Protein AF-A0A6A5ZXK0-F1 (afdb_monomer)

Structure (mmCIF, N/CA/C/O backbone):
data_AF-A0A6A5ZXK0-F1
#
_entry.id   AF-A0A6A5ZXK0-F1
#
loop_
_atom_site.group_PDB
_atom_site.id
_atom_site.type_symbol
_atom_site.label_atom_id
_atom_site.label_alt_id
_atom_site.label_comp_id
_atom_site.label_asym_id
_atom_site.label_entity_id
_atom_site.label_seq_id
_atom_site.pdbx_PDB_ins_code
_atom_site.Cartn_x
_atom_site.Cartn_y
_atom_site.Cartn_z
_atom_site.occupancy
_atom_site.B_iso_or_equiv
_atom_site.auth_seq_id
_atom_site.auth_comp_id
_atom_site.auth_asym_id
_atom_site.auth_atom_id
_atom_site.pdbx_PDB_model_num
ATOM 1 N N . MET A 1 1 ? -17.522 45.897 42.161 1.00 36.59 1 MET A N 1
ATOM 2 C CA . MET A 1 1 ? -17.360 47.360 42.290 1.00 36.59 1 MET A CA 1
ATOM 3 C C . MET A 1 1 ? -17.502 47.946 40.895 1.00 36.59 1 MET A C 1
ATOM 5 O O . MET A 1 1 ? -16.707 47.596 40.039 1.00 36.59 1 MET A O 1
ATOM 9 N N . ALA A 1 2 ? -18.567 48.704 40.648 1.00 36.38 2 ALA A N 1
ATOM 10 C CA . ALA A 1 2 ? -18.773 49.499 39.423 1.00 36.38 2 ALA A CA 1
ATOM 11 C C . ALA A 1 2 ? -18.220 50.940 39.654 1.00 36.38 2 ALA A C 1
ATOM 13 O O . ALA A 1 2 ? -17.767 51.155 40.787 1.00 36.38 2 ALA A O 1
ATOM 14 N N . PRO A 1 3 ? -18.307 51.951 38.742 1.00 53.41 3 PRO A N 1
ATOM 15 C CA . PRO A 1 3 ? -18.900 51.997 37.381 1.00 53.41 3 PRO A CA 1
ATOM 16 C C . PRO A 1 3 ? -18.240 52.988 36.341 1.00 53.41 3 PRO A C 1
ATOM 18 O O . PRO A 1 3 ? -17.256 53.653 36.654 1.00 53.41 3 PRO A O 1
ATOM 21 N N . ASN A 1 4 ? -18.911 53.147 35.173 1.00 36.31 4 ASN A N 1
ATOM 22 C CA . ASN A 1 4 ? -19.108 54.360 34.314 1.00 36.31 4 ASN A CA 1
ATOM 23 C C . ASN A 1 4 ? -17.996 54.845 33.333 1.00 36.31 4 ASN A C 1
ATOM 25 O O . ASN A 1 4 ? -16.823 54.706 33.640 1.00 36.31 4 ASN A O 1
ATOM 29 N N . HIS A 1 5 ? -18.250 55.446 32.145 1.00 33.38 5 HIS A N 1
ATOM 30 C CA . HIS A 1 5 ? -19.415 56.170 31.570 1.00 33.38 5 HIS A CA 1
ATOM 31 C C . HIS A 1 5 ? -19.394 56.243 30.005 1.00 33.38 5 HIS A C 1
ATOM 33 O O . HIS A 1 5 ? -18.322 56.317 29.413 1.00 33.38 5 HIS A O 1
ATOM 39 N N . ASP A 1 6 ? -20.600 56.275 29.410 1.00 36.28 6 ASP A N 1
ATOM 40 C CA . ASP A 1 6 ? -21.166 56.928 28.191 1.00 36.28 6 ASP A CA 1
ATOM 41 C C . ASP A 1 6 ? -20.332 57.640 27.092 1.00 36.28 6 ASP A C 1
ATOM 43 O O . ASP A 1 6 ? -19.488 58.482 27.385 1.00 36.28 6 ASP A O 1
ATOM 47 N N . SER A 1 7 ? -20.741 57.490 25.811 1.00 31.89 7 SER A N 1
ATOM 48 C CA . SER A 1 7 ? -21.631 58.422 25.038 1.00 31.89 7 SER A CA 1
ATOM 49 C C . SER A 1 7 ? -21.440 58.381 23.494 1.00 31.89 7 SER A C 1
ATOM 51 O O . SER A 1 7 ? -20.325 58.376 22.986 1.00 31.89 7 SER A O 1
ATOM 53 N N . THR A 1 8 ? -22.554 58.391 22.743 1.00 38.25 8 THR A N 1
ATOM 54 C CA . THR A 1 8 ? -22.708 58.699 21.287 1.00 38.25 8 THR A CA 1
ATOM 55 C C . THR A 1 8 ? -23.048 60.194 21.075 1.00 38.25 8 THR A C 1
ATOM 57 O O . THR A 1 8 ? -23.581 60.762 22.035 1.00 38.25 8 THR A O 1
ATOM 60 N N . PRO A 1 9 ? -22.844 60.853 19.894 1.00 45.59 9 PRO A N 1
ATOM 61 C CA . PRO A 1 9 ? -23.876 60.902 18.814 1.00 45.59 9 PRO A CA 1
ATOM 62 C C . PRO A 1 9 ? -23.415 61.198 17.336 1.00 45.59 9 PRO A C 1
ATOM 64 O O . PRO A 1 9 ? -22.249 61.478 17.082 1.00 45.59 9 PRO A O 1
ATOM 67 N N . TYR A 1 10 ? -24.395 61.121 16.403 1.00 30.94 10 TYR A N 1
ATOM 68 C CA . TYR A 1 10 ? -24.529 61.568 14.973 1.00 30.94 10 TYR A CA 1
ATOM 69 C C . TYR A 1 10 ? -24.057 63.027 14.676 1.00 30.94 10 TYR A C 1
ATOM 71 O O . TYR A 1 10 ? -23.804 63.739 15.643 1.00 30.94 10 TYR A O 1
ATOM 79 N N . THR A 1 11 ? -23.920 63.628 13.470 1.00 37.91 11 THR A N 1
ATOM 80 C CA . THR A 1 11 ? -24.399 63.566 12.040 1.00 37.91 11 THR A CA 1
ATOM 81 C C . THR A 1 11 ? -23.401 64.469 11.223 1.00 37.91 11 THR A C 1
ATOM 83 O O . THR A 1 11 ? -22.653 65.204 11.862 1.00 37.91 11 THR A O 1
ATOM 86 N N . ASP A 1 12 ? -23.211 64.491 9.890 1.00 32.28 12 ASP A N 1
ATOM 87 C CA . ASP A 1 12 ? -24.078 65.046 8.820 1.00 32.28 12 ASP A CA 1
ATOM 88 C C . ASP A 1 12 ? -23.335 65.074 7.448 1.00 32.28 12 ASP A C 1
ATOM 90 O O . ASP A 1 12 ? -22.104 65.015 7.393 1.00 32.28 12 ASP A O 1
ATOM 94 N N . ASP A 1 13 ? -24.130 65.200 6.379 1.00 38.22 13 ASP A N 1
ATOM 95 C CA . ASP A 1 13 ? -23.851 65.233 4.929 1.00 38.22 13 ASP A CA 1
ATOM 96 C C . ASP A 1 13 ? -22.989 66.407 4.390 1.00 38.22 13 ASP A C 1
ATOM 98 O O . ASP A 1 13 ? -23.027 67.513 4.928 1.00 38.22 13 ASP A O 1
ATOM 102 N N . ASP A 1 14 ? -22.321 66.210 3.233 1.00 32.94 14 ASP A N 1
ATOM 103 C CA . ASP A 1 14 ? -21.852 67.299 2.341 1.00 32.94 14 ASP A CA 1
ATOM 104 C C . ASP A 1 14 ? -22.049 66.935 0.833 1.00 32.94 14 ASP A C 1
ATOM 106 O O . ASP A 1 14 ? -21.834 65.779 0.442 1.00 32.94 14 ASP A O 1
ATOM 110 N N . PRO A 1 15 ? -22.475 67.877 -0.045 1.00 36.03 15 PRO A N 1
ATOM 111 C CA . PRO A 1 15 ? -23.161 67.634 -1.312 1.00 36.03 15 PRO A CA 1
ATOM 112 C C . PRO A 1 15 ? -22.274 67.905 -2.542 1.00 36.03 15 PRO A C 1
ATOM 114 O O . PRO A 1 15 ? -22.314 68.974 -3.152 1.00 36.03 15 PRO A O 1
ATOM 117 N N . ALA A 1 16 ? -21.521 66.894 -2.975 1.00 34.25 16 ALA A N 1
ATOM 118 C CA . ALA A 1 16 ? -20.768 66.921 -4.240 1.00 34.25 16 ALA A CA 1
ATOM 119 C C . ALA A 1 16 ? -21.324 65.964 -5.319 1.00 34.25 16 ALA A C 1
ATOM 121 O O . ALA A 1 16 ? -20.742 65.826 -6.392 1.00 34.25 16 ALA A O 1
ATOM 122 N N . ALA A 1 17 ? -22.463 65.312 -5.067 1.00 39.12 17 ALA A N 1
ATOM 123 C CA . ALA A 1 17 ? -22.970 64.215 -5.900 1.00 39.12 17 ALA A CA 1
ATOM 124 C C . ALA A 1 17 ? -23.967 64.615 -7.013 1.00 39.12 17 ALA A C 1
ATOM 126 O O . ALA A 1 17 ? -24.513 63.734 -7.667 1.00 39.12 17 ALA A O 1
ATOM 127 N N . ALA A 1 18 ? -24.226 65.905 -7.263 1.00 38.28 18 ALA A N 1
ATOM 128 C CA . ALA A 1 18 ? -25.373 66.327 -8.090 1.00 38.28 18 ALA A CA 1
ATOM 129 C C . ALA A 1 18 ? -25.049 67.094 -9.394 1.00 38.28 18 ALA A C 1
ATOM 131 O O . ALA A 1 18 ? -25.954 67.676 -9.985 1.00 38.28 18 ALA A O 1
ATOM 132 N N . ALA A 1 19 ? -23.799 67.120 -9.878 1.00 34.81 19 ALA A N 1
ATOM 133 C CA . ALA A 1 19 ? -23.432 67.962 -11.033 1.00 34.81 19 ALA A CA 1
ATOM 134 C C . ALA A 1 19 ? -22.536 67.296 -12.100 1.00 34.81 19 ALA A C 1
ATOM 136 O O . ALA A 1 19 ? -21.710 67.971 -12.709 1.00 34.81 19 ALA A O 1
ATOM 137 N N . SER A 1 20 ? -22.705 65.996 -12.370 1.00 35.69 20 SER A N 1
ATOM 138 C CA . SER A 1 20 ? -22.002 65.318 -13.483 1.00 35.69 20 SER A CA 1
ATOM 139 C C . SER A 1 20 ? -22.926 64.571 -14.461 1.00 35.69 20 SER A C 1
ATOM 141 O O . SER A 1 20 ? -22.441 63.883 -15.356 1.00 35.69 20 SER A O 1
ATOM 143 N N . ASP A 1 21 ? -24.244 64.735 -14.342 1.00 39.03 21 ASP A N 1
ATOM 144 C CA . ASP A 1 21 ? -25.237 63.850 -14.974 1.00 39.03 21 ASP A CA 1
ATOM 145 C C . ASP A 1 21 ? -25.846 64.373 -16.292 1.00 39.03 21 ASP A C 1
ATOM 147 O O . ASP A 1 21 ? -26.950 64.000 -16.677 1.00 39.03 21 ASP A O 1
ATOM 151 N N . ALA A 1 22 ? -25.163 65.267 -17.016 1.00 38.47 22 ALA A N 1
ATOM 152 C CA . ALA A 1 22 ? -25.768 65.885 -18.204 1.00 38.47 22 ALA A CA 1
ATOM 153 C C . ALA A 1 22 ? -24.809 66.190 -19.362 1.00 38.47 22 ALA A C 1
ATOM 155 O O . ALA A 1 22 ? -24.994 67.180 -20.068 1.00 38.47 22 ALA A O 1
ATOM 156 N N . LEU A 1 23 ? -23.818 65.329 -19.619 1.00 32.50 23 LEU A N 1
ATOM 157 C CA . LEU A 1 23 ? -23.110 65.354 -20.902 1.00 32.50 23 LEU A CA 1
ATOM 158 C C . LEU A 1 23 ? -22.821 63.945 -21.452 1.00 32.50 23 LEU A C 1
ATOM 160 O O . LEU A 1 23 ? -21.742 63.388 -21.298 1.00 32.50 23 LEU A O 1
ATOM 164 N N . SER A 1 24 ? -23.802 63.475 -22.234 1.00 32.81 24 SER A N 1
ATOM 165 C CA . SER A 1 24 ? -23.588 62.952 -23.595 1.00 32.81 24 SER A CA 1
ATOM 166 C C . SER A 1 24 ? -23.474 61.429 -23.813 1.00 32.81 24 SER A C 1
ATOM 168 O O . SER A 1 24 ? -22.458 60.928 -24.279 1.00 32.81 24 SER A O 1
ATOM 170 N N . LEU A 1 25 ? -24.569 60.699 -23.567 1.00 33.25 25 LEU A N 1
ATOM 171 C CA . LEU A 1 25 ? -25.432 60.022 -24.572 1.00 33.25 25 LEU A CA 1
ATOM 172 C C . LEU A 1 25 ? -24.841 59.483 -25.910 1.00 33.25 25 LEU A C 1
ATOM 174 O O . LEU A 1 25 ? -25.539 59.476 -26.921 1.00 33.25 25 LEU A O 1
ATOM 178 N N . HIS A 1 26 ? -23.610 58.960 -25.937 1.00 33.50 26 HIS A N 1
ATOM 179 C CA . HIS A 1 26 ? -23.060 58.246 -27.110 1.00 33.50 26 HIS A CA 1
ATOM 180 C C . HIS A 1 26 ? -22.324 56.925 -26.801 1.00 33.50 26 HIS A C 1
ATOM 182 O O . HIS A 1 26 ? -21.443 56.522 -27.551 1.00 33.50 26 HIS A O 1
ATOM 188 N N . THR A 1 27 ? -22.707 56.198 -25.747 1.00 36.16 27 THR A N 1
ATOM 189 C CA . THR A 1 27 ? -22.047 54.923 -25.373 1.00 36.16 27 THR A CA 1
ATOM 190 C C . THR A 1 27 ? -22.991 53.755 -25.049 1.00 36.16 27 THR A C 1
ATOM 192 O O . THR A 1 27 ? -22.557 52.756 -24.486 1.00 36.16 27 THR A O 1
ATOM 195 N N . ILE A 1 28 ? -24.267 53.798 -25.455 1.00 34.19 28 ILE A N 1
ATOM 196 C CA . ILE A 1 28 ? -25.227 52.686 -25.241 1.00 34.19 28 ILE A CA 1
ATOM 197 C C . ILE A 1 28 ? -25.153 51.645 -26.380 1.00 34.19 28 ILE A C 1
ATOM 199 O O . ILE A 1 28 ? -26.162 51.302 -26.987 1.00 34.19 28 ILE A O 1
ATOM 203 N N . ALA A 1 29 ? -23.955 51.161 -26.716 1.00 32.81 29 ALA A N 1
ATOM 204 C CA . ALA A 1 29 ? -23.815 50.040 -27.659 1.00 32.81 29 ALA A CA 1
ATOM 205 C C . ALA A 1 29 ? -22.609 49.108 -27.424 1.00 32.81 29 ALA A C 1
ATOM 207 O O . ALA A 1 29 ? -22.505 48.120 -28.138 1.00 32.81 29 ALA A O 1
ATOM 208 N N . ASP A 1 30 ? -21.747 49.353 -26.425 1.00 33.62 30 ASP A N 1
ATOM 209 C CA . ASP A 1 30 ? -20.487 48.596 -26.249 1.00 33.62 30 ASP A CA 1
ATOM 210 C C . ASP A 1 30 ? -20.341 47.885 -24.888 1.00 33.62 30 ASP A C 1
ATOM 212 O O . ASP A 1 30 ? -19.237 47.635 -24.408 1.00 33.62 30 ASP A O 1
ATOM 216 N N . GLN A 1 31 ? -21.447 47.495 -24.255 1.00 35.91 31 GLN A N 1
ATOM 217 C CA . GLN A 1 31 ? -21.408 46.515 -23.164 1.00 35.91 31 GLN A CA 1
ATOM 218 C C . GLN A 1 31 ? -22.365 45.372 -23.485 1.00 35.91 31 GLN A C 1
ATOM 220 O O . GLN A 1 31 ? -23.506 45.340 -23.033 1.00 35.91 31 GLN A O 1
ATOM 225 N N . ALA A 1 32 ? -21.888 44.450 -24.323 1.00 41.94 32 ALA A N 1
ATOM 226 C CA . ALA A 1 32 ? -22.450 43.112 -24.392 1.00 41.94 32 ALA A CA 1
ATOM 227 C C . ALA A 1 32 ? -22.174 42.424 -23.048 1.00 41.94 32 ALA A C 1
ATOM 229 O O . ALA A 1 32 ? -21.022 42.283 -22.635 1.00 41.94 32 ALA A O 1
ATOM 230 N N . ASP A 1 33 ? -23.249 42.076 -22.351 1.00 39.81 33 ASP A N 1
ATOM 231 C CA . ASP A 1 33 ? -23.234 41.360 -21.084 1.00 39.81 33 ASP A CA 1
ATOM 232 C C . ASP A 1 33 ? -22.582 39.973 -21.282 1.00 39.81 33 ASP A C 1
ATOM 234 O O . ASP A 1 33 ? -23.111 39.171 -22.058 1.00 39.81 33 ASP A O 1
ATOM 238 N N . PRO A 1 34 ? -21.439 39.660 -20.637 1.00 46.91 34 PRO A N 1
ATOM 239 C CA . PRO A 1 34 ? -20.763 38.368 -20.794 1.00 46.91 34 PRO A CA 1
ATOM 240 C C . PRO A 1 34 ? -21.605 37.183 -20.294 1.00 46.91 34 PRO A C 1
ATOM 242 O O . PRO A 1 34 ? -21.304 36.040 -20.634 1.00 46.91 34 PRO A O 1
ATOM 245 N N . TYR A 1 35 ? -22.674 37.436 -19.531 1.00 42.19 35 TYR A N 1
ATOM 246 C CA . TYR A 1 35 ? -23.619 36.397 -19.126 1.00 42.19 35 TYR A CA 1
ATOM 247 C C . TYR A 1 35 ? -24.586 35.999 -20.250 1.00 42.19 35 TYR A C 1
ATOM 249 O O . TYR A 1 35 ? -24.977 34.837 -20.328 1.00 42.19 35 TYR A O 1
ATOM 257 N N . ALA A 1 36 ? -24.910 36.908 -21.177 1.00 44.06 36 ALA A N 1
ATOM 258 C CA . ALA A 1 36 ? -25.819 36.608 -22.284 1.00 44.06 36 ALA A CA 1
ATOM 259 C C . ALA A 1 36 ? -25.169 35.707 -23.350 1.00 44.06 36 ALA A C 1
ATOM 261 O O . ALA A 1 36 ? -25.848 34.866 -23.934 1.00 44.06 36 ALA A O 1
ATOM 262 N N . SER A 1 37 ? -23.854 35.833 -23.580 1.00 52.78 37 SER A N 1
ATOM 263 C CA . SER A 1 37 ? -23.130 34.925 -24.482 1.00 52.78 37 SER A CA 1
ATOM 264 C C . SER A 1 37 ? -22.968 33.524 -23.892 1.00 52.78 37 SER A C 1
ATOM 266 O O . SER A 1 37 ? -23.018 32.550 -24.632 1.00 52.78 37 SER A O 1
ATOM 268 N N . GLN A 1 38 ? -22.828 33.410 -22.567 1.00 47.81 38 GLN A N 1
ATOM 269 C CA . GLN A 1 38 ? -22.641 32.120 -21.902 1.00 47.81 38 GLN A CA 1
ATOM 270 C C . GLN A 1 38 ? -23.939 31.295 -21.853 1.00 47.81 38 GLN A C 1
ATOM 272 O O . GLN A 1 38 ? -23.909 30.099 -22.121 1.00 47.81 38 GLN A O 1
ATOM 277 N N . GLU A 1 39 ? -25.095 31.928 -21.612 1.00 55.94 39 GLU A N 1
ATOM 278 C CA . GLU A 1 39 ? -26.391 31.228 -21.677 1.00 55.94 39 GLU A CA 1
ATOM 279 C C . GLU A 1 39 ? -26.746 30.768 -23.100 1.00 55.94 39 GLU A C 1
ATOM 281 O O . GLU A 1 39 ? -27.416 29.749 -23.275 1.00 55.94 39 GLU A O 1
ATOM 286 N N . GLN A 1 40 ? -26.281 31.490 -24.124 1.00 50.66 40 GLN A N 1
ATOM 287 C CA . GLN A 1 40 ? -26.507 31.122 -25.519 1.00 50.66 40 GLN A CA 1
ATOM 288 C C . GLN A 1 40 ? -25.589 29.967 -25.959 1.00 50.66 40 GLN A C 1
ATOM 290 O O . GLN A 1 40 ? -26.052 29.052 -26.636 1.00 50.66 40 GLN A O 1
ATOM 295 N N . GLU A 1 41 ? -24.334 29.942 -25.494 1.00 60.62 41 GLU A N 1
ATOM 296 C CA . GLU A 1 41 ? -23.410 28.818 -25.709 1.00 60.62 41 GLU A CA 1
ATOM 297 C C . GLU A 1 41 ? -23.871 27.535 -24.994 1.00 60.62 41 GLU A C 1
ATOM 299 O O . GLU A 1 41 ? -23.807 26.452 -25.578 1.00 60.62 41 GLU A O 1
ATOM 304 N N . ASP A 1 42 ? -24.407 27.644 -23.775 1.00 62.06 42 ASP A N 1
ATOM 305 C CA . ASP A 1 42 ? -24.957 26.497 -23.041 1.00 62.06 42 ASP A CA 1
ATOM 306 C C . ASP A 1 42 ? -26.241 25.953 -23.703 1.00 62.06 42 ASP A C 1
ATOM 308 O O . ASP A 1 42 ? -26.456 24.736 -23.746 1.00 62.06 42 ASP A O 1
ATOM 312 N N . ALA A 1 43 ? -27.080 26.830 -24.268 1.00 61.19 43 ALA A N 1
ATOM 313 C CA . ALA A 1 43 ? -28.270 26.434 -25.023 1.00 61.19 43 ALA A CA 1
ATOM 314 C C . ALA A 1 43 ? -27.915 25.742 -26.352 1.00 61.19 43 ALA A C 1
ATOM 316 O O . ALA A 1 43 ? -28.520 24.721 -26.693 1.00 61.19 43 ALA A O 1
ATOM 317 N N . ASP A 1 44 ? -26.907 26.247 -27.068 1.00 61.53 44 ASP A N 1
ATOM 318 C CA . ASP A 1 44 ? -26.425 25.650 -28.317 1.00 61.53 44 ASP A CA 1
ATOM 319 C C . ASP A 1 44 ? -25.734 24.299 -28.063 1.00 61.53 44 ASP A C 1
ATOM 321 O O . ASP A 1 44 ? -25.917 23.350 -28.831 1.00 61.53 44 ASP A O 1
ATOM 325 N N . PHE A 1 45 ? -25.008 24.162 -26.947 1.00 67.50 45 PHE A N 1
ATOM 326 C CA . PHE A 1 45 ? -24.406 22.892 -26.539 1.00 67.50 45 PHE A CA 1
ATOM 327 C C . PHE A 1 45 ? -25.464 21.847 -26.160 1.00 67.50 45 PHE A C 1
ATOM 329 O O . PHE A 1 45 ? -25.365 20.690 -26.572 1.00 67.50 45 PHE A O 1
ATOM 336 N N . ALA A 1 46 ? -26.513 22.246 -25.433 1.00 69.88 46 ALA A N 1
ATOM 337 C CA . ALA A 1 46 ? -27.626 21.357 -25.105 1.00 69.88 46 ALA A CA 1
ATOM 338 C C . ALA A 1 46 ? -28.392 20.896 -26.359 1.00 69.88 46 ALA A C 1
ATOM 340 O O . ALA A 1 46 ? -28.769 19.726 -26.450 1.00 69.88 46 ALA A O 1
ATOM 341 N N . LEU A 1 47 ? -28.575 21.782 -27.347 1.00 71.38 47 LEU A N 1
ATOM 342 C CA . LEU A 1 47 ? -29.204 21.444 -28.626 1.00 71.38 47 LEU A CA 1
ATOM 343 C C . LEU A 1 47 ? -28.338 20.485 -29.458 1.00 71.38 47 LEU A C 1
ATOM 345 O O . LEU A 1 47 ? -28.866 19.543 -30.049 1.00 71.38 47 LEU A O 1
ATOM 349 N N . ALA A 1 48 ? -27.016 20.685 -29.476 1.00 70.69 48 ALA A N 1
ATOM 350 C CA . ALA A 1 48 ? -26.084 19.796 -30.167 1.00 70.69 48 ALA A CA 1
ATOM 351 C C . ALA A 1 48 ? -26.091 18.379 -29.569 1.00 70.69 48 ALA A C 1
ATOM 353 O O . ALA A 1 48 ? -26.150 17.402 -30.313 1.00 70.69 48 ALA A O 1
ATOM 354 N N . LEU A 1 49 ? -26.122 18.265 -28.236 1.00 72.06 49 LEU A N 1
ATOM 355 C CA . LEU A 1 49 ? -26.197 16.973 -27.546 1.00 72.06 49 LEU A CA 1
ATOM 356 C C . LEU A 1 49 ? -27.525 16.248 -27.822 1.00 72.06 49 LEU A C 1
ATOM 358 O O . LEU A 1 49 ? -27.553 15.028 -27.971 1.00 72.06 49 LEU A O 1
ATOM 362 N N . GLN A 1 50 ? -28.626 16.997 -27.932 1.00 76.06 50 GLN A N 1
ATOM 363 C CA . GLN A 1 50 ? -29.936 16.433 -28.254 1.00 76.06 50 GLN A CA 1
ATOM 364 C C . GLN A 1 50 ? -30.014 15.922 -29.704 1.00 76.06 50 GLN A C 1
ATOM 366 O O . GLN A 1 50 ? -30.621 14.878 -29.943 1.00 76.06 50 GLN A O 1
ATOM 371 N N . LEU A 1 51 ? -29.378 16.614 -30.657 1.00 73.31 51 LEU A N 1
ATOM 372 C CA . LEU A 1 51 ? -29.273 16.160 -32.051 1.00 73.31 51 LEU A CA 1
ATOM 373 C C . LEU A 1 51 ? -28.401 14.902 -32.179 1.00 73.31 51 LEU A C 1
ATOM 375 O O . LEU A 1 51 ? -28.747 13.993 -32.929 1.00 73.31 51 LEU A O 1
ATOM 379 N N . GLU A 1 52 ? -27.319 14.809 -31.404 1.00 74.94 52 GLU A N 1
ATOM 380 C CA . GLU A 1 52 ? -26.447 13.628 -31.389 1.00 74.94 52 GLU A CA 1
ATOM 381 C C . GLU A 1 52 ? -27.166 12.393 -30.803 1.00 74.94 52 GLU A C 1
ATOM 383 O O . GLU A 1 52 ? -27.021 11.280 -31.313 1.00 74.94 52 GLU A O 1
ATOM 388 N N . GLU A 1 53 ? -28.025 12.580 -29.790 1.00 79.12 53 GLU A N 1
ATOM 389 C CA . GLU A 1 53 ? -28.888 11.510 -29.267 1.00 79.12 53 GLU A CA 1
ATOM 390 C C . GLU A 1 53 ? -29.988 11.075 -30.256 1.00 79.12 53 GLU A C 1
ATOM 392 O O . GLU A 1 53 ? -30.329 9.886 -30.301 1.00 79.12 53 GLU A O 1
ATOM 397 N N . GLU A 1 54 ? -30.553 11.993 -31.051 1.00 74.06 54 GLU A N 1
ATOM 398 C CA . GLU A 1 54 ? -31.512 11.645 -32.111 1.00 74.06 54 GLU A CA 1
ATOM 399 C C . GLU A 1 54 ? -30.845 10.863 -33.250 1.00 74.06 54 GLU A C 1
ATOM 401 O O . GLU A 1 54 ? -31.380 9.833 -33.671 1.00 74.06 54 GLU A O 1
ATOM 406 N N . ASP A 1 55 ? -29.651 11.267 -33.689 1.00 66.44 55 ASP A N 1
ATOM 407 C CA . ASP A 1 55 ? -28.900 10.546 -34.723 1.00 66.44 55 ASP A CA 1
ATOM 408 C C . ASP A 1 55 ? -28.446 9.160 -34.243 1.00 66.44 55 ASP A C 1
ATOM 410 O O . ASP A 1 55 ? -28.565 8.174 -34.981 1.00 66.44 55 ASP A O 1
ATOM 414 N N . ALA A 1 56 ? -28.032 9.036 -32.977 1.00 71.31 56 ALA A N 1
ATOM 415 C CA . ALA A 1 56 ? -27.710 7.746 -32.375 1.00 71.31 56 ALA A CA 1
ATOM 416 C C . ALA A 1 56 ? -28.932 6.809 -32.324 1.00 71.31 56 ALA A C 1
ATOM 418 O O . ALA A 1 56 ? -28.812 5.616 -32.618 1.00 71.31 56 ALA A O 1
ATOM 419 N N . ARG A 1 57 ? -30.128 7.329 -32.009 1.00 67.12 57 ARG A N 1
ATOM 420 C CA . ARG A 1 57 ? -31.373 6.537 -32.037 1.00 67.12 57 ARG A CA 1
ATOM 421 C C . ARG A 1 57 ? -31.758 6.120 -33.455 1.00 67.12 57 ARG A C 1
ATOM 423 O O . ARG A 1 57 ? -32.078 4.951 -33.664 1.00 67.12 57 ARG A O 1
ATOM 430 N N . ASN A 1 58 ? -31.641 7.022 -34.428 1.00 63.03 58 ASN A N 1
ATOM 431 C CA . ASN A 1 58 ? -31.921 6.724 -35.835 1.00 63.03 58 ASN A CA 1
ATOM 432 C C . ASN A 1 58 ? -30.988 5.631 -36.391 1.00 63.03 58 ASN A C 1
ATOM 434 O O . ASN A 1 58 ? -31.421 4.776 -37.167 1.00 63.03 58 ASN A O 1
ATOM 438 N N . HIS A 1 59 ? -29.723 5.595 -35.956 1.00 62.00 59 HIS A N 1
ATOM 439 C CA . HIS A 1 59 ? -28.783 4.533 -36.327 1.00 62.00 59 HIS A CA 1
ATOM 440 C C . HIS A 1 59 ? -29.113 3.171 -35.699 1.00 62.00 59 HIS A C 1
ATOM 442 O O . HIS A 1 59 ? -29.020 2.143 -36.377 1.00 62.00 59 HIS A O 1
ATOM 448 N N . VAL A 1 60 ? -29.559 3.144 -34.441 1.00 66.62 60 VAL A N 1
ATOM 449 C CA . VAL A 1 60 ? -29.966 1.898 -33.768 1.00 66.62 60 VAL A CA 1
ATOM 450 C C . VAL A 1 60 ? -31.252 1.324 -34.376 1.00 66.62 60 VAL A C 1
ATOM 452 O O . VAL A 1 60 ? -31.349 0.109 -34.578 1.00 66.62 60 VAL A O 1
ATOM 455 N N . ASP A 1 61 ? -32.214 2.172 -34.745 1.00 57.72 61 ASP A N 1
ATOM 456 C CA . ASP A 1 61 ? -33.457 1.727 -35.387 1.00 57.72 61 ASP A CA 1
ATOM 457 C C . ASP A 1 61 ? -33.226 1.247 -36.835 1.00 57.72 61 ASP A C 1
ATOM 459 O O . ASP A 1 61 ? -33.797 0.232 -37.250 1.00 57.72 61 ASP A O 1
ATOM 463 N N . SER A 1 62 ? -32.293 1.872 -37.568 1.00 51.50 62 SER A N 1
ATOM 464 C CA . SER A 1 62 ? -31.825 1.407 -38.886 1.00 51.50 62 SER A CA 1
ATOM 465 C C . SER A 1 62 ? -31.155 0.024 -38.826 1.00 51.50 62 SER A C 1
ATOM 467 O O . SER A 1 62 ? -31.324 -0.794 -39.736 1.00 51.50 62 SER A O 1
ATOM 469 N N . GLN A 1 63 ? -30.398 -0.270 -37.763 1.00 52.06 63 GLN A N 1
ATOM 470 C CA . GLN A 1 63 ? -29.780 -1.589 -37.578 1.00 52.06 63 GLN A CA 1
ATOM 471 C C . GLN A 1 63 ? -30.802 -2.662 -37.179 1.00 52.06 63 GLN A C 1
ATOM 473 O O . GLN A 1 63 ? -30.708 -3.798 -37.647 1.00 52.06 63 GLN A O 1
ATOM 478 N N . ARG A 1 64 ? -31.832 -2.313 -36.395 1.00 50.28 64 ARG A N 1
ATOM 479 C CA . ARG A 1 64 ? -32.902 -3.252 -36.011 1.00 50.28 64 ARG A CA 1
ATOM 480 C C . ARG A 1 64 ? -33.814 -3.658 -37.173 1.00 50.28 64 ARG A C 1
ATOM 482 O O . ARG A 1 64 ? -34.254 -4.808 -37.209 1.00 50.28 64 ARG A O 1
ATOM 489 N N . GLN A 1 65 ? -34.053 -2.780 -38.149 1.00 48.25 65 GLN A N 1
ATOM 490 C CA . GLN A 1 65 ? -34.819 -3.134 -39.356 1.00 48.25 65 GLN A CA 1
ATOM 491 C C . GLN A 1 65 ? -34.052 -4.034 -40.339 1.00 48.25 65 GLN A C 1
ATOM 493 O O . GLN A 1 65 ? -34.682 -4.721 -41.139 1.00 48.25 65 GLN A O 1
ATOM 498 N N . SER A 1 66 ? -32.719 -4.103 -40.250 1.00 44.62 66 SER A N 1
ATOM 499 C CA . SER A 1 66 ? -31.901 -4.935 -41.148 1.00 44.62 66 SER A CA 1
ATOM 500 C C . SER A 1 66 ? -31.733 -6.392 -40.681 1.00 44.62 66 SER A C 1
ATOM 502 O O . SER A 1 66 ? -31.230 -7.215 -41.439 1.00 44.62 66 SER A O 1
ATOM 504 N N . GLN A 1 67 ? -32.165 -6.745 -39.460 1.00 42.91 67 GLN A N 1
ATOM 505 C CA . GLN A 1 67 ? -31.967 -8.084 -38.869 1.00 42.91 67 GLN A CA 1
ATOM 506 C C . GLN A 1 67 ? -33.244 -8.924 -38.683 1.00 42.91 67 GLN A C 1
ATOM 508 O O . GLN A 1 67 ? -33.204 -9.964 -38.031 1.00 42.91 67 GLN A O 1
ATOM 513 N N . SER A 1 68 ? -34.380 -8.537 -39.267 1.00 38.66 68 SER A N 1
ATOM 514 C CA . SER A 1 68 ? -35.628 -9.312 -39.166 1.00 38.66 68 SER A CA 1
ATOM 515 C C . SER A 1 68 ? -36.076 -9.900 -40.513 1.00 38.66 68 SER A C 1
ATOM 517 O O . SER A 1 68 ? -37.008 -9.419 -41.149 1.00 38.66 68 SER A O 1
ATOM 519 N N . GLN A 1 69 ? -35.443 -11.008 -40.914 1.00 33.44 69 GLN A N 1
ATOM 520 C CA . GLN A 1 69 ? -36.040 -12.021 -41.798 1.00 33.44 69 GLN A CA 1
ATOM 521 C C . GLN A 1 69 ? -36.098 -13.371 -41.053 1.00 33.44 69 GLN A C 1
ATOM 523 O O . GLN A 1 69 ? -35.075 -13.791 -40.514 1.00 33.44 69 GLN A O 1
ATOM 528 N N . PRO A 1 70 ? -37.256 -14.055 -40.983 1.00 42.78 70 PRO A N 1
ATOM 529 C CA . PRO A 1 70 ? -37.378 -15.370 -40.351 1.00 42.78 70 PRO A CA 1
ATOM 530 C C . PRO A 1 70 ? -37.374 -16.528 -41.370 1.00 42.78 70 PRO A C 1
ATOM 532 O O . PRO A 1 70 ? -37.752 -16.305 -42.518 1.00 42.78 70 PRO A O 1
ATOM 535 N N . GLN A 1 71 ? -37.084 -17.747 -40.866 1.00 33.41 71 GLN A N 1
ATOM 536 C CA . GLN A 1 71 ? -37.291 -19.123 -41.408 1.00 33.41 71 GLN A CA 1
ATOM 537 C C . GLN A 1 71 ? -35.981 -19.914 -41.661 1.00 33.41 71 GLN A C 1
ATOM 539 O O . GLN A 1 71 ? -35.026 -19.333 -42.151 1.00 33.41 71 GLN A O 1
ATOM 544 N N . VAL A 1 72 ? -35.822 -21.224 -41.385 1.00 32.16 72 VAL A N 1
ATOM 545 C CA . VAL A 1 72 ? -36.714 -22.335 -40.964 1.00 32.16 72 VAL A CA 1
ATOM 546 C C . VAL A 1 72 ? -35.855 -23.517 -40.440 1.00 32.16 72 VAL A C 1
ATOM 548 O O . VAL A 1 72 ? -34.699 -23.656 -40.828 1.00 32.16 72 VAL A O 1
ATOM 551 N N . GLU A 1 73 ? -36.428 -24.353 -39.564 1.00 38.88 73 GLU A N 1
ATOM 552 C CA . GLU A 1 73 ? -35.885 -25.626 -39.041 1.00 38.88 73 GLU A CA 1
ATOM 553 C C . GLU A 1 73 ? -35.699 -26.725 -40.110 1.00 38.88 73 GLU A C 1
ATOM 555 O O . GLU A 1 73 ? -36.602 -26.929 -40.919 1.00 38.88 73 GLU A O 1
ATOM 560 N N . SER A 1 74 ? -34.635 -27.540 -40.002 1.00 31.41 74 SER A N 1
ATOM 561 C CA . SER A 1 74 ? -34.701 -29.008 -40.198 1.00 31.41 74 SER A CA 1
ATOM 562 C C . SER A 1 74 ? -33.387 -29.736 -39.845 1.00 31.41 74 SER A C 1
ATOM 564 O O . SER A 1 74 ? -32.351 -29.426 -40.420 1.00 31.41 74 SER A O 1
ATOM 566 N N . GLY A 1 75 ? -33.487 -30.722 -38.941 1.00 28.73 75 GLY A N 1
ATOM 567 C CA . GLY A 1 75 ? -32.931 -32.091 -39.021 1.00 28.73 75 GLY A CA 1
ATOM 568 C C . GLY A 1 75 ? -31.448 -32.356 -39.335 1.00 28.73 75 GLY A C 1
ATOM 569 O O . GLY A 1 75 ? -31.017 -32.160 -40.459 1.00 28.73 75 GLY A O 1
ATOM 570 N N . GLU A 1 76 ? -30.749 -32.906 -38.329 1.00 33.72 76 GLU A N 1
ATOM 571 C CA . GLU A 1 76 ? -29.991 -34.183 -38.338 1.00 33.72 76 GLU A CA 1
ATOM 572 C C . GLU A 1 76 ? -29.145 -34.559 -39.579 1.00 33.72 76 GLU A C 1
ATOM 574 O O . GLU A 1 76 ? -29.700 -34.761 -40.648 1.00 33.72 76 GLU A O 1
ATOM 579 N N . GLU A 1 77 ? -27.821 -34.744 -39.411 1.00 27.92 77 GLU A N 1
ATOM 580 C CA . GLU A 1 77 ? -27.082 -36.009 -39.659 1.00 27.92 77 GLU A CA 1
ATOM 581 C C . GLU A 1 77 ? -25.548 -35.809 -39.541 1.00 27.92 77 GLU A C 1
ATOM 583 O O . GLU A 1 77 ? -24.996 -34.732 -39.762 1.00 27.92 77 GLU A O 1
ATOM 588 N N . VAL A 1 78 ? -24.876 -36.871 -39.099 1.00 40.06 78 VAL A N 1
ATOM 589 C CA . VAL A 1 78 ? -23.437 -37.041 -38.848 1.00 40.06 78 VAL A CA 1
ATOM 590 C C . VAL A 1 78 ? -22.690 -37.257 -40.168 1.00 40.06 78 VAL A C 1
ATOM 592 O O . VAL A 1 78 ? -23.108 -38.146 -40.887 1.00 40.06 78 VAL A O 1
ATOM 595 N N . GLU A 1 79 ? -21.546 -36.601 -40.437 1.00 30.16 79 GLU A N 1
ATOM 596 C CA . GLU A 1 79 ? -20.376 -37.284 -41.043 1.00 30.16 79 GLU A CA 1
ATOM 597 C C . GLU A 1 79 ? -19.095 -36.441 -41.211 1.00 30.16 79 GLU A C 1
ATOM 599 O O . GLU A 1 79 ? -19.099 -35.316 -41.696 1.00 30.16 79 GLU A O 1
ATOM 604 N N . ALA A 1 80 ? -17.996 -37.094 -40.818 1.00 29.27 80 ALA A N 1
ATOM 605 C CA . ALA A 1 80 ? -16.674 -37.175 -41.447 1.00 29.27 80 ALA A CA 1
ATOM 606 C C . ALA A 1 80 ? -15.947 -35.911 -41.959 1.00 29.27 80 ALA A C 1
ATOM 608 O O . ALA A 1 80 ? -16.244 -35.341 -43.003 1.00 29.27 80 ALA A O 1
ATOM 609 N N . LEU A 1 81 ? -14.821 -35.631 -41.293 1.00 43.03 81 LEU A N 1
ATOM 610 C CA . LEU A 1 81 ? -13.648 -34.963 -41.867 1.00 43.03 81 LEU A CA 1
ATOM 611 C C . LEU A 1 81 ? -13.110 -35.726 -43.095 1.00 43.03 81 LEU A C 1
ATOM 613 O O . LEU A 1 81 ? -12.904 -36.941 -42.999 1.00 43.03 81 LEU A O 1
ATOM 617 N N . PRO A 1 82 ? -12.720 -35.018 -44.168 1.00 47.59 82 PRO A N 1
ATOM 618 C CA . PRO A 1 82 ? -11.682 -35.478 -45.078 1.00 47.59 82 PRO A CA 1
ATOM 619 C C . PRO A 1 82 ? -10.406 -34.605 -45.006 1.00 47.59 82 PRO A C 1
ATOM 621 O O . PRO A 1 82 ? -10.397 -33.546 -44.376 1.00 47.59 82 PRO A O 1
ATOM 624 N N . PRO A 1 83 ? -9.293 -35.108 -45.569 1.00 37.28 83 PRO A N 1
ATOM 625 C CA . PRO A 1 83 ? -7.942 -34.856 -45.086 1.00 37.28 83 PRO A CA 1
ATOM 626 C C . PRO A 1 83 ? -7.208 -33.727 -45.820 1.00 37.28 83 PRO A C 1
ATOM 628 O O . PRO A 1 83 ? -7.601 -33.273 -46.889 1.00 37.28 83 PRO A O 1
ATOM 631 N N . TYR A 1 84 ? -6.082 -33.353 -45.213 1.00 32.06 84 TYR A N 1
ATOM 632 C CA . TYR A 1 84 ? -4.990 -32.543 -45.747 1.00 32.06 84 TYR A CA 1
ATOM 633 C C . TYR A 1 84 ? -4.620 -32.905 -47.198 1.00 32.06 84 TYR A C 1
ATOM 635 O O . TYR A 1 84 ? -4.409 -34.080 -47.509 1.00 32.06 84 TYR A O 1
ATOM 643 N N . SER A 1 85 ? -4.469 -31.890 -48.049 1.00 29.78 85 SER A N 1
ATOM 644 C CA . SER A 1 85 ? -3.853 -31.998 -49.373 1.00 29.78 85 SER A CA 1
ATOM 645 C C . SER A 1 85 ? -3.014 -30.753 -49.660 1.00 29.78 85 SER A C 1
ATOM 647 O O . SER A 1 85 ? -3.546 -29.643 -49.694 1.00 29.78 85 SER A O 1
ATOM 649 N N . ASP A 1 86 ? -1.718 -30.977 -49.864 1.00 31.75 86 ASP A N 1
ATOM 650 C CA . ASP A 1 86 ? -0.772 -30.044 -50.466 1.00 31.75 86 ASP A CA 1
ATOM 651 C C . ASP A 1 86 ? -1.113 -29.855 -51.952 1.00 31.75 86 ASP A C 1
ATOM 653 O O . ASP A 1 86 ? -1.164 -30.837 -52.690 1.00 31.75 86 ASP A O 1
ATOM 657 N N . ASP A 1 87 ? -1.306 -28.615 -52.403 1.00 32.47 87 ASP A N 1
ATOM 658 C CA . ASP A 1 87 ? -0.546 -28.110 -53.552 1.00 32.47 87 ASP A CA 1
ATOM 659 C C . ASP A 1 87 ? -0.582 -26.565 -53.596 1.00 32.47 87 ASP A C 1
ATOM 661 O O . ASP A 1 87 ? -1.568 -25.950 -53.174 1.00 32.47 87 ASP A O 1
ATOM 665 N N . PRO A 1 88 ? 0.505 -25.925 -54.062 1.00 43.03 88 PRO A N 1
ATOM 666 C CA . PRO A 1 88 ? 0.730 -24.495 -54.013 1.00 43.03 88 PRO A CA 1
ATOM 667 C C . PRO A 1 88 ? 0.297 -23.841 -55.322 1.00 43.03 88 PRO A C 1
ATOM 669 O O . PRO A 1 88 ? 0.739 -24.250 -56.387 1.00 43.03 88 PRO A O 1
ATOM 672 N N . GLU A 1 89 ? -0.454 -22.744 -55.262 1.00 29.88 89 GLU A N 1
ATOM 673 C CA . GLU A 1 89 ? -0.435 -21.774 -56.354 1.00 29.88 89 GLU A CA 1
ATOM 674 C C . GLU A 1 89 ? -0.828 -20.371 -55.872 1.00 29.88 89 GLU A C 1
ATOM 676 O O . GLU A 1 89 ? -1.840 -20.146 -55.215 1.00 29.88 89 GLU A O 1
ATOM 681 N N . ALA A 1 90 ? 0.093 -19.457 -56.170 1.00 35.34 90 ALA A N 1
ATOM 682 C CA . ALA A 1 90 ? 0.078 -18.007 -56.078 1.00 35.34 90 ALA A CA 1
ATOM 683 C C . ALA A 1 90 ? -1.258 -17.308 -55.753 1.00 35.34 90 ALA A C 1
ATOM 685 O O . ALA A 1 90 ? -2.132 -17.169 -56.606 1.00 35.34 90 ALA A O 1
ATOM 686 N N . VAL A 1 91 ? -1.292 -16.650 -54.591 1.00 34.66 91 VAL A N 1
ATOM 687 C CA . VAL A 1 91 ? -2.003 -15.375 -54.438 1.00 34.66 91 VAL A CA 1
ATOM 688 C C . VAL A 1 91 ? -1.015 -14.352 -53.888 1.00 34.66 91 VAL A C 1
ATOM 690 O O . VAL A 1 91 ? -0.676 -14.321 -52.708 1.00 34.66 91 VAL A O 1
ATOM 693 N N . THR A 1 92 ? -0.492 -13.537 -54.798 1.00 34.72 92 THR A N 1
ATOM 694 C CA . THR A 1 92 ? 0.199 -12.282 -54.509 1.00 34.72 92 THR A CA 1
ATOM 695 C C . THR A 1 92 ? -0.808 -11.274 -53.963 1.00 34.72 92 THR A C 1
ATOM 697 O O . THR A 1 92 ? -1.475 -10.594 -54.741 1.00 34.72 92 THR A O 1
ATOM 700 N N . GLU A 1 93 ? -0.906 -11.151 -52.640 1.00 36.03 93 GLU A N 1
ATOM 701 C CA . GLU A 1 93 ? -1.489 -9.966 -52.010 1.00 36.03 93 GLU A CA 1
ATOM 702 C C . GLU A 1 93 ? -0.394 -8.916 -51.811 1.00 36.03 93 GLU A C 1
ATOM 704 O O . GLU A 1 93 ? 0.539 -9.052 -51.018 1.00 36.03 93 GLU A O 1
ATOM 709 N N . SER A 1 94 ? -0.487 -7.868 -52.623 1.00 30.72 94 SER A N 1
ATOM 710 C CA . SER A 1 94 ? 0.334 -6.672 -52.550 1.00 30.72 94 SER A CA 1
ATOM 711 C C . SER A 1 94 ? -0.013 -5.871 -51.294 1.00 30.72 94 SER A C 1
ATOM 713 O O . SER A 1 94 ? -1.042 -5.197 -51.246 1.00 30.72 94 SER A O 1
ATOM 715 N N . PHE A 1 95 ? 0.868 -5.899 -50.298 1.00 33.69 95 PHE A N 1
ATOM 716 C CA . PHE A 1 95 ? 0.883 -4.900 -49.232 1.00 33.69 95 PHE A CA 1
ATOM 717 C C . PHE A 1 95 ? 1.384 -3.548 -49.779 1.00 33.69 95 PHE A C 1
ATOM 719 O O . PHE A 1 95 ? 2.273 -3.530 -50.637 1.00 33.69 95 PHE A O 1
ATOM 726 N N . PRO A 1 96 ? 0.851 -2.405 -49.308 1.00 36.38 96 PRO A N 1
ATOM 727 C CA . PRO A 1 96 ? 1.326 -1.093 -49.733 1.00 36.38 96 PRO A CA 1
ATOM 728 C C . PRO A 1 96 ? 2.759 -0.838 -49.227 1.00 36.38 96 PRO A C 1
ATOM 730 O O . PRO A 1 96 ? 3.071 -1.171 -48.080 1.00 36.38 96 PRO A O 1
ATOM 733 N N . PRO A 1 97 ? 3.648 -0.241 -50.043 1.00 39.12 97 PRO A N 1
ATOM 734 C CA . PRO A 1 97 ? 5.026 -0.012 -49.643 1.00 39.12 97 PRO A CA 1
ATOM 735 C C . PRO A 1 97 ? 5.152 1.152 -48.654 1.00 39.12 97 PRO A C 1
ATOM 737 O O . PRO A 1 97 ? 4.607 2.241 -48.846 1.00 39.12 97 PRO A O 1
ATOM 740 N N . TYR A 1 98 ? 5.952 0.897 -47.621 1.00 30.28 98 TYR A N 1
ATOM 741 C CA . TYR A 1 98 ? 6.562 1.874 -46.724 1.00 30.28 98 TYR A CA 1
ATOM 742 C C . TYR A 1 98 ? 7.370 2.905 -47.540 1.00 30.28 98 TYR A C 1
ATOM 744 O O . TYR A 1 98 ? 8.076 2.532 -48.480 1.00 30.28 98 TYR A O 1
ATOM 752 N N . ARG A 1 99 ? 7.242 4.201 -47.223 1.00 30.70 99 ARG A N 1
ATOM 753 C CA . ARG A 1 99 ? 7.752 5.321 -48.036 1.00 30.70 99 ARG A CA 1
ATOM 754 C C . ARG A 1 99 ? 8.772 6.140 -47.234 1.00 30.70 99 ARG A C 1
ATOM 756 O O . ARG A 1 99 ? 8.380 6.916 -46.369 1.00 30.70 99 ARG A O 1
ATOM 763 N N . ASP A 1 100 ? 10.052 5.987 -47.565 1.00 33.69 100 ASP A N 1
ATOM 764 C CA . ASP A 1 100 ? 11.174 6.802 -47.077 1.00 33.69 100 ASP A CA 1
ATOM 765 C C . ASP A 1 100 ? 11.681 7.712 -48.214 1.00 33.69 100 ASP A C 1
ATOM 767 O O . ASP A 1 100 ? 12.516 7.274 -48.995 1.00 33.69 100 ASP A O 1
ATOM 771 N N . ASP A 1 101 ? 11.171 8.946 -48.349 1.00 34.66 101 ASP A N 1
ATOM 772 C CA . ASP A 1 101 ? 11.928 10.105 -48.889 1.00 34.66 101 ASP A CA 1
ATOM 773 C C . ASP A 1 101 ? 11.107 11.417 -48.756 1.00 34.66 101 ASP A C 1
ATOM 775 O O . ASP A 1 101 ? 9.999 11.505 -49.299 1.00 34.66 101 ASP A O 1
ATOM 779 N N . PRO A 1 102 ? 11.610 12.453 -48.056 1.00 36.25 102 PRO A N 1
ATOM 780 C CA . PRO A 1 102 ? 10.899 13.705 -47.809 1.00 36.25 102 PRO A CA 1
ATOM 781 C C . PRO A 1 102 ? 11.124 14.819 -48.861 1.00 36.25 102 PRO A C 1
ATOM 783 O O . PRO A 1 102 ? 11.253 15.969 -48.453 1.00 36.25 102 PRO A O 1
ATOM 786 N N . ASN A 1 103 ? 11.166 14.557 -50.181 1.00 42.66 103 ASN A N 1
ATOM 787 C CA . ASN A 1 103 ? 11.363 15.628 -51.195 1.00 42.66 103 ASN A CA 1
ATOM 788 C C . ASN A 1 103 ? 10.776 15.389 -52.618 1.00 42.66 103 ASN A C 1
ATOM 790 O O . ASN A 1 103 ? 11.469 15.606 -53.613 1.00 42.66 103 ASN A O 1
ATOM 794 N N . ALA A 1 104 ? 9.497 15.022 -52.781 1.00 37.12 104 ALA A N 1
ATOM 795 C CA . ALA A 1 104 ? 8.873 14.949 -54.120 1.00 37.12 104 ALA A CA 1
ATOM 796 C C . ALA A 1 104 ? 7.768 16.016 -54.338 1.00 37.12 104 ALA A C 1
ATOM 798 O O . ALA A 1 104 ? 6.809 16.043 -53.564 1.00 37.12 104 ALA A O 1
ATOM 799 N N . PRO A 1 105 ? 7.864 16.893 -55.365 1.00 35.22 105 PRO A N 1
ATOM 800 C CA . PRO A 1 105 ? 6.850 17.906 -55.677 1.00 35.22 105 PRO A CA 1
ATOM 801 C C . PRO A 1 105 ? 5.635 17.341 -56.437 1.00 35.22 105 PRO A C 1
ATOM 803 O O . PRO A 1 105 ? 5.756 16.433 -57.257 1.00 35.22 105 PRO A O 1
ATOM 806 N N . PHE A 1 106 ? 4.464 17.926 -56.165 1.00 30.66 106 PHE A N 1
ATOM 807 C CA . PHE A 1 106 ? 3.169 17.579 -56.757 1.00 30.66 106 PHE A CA 1
ATOM 808 C C . PHE A 1 106 ? 3.051 18.019 -58.224 1.00 30.66 106 PHE A C 1
ATOM 810 O O . PHE A 1 106 ? 3.397 19.148 -58.567 1.00 30.66 106 PHE A O 1
ATOM 817 N N . THR A 1 107 ? 2.473 17.150 -59.055 1.00 31.39 107 THR A N 1
ATOM 818 C CA . THR A 1 107 ? 1.821 17.517 -60.321 1.00 31.39 107 THR A CA 1
ATOM 819 C C . THR A 1 107 ? 0.482 16.785 -60.392 1.00 31.39 107 THR A C 1
ATOM 821 O O . THR A 1 107 ? 0.436 15.559 -60.315 1.00 31.39 107 THR A O 1
ATOM 824 N N . GLU A 1 108 ? -0.599 17.560 -60.445 1.00 32.03 108 GLU A N 1
ATOM 825 C CA . GLU A 1 108 ? -1.934 17.127 -60.859 1.00 32.03 108 GLU A CA 1
ATOM 826 C C . GLU A 1 108 ? -2.044 17.360 -62.365 1.00 32.03 108 GLU A C 1
ATOM 828 O O . GLU A 1 108 ? -1.623 18.416 -62.828 1.00 32.03 108 GLU A O 1
ATOM 833 N N . ASP A 1 109 ? -2.566 16.378 -63.098 1.00 28.58 109 ASP A N 1
ATOM 834 C CA . ASP A 1 109 ? -3.504 16.555 -64.215 1.00 28.58 109 ASP A CA 1
ATOM 835 C C . ASP A 1 109 ? -3.838 15.173 -64.801 1.00 28.58 109 ASP A C 1
ATOM 837 O O . ASP A 1 109 ? -2.945 14.416 -65.177 1.00 28.58 109 ASP A O 1
ATOM 841 N N . ASP A 1 110 ? -5.125 14.814 -64.797 1.00 30.03 110 ASP A N 1
ATOM 842 C CA . ASP A 1 110 ? -5.869 14.425 -66.006 1.00 30.03 110 ASP A CA 1
ATOM 843 C C . ASP A 1 110 ? -7.252 13.862 -65.636 1.00 30.03 110 ASP A C 1
ATOM 845 O O . ASP A 1 110 ? -7.393 12.769 -65.084 1.00 30.03 110 ASP A O 1
ATOM 849 N N . HIS A 1 111 ? -8.298 14.598 -66.022 1.00 29.55 111 HIS A N 1
ATOM 850 C CA . HIS A 1 111 ? -9.627 14.042 -66.252 1.00 29.55 111 HIS A CA 1
ATOM 851 C C . HIS A 1 111 ? -10.055 14.298 -67.700 1.00 29.55 111 HIS A C 1
ATOM 853 O O . HIS A 1 111 ? -9.871 15.373 -68.266 1.00 29.55 111 HIS A O 1
ATOM 859 N N . VAL A 1 112 ? -10.611 13.232 -68.265 1.00 30.55 112 VAL A N 1
ATOM 860 C CA . VAL A 1 112 ? -11.092 13.029 -69.630 1.00 30.55 112 VAL A CA 1
ATOM 861 C C . VAL A 1 112 ? -12.411 13.766 -69.871 1.00 30.55 112 VAL A C 1
ATOM 863 O O . VAL A 1 112 ? -13.302 13.682 -69.034 1.00 30.55 112 VAL A O 1
ATOM 866 N N . ASP A 1 113 ? -12.578 14.346 -71.063 1.00 28.14 113 ASP A N 1
ATOM 867 C CA . ASP A 1 113 ? -13.884 14.699 -71.633 1.00 28.14 113 ASP A CA 1
ATOM 868 C C . ASP A 1 113 ? -14.006 14.162 -73.068 1.00 28.14 113 ASP A C 1
ATOM 870 O O . ASP A 1 113 ? -13.149 14.402 -73.922 1.00 28.14 113 ASP A O 1
ATOM 874 N N . VAL A 1 114 ? -15.122 13.483 -73.348 1.00 31.41 114 VAL A N 1
ATOM 875 C CA . VAL A 1 114 ? -15.646 13.235 -74.698 1.00 31.41 114 VAL A CA 1
ATOM 876 C C . VAL A 1 114 ? -17.165 13.367 -74.642 1.00 31.41 114 VAL A C 1
ATOM 878 O O . VAL A 1 114 ? -17.805 12.537 -74.012 1.00 31.41 114 VAL A O 1
ATOM 881 N N . GLU A 1 115 ? -17.745 14.337 -75.359 1.00 29.19 115 GLU A N 1
ATOM 882 C CA . GLU A 1 115 ? -18.875 14.069 -76.264 1.00 29.19 115 GLU A CA 1
ATOM 883 C C . GLU A 1 115 ? -19.218 15.250 -77.185 1.00 29.19 115 GLU A C 1
ATOM 885 O O . GLU A 1 115 ? -18.935 16.416 -76.911 1.00 29.19 115 GLU A O 1
ATOM 890 N N . ALA A 1 116 ? -19.810 14.911 -78.331 1.00 29.53 116 ALA A N 1
ATOM 891 C CA . ALA A 1 116 ? -19.890 15.720 -79.535 1.00 29.53 116 ALA A CA 1
ATOM 892 C C . ALA A 1 116 ? -21.335 16.077 -79.957 1.00 29.53 116 ALA A C 1
ATOM 894 O O . ALA A 1 116 ? -22.247 15.264 -79.895 1.00 29.53 116 ALA A O 1
ATOM 895 N N . THR A 1 117 ? -21.467 17.278 -80.538 1.00 30.25 117 THR A N 1
ATOM 896 C CA . THR A 1 117 ? -22.270 17.655 -81.733 1.00 30.25 117 THR A CA 1
ATOM 897 C C . THR A 1 117 ? -23.819 17.587 -81.782 1.00 30.25 117 THR A C 1
ATOM 899 O O . THR A 1 117 ? -24.407 16.545 -82.022 1.00 30.25 117 THR A O 1
ATOM 902 N N . ALA A 1 118 ? -24.414 18.795 -81.874 1.00 30.44 118 ALA A N 1
ATOM 903 C CA . ALA A 1 118 ? -25.048 19.398 -83.077 1.00 30.44 118 ALA A CA 1
ATOM 904 C C . ALA A 1 118 ? -26.591 19.463 -83.278 1.00 30.44 118 ALA A C 1
ATOM 906 O O . ALA A 1 118 ? -27.342 18.528 -83.037 1.00 30.44 118 ALA A O 1
ATOM 907 N N . THR A 1 119 ? -26.964 20.581 -83.943 1.00 30.06 119 THR A N 1
ATOM 908 C CA . THR A 1 119 ? -28.203 20.967 -84.683 1.00 30.06 119 THR A CA 1
ATOM 909 C C . THR A 1 119 ? -29.326 21.664 -83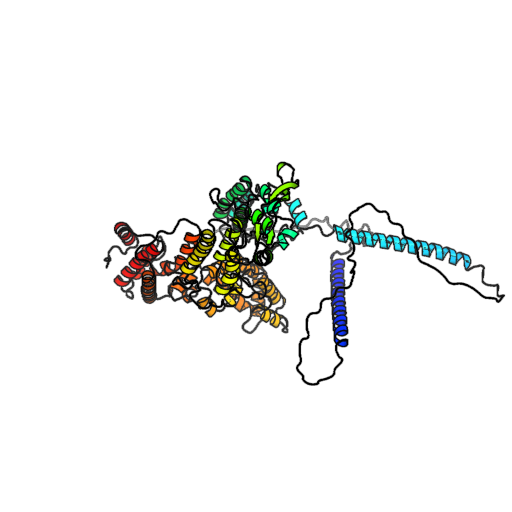.889 1.00 30.06 119 THR A C 1
ATOM 911 O O . THR A 1 119 ? -29.535 21.369 -82.726 1.00 30.06 119 THR A O 1
ATOM 914 N N . SER A 1 120 ? -30.146 22.591 -84.412 1.00 29.39 120 SER A N 1
ATOM 915 C CA . SER A 1 120 ? -30.070 23.612 -85.480 1.00 29.39 120 SER A CA 1
ATOM 916 C C . SER A 1 120 ? -31.334 24.509 -85.396 1.00 29.39 120 SER A C 1
ATOM 918 O O . SER A 1 120 ? -32.381 24.042 -84.971 1.00 29.39 120 SER A O 1
ATOM 920 N N . ALA A 1 121 ? -31.213 25.771 -85.833 1.00 27.42 121 ALA A N 1
ATOM 921 C CA . ALA A 1 121 ? -32.232 26.675 -86.407 1.00 27.42 121 ALA A CA 1
ATOM 922 C C . ALA A 1 121 ? -33.586 26.958 -85.694 1.00 27.42 121 ALA A C 1
ATOM 924 O O . ALA A 1 121 ? -34.483 26.130 -85.639 1.00 27.42 121 ALA A O 1
ATOM 925 N N . THR A 1 122 ? -33.847 28.235 -85.378 1.00 31.23 122 THR A N 1
ATOM 926 C CA . THR A 1 122 ? -34.790 29.089 -86.145 1.00 31.23 122 THR A CA 1
ATOM 927 C C . THR A 1 122 ? -34.778 30.537 -85.647 1.00 31.23 122 THR A C 1
ATOM 929 O O . THR A 1 122 ? -34.353 30.862 -84.540 1.00 31.23 122 THR A O 1
ATOM 932 N N . ALA A 1 123 ? -35.139 31.428 -86.563 1.00 29.89 123 ALA A N 1
ATOM 933 C CA . ALA A 1 123 ? -34.881 32.852 -86.542 1.00 29.89 123 ALA A CA 1
ATOM 934 C C . ALA A 1 123 ? -35.969 33.687 -85.843 1.00 29.89 123 ALA A C 1
ATOM 936 O O . ALA A 1 123 ? -37.130 33.312 -85.766 1.00 29.89 123 ALA A O 1
ATOM 937 N N . ALA A 1 124 ? -35.552 34.909 -85.499 1.00 30.78 124 ALA A N 1
ATOM 938 C CA . ALA A 1 124 ? -36.369 36.121 -85.440 1.00 30.78 124 ALA A CA 1
ATOM 939 C C . ALA A 1 124 ? -37.372 36.274 -84.283 1.00 30.78 124 ALA A C 1
ATOM 941 O O . ALA A 1 124 ? -38.571 36.140 -84.465 1.00 30.78 124 ALA A O 1
ATOM 942 N N . GLN A 1 125 ? -36.896 36.837 -83.166 1.00 38.00 125 GLN A N 1
ATOM 943 C CA . GLN A 1 125 ? -37.547 38.030 -82.602 1.00 38.00 125 GLN A CA 1
ATOM 944 C C . GLN A 1 125 ? -36.562 38.871 -81.777 1.00 38.00 125 GLN A C 1
ATOM 946 O O . GLN A 1 125 ? -36.453 38.830 -80.554 1.00 38.00 125 GLN A O 1
ATOM 951 N N . LYS A 1 126 ? -35.802 39.680 -82.526 1.00 45.53 126 LYS A N 1
ATOM 952 C CA . LYS A 1 126 ? -35.198 40.929 -82.060 1.00 45.53 126 LYS A CA 1
ATOM 953 C C . LYS A 1 126 ? -36.313 41.831 -81.527 1.00 45.53 126 LYS A C 1
ATOM 955 O O . LYS A 1 126 ? -37.094 42.326 -82.333 1.00 45.53 126 LYS A O 1
ATOM 960 N N . ARG A 1 127 ? -36.318 42.092 -80.218 1.00 44.69 127 ARG A N 1
ATOM 961 C CA . ARG A 1 127 ? -36.627 43.380 -79.553 1.00 44.69 127 ARG A CA 1
ATOM 962 C C . ARG A 1 127 ? -36.881 43.087 -78.076 1.00 44.69 127 ARG A C 1
ATOM 964 O O . ARG A 1 127 ? -37.985 42.732 -77.729 1.00 44.69 127 ARG A O 1
ATOM 971 N N . ILE A 1 128 ? -35.819 43.156 -77.274 1.00 46.59 128 ILE A N 1
ATOM 972 C CA . ILE A 1 128 ? -35.709 43.491 -75.830 1.00 46.59 128 ILE A CA 1
ATOM 973 C C . ILE A 1 128 ? -34.248 43.132 -75.483 1.00 46.59 128 ILE A C 1
ATOM 975 O O . ILE A 1 128 ? -33.925 42.192 -74.768 1.00 46.59 128 ILE A O 1
ATOM 979 N N . LYS A 1 129 ? -33.296 43.785 -76.160 1.00 43.75 129 LYS A N 1
ATOM 980 C CA . LYS A 1 129 ? -31.865 43.450 -76.061 1.00 43.75 129 LYS A CA 1
ATOM 981 C C . LYS A 1 129 ? -31.011 44.716 -76.090 1.00 43.75 129 LYS A C 1
ATOM 983 O O . LYS A 1 129 ? -30.076 44.788 -76.872 1.00 43.75 129 LYS A O 1
ATOM 988 N N . SER A 1 130 ? -31.346 45.692 -75.239 1.00 49.75 130 SER A N 1
ATOM 989 C CA . SER A 1 130 ? -30.449 46.832 -74.973 1.00 49.75 130 SER A CA 1
ATOM 990 C C . SER A 1 130 ? -30.382 47.322 -73.520 1.00 49.75 130 SER A C 1
ATOM 992 O O . SER A 1 130 ? -29.354 47.887 -73.176 1.00 49.75 130 SER A O 1
ATOM 994 N N . CYS A 1 131 ? -31.339 47.035 -72.622 1.00 46.50 131 CYS A N 1
ATOM 995 C CA . CYS A 1 131 ? -31.202 47.445 -71.204 1.00 46.50 131 CYS A CA 1
ATOM 996 C C . CYS A 1 131 ? -30.729 46.341 -70.234 1.00 46.50 131 CYS A C 1
ATOM 998 O O . CYS A 1 131 ? -30.169 46.654 -69.192 1.00 46.50 131 CYS A O 1
ATOM 1000 N N . PHE A 1 132 ? -30.840 45.052 -70.576 1.00 49.00 132 PHE A N 1
ATOM 1001 C CA . PHE A 1 132 ? -30.465 43.952 -69.662 1.00 49.00 132 PHE A CA 1
ATOM 1002 C C . PHE A 1 132 ? -28.982 43.534 -69.698 1.00 49.00 132 PHE A C 1
ATOM 1004 O O . PHE A 1 132 ? -28.573 42.627 -68.974 1.00 49.00 132 PHE A O 1
ATOM 1011 N N . ARG A 1 133 ? -28.156 44.156 -70.550 1.00 49.81 133 ARG A N 1
ATOM 1012 C CA . ARG A 1 133 ? -26.754 43.741 -70.740 1.00 49.81 133 ARG A CA 1
ATOM 1013 C C . ARG A 1 133 ? -25.788 44.419 -69.754 1.00 49.81 133 ARG A C 1
ATOM 1015 O O . ARG A 1 133 ? -24.804 43.798 -69.378 1.00 49.81 133 ARG A O 1
ATOM 1022 N N . ILE A 1 134 ? -26.126 45.614 -69.261 1.00 51.75 134 ILE A N 1
ATOM 1023 C CA . ILE A 1 134 ? -25.302 46.358 -68.292 1.00 51.75 134 ILE A CA 1
ATOM 1024 C C . ILE A 1 134 ? -25.560 45.863 -66.855 1.00 51.75 134 ILE A C 1
ATOM 1026 O O . ILE A 1 134 ? -24.613 45.581 -66.127 1.00 51.75 134 ILE A O 1
ATOM 1030 N N . LEU A 1 135 ? -26.818 45.595 -66.477 1.00 49.81 135 LEU A N 1
ATOM 1031 C CA . LEU A 1 135 ? -27.147 45.022 -65.158 1.00 49.81 135 LEU A CA 1
ATOM 1032 C C . LEU A 1 135 ? -26.638 43.577 -64.972 1.00 49.81 135 LEU A C 1
ATOM 1034 O O . LEU A 1 135 ? -26.235 43.206 -63.874 1.00 49.81 135 LEU A O 1
ATOM 1038 N N . ARG A 1 136 ? -26.565 42.767 -66.040 1.00 50.88 136 ARG A N 1
ATOM 1039 C CA . ARG A 1 136 ? -26.050 41.383 -65.969 1.00 50.88 136 ARG A CA 1
ATOM 1040 C C . ARG A 1 136 ? -24.518 41.300 -65.921 1.00 50.88 136 ARG A C 1
ATOM 1042 O O . ARG A 1 136 ? -23.991 40.313 -65.416 1.00 50.88 136 ARG A O 1
ATOM 1049 N N . GLN A 1 137 ? -23.805 42.309 -66.428 1.00 52.94 137 GLN A N 1
ATOM 1050 C CA . GLN A 1 137 ? -22.342 42.385 -66.316 1.00 52.94 137 GLN A CA 1
ATOM 1051 C C . GLN A 1 137 ? -21.906 42.919 -64.951 1.00 52.94 137 GLN A C 1
ATOM 1053 O O . GLN A 1 137 ? -20.997 42.351 -64.357 1.00 52.94 137 GLN A O 1
ATOM 1058 N N . ILE A 1 138 ? -22.616 43.908 -64.399 1.00 55.50 138 ILE A N 1
ATOM 1059 C CA . ILE A 1 138 ? -22.368 44.383 -63.031 1.00 55.50 138 ILE A CA 1
ATOM 1060 C C . ILE A 1 138 ? -22.733 43.279 -62.023 1.00 55.50 138 ILE A C 1
ATOM 1062 O O . ILE A 1 138 ? -21.916 42.944 -61.175 1.00 55.50 138 ILE A O 1
ATOM 1066 N N . GLY A 1 139 ? -23.874 42.597 -62.183 1.00 53.91 139 GLY A N 1
ATOM 1067 C CA . GLY A 1 139 ? -24.268 41.488 -61.302 1.00 53.91 139 GLY A CA 1
ATOM 1068 C C . GLY A 1 139 ? -23.314 40.284 -61.313 1.00 53.91 139 GLY A C 1
ATOM 1069 O O . GLY A 1 139 ? -23.116 39.666 -60.277 1.00 53.91 139 GLY A O 1
ATOM 1070 N N . ARG A 1 140 ? -22.667 39.962 -62.444 1.00 57.62 140 ARG A N 1
ATOM 1071 C CA . ARG A 1 140 ? -21.661 38.881 -62.510 1.00 57.62 140 ARG A CA 1
ATOM 1072 C C . ARG A 1 140 ? -20.332 39.262 -61.865 1.00 57.62 140 ARG A C 1
ATOM 1074 O O . ARG A 1 140 ? -19.705 38.404 -61.256 1.00 57.62 140 ARG A O 1
ATOM 1081 N N . ILE A 1 141 ? -19.929 40.526 -61.977 1.00 60.41 141 ILE A N 1
ATOM 1082 C CA . ILE A 1 141 ? -18.715 41.035 -61.332 1.00 60.41 141 ILE A CA 1
ATOM 1083 C C . ILE A 1 141 ? -18.926 41.107 -59.817 1.00 60.41 141 ILE A C 1
ATOM 1085 O O . ILE A 1 141 ? -18.080 40.616 -59.082 1.00 60.41 141 ILE A O 1
ATOM 1089 N N . TRP A 1 142 ? -20.078 41.601 -59.351 1.00 59.72 142 TRP A N 1
ATOM 1090 C CA . TRP A 1 142 ? -20.423 41.624 -57.925 1.00 59.72 142 TRP A CA 1
ATOM 1091 C C . TRP A 1 142 ? -20.680 40.229 -57.340 1.00 59.72 142 TRP A C 1
ATOM 1093 O O . TRP A 1 142 ? -20.299 39.990 -56.203 1.00 59.72 142 TRP A O 1
ATOM 1103 N N . ALA A 1 143 ? -21.245 39.287 -58.103 1.00 62.97 143 ALA A N 1
ATOM 1104 C CA . ALA A 1 143 ? -21.391 37.899 -57.659 1.00 62.97 143 ALA A CA 1
ATOM 1105 C C . ALA A 1 143 ? -20.046 37.156 -57.608 1.00 62.97 143 ALA A C 1
ATOM 1107 O O . ALA A 1 143 ? -19.825 36.400 -56.673 1.00 62.97 143 ALA A O 1
ATOM 1108 N N . CYS A 1 144 ? -19.125 37.391 -58.552 1.00 64.75 144 CYS A N 1
ATOM 1109 C CA . CYS A 1 144 ? -17.775 36.820 -58.476 1.00 64.75 144 CYS A CA 1
ATOM 1110 C C . CYS A 1 144 ? -16.952 37.464 -57.356 1.00 64.75 144 CYS A C 1
ATOM 1112 O O . CYS A 1 144 ? -16.279 36.747 -56.630 1.00 64.75 144 CYS A O 1
ATOM 1114 N N . LEU A 1 145 ? -17.038 38.786 -57.164 1.00 66.19 145 LEU A N 1
ATOM 1115 C CA . LEU A 1 145 ? -16.407 39.459 -56.025 1.00 66.19 145 LEU A CA 1
ATOM 1116 C C . LEU A 1 145 ? -16.989 38.970 -54.700 1.00 66.19 145 LEU A C 1
ATOM 1118 O O . LEU A 1 145 ? -16.215 38.672 -53.806 1.00 66.19 145 LEU A O 1
ATOM 1122 N N . GLY A 1 146 ? -18.312 38.820 -54.599 1.00 70.69 146 GLY A N 1
ATOM 1123 C CA . GLY A 1 146 ? -18.988 38.280 -53.420 1.00 70.69 146 GLY A CA 1
ATOM 1124 C C . GLY A 1 146 ? -18.638 36.819 -53.136 1.00 70.69 146 GLY A C 1
ATOM 1125 O O . GLY A 1 146 ? -18.454 36.455 -51.985 1.00 70.69 146 GLY A O 1
ATOM 1126 N N . LEU A 1 147 ? -18.494 35.983 -54.168 1.00 73.75 147 LEU A N 1
ATOM 1127 C CA . LEU A 1 147 ? -18.120 34.575 -54.013 1.00 73.75 147 LEU A CA 1
ATOM 1128 C C . LEU A 1 147 ? -16.635 34.438 -53.653 1.00 73.75 147 LEU A C 1
ATOM 1130 O O . LEU A 1 147 ? -16.296 33.654 -52.776 1.00 73.75 147 LEU A O 1
ATOM 1134 N N . VAL A 1 148 ? -15.756 35.255 -54.239 1.00 77.62 148 VAL A N 1
ATOM 1135 C CA . VAL A 1 148 ? -14.335 35.303 -53.863 1.00 77.62 148 VAL A CA 1
ATOM 1136 C C . VAL A 1 148 ? -14.165 35.839 -52.442 1.00 77.62 148 VAL A C 1
ATOM 1138 O O . VAL A 1 148 ? -13.425 35.243 -51.668 1.00 77.62 148 VAL A O 1
ATOM 1141 N N . THR A 1 149 ? -14.867 36.905 -52.045 1.00 76.06 149 THR A N 1
ATOM 1142 C CA . THR A 1 149 ? -14.794 37.402 -50.662 1.00 76.06 149 THR A CA 1
ATOM 1143 C C . THR A 1 149 ? -15.418 36.427 -49.672 1.00 76.06 149 THR A C 1
ATOM 1145 O O . THR A 1 149 ? -14.869 36.275 -48.587 1.00 76.06 149 THR A O 1
ATOM 1148 N N . PHE A 1 150 ? -16.493 35.723 -50.033 1.00 78.38 150 PHE A N 1
ATOM 1149 C CA . PHE A 1 150 ? -17.109 34.674 -49.214 1.00 78.38 150 PHE A CA 1
ATOM 1150 C C . PHE A 1 150 ? -16.191 33.455 -49.046 1.00 78.38 150 PHE A C 1
ATOM 1152 O O . PHE A 1 150 ? -15.994 32.985 -47.932 1.00 78.38 150 PHE A O 1
ATOM 1159 N N . VAL A 1 151 ? -15.545 32.988 -50.118 1.00 81.88 151 VAL A N 1
ATOM 1160 C CA . VAL A 1 151 ? -14.561 31.896 -50.043 1.00 81.88 151 VAL A CA 1
ATOM 1161 C C . VAL A 1 151 ? -13.344 32.326 -49.230 1.00 81.88 151 VAL A C 1
ATOM 1163 O O . VAL A 1 151 ? -12.906 31.576 -48.365 1.00 81.88 151 VAL A O 1
ATOM 1166 N N . VAL A 1 152 ? -12.822 33.540 -49.426 1.00 82.81 152 VAL A N 1
ATOM 1167 C CA . VAL A 1 152 ? -11.688 34.052 -48.639 1.00 82.81 152 VAL A CA 1
ATOM 1168 C C . VAL A 1 152 ? -12.067 34.214 -47.166 1.00 82.81 152 VAL A C 1
ATOM 1170 O O . VAL A 1 152 ? -11.294 33.805 -46.308 1.00 82.81 152 VAL A O 1
ATOM 1173 N N . THR A 1 153 ? -13.253 34.737 -46.847 1.00 81.12 153 THR A N 1
ATOM 1174 C CA . THR A 1 153 ? -13.706 34.860 -45.449 1.00 81.12 153 THR A CA 1
ATOM 1175 C C . THR A 1 153 ? -13.948 33.504 -44.804 1.00 81.12 153 THR A C 1
ATOM 1177 O O . THR A 1 153 ? -13.475 33.309 -43.692 1.00 81.12 153 THR A O 1
ATOM 1180 N N . ILE A 1 154 ? -14.566 32.536 -45.489 1.00 84.19 154 ILE A N 1
ATOM 1181 C CA . ILE A 1 154 ? -14.678 31.160 -44.977 1.00 84.19 154 ILE A CA 1
ATOM 1182 C C . ILE A 1 154 ? -13.298 30.539 -44.785 1.00 84.19 154 ILE A C 1
ATOM 1184 O O . ILE A 1 154 ? -13.050 29.945 -43.746 1.00 84.19 154 ILE A O 1
ATOM 1188 N N . THR A 1 155 ? -12.375 30.708 -45.732 1.00 81.19 155 THR A N 1
ATOM 1189 C CA . THR A 1 155 ? -11.017 30.157 -45.608 1.00 81.19 155 THR A CA 1
ATOM 1190 C C . THR A 1 155 ? -10.291 30.781 -44.418 1.00 81.19 155 THR A C 1
ATOM 1192 O O . THR A 1 155 ? -9.665 30.068 -43.645 1.00 81.19 155 THR A O 1
ATOM 1195 N N . VAL A 1 156 ? -10.424 32.094 -44.207 1.00 85.69 156 VAL A N 1
ATOM 1196 C CA . VAL A 1 156 ? -9.865 32.785 -43.037 1.00 85.69 156 VAL A CA 1
ATOM 1197 C C . VAL A 1 156 ? -10.530 32.307 -41.747 1.00 85.69 156 VAL A C 1
ATOM 1199 O O . VAL A 1 156 ? -9.817 32.017 -40.795 1.00 85.69 156 VAL A O 1
ATOM 1202 N N . ILE A 1 157 ? -11.857 32.158 -41.707 1.00 83.56 157 ILE A N 1
ATOM 1203 C CA . ILE A 1 157 ? -12.583 31.651 -40.533 1.00 83.56 157 ILE A CA 1
ATOM 1204 C C . ILE A 1 157 ? -12.153 30.219 -40.221 1.00 83.56 157 ILE A C 1
ATOM 1206 O O . ILE A 1 157 ? -11.830 29.943 -39.075 1.00 83.56 157 ILE A O 1
ATOM 1210 N N . VAL A 1 158 ? -12.074 29.332 -41.216 1.00 83.81 158 VAL A N 1
ATOM 1211 C CA . VAL A 1 158 ? -11.629 27.938 -41.059 1.00 83.81 158 VAL A CA 1
ATOM 1212 C C . VAL A 1 158 ? -10.172 27.880 -40.611 1.00 83.81 158 VAL A C 1
ATOM 1214 O O . VAL A 1 158 ? -9.853 27.122 -39.704 1.00 83.81 158 VAL A O 1
ATOM 1217 N N . VAL A 1 159 ? -9.283 28.701 -41.175 1.00 82.12 159 VAL A N 1
ATOM 1218 C CA . VAL A 1 159 ? -7.879 28.775 -40.742 1.00 82.12 159 VAL A CA 1
ATOM 1219 C C . VAL A 1 159 ? -7.776 29.302 -39.311 1.00 82.12 159 VAL A C 1
ATOM 1221 O O . VAL A 1 159 ? -7.038 28.729 -38.516 1.00 82.12 159 VAL A O 1
ATOM 1224 N N . VAL A 1 160 ? -8.535 30.336 -38.942 1.00 80.12 160 VAL A N 1
ATOM 1225 C CA . VAL A 1 160 ? -8.578 30.863 -37.570 1.00 80.12 160 VAL A CA 1
ATOM 1226 C C . VAL A 1 160 ? -9.161 29.827 -36.609 1.00 80.12 160 VAL A C 1
ATOM 1228 O O . VAL A 1 160 ? -8.578 29.609 -35.553 1.00 80.12 160 VAL A O 1
ATOM 1231 N N . PHE A 1 161 ? -10.228 29.118 -36.984 1.00 76.31 161 PHE A N 1
ATOM 1232 C CA . PHE A 1 161 ? -10.793 28.017 -36.200 1.00 76.31 161 PHE A CA 1
ATOM 1233 C C . PHE A 1 161 ? -9.788 26.880 -36.031 1.00 76.31 161 PHE A C 1
ATOM 1235 O O . PHE A 1 161 ? -9.598 26.402 -34.921 1.00 76.31 161 PHE A O 1
ATOM 1242 N N . LEU A 1 162 ? -9.087 26.478 -37.093 1.00 73.25 162 LEU A N 1
ATOM 1243 C CA . LEU A 1 162 ? -8.050 25.448 -37.035 1.00 73.25 162 LEU A CA 1
ATOM 1244 C C . LEU A 1 162 ? -6.852 25.890 -36.188 1.00 73.25 162 LEU A C 1
ATOM 1246 O O . LEU A 1 162 ? -6.278 25.062 -35.486 1.00 73.25 162 LEU A O 1
ATOM 1250 N N . VAL A 1 163 ? -6.487 27.174 -36.212 1.00 69.00 163 VAL A N 1
ATOM 1251 C CA . VAL A 1 163 ? -5.436 27.746 -35.359 1.00 69.00 163 VAL A CA 1
ATOM 1252 C C . VAL A 1 163 ? -5.893 27.789 -33.901 1.00 69.00 163 VAL A C 1
ATOM 1254 O O . VAL A 1 163 ? -5.158 27.327 -33.039 1.00 69.00 163 VAL A O 1
ATOM 1257 N N . ILE A 1 164 ? -7.108 28.246 -33.600 1.00 69.38 164 ILE A N 1
ATOM 1258 C CA . ILE A 1 164 ? -7.666 28.237 -32.237 1.00 69.38 164 ILE A CA 1
ATOM 1259 C C . ILE A 1 164 ? -7.832 26.798 -31.731 1.00 69.38 164 ILE A C 1
ATOM 1261 O O . ILE A 1 164 ? -7.542 26.516 -30.575 1.00 69.38 164 ILE A O 1
ATOM 1265 N N . TRP A 1 165 ? -8.209 25.852 -32.587 1.00 66.06 165 TRP A N 1
ATOM 1266 C CA . TRP A 1 165 ? -8.375 24.451 -32.205 1.00 66.06 165 TRP A CA 1
ATOM 1267 C C . TRP A 1 165 ? -7.030 23.735 -32.005 1.00 66.06 165 TRP A C 1
ATOM 1269 O O . TRP A 1 165 ? -6.874 22.994 -31.035 1.00 66.06 165 TRP A O 1
ATOM 1279 N N . LYS A 1 166 ? -6.019 24.004 -32.852 1.00 57.19 166 LYS A N 1
ATOM 1280 C CA . LYS A 1 166 ? -4.659 23.455 -32.683 1.00 57.19 166 LYS A CA 1
ATOM 1281 C C . LYS A 1 166 ? -3.838 24.135 -31.586 1.00 57.19 166 LYS A C 1
ATOM 1283 O O . LYS A 1 166 ? -2.995 23.467 -30.996 1.00 57.19 166 LYS A O 1
ATOM 1288 N N . PHE A 1 167 ? -4.033 25.429 -31.329 1.00 52.75 167 PHE A N 1
ATOM 1289 C CA . PHE A 1 167 ? -3.220 26.205 -30.380 1.00 52.75 167 PHE A CA 1
ATOM 1290 C C . PHE A 1 167 ? -3.957 26.609 -29.093 1.00 52.75 167 PHE A C 1
ATOM 1292 O O . PHE A 1 167 ? -3.302 27.031 -28.146 1.00 52.75 167 PHE A O 1
ATOM 1299 N N . GLY A 1 168 ? -5.282 26.466 -29.015 1.00 50.62 168 GLY A N 1
ATOM 1300 C CA . GLY A 1 168 ? -6.083 26.847 -27.843 1.00 50.62 168 GLY A CA 1
ATOM 1301 C C . GLY A 1 168 ? -6.059 25.831 -26.699 1.00 50.62 168 GLY A C 1
ATOM 1302 O O . GLY A 1 168 ? -6.274 26.202 -25.548 1.00 50.62 168 GLY A O 1
ATOM 1303 N N . LYS A 1 169 ? -5.729 24.560 -26.964 1.00 56.09 169 LYS A N 1
ATOM 1304 C CA . LYS A 1 169 ? -5.474 23.571 -25.905 1.00 56.09 169 LYS A CA 1
ATOM 1305 C C . LYS A 1 169 ? -4.000 23.600 -25.513 1.00 56.09 169 LYS A C 1
ATOM 1307 O O . LYS A 1 169 ? -3.211 22.752 -25.923 1.00 56.09 169 LYS A O 1
ATOM 1312 N N . THR A 1 170 ? -3.616 24.599 -24.723 1.00 65.00 170 THR A N 1
ATOM 1313 C CA . THR A 1 170 ? -2.335 24.570 -24.005 1.00 65.00 170 THR A CA 1
ATOM 1314 C C . THR A 1 170 ? -2.313 23.326 -23.122 1.00 65.00 170 THR A C 1
ATOM 1316 O O . THR A 1 170 ? -3.175 23.179 -22.260 1.00 65.00 170 THR A O 1
ATOM 1319 N N . ASP A 1 171 ? -1.354 22.425 -23.342 1.00 83.12 171 ASP A N 1
ATOM 1320 C CA . ASP A 1 171 ? -1.177 21.247 -22.491 1.00 83.12 171 ASP A CA 1
ATOM 1321 C C . ASP A 1 171 ? -0.988 21.700 -21.025 1.00 83.12 171 ASP A C 1
ATOM 1323 O O . ASP A 1 171 ? -0.005 22.401 -20.731 1.00 83.12 171 ASP A O 1
ATOM 1327 N N . PRO A 1 172 ? -1.907 21.342 -20.105 1.00 88.38 172 PRO A N 1
ATOM 1328 C CA . PRO A 1 172 ? -1.865 21.807 -18.723 1.00 88.38 172 PRO A CA 1
ATOM 1329 C C . PRO A 1 172 ? -0.575 21.389 -18.014 1.00 88.38 172 PRO A C 1
ATOM 1331 O O . PRO A 1 172 ? -0.057 22.153 -17.195 1.00 88.38 172 PRO A O 1
ATOM 1334 N N . LYS A 1 173 ? -0.006 20.229 -18.378 1.00 89.88 173 LYS A N 1
ATOM 1335 C CA . LYS A 1 173 ? 1.242 19.713 -17.804 1.00 89.88 173 LYS A CA 1
ATOM 1336 C C . LYS A 1 173 ? 2.420 20.597 -18.187 1.00 89.88 173 LYS A C 1
ATOM 1338 O O . LYS A 1 173 ? 3.227 20.976 -17.335 1.00 89.88 173 LYS A O 1
ATOM 1343 N N . ARG A 1 174 ? 2.489 21.004 -19.458 1.00 88.94 174 ARG A N 1
ATOM 1344 C CA . ARG A 1 174 ? 3.502 21.945 -19.954 1.00 88.94 174 ARG A CA 1
ATOM 1345 C C . ARG A 1 174 ? 3.343 23.334 -19.335 1.00 88.94 174 ARG A C 1
ATOM 1347 O O . ARG A 1 174 ? 4.344 23.929 -18.936 1.00 88.94 174 ARG A O 1
ATOM 1354 N N . ALA A 1 175 ? 2.112 23.831 -19.217 1.00 88.88 175 ALA A N 1
ATOM 1355 C CA . ALA A 1 175 ? 1.832 25.118 -18.583 1.00 88.88 175 ALA A CA 1
ATOM 1356 C C . ALA A 1 175 ? 2.240 25.127 -17.097 1.00 88.88 175 ALA A C 1
ATOM 1358 O O . ALA A 1 175 ? 2.913 26.058 -16.649 1.00 88.88 175 ALA A O 1
ATOM 1359 N N . ALA A 1 176 ? 1.909 24.064 -16.355 1.00 91.94 176 ALA A N 1
ATOM 1360 C CA . ALA A 1 176 ? 2.315 23.882 -14.963 1.00 91.94 176 ALA A CA 1
ATOM 1361 C C . ALA A 1 176 ? 3.839 23.783 -14.817 1.00 91.94 176 ALA A C 1
ATOM 1363 O O . ALA A 1 176 ? 4.425 24.446 -13.961 1.00 91.94 176 ALA A O 1
ATOM 1364 N N . TRP A 1 177 ? 4.505 23.027 -15.697 1.00 92.25 177 TRP A N 1
ATOM 1365 C CA . TRP A 1 177 ? 5.964 22.920 -15.702 1.00 92.25 177 TRP A CA 1
ATOM 1366 C C . TRP A 1 177 ? 6.634 24.290 -15.857 1.00 92.25 177 TRP A C 1
ATOM 1368 O O . TRP A 1 177 ? 7.479 24.657 -15.039 1.00 92.25 177 TRP A O 1
ATOM 1378 N N . THR A 1 178 ? 6.217 25.082 -16.849 1.00 90.38 178 THR A N 1
ATOM 1379 C CA . THR A 1 178 ? 6.760 26.428 -17.077 1.00 90.38 178 THR A CA 1
ATOM 1380 C C . THR A 1 178 ? 6.469 27.370 -15.908 1.00 90.38 178 THR A C 1
ATOM 1382 O O . THR A 1 178 ? 7.378 28.067 -15.458 1.00 90.38 178 THR A O 1
ATOM 1385 N N . ALA A 1 179 ? 5.244 27.365 -15.376 1.00 90.38 179 ALA A N 1
ATOM 1386 C CA . ALA A 1 179 ? 4.869 28.210 -14.242 1.00 90.38 179 ALA A CA 1
ATOM 1387 C C . ALA A 1 179 ? 5.647 27.860 -12.964 1.00 90.38 179 ALA A C 1
ATOM 1389 O O . ALA A 1 179 ? 6.006 28.750 -12.194 1.00 90.38 179 ALA A O 1
ATOM 1390 N N . SER A 1 180 ? 5.977 26.581 -12.765 1.00 90.75 180 SER A N 1
ATOM 1391 C CA . SER A 1 180 ? 6.675 26.126 -11.563 1.00 90.75 180 SER A CA 1
ATOM 1392 C C . SER A 1 180 ? 8.108 26.646 -11.432 1.00 90.75 180 SER A C 1
ATOM 1394 O O . SER A 1 180 ? 8.680 26.623 -10.338 1.00 90.75 180 SER A O 1
ATOM 1396 N N . SER A 1 181 ? 8.702 27.106 -12.543 1.00 91.69 181 SER A N 1
ATOM 1397 C CA . SER A 1 181 ? 10.132 27.414 -12.656 1.00 91.69 181 SER A CA 1
ATOM 1398 C C . SER A 1 181 ? 11.050 26.244 -12.266 1.00 91.69 181 SER A C 1
ATOM 1400 O O . SER A 1 181 ? 12.209 26.476 -11.910 1.00 91.69 181 SER A O 1
ATOM 1402 N N . SER A 1 182 ? 10.541 25.008 -12.316 1.00 91.31 182 SER A N 1
ATOM 1403 C CA . SER A 1 182 ? 11.328 23.790 -12.123 1.00 91.31 182 SER A CA 1
ATOM 1404 C C . SER A 1 182 ? 12.243 23.552 -13.317 1.00 91.31 182 SER A C 1
ATOM 1406 O O . SER A 1 182 ? 11.920 23.892 -14.460 1.00 91.31 182 SER A O 1
ATOM 1408 N N . ARG A 1 183 ? 13.400 22.952 -13.056 1.00 90.62 183 ARG A N 1
ATOM 1409 C CA . ARG A 1 183 ? 14.338 22.495 -14.082 1.00 90.62 183 ARG A CA 1
ATOM 1410 C C . ARG A 1 183 ? 14.768 21.079 -13.745 1.00 90.62 183 ARG A C 1
ATOM 1412 O O . ARG A 1 183 ? 14.696 20.667 -12.590 1.00 90.62 183 ARG A O 1
ATOM 1419 N N . ASP A 1 184 ? 15.231 20.331 -14.738 1.00 88.62 184 ASP A N 1
ATOM 1420 C CA . ASP A 1 184 ? 15.869 19.052 -14.443 1.00 88.62 184 ASP A CA 1
ATOM 1421 C C . ASP A 1 184 ? 17.032 19.275 -13.472 1.00 88.62 184 ASP A C 1
ATOM 1423 O O . ASP A 1 184 ? 17.832 20.197 -13.652 1.00 88.62 184 ASP A O 1
ATOM 1427 N N . TYR A 1 185 ? 17.095 18.439 -12.434 1.00 89.75 185 TYR A N 1
ATOM 1428 C CA . TYR A 1 185 ? 18.050 18.528 -11.326 1.00 89.75 185 TYR A CA 1
ATOM 1429 C C . TYR A 1 185 ? 17.853 19.721 -10.370 1.00 89.75 185 TYR A C 1
ATOM 1431 O O . TYR A 1 185 ? 18.705 19.943 -9.512 1.00 89.75 185 TYR A O 1
ATOM 1439 N N . ASP A 1 186 ? 16.736 20.446 -10.482 1.00 92.88 186 ASP A N 1
ATOM 1440 C CA . ASP A 1 186 ? 16.263 21.459 -9.527 1.00 92.88 186 ASP A CA 1
ATOM 1441 C C . ASP A 1 186 ? 14.723 21.537 -9.571 1.00 92.88 186 ASP A C 1
ATOM 1443 O O . ASP A 1 186 ? 14.120 22.446 -10.156 1.00 92.88 186 ASP A O 1
ATOM 1447 N N . LEU A 1 187 ? 14.071 20.510 -9.021 1.00 94.06 187 LEU A N 1
ATOM 1448 C CA . LEU A 1 187 ? 12.611 20.398 -9.026 1.00 94.06 187 LEU A CA 1
ATOM 1449 C C . LEU A 1 187 ? 12.018 21.173 -7.847 1.00 94.06 187 LEU A C 1
ATOM 1451 O O . LEU A 1 187 ? 12.409 20.953 -6.701 1.00 94.06 187 LEU A O 1
ATOM 1455 N N . LYS A 1 188 ? 11.037 22.037 -8.125 1.00 95.31 188 LYS A N 1
ATOM 1456 C CA . LYS A 1 188 ? 10.343 22.851 -7.119 1.00 95.31 188 LYS A CA 1
ATOM 1457 C C . LYS A 1 188 ? 8.978 22.243 -6.831 1.00 95.31 188 LYS A C 1
ATOM 1459 O O . LYS A 1 188 ? 7.972 22.653 -7.412 1.00 95.31 188 LYS A O 1
ATOM 1464 N N . LEU A 1 189 ? 8.944 21.235 -5.958 1.00 95.25 189 LEU A N 1
ATOM 1465 C CA . LEU A 1 189 ? 7.739 20.431 -5.728 1.00 95.25 189 LEU A CA 1
ATOM 1466 C C . LEU A 1 189 ? 6.525 21.257 -5.251 1.00 95.25 189 LEU A C 1
ATOM 1468 O O . LEU A 1 189 ? 5.449 21.023 -5.798 1.00 95.25 189 LEU A O 1
ATOM 1472 N N . PRO A 1 190 ? 6.652 22.271 -4.363 1.00 94.69 190 PRO A N 1
ATOM 1473 C CA . PRO A 1 190 ? 5.522 23.110 -3.946 1.00 94.69 190 PRO A CA 1
ATOM 1474 C C . PRO A 1 190 ? 4.814 23.849 -5.086 1.00 94.69 190 PRO A C 1
ATOM 1476 O O . PRO A 1 190 ? 3.670 24.260 -4.926 1.00 94.69 190 PRO A O 1
ATOM 1479 N N . ASN A 1 191 ? 5.481 24.015 -6.233 1.00 93.50 191 ASN A N 1
ATOM 1480 C CA . ASN A 1 191 ? 4.905 24.662 -7.408 1.00 93.50 191 ASN A CA 1
ATOM 1481 C C . ASN A 1 191 ? 4.374 23.662 -8.454 1.00 93.50 191 ASN A C 1
ATOM 1483 O O . ASN A 1 191 ? 3.766 24.080 -9.437 1.00 93.50 191 ASN A O 1
ATOM 1487 N N . LEU A 1 192 ? 4.654 22.364 -8.295 1.00 93.50 192 LEU A N 1
ATOM 1488 C CA . LEU A 1 192 ? 4.184 21.285 -9.177 1.00 93.50 192 LEU A CA 1
ATOM 1489 C C . LEU A 1 192 ? 3.002 20.518 -8.560 1.00 93.50 192 LEU A C 1
ATOM 1491 O O . LEU A 1 192 ? 2.099 20.072 -9.273 1.00 93.50 192 LEU A O 1
ATOM 1495 N N . TYR A 1 193 ? 3.019 20.373 -7.236 1.00 94.62 193 TYR A N 1
ATOM 1496 C CA . TYR A 1 193 ? 1.999 19.703 -6.436 1.00 94.62 193 TYR A CA 1
ATOM 1497 C C . TYR A 1 193 ? 0.967 20.704 -5.894 1.00 94.62 193 TYR A C 1
ATOM 1499 O O . TYR A 1 193 ? 1.228 21.910 -5.881 1.00 94.62 193 TYR A O 1
ATOM 1507 N N . PRO A 1 194 ? -0.214 20.233 -5.453 1.00 93.88 194 PRO A N 1
ATOM 1508 C CA . PRO A 1 194 ? -1.186 21.100 -4.806 1.00 93.88 194 PRO A CA 1
ATOM 1509 C C . PRO A 1 194 ? -0.624 21.764 -3.546 1.00 93.88 194 PRO A C 1
ATOM 1511 O O . PRO A 1 194 ? 0.276 21.245 -2.885 1.00 93.88 194 PRO A O 1
ATOM 1514 N N . GLN A 1 195 ? -1.215 22.897 -3.176 1.00 92.81 195 GLN A N 1
ATOM 1515 C CA . GLN A 1 195 ? -0.969 23.510 -1.872 1.00 92.81 195 GLN A CA 1
ATOM 1516 C C . GLN A 1 195 ? -1.531 22.630 -0.751 1.00 92.81 195 GLN A C 1
ATOM 1518 O O . GLN A 1 195 ? -2.413 21.806 -0.983 1.00 92.81 195 GLN A O 1
ATOM 1523 N N . LEU A 1 196 ? -1.031 22.802 0.472 1.00 93.38 196 LEU A N 1
ATOM 1524 C CA . LEU A 1 196 ? -1.579 22.100 1.633 1.00 93.38 196 LEU A CA 1
ATOM 1525 C C . LEU A 1 196 ? -2.916 22.700 2.060 1.00 93.38 196 LEU A C 1
ATOM 1527 O O . LEU A 1 196 ? -3.123 23.913 1.967 1.00 93.38 196 LEU A O 1
ATOM 1531 N N . GLU A 1 197 ? -3.806 21.856 2.580 1.00 91.88 197 GLU A N 1
ATOM 1532 C CA . GLU A 1 197 ? -5.099 22.303 3.091 1.00 91.88 197 GLU A CA 1
ATOM 1533 C C . GLU A 1 197 ? -4.949 23.365 4.197 1.00 91.88 197 GLU A C 1
ATOM 1535 O O . GLU A 1 197 ? -3.944 23.458 4.916 1.00 91.88 197 GLU A O 1
ATOM 1540 N N . GLN A 1 198 ? -5.988 24.185 4.379 1.00 87.62 198 GLN A N 1
ATOM 1541 C CA . GLN A 1 198 ? -5.983 25.230 5.407 1.00 87.62 198 GLN A CA 1
ATOM 1542 C C . GLN A 1 198 ? -5.720 24.655 6.808 1.00 87.62 198 GLN A C 1
ATOM 1544 O O . GLN A 1 198 ? -4.942 25.246 7.555 1.00 87.62 198 GLN A O 1
ATOM 1549 N N . GLY A 1 199 ? -6.273 23.474 7.106 1.00 84.88 199 GLY A N 1
ATOM 1550 C CA . GLY A 1 199 ? -6.105 22.760 8.376 1.00 84.88 199 GLY A CA 1
ATOM 1551 C C . GLY A 1 199 ? -4.772 22.024 8.567 1.00 84.88 199 GLY A C 1
ATOM 1552 O O . GLY A 1 199 ? -4.558 21.471 9.645 1.00 84.88 199 GLY A O 1
ATOM 1553 N N . ALA A 1 200 ? -3.876 22.007 7.573 1.00 90.06 200 ALA A N 1
ATOM 1554 C CA . ALA A 1 200 ? -2.563 21.381 7.727 1.00 90.06 200 ALA A CA 1
ATOM 1555 C C . ALA A 1 200 ? -1.705 22.125 8.766 1.00 90.06 200 ALA A C 1
ATOM 1557 O O . ALA A 1 200 ? -1.753 23.357 8.873 1.00 90.06 200 ALA A O 1
ATOM 1558 N N . ASN A 1 201 ? -0.903 21.368 9.517 1.00 92.50 201 ASN A N 1
ATOM 1559 C CA . ASN A 1 201 ? -0.033 21.871 10.572 1.00 92.50 201 ASN A CA 1
ATOM 1560 C C . ASN A 1 201 ? 0.899 22.974 10.026 1.00 92.50 201 ASN A C 1
ATOM 1562 O O . ASN A 1 201 ? 1.567 22.751 9.011 1.00 92.50 201 ASN A O 1
ATOM 1566 N N . PRO A 1 202 ? 1.000 24.146 10.686 1.00 93.62 202 PRO A N 1
ATOM 1567 C CA . PRO A 1 202 ? 1.949 25.188 10.297 1.00 93.62 202 PRO A CA 1
ATOM 1568 C C . PRO A 1 202 ? 3.396 24.691 10.191 1.00 93.62 202 PRO A C 1
ATOM 1570 O O . PRO A 1 202 ? 4.123 25.115 9.295 1.00 93.62 202 PRO A O 1
ATOM 1573 N N . GLU A 1 203 ? 3.799 23.761 11.061 1.00 94.50 203 GLU A N 1
ATOM 1574 C CA . GLU A 1 203 ? 5.118 23.127 10.991 1.00 94.50 203 GLU A CA 1
ATOM 1575 C C . GLU A 1 203 ? 5.278 22.326 9.694 1.00 94.50 203 GLU A C 1
ATOM 1577 O O . GLU A 1 203 ? 6.274 22.495 8.994 1.00 94.50 203 GLU A O 1
ATOM 1582 N N . CYS A 1 204 ? 4.273 21.531 9.311 1.00 95.50 204 CYS A N 1
ATOM 1583 C CA . CYS A 1 204 ? 4.298 20.806 8.043 1.00 95.50 204 CYS A CA 1
ATOM 1584 C C . CYS A 1 204 ? 4.403 21.760 6.847 1.00 95.50 204 CYS A C 1
ATOM 1586 O O . CYS A 1 204 ? 5.241 21.545 5.975 1.00 95.50 204 CYS A O 1
ATOM 1588 N N . LYS A 1 205 ? 3.618 22.848 6.828 1.00 94.75 205 LYS A N 1
ATOM 1589 C CA . LYS A 1 205 ? 3.674 23.865 5.760 1.00 94.75 205 LYS A CA 1
ATOM 1590 C C . LYS A 1 205 ? 5.073 24.451 5.609 1.00 94.75 205 LYS A C 1
ATOM 1592 O O . LYS A 1 205 ? 5.621 24.459 4.510 1.00 94.75 205 LYS A O 1
ATOM 1597 N N . GLN A 1 206 ? 5.684 24.849 6.723 1.00 93.88 206 GLN A N 1
ATOM 1598 C CA . GLN A 1 206 ? 7.044 25.377 6.725 1.00 93.88 206 GLN A CA 1
ATOM 1599 C C . GLN A 1 206 ? 8.065 24.344 6.230 1.00 93.88 206 GLN A C 1
ATOM 1601 O O . GLN A 1 206 ? 8.951 24.679 5.441 1.00 93.88 206 GLN A O 1
ATOM 1606 N N . MET A 1 207 ? 7.969 23.094 6.690 1.00 94.25 207 MET A N 1
ATOM 1607 C CA . MET A 1 207 ? 8.886 22.036 6.266 1.00 94.25 207 MET A CA 1
ATOM 1608 C C . MET A 1 207 ? 8.707 21.715 4.775 1.00 94.25 207 MET A C 1
ATOM 1610 O O . MET A 1 207 ? 9.700 21.539 4.071 1.00 94.25 207 MET A O 1
ATOM 1614 N N . TRP A 1 208 ? 7.468 21.682 4.281 1.00 95.00 208 TRP A N 1
ATOM 1615 C CA . TRP A 1 208 ? 7.147 21.436 2.876 1.00 95.00 208 TRP A CA 1
ATOM 1616 C C . TRP A 1 208 ? 7.747 22.521 1.981 1.00 95.00 208 TRP A C 1
ATOM 1618 O O . TRP A 1 208 ? 8.527 22.214 1.083 1.00 95.00 208 TRP A O 1
ATOM 1628 N N . GLU A 1 209 ? 7.491 23.794 2.277 1.00 92.19 209 GLU A N 1
ATOM 1629 C CA . GLU A 1 209 ? 8.043 24.915 1.510 1.00 92.19 209 GLU A CA 1
ATOM 1630 C C . GLU A 1 209 ? 9.579 24.937 1.531 1.00 92.19 209 GLU A C 1
ATOM 1632 O O . GLU A 1 209 ? 10.219 25.175 0.504 1.00 92.19 209 GLU A O 1
ATOM 1637 N N . LYS A 1 210 ? 10.187 24.649 2.690 1.00 92.50 210 LYS A N 1
ATOM 1638 C CA . LYS A 1 210 ? 11.641 24.712 2.875 1.00 92.50 210 LYS A CA 1
ATOM 1639 C C . LYS A 1 210 ? 12.387 23.555 2.213 1.00 92.50 210 LYS A C 1
ATOM 1641 O O . LYS A 1 210 ? 13.395 23.790 1.552 1.00 92.50 210 LYS A O 1
ATOM 1646 N N . TYR A 1 211 ? 11.948 22.316 2.434 1.00 93.00 211 TYR A N 1
ATOM 1647 C CA . TYR A 1 211 ? 12.697 21.121 2.026 1.00 93.00 211 TYR A CA 1
ATOM 1648 C C . TYR A 1 211 ? 12.258 20.571 0.668 1.00 93.00 211 TYR A C 1
ATOM 1650 O O . TYR A 1 211 ? 13.069 19.949 -0.010 1.00 93.00 211 TYR A O 1
ATOM 1658 N N . ALA A 1 212 ? 11.024 20.836 0.230 1.00 93.25 212 ALA A N 1
ATOM 1659 C CA . ALA A 1 212 ? 10.550 20.429 -1.093 1.00 93.25 212 ALA A CA 1
ATOM 1660 C C . ALA A 1 212 ? 10.840 21.484 -2.184 1.00 93.25 212 ALA A C 1
ATOM 1662 O O . ALA A 1 212 ? 10.613 21.245 -3.372 1.00 93.25 212 ALA A O 1
ATOM 1663 N N . GLY A 1 213 ? 11.357 22.656 -1.794 1.00 90.62 213 GLY A N 1
ATOM 1664 C CA . GLY A 1 213 ? 11.653 23.777 -2.688 1.00 90.62 213 GLY A CA 1
ATOM 1665 C C . GLY A 1 213 ? 12.810 23.549 -3.669 1.00 90.62 213 GLY A C 1
ATOM 1666 O O . GLY A 1 213 ? 12.947 24.328 -4.610 1.00 90.62 213 GLY A O 1
ATOM 1667 N N . SER A 1 214 ? 13.627 22.510 -3.477 1.00 92.06 214 SER A N 1
ATOM 1668 C CA . SER A 1 214 ? 14.654 22.088 -4.436 1.00 92.06 214 SER A CA 1
ATOM 1669 C C . SER A 1 214 ? 14.979 20.605 -4.257 1.00 92.06 214 SER A C 1
ATOM 1671 O O . SER A 1 214 ? 15.512 20.193 -3.226 1.00 92.06 214 SER A O 1
ATOM 1673 N N . LEU A 1 215 ? 14.673 19.801 -5.275 1.00 94.19 215 LEU A N 1
ATOM 1674 C CA . LEU A 1 215 ? 15.065 18.396 -5.355 1.00 94.19 215 LEU A CA 1
ATOM 1675 C C . LEU A 1 215 ? 16.057 18.196 -6.506 1.00 94.19 215 LEU A C 1
ATOM 1677 O O . LEU A 1 215 ? 15.760 18.513 -7.660 1.00 94.19 215 LEU A O 1
ATOM 1681 N N . SER A 1 216 ? 17.227 17.627 -6.208 1.00 93.56 216 SER A N 1
ATOM 1682 C CA . SER A 1 216 ? 18.329 17.450 -7.167 1.00 93.56 216 SER A CA 1
ATOM 1683 C C . SER A 1 216 ? 18.173 16.196 -8.037 1.00 93.56 216 SER A C 1
ATOM 1685 O O . SER A 1 216 ? 19.110 15.410 -8.195 1.00 93.56 216 SER A O 1
ATOM 1687 N N . CYS A 1 217 ? 16.983 16.004 -8.602 1.00 92.56 217 CYS A N 1
ATOM 1688 C CA . CYS A 1 217 ? 16.622 14.850 -9.421 1.00 92.56 217 CYS A CA 1
ATOM 1689 C C . CYS A 1 217 ? 16.171 15.267 -10.825 1.00 92.56 217 CYS A C 1
ATOM 1691 O O . CYS A 1 217 ? 15.682 16.375 -11.040 1.00 92.56 217 CYS A O 1
ATOM 1693 N N . HIS A 1 218 ? 16.302 14.360 -11.790 1.00 92.00 218 HIS A N 1
ATOM 1694 C CA . HIS A 1 218 ? 15.714 14.532 -13.118 1.00 92.00 218 HIS A CA 1
ATOM 1695 C C . HIS A 1 218 ? 14.179 14.467 -13.044 1.00 92.00 218 HIS A C 1
ATOM 1697 O O . HIS A 1 218 ? 13.663 13.641 -12.293 1.00 92.00 218 HIS A O 1
ATOM 1703 N N . ARG A 1 219 ? 13.432 15.263 -13.830 1.00 91.75 219 ARG A N 1
ATOM 1704 C CA . ARG A 1 219 ? 11.956 15.359 -13.720 1.00 91.75 219 ARG A CA 1
ATOM 1705 C C . ARG A 1 219 ? 11.214 14.037 -13.872 1.00 91.75 219 ARG A C 1
ATOM 1707 O O . ARG A 1 219 ? 10.132 13.876 -13.326 1.00 91.75 219 ARG A O 1
ATOM 1714 N N . VAL A 1 220 ? 11.794 13.093 -14.607 1.00 91.25 220 VAL A N 1
ATOM 1715 C CA . VAL A 1 220 ? 11.169 11.797 -14.903 1.00 91.25 220 VAL A CA 1
ATOM 1716 C C . VAL A 1 220 ? 11.017 10.953 -13.629 1.00 91.25 220 VAL A C 1
ATOM 1718 O O . VAL A 1 220 ? 10.094 10.154 -13.559 1.00 91.25 220 VAL A O 1
ATOM 1721 N N . ILE A 1 221 ? 11.770 11.237 -12.550 1.00 92.81 221 ILE A N 1
ATOM 1722 C CA . ILE A 1 221 ? 11.490 10.653 -11.223 1.00 92.81 221 ILE A CA 1
ATOM 1723 C C . ILE A 1 221 ? 10.074 10.956 -10.724 1.00 92.81 221 ILE A C 1
ATOM 1725 O O . ILE A 1 221 ? 9.591 10.277 -9.832 1.00 92.81 221 ILE A O 1
ATOM 1729 N N . LEU A 1 222 ? 9.403 11.981 -11.255 1.00 93.00 222 LEU A N 1
ATOM 1730 C CA . LEU A 1 222 ? 8.039 12.340 -10.886 1.00 93.00 222 LEU A CA 1
ATOM 1731 C C . LEU A 1 222 ? 6.983 11.545 -11.667 1.00 93.00 222 LEU A C 1
ATOM 1733 O O . LEU A 1 222 ? 5.811 11.645 -11.323 1.00 93.00 222 LEU A O 1
ATOM 1737 N N . SER A 1 223 ? 7.362 10.769 -12.688 1.00 90.75 223 SER A N 1
ATOM 1738 C CA . SER A 1 223 ? 6.402 10.081 -13.553 1.00 90.75 223 SER A CA 1
ATOM 1739 C C . SER A 1 223 ? 5.666 8.956 -12.815 1.00 90.75 223 SER A C 1
ATOM 1741 O O . SER A 1 223 ? 6.330 8.030 -12.346 1.00 90.75 223 SER A O 1
ATOM 1743 N N . PRO A 1 224 ? 4.320 8.981 -12.745 1.00 89.06 224 PRO A N 1
ATOM 1744 C CA . PRO A 1 224 ? 3.542 7.885 -12.171 1.00 89.06 224 PRO A CA 1
ATOM 1745 C C . PRO A 1 224 ? 3.489 6.650 -13.079 1.00 89.06 224 PRO A C 1
ATOM 1747 O O . PRO A 1 224 ? 3.194 5.569 -12.592 1.00 89.06 224 PRO A O 1
ATOM 1750 N N . SER A 1 225 ? 3.845 6.775 -14.365 1.00 88.44 225 SER A N 1
ATOM 1751 C CA . SER A 1 225 ? 3.790 5.681 -15.355 1.00 88.44 225 SER A CA 1
ATOM 1752 C C . SER A 1 225 ? 4.632 4.453 -14.988 1.00 88.44 225 SER A C 1
ATOM 1754 O O . SER A 1 225 ? 4.520 3.404 -15.609 1.00 88.44 225 SER A O 1
ATOM 1756 N N . TRP A 1 226 ? 5.551 4.589 -14.031 1.00 86.19 226 TRP A N 1
ATOM 1757 C CA . TRP A 1 226 ? 6.353 3.471 -13.546 1.00 86.19 226 TRP A CA 1
ATOM 1758 C C . TRP A 1 226 ? 5.716 2.727 -12.392 1.00 86.19 226 TRP A C 1
ATOM 1760 O O . TRP A 1 226 ? 6.129 1.606 -12.135 1.00 86.19 226 TRP A O 1
ATOM 1770 N N . ASP A 1 227 ? 4.767 3.323 -11.678 1.00 88.56 227 ASP A N 1
ATOM 1771 C CA . ASP A 1 227 ? 4.382 2.838 -10.357 1.00 88.56 227 ASP A CA 1
ATOM 1772 C C . ASP A 1 227 ? 3.778 1.431 -10.425 1.00 88.56 227 ASP A C 1
ATOM 1774 O O . ASP A 1 227 ? 4.309 0.515 -9.788 1.00 88.56 227 ASP A O 1
ATOM 1778 N N . ASP A 1 228 ? 2.791 1.242 -11.305 1.00 85.38 228 ASP A N 1
ATOM 1779 C CA . ASP A 1 228 ? 2.110 -0.038 -11.535 1.00 85.38 228 ASP A CA 1
ATOM 1780 C C . ASP A 1 228 ? 2.850 -0.971 -12.508 1.00 85.38 228 ASP A C 1
ATOM 1782 O O . ASP A 1 228 ? 2.461 -2.131 -12.680 1.00 85.38 228 ASP A O 1
ATOM 1786 N N . GLY A 1 229 ? 3.920 -0.486 -13.147 1.00 83.19 229 GLY A N 1
ATOM 1787 C CA . GLY A 1 229 ? 4.713 -1.246 -14.116 1.00 83.19 229 GLY A CA 1
ATOM 1788 C C . GLY A 1 229 ? 4.001 -1.525 -15.448 1.00 83.19 229 GLY A C 1
ATOM 1789 O O . GLY A 1 229 ? 4.295 -2.532 -16.093 1.00 83.19 229 GLY A O 1
ATOM 1790 N N . VAL A 1 230 ? 3.053 -0.673 -15.854 1.00 88.56 230 VAL A N 1
ATOM 1791 C CA . VAL A 1 230 ? 2.324 -0.796 -17.128 1.00 88.56 230 VAL A CA 1
ATOM 1792 C C . VAL A 1 230 ? 3.198 -0.275 -18.270 1.00 88.56 230 VAL A C 1
ATOM 1794 O O . VAL A 1 230 ? 3.518 0.913 -18.338 1.00 88.56 230 VAL A O 1
ATOM 1797 N N . THR A 1 231 ? 3.607 -1.159 -19.180 1.00 88.12 231 THR A N 1
ATOM 1798 C CA . THR A 1 231 ? 4.544 -0.799 -20.254 1.00 88.12 231 THR A CA 1
ATOM 1799 C C . THR A 1 231 ? 3.965 0.249 -21.202 1.00 88.12 231 THR A C 1
ATOM 1801 O O . THR A 1 231 ? 4.663 1.180 -21.599 1.00 88.12 231 THR A O 1
ATOM 1804 N N . GLU A 1 232 ? 2.684 0.139 -21.530 1.00 90.12 232 GLU A N 1
ATOM 1805 C CA . GLU A 1 232 ? 2.002 1.019 -22.477 1.00 90.12 232 GLU A CA 1
ATOM 1806 C C . GLU A 1 232 ? 1.998 2.478 -21.986 1.00 90.12 232 GLU A C 1
ATOM 1808 O O . GLU A 1 232 ? 2.143 3.411 -22.779 1.00 90.12 232 GLU A O 1
ATOM 1813 N N . GLU A 1 233 ? 1.898 2.697 -20.671 1.00 89.25 233 GLU A N 1
ATOM 1814 C CA . GLU A 1 233 ? 1.973 4.034 -20.073 1.00 89.25 233 GLU A CA 1
ATOM 1815 C C . GLU A 1 233 ? 3.377 4.632 -20.168 1.00 89.25 233 GLU A C 1
ATOM 1817 O O . GLU A 1 233 ? 3.531 5.823 -20.442 1.00 89.25 233 GLU A O 1
ATOM 1822 N N . VAL A 1 234 ? 4.409 3.808 -19.981 1.00 89.62 234 VAL A N 1
ATOM 1823 C CA . VAL A 1 234 ? 5.812 4.221 -20.105 1.00 89.62 234 VAL A CA 1
ATOM 1824 C C . VAL A 1 234 ? 6.164 4.598 -21.537 1.00 89.62 234 VAL A C 1
ATOM 1826 O O . VAL A 1 234 ? 6.823 5.617 -21.759 1.00 89.62 234 VAL A O 1
ATOM 1829 N N . GLU A 1 235 ? 5.707 3.810 -22.511 1.00 88.56 235 GLU A N 1
ATOM 1830 C CA . GLU A 1 235 ? 5.890 4.104 -23.934 1.00 88.56 235 GLU A CA 1
ATOM 1831 C C . GLU A 1 235 ? 5.178 5.411 -24.314 1.00 88.56 235 GLU A C 1
ATOM 1833 O O . GLU A 1 235 ? 5.773 6.275 -24.962 1.00 88.56 235 GLU A O 1
ATOM 1838 N N . LYS A 1 236 ? 3.940 5.604 -23.838 1.00 89.69 236 LYS A N 1
ATOM 1839 C CA . LYS A 1 236 ? 3.137 6.810 -24.090 1.00 89.69 236 LYS A CA 1
ATOM 1840 C C . LYS A 1 236 ? 3.745 8.078 -23.485 1.00 89.69 236 LYS A C 1
ATOM 1842 O O . LYS A 1 236 ? 3.770 9.115 -24.145 1.00 89.69 236 LYS A O 1
ATOM 1847 N N . GLU A 1 237 ? 4.219 8.017 -22.242 1.00 86.38 237 GLU A N 1
ATOM 1848 C CA . GLU A 1 237 ? 4.840 9.161 -21.557 1.00 86.38 237 GLU A CA 1
ATOM 1849 C C . GLU A 1 237 ? 6.315 9.361 -21.958 1.00 86.38 237 GLU A C 1
ATOM 1851 O O . GLU A 1 237 ? 6.932 10.364 -21.591 1.00 86.38 237 GLU A O 1
ATOM 1856 N N . GLY A 1 238 ? 6.890 8.428 -22.725 1.00 86.31 238 GLY A N 1
ATOM 1857 C CA . GLY A 1 238 ? 8.271 8.483 -23.193 1.00 86.31 238 GLY A CA 1
ATOM 1858 C C . GLY A 1 238 ? 9.288 8.371 -22.059 1.00 86.31 238 GLY A C 1
ATOM 1859 O O . GLY A 1 238 ? 10.331 9.019 -22.113 1.00 86.31 238 GLY A O 1
ATOM 1860 N N . THR A 1 239 ? 8.989 7.579 -21.028 1.00 87.44 239 THR A N 1
ATOM 1861 C CA . THR A 1 239 ? 9.765 7.461 -19.781 1.00 87.44 239 THR A CA 1
ATOM 1862 C C . THR A 1 239 ? 10.550 6.150 -19.700 1.00 87.44 239 THR A C 1
ATOM 1864 O O . THR A 1 239 ? 10.635 5.521 -18.651 1.00 87.44 239 THR A O 1
ATOM 1867 N N . ASP A 1 240 ? 11.147 5.726 -20.813 1.00 89.94 240 ASP A N 1
ATOM 1868 C CA . ASP A 1 240 ? 11.914 4.476 -20.924 1.00 89.94 240 ASP A CA 1
ATOM 1869 C C . ASP A 1 240 ? 12.955 4.311 -19.777 1.00 89.94 240 ASP A C 1
ATOM 1871 O O . ASP A 1 240 ? 13.819 5.186 -19.596 1.00 89.94 240 ASP A O 1
ATOM 1875 N N . PRO A 1 241 ? 12.919 3.198 -19.008 1.00 91.31 241 PRO A N 1
ATOM 1876 C CA . PRO A 1 241 ? 13.849 2.963 -17.908 1.00 91.31 241 PRO A CA 1
ATOM 1877 C C . PRO A 1 241 ? 15.324 2.938 -18.309 1.00 91.31 241 PRO A C 1
ATOM 1879 O O . PRO A 1 241 ? 16.166 3.481 -17.590 1.00 91.31 241 PRO A O 1
ATOM 1882 N N . MET A 1 242 ? 15.653 2.349 -19.459 1.00 89.12 242 MET A N 1
ATOM 1883 C CA . MET A 1 242 ? 17.018 2.321 -19.976 1.00 89.12 242 MET A CA 1
ATOM 1884 C C . MET A 1 242 ? 17.496 3.739 -20.289 1.00 89.12 242 MET A C 1
ATOM 1886 O O . MET A 1 242 ? 18.581 4.134 -19.850 1.00 89.12 242 MET A O 1
ATOM 1890 N N . ARG A 1 243 ? 16.658 4.536 -20.960 1.00 89.31 243 ARG A N 1
ATOM 1891 C CA . ARG A 1 243 ? 16.994 5.912 -21.354 1.00 89.31 243 ARG A CA 1
ATOM 1892 C C . ARG A 1 243 ? 17.320 6.813 -20.166 1.00 89.31 243 ARG A C 1
ATOM 1894 O O . ARG A 1 243 ? 18.242 7.629 -20.250 1.00 89.31 243 ARG A O 1
ATOM 1901 N N . TYR A 1 244 ? 16.566 6.680 -19.074 1.00 90.06 244 TYR A N 1
ATOM 1902 C CA . TYR A 1 244 ? 16.656 7.566 -17.907 1.00 90.06 244 TYR A CA 1
ATOM 1903 C C . TYR A 1 244 ? 17.479 7.017 -16.737 1.00 90.06 244 TYR A C 1
ATOM 1905 O O . TYR A 1 244 ? 17.742 7.765 -15.789 1.00 90.06 244 TYR A O 1
ATOM 1913 N N . SER A 1 245 ? 17.932 5.761 -16.804 1.00 88.50 245 SER A N 1
ATOM 1914 C CA . SER A 1 245 ? 18.760 5.105 -15.778 1.00 88.50 245 SER A CA 1
ATOM 1915 C C . SER A 1 245 ? 19.926 5.986 -15.302 1.00 88.50 245 SER A C 1
ATOM 1917 O O . SER A 1 245 ? 20.035 6.305 -14.116 1.00 88.50 245 SER A O 1
ATOM 1919 N N . GLU A 1 246 ? 20.764 6.476 -16.220 1.00 83.75 246 GLU A N 1
ATOM 1920 C CA . GLU A 1 246 ? 21.929 7.298 -15.877 1.00 83.75 246 GLU A CA 1
ATOM 1921 C C . GLU A 1 246 ? 21.573 8.691 -15.343 1.00 83.75 246 GLU A C 1
ATOM 1923 O O . GLU A 1 246 ? 22.341 9.245 -14.545 1.00 83.75 246 GLU A O 1
ATOM 1928 N N . ALA A 1 247 ? 20.451 9.257 -15.788 1.00 86.25 247 ALA A N 1
ATOM 1929 C CA . ALA A 1 247 ? 19.978 10.579 -15.393 1.00 86.25 247 ALA A CA 1
ATOM 1930 C C . ALA A 1 247 ? 19.453 10.574 -13.949 1.00 86.25 247 ALA A C 1
ATOM 1932 O O . ALA A 1 247 ? 19.749 11.482 -13.173 1.00 86.25 247 ALA A O 1
ATOM 1933 N N . ILE A 1 248 ? 18.712 9.532 -13.565 1.00 89.94 248 ILE A N 1
ATOM 1934 C CA . ILE A 1 248 ? 18.062 9.448 -12.252 1.00 89.94 248 ILE A CA 1
ATOM 1935 C C . ILE A 1 248 ? 18.986 8.849 -11.198 1.00 89.94 248 ILE A C 1
ATOM 1937 O O . ILE A 1 248 ? 19.068 9.388 -10.093 1.00 89.94 248 ILE A O 1
ATOM 1941 N N . CYS A 1 249 ? 19.708 7.775 -11.526 1.00 90.69 249 CYS A N 1
ATOM 1942 C CA . CYS A 1 249 ? 20.458 6.968 -10.561 1.00 90.69 249 CYS A CA 1
ATOM 1943 C C . CYS A 1 249 ? 21.798 7.590 -10.162 1.00 90.69 249 CYS A C 1
ATOM 1945 O O . CYS A 1 249 ? 22.877 7.017 -10.334 1.00 90.69 249 CYS A O 1
ATOM 1947 N N . LYS A 1 250 ? 21.727 8.803 -9.610 1.00 87.69 250 LYS A N 1
ATOM 1948 C CA . LYS A 1 250 ? 22.842 9.563 -9.050 1.00 87.69 250 LYS A CA 1
ATOM 1949 C C . LYS A 1 250 ? 22.670 9.709 -7.543 1.00 87.69 250 LYS A C 1
ATOM 1951 O O . LYS A 1 250 ? 21.572 9.967 -7.056 1.00 87.69 250 LYS A O 1
ATOM 1956 N N . SER A 1 251 ? 23.790 9.674 -6.817 1.00 88.50 251 SER A N 1
ATOM 1957 C CA . SER A 1 251 ? 23.807 9.881 -5.362 1.00 88.50 251 SER A CA 1
ATOM 1958 C C . SER A 1 251 ? 23.108 11.175 -4.945 1.00 88.50 251 SER A C 1
ATOM 1960 O O . SER A 1 251 ? 22.305 11.149 -4.026 1.00 88.50 251 SER A O 1
ATOM 1962 N N . ARG A 1 252 ? 23.315 12.275 -5.684 1.00 91.50 252 ARG A N 1
ATOM 1963 C CA . ARG A 1 252 ? 22.676 13.573 -5.401 1.00 91.50 252 ARG A CA 1
ATOM 1964 C C . ARG A 1 252 ? 21.150 13.508 -5.376 1.00 91.50 252 ARG A C 1
ATOM 1966 O O . ARG A 1 252 ? 20.551 14.140 -4.513 1.00 91.50 252 ARG A O 1
ATOM 1973 N N . CYS A 1 253 ? 20.535 12.746 -6.283 1.00 93.12 253 CYS A N 1
ATOM 1974 C CA . CYS A 1 253 ? 19.085 12.590 -6.287 1.00 93.12 253 CYS A CA 1
ATOM 1975 C C . CYS A 1 253 ? 18.638 11.852 -5.019 1.00 93.12 253 CYS A C 1
ATOM 1977 O O . CYS A 1 253 ? 17.868 12.406 -4.234 1.00 93.12 253 CYS A O 1
ATOM 1979 N N . ARG A 1 254 ? 19.229 10.684 -4.734 1.00 93.88 254 ARG A N 1
ATOM 1980 C CA . ARG A 1 254 ? 18.963 9.915 -3.506 1.00 93.88 254 ARG A CA 1
ATOM 1981 C C . ARG A 1 254 ? 19.133 10.740 -2.234 1.00 93.88 254 ARG A C 1
ATOM 1983 O O . ARG A 1 254 ? 18.273 10.713 -1.361 1.00 93.88 254 ARG A O 1
ATOM 1990 N N . ASP A 1 255 ? 20.248 11.455 -2.129 1.00 94.00 255 ASP A N 1
ATOM 1991 C CA . ASP A 1 255 ? 20.599 12.247 -0.954 1.00 94.00 255 ASP A CA 1
ATOM 1992 C C . ASP A 1 255 ? 19.608 13.399 -0.769 1.00 94.00 255 ASP A C 1
ATOM 1994 O O . ASP A 1 255 ? 19.194 13.665 0.356 1.00 94.00 255 ASP A O 1
ATOM 1998 N N . SER A 1 256 ? 19.161 14.029 -1.863 1.00 94.31 256 SER A N 1
ATOM 1999 C CA . SER A 1 256 ? 18.134 15.073 -1.805 1.00 94.31 256 SER A CA 1
ATOM 2000 C C . SER A 1 256 ? 16.769 14.535 -1.359 1.00 94.31 256 SER A C 1
ATOM 2002 O O . SER A 1 256 ? 16.148 15.141 -0.489 1.00 94.31 256 SER A O 1
ATOM 2004 N N . ILE A 1 257 ? 16.343 13.358 -1.844 1.00 94.75 257 ILE A N 1
ATOM 2005 C CA . ILE A 1 257 ? 15.091 12.723 -1.396 1.00 94.75 257 ILE A CA 1
ATOM 2006 C C . ILE A 1 257 ? 15.200 12.323 0.088 1.00 94.75 257 ILE A C 1
ATOM 2008 O O . ILE A 1 257 ? 14.292 12.577 0.872 1.00 94.75 257 ILE A O 1
ATOM 2012 N N . ARG A 1 258 ? 16.337 11.770 0.525 1.00 92.94 258 ARG A N 1
ATOM 2013 C CA . ARG A 1 258 ? 16.569 11.416 1.940 1.00 92.94 258 ARG A CA 1
ATOM 2014 C C . ARG A 1 258 ? 16.653 12.626 2.865 1.00 92.94 258 ARG A C 1
ATOM 2016 O O . ARG A 1 258 ? 16.244 12.551 4.020 1.00 92.94 258 ARG A O 1
ATOM 2023 N N . HIS A 1 259 ? 17.196 13.740 2.381 1.00 91.44 259 HIS A N 1
ATOM 2024 C CA . HIS A 1 259 ? 17.206 14.989 3.135 1.00 91.44 259 HIS A CA 1
ATOM 2025 C C . HIS A 1 259 ? 15.797 15.569 3.284 1.00 91.44 259 HIS A C 1
ATOM 2027 O O . HIS A 1 259 ? 15.498 16.190 4.301 1.00 91.44 259 HIS A O 1
ATOM 2033 N N . PHE A 1 260 ? 14.940 15.331 2.291 1.00 91.19 260 PHE A N 1
ATOM 2034 C CA . PHE A 1 260 ? 13.526 15.678 2.314 1.00 91.19 260 PHE A CA 1
ATOM 2035 C C . PHE A 1 260 ? 12.708 14.763 3.254 1.00 91.19 260 PHE A C 1
ATOM 2037 O O . PHE A 1 260 ? 11.773 15.229 3.900 1.00 91.19 260 PHE A O 1
ATOM 2044 N N . ASP A 1 261 ? 13.115 13.503 3.425 1.00 93.19 261 ASP A N 1
ATOM 2045 C CA . ASP A 1 261 ? 12.384 12.488 4.194 1.00 93.19 261 ASP A CA 1
ATOM 2046 C C . ASP A 1 261 ? 12.253 12.751 5.700 1.00 93.19 261 ASP A C 1
ATOM 2048 O O . ASP A 1 261 ? 11.141 12.805 6.233 1.00 93.19 261 ASP A O 1
ATOM 2052 N N . ASN A 1 262 ? 13.370 12.977 6.396 1.00 90.69 262 ASN A N 1
ATOM 2053 C CA . ASN A 1 262 ? 13.351 13.182 7.850 1.00 90.69 262 ASN A CA 1
ATOM 2054 C C . ASN A 1 262 ? 12.488 14.390 8.284 1.00 90.69 262 ASN A C 1
ATOM 2056 O O . ASN A 1 262 ? 11.693 14.248 9.217 1.00 90.69 262 ASN A O 1
ATOM 2060 N N . PRO A 1 263 ? 12.594 15.578 7.650 1.00 92.19 263 PRO A N 1
ATOM 2061 C CA . PRO A 1 263 ? 11.723 16.709 7.965 1.00 92.19 263 PRO A CA 1
ATOM 2062 C C . PRO A 1 263 ? 10.237 16.413 7.756 1.00 92.19 263 PRO A C 1
ATOM 2064 O O . PRO A 1 263 ? 9.424 16.846 8.569 1.00 92.19 263 PRO A O 1
ATOM 2067 N N . MET A 1 264 ? 9.869 15.666 6.710 1.00 93.69 264 MET A N 1
ATOM 2068 C CA . MET A 1 264 ? 8.467 15.315 6.460 1.00 93.69 264 MET A CA 1
ATOM 2069 C C . MET A 1 264 ? 7.936 14.333 7.500 1.00 93.69 264 MET A C 1
ATOM 2071 O O . MET A 1 264 ? 6.852 14.551 8.034 1.00 93.69 264 MET A O 1
ATOM 2075 N N . HIS A 1 265 ? 8.712 13.312 7.869 1.00 90.12 265 HIS A N 1
ATOM 2076 C CA . HIS A 1 265 ? 8.334 12.388 8.942 1.00 90.12 265 HIS A CA 1
ATOM 2077 C C . HIS A 1 265 ? 8.140 13.090 10.293 1.00 90.12 265 HIS A C 1
ATOM 2079 O O . HIS A 1 265 ? 7.254 12.712 11.059 1.00 90.12 265 HIS A O 1
ATOM 2085 N N . ASN A 1 266 ? 8.938 14.122 10.578 1.00 89.00 266 ASN A N 1
ATOM 2086 C CA . ASN A 1 266 ? 8.880 14.846 11.848 1.00 89.00 266 ASN A CA 1
ATOM 2087 C C . ASN A 1 266 ? 7.825 15.963 11.871 1.00 89.00 266 ASN A C 1
ATOM 2089 O O . ASN A 1 266 ? 7.235 16.205 12.919 1.00 89.00 266 ASN A O 1
ATOM 2093 N N . GLY A 1 267 ? 7.589 16.641 10.744 1.00 90.00 267 GLY A N 1
ATOM 2094 C CA . GLY A 1 267 ? 6.706 17.811 10.669 1.00 90.00 267 GLY A CA 1
ATOM 2095 C C . GLY A 1 267 ? 5.311 17.540 10.100 1.00 90.00 267 GLY A C 1
ATOM 2096 O O . GLY A 1 267 ? 4.372 18.246 10.463 1.00 90.00 267 GLY A O 1
ATOM 2097 N N . CYS A 1 268 ? 5.163 16.524 9.242 1.00 90.94 268 CYS A N 1
ATOM 2098 C CA . CYS A 1 268 ? 3.947 16.210 8.477 1.00 90.94 268 CYS A CA 1
ATOM 2099 C C . CYS A 1 268 ? 3.364 14.837 8.851 1.00 90.94 268 CYS A C 1
ATOM 2101 O O . CYS A 1 268 ? 3.076 14.008 7.989 1.00 90.94 268 CYS A O 1
ATOM 2103 N N . TYR A 1 269 ? 3.251 14.552 10.150 1.00 85.00 269 TYR A N 1
ATOM 2104 C CA . TYR A 1 269 ? 2.789 13.253 10.655 1.00 85.00 269 TYR A CA 1
ATOM 2105 C C . TYR A 1 269 ? 1.286 13.201 10.950 1.00 85.00 269 TYR A C 1
ATOM 2107 O O . TYR A 1 269 ? 0.793 12.150 11.372 1.00 85.00 269 TYR A O 1
ATOM 2115 N N . ARG A 1 270 ? 0.558 14.319 10.822 1.00 85.31 270 ARG A N 1
ATOM 2116 C CA . ARG A 1 270 ? -0.882 14.349 11.091 1.00 85.31 270 ARG A CA 1
ATOM 2117 C C . ARG A 1 270 ? -1.639 14.003 9.821 1.00 85.31 270 ARG A C 1
ATOM 2119 O O . ARG A 1 270 ? -1.308 14.475 8.744 1.00 85.31 270 ARG A O 1
ATOM 2126 N N . ARG A 1 271 ? -2.745 13.280 9.966 1.00 84.12 271 ARG A N 1
ATOM 2127 C CA . ARG A 1 271 ? -3.638 12.932 8.848 1.00 84.12 271 ARG A CA 1
ATOM 2128 C C . ARG A 1 271 ? -4.194 14.156 8.098 1.00 84.12 271 ARG A C 1
ATOM 2130 O O . ARG A 1 271 ? -4.514 14.075 6.920 1.00 84.12 271 ARG A O 1
ATOM 2137 N N . THR A 1 272 ? -4.284 15.301 8.777 1.00 85.19 272 THR A N 1
ATOM 2138 C CA . THR A 1 272 ? -4.700 16.593 8.205 1.00 85.19 272 THR A CA 1
ATOM 2139 C C . THR A 1 272 ? -3.612 17.284 7.377 1.00 85.19 272 THR A C 1
ATOM 2141 O O . THR A 1 272 ? -3.895 18.289 6.731 1.00 85.19 272 THR A O 1
ATOM 2144 N N . ASP A 1 273 ? -2.372 16.790 7.395 1.00 90.38 273 ASP A N 1
ATOM 2145 C CA . ASP A 1 273 ? -1.238 17.350 6.654 1.00 90.38 273 ASP A CA 1
ATOM 2146 C C . ASP A 1 273 ? -1.262 16.878 5.188 1.00 90.38 273 ASP A C 1
ATOM 2148 O O . ASP A 1 273 ? -0.351 16.207 4.705 1.00 90.38 273 ASP A O 1
ATOM 2152 N N . ARG A 1 274 ? -2.351 17.207 4.486 1.00 91.12 274 ARG A N 1
ATOM 2153 C CA . ARG A 1 274 ? -2.679 16.697 3.147 1.00 91.12 274 ARG A CA 1
ATOM 2154 C C . ARG A 1 274 ? -2.822 17.804 2.101 1.00 91.12 274 ARG A C 1
ATOM 2156 O O . ARG A 1 274 ? -2.964 18.987 2.428 1.00 91.12 274 ARG A O 1
ATOM 2163 N N . PHE A 1 275 ? -2.757 17.406 0.836 1.00 93.12 275 PHE A N 1
ATOM 2164 C CA . PHE A 1 275 ? -2.860 18.287 -0.323 1.00 93.12 275 PHE A CA 1
ATOM 2165 C C . PHE A 1 275 ? -4.308 18.703 -0.622 1.00 93.12 275 PHE A C 1
ATOM 2167 O O . PHE A 1 275 ? -5.236 17.899 -0.565 1.00 93.12 275 PHE A O 1
ATOM 2174 N N . ASP A 1 276 ? -4.496 19.964 -1.013 1.00 91.06 276 ASP A N 1
ATOM 2175 C CA . ASP A 1 276 ? -5.779 20.519 -1.439 1.00 91.06 276 ASP A CA 1
ATOM 2176 C C . ASP A 1 276 ? -6.063 20.191 -2.914 1.00 91.06 276 ASP A C 1
ATOM 2178 O O . ASP A 1 276 ? -5.758 20.950 -3.841 1.00 91.06 276 ASP A O 1
ATOM 2182 N N . PHE A 1 277 ? -6.713 19.052 -3.139 1.00 87.38 277 PHE A N 1
ATOM 2183 C CA . PHE A 1 277 ? -7.157 18.643 -4.474 1.00 87.38 277 PHE A CA 1
ATOM 2184 C C . PHE A 1 277 ? -8.338 19.457 -5.014 1.00 87.38 277 PHE A C 1
ATOM 2186 O O . PHE A 1 277 ? -8.609 19.424 -6.221 1.00 87.38 277 PHE A O 1
ATOM 2193 N N . THR A 1 278 ? -9.057 20.188 -4.158 1.00 84.50 278 THR A N 1
ATOM 2194 C CA . THR A 1 278 ? -10.235 20.958 -4.574 1.00 84.50 278 THR A CA 1
ATOM 2195 C C . THR A 1 278 ? -9.812 22.131 -5.439 1.00 84.50 278 THR A C 1
ATOM 2197 O O . THR A 1 278 ? -10.428 22.378 -6.475 1.00 84.50 278 THR A O 1
ATOM 2200 N N . ASN A 1 279 ? -8.748 22.830 -5.045 1.00 85.19 279 ASN A N 1
ATOM 2201 C CA . ASN A 1 279 ? -8.250 23.997 -5.770 1.00 85.19 279 ASN A CA 1
ATOM 2202 C C . ASN A 1 279 ? -7.165 23.672 -6.806 1.00 85.19 279 ASN A C 1
ATOM 2204 O O . ASN A 1 279 ? -6.881 24.508 -7.663 1.00 85.19 279 ASN A O 1
ATOM 2208 N N . TYR A 1 280 ? -6.614 22.456 -6.794 1.00 89.50 280 TYR A N 1
ATOM 2209 C CA . TYR A 1 280 ? -5.610 22.032 -7.768 1.00 89.50 280 TYR A CA 1
ATOM 2210 C C . TYR A 1 280 ? -6.141 22.017 -9.210 1.00 89.50 280 TYR A C 1
ATOM 2212 O O . TYR A 1 280 ? -7.196 21.431 -9.485 1.00 89.50 280 TYR A O 1
ATOM 2220 N N . GLY A 1 281 ? -5.394 22.653 -10.119 1.00 86.19 281 GLY A N 1
ATOM 2221 C CA . GLY A 1 281 ? -5.671 22.697 -11.558 1.00 86.19 281 GLY A CA 1
ATOM 2222 C C . GLY A 1 281 ? -6.759 23.680 -12.004 1.00 86.19 281 GLY A C 1
ATOM 2223 O O . GLY A 1 281 ? -6.993 23.798 -13.204 1.00 86.19 281 GLY A O 1
ATOM 2224 N N . LYS A 1 282 ? -7.422 24.405 -11.084 1.00 87.69 282 LYS A N 1
ATOM 2225 C CA . LYS A 1 282 ? -8.513 25.347 -11.425 1.00 87.69 282 LYS A CA 1
ATOM 2226 C C . LYS A 1 282 ? -8.077 26.500 -12.330 1.00 87.69 282 LYS A C 1
ATOM 2228 O O . LYS A 1 282 ? -8.895 27.048 -13.055 1.00 87.69 282 LYS A O 1
ATOM 2233 N N . ASP A 1 283 ? -6.802 26.865 -12.289 1.00 85.38 283 ASP A N 1
ATOM 2234 C CA . ASP A 1 283 ? -6.198 27.908 -13.120 1.00 85.38 283 ASP A CA 1
ATOM 2235 C C . ASP A 1 283 ? -5.706 27.383 -14.485 1.00 85.38 283 ASP A C 1
ATOM 2237 O O . ASP A 1 283 ? -4.949 28.066 -15.176 1.00 85.38 283 ASP A O 1
ATOM 2241 N N . GLY A 1 284 ? -6.093 26.157 -14.859 1.00 84.62 284 GLY A N 1
ATOM 2242 C CA . GLY A 1 284 ? -5.655 25.485 -16.083 1.00 84.62 284 GLY A CA 1
ATOM 2243 C C . GLY A 1 284 ? -4.233 24.920 -16.008 1.00 84.62 284 GLY A C 1
ATOM 2244 O O . GLY A 1 284 ? -3.722 24.425 -17.013 1.00 84.62 284 GLY A O 1
ATOM 2245 N N . LYS A 1 285 ? -3.577 24.977 -14.840 1.00 88.56 285 LYS A N 1
ATOM 2246 C CA . LYS A 1 285 ? -2.214 24.474 -14.634 1.00 88.56 285 LYS A CA 1
ATOM 2247 C C . LYS A 1 285 ? -2.243 23.281 -13.689 1.00 88.56 285 LYS A C 1
ATOM 2249 O O . LYS A 1 285 ? -2.287 23.425 -12.472 1.00 88.56 285 LYS A O 1
ATOM 2254 N N . GLN A 1 286 ? -2.177 22.084 -14.258 1.00 90.75 286 GLN A N 1
ATOM 2255 C CA . GLN A 1 286 ? -2.002 20.852 -13.493 1.00 90.75 286 GLN A CA 1
ATOM 2256 C C . GLN A 1 286 ? -0.867 20.040 -14.100 1.00 90.75 286 GLN A C 1
ATOM 2258 O O . GLN A 1 286 ? -0.857 19.784 -15.301 1.00 90.75 286 GLN A O 1
ATOM 2263 N N . TYR A 1 287 ? 0.105 19.658 -13.275 1.00 91.81 287 TYR A N 1
ATOM 2264 C CA . TYR A 1 287 ? 1.194 18.796 -13.727 1.00 91.81 287 TYR A CA 1
ATOM 2265 C C . TYR A 1 287 ? 0.807 17.315 -13.645 1.00 91.81 287 TYR A C 1
ATOM 2267 O O . TYR A 1 287 ? 1.182 16.532 -14.516 1.00 91.81 287 TYR A O 1
ATOM 2275 N N . PHE A 1 288 ? 0.028 16.948 -12.625 1.00 91.81 288 PHE A N 1
ATOM 2276 C CA . PHE A 1 288 ? -0.438 15.585 -12.379 1.00 91.81 288 PHE A CA 1
ATOM 2277 C C . PHE A 1 288 ? -1.957 15.486 -12.529 1.00 91.81 288 PHE A C 1
ATOM 2279 O O . PHE A 1 288 ? -2.677 16.458 -12.297 1.00 91.81 288 PHE A O 1
ATOM 2286 N N . ALA A 1 289 ? -2.448 14.297 -12.875 1.00 86.69 289 ALA A N 1
ATOM 2287 C CA . ALA A 1 289 ? -3.861 13.970 -12.722 1.00 86.69 289 ALA A CA 1
ATOM 2288 C C . ALA A 1 289 ? -4.180 13.791 -11.228 1.00 86.69 289 ALA A C 1
ATOM 2290 O O . ALA A 1 289 ? -3.326 13.317 -10.471 1.00 86.69 289 ALA A O 1
ATOM 2291 N N . LYS A 1 290 ? -5.386 14.163 -10.784 1.00 84.81 290 LYS A N 1
ATOM 2292 C CA . LYS A 1 290 ? -5.740 14.149 -9.350 1.00 84.81 290 LYS A CA 1
ATOM 2293 C C . LYS A 1 290 ? -5.686 12.742 -8.759 1.00 84.81 290 LYS A C 1
ATOM 2295 O O . LYS A 1 290 ? -5.306 12.574 -7.610 1.00 84.81 290 LYS A O 1
ATOM 2300 N N . GLU A 1 291 ? -6.001 11.748 -9.575 1.00 79.06 291 GLU A N 1
ATOM 2301 C CA . GLU A 1 291 ? -6.048 10.327 -9.240 1.00 79.06 291 GLU A CA 1
ATOM 2302 C C . GLU A 1 291 ? -4.643 9.738 -9.023 1.00 79.06 291 GLU A C 1
ATOM 2304 O O . GLU A 1 291 ? -4.479 8.775 -8.274 1.00 79.06 291 GLU A O 1
ATOM 2309 N N . SER A 1 292 ? -3.627 10.348 -9.648 1.00 81.00 292 SER A N 1
ATOM 2310 C CA . SER A 1 292 ? -2.216 9.933 -9.584 1.00 81.00 292 SER A CA 1
ATOM 2311 C C . SER A 1 292 ? -1.417 10.604 -8.460 1.00 81.00 292 SER A C 1
ATOM 2313 O O . SER A 1 292 ? -0.240 10.301 -8.265 1.00 81.00 292 SER A O 1
ATOM 2315 N N . LEU A 1 293 ? -2.026 11.549 -7.736 1.00 88.25 293 LEU A N 1
ATOM 2316 C CA . LEU A 1 293 ? -1.345 12.297 -6.686 1.00 88.25 293 LEU A CA 1
ATOM 2317 C C . LEU A 1 293 ? -1.303 11.512 -5.364 1.00 88.25 293 LEU A C 1
ATOM 2319 O O . LEU A 1 293 ? -2.302 10.905 -4.976 1.00 88.25 293 LEU A O 1
ATOM 2323 N N . PRO A 1 294 ? -0.182 11.570 -4.619 1.00 90.69 294 PRO A N 1
ATOM 2324 C CA . PRO A 1 294 ? -0.164 11.145 -3.223 1.00 90.69 294 PRO A CA 1
ATOM 2325 C C . PRO A 1 294 ? -1.052 12.061 -2.374 1.00 90.69 294 PRO A C 1
ATOM 2327 O O . PRO A 1 294 ? -1.292 13.209 -2.737 1.00 90.69 294 PRO A O 1
ATOM 2330 N N . GLU A 1 295 ? -1.492 11.585 -1.211 1.00 89.00 295 GLU A N 1
ATOM 2331 C CA . GLU A 1 295 ? -2.393 12.333 -0.321 1.00 89.00 295 GLU A CA 1
ATOM 2332 C C . GLU A 1 295 ? -1.757 13.581 0.296 1.00 89.00 295 GLU A C 1
ATOM 2334 O O . GLU A 1 295 ? -2.435 14.577 0.540 1.00 89.00 295 GLU A O 1
ATOM 2339 N N . GLY A 1 296 ? -0.451 13.544 0.552 1.00 92.12 296 GLY A N 1
ATOM 2340 C CA . GLY A 1 296 ? 0.263 14.626 1.216 1.00 92.12 296 GLY A CA 1
ATOM 2341 C C . GLY A 1 296 ? 1.780 14.528 1.060 1.00 92.12 296 GLY A C 1
ATOM 2342 O O . GLY A 1 296 ? 2.287 13.597 0.422 1.00 92.12 296 GLY A O 1
ATOM 2343 N N . PRO A 1 297 ? 2.530 15.469 1.660 1.00 94.12 297 PRO A N 1
ATOM 2344 C CA . PRO A 1 297 ? 3.985 15.534 1.543 1.00 94.12 297 PRO A CA 1
ATOM 2345 C C . PRO A 1 297 ? 4.699 14.275 2.023 1.00 94.12 297 PRO A C 1
ATOM 2347 O O . PRO A 1 297 ? 5.656 13.834 1.392 1.00 94.12 297 PRO A O 1
ATOM 2350 N N . LEU A 1 298 ? 4.226 13.681 3.122 1.00 92.19 298 LEU A N 1
ATOM 2351 C CA . LEU A 1 298 ? 4.827 12.478 3.685 1.00 92.19 298 LEU A CA 1
ATOM 2352 C C . LEU A 1 298 ? 4.720 11.292 2.716 1.00 92.19 298 LEU A C 1
ATOM 2354 O O . LEU A 1 298 ? 5.701 10.586 2.491 1.00 92.19 298 LEU A O 1
ATOM 2358 N N . ASP A 1 299 ? 3.553 11.095 2.106 1.00 91.31 299 ASP A N 1
ATOM 2359 C CA . ASP A 1 299 ? 3.343 10.011 1.144 1.00 91.31 299 ASP A CA 1
ATOM 2360 C C . ASP A 1 299 ? 4.065 10.268 -0.179 1.00 91.31 299 ASP A C 1
ATOM 2362 O O . ASP A 1 299 ? 4.561 9.327 -0.797 1.00 91.31 299 ASP A O 1
ATOM 2366 N N . LEU A 1 300 ? 4.218 11.536 -0.575 1.00 94.06 300 LEU A N 1
ATOM 2367 C CA . LEU A 1 300 ? 5.051 11.909 -1.714 1.00 94.06 300 LEU A CA 1
ATOM 2368 C C . LEU A 1 300 ? 6.516 11.511 -1.503 1.00 94.06 300 LEU A C 1
ATOM 2370 O O . LEU A 1 300 ? 7.121 10.937 -2.405 1.00 94.06 300 LEU A O 1
ATOM 2374 N N . VAL A 1 301 ? 7.103 11.786 -0.334 1.00 94.56 301 VAL A N 1
ATOM 2375 C CA . VAL A 1 301 ? 8.484 11.358 -0.058 1.00 94.56 301 VAL A CA 1
ATOM 2376 C C . VAL A 1 301 ? 8.606 9.845 -0.172 1.00 94.56 301 VAL A C 1
ATOM 2378 O O . VAL A 1 301 ? 9.519 9.372 -0.847 1.00 94.56 301 VAL A O 1
ATOM 2381 N N . LYS A 1 302 ? 7.713 9.095 0.491 1.00 92.56 302 LYS A N 1
ATOM 2382 C CA . LYS A 1 302 ? 7.745 7.625 0.485 1.00 92.56 302 LYS A CA 1
ATOM 2383 C C . LYS A 1 302 ? 7.690 7.105 -0.947 1.00 92.56 302 LYS A C 1
ATOM 2385 O O . LYS A 1 302 ? 8.562 6.346 -1.348 1.00 92.56 302 LYS A O 1
ATOM 2390 N N . MET A 1 303 ? 6.749 7.619 -1.742 1.00 93.56 303 MET A N 1
ATOM 2391 C CA . MET A 1 303 ? 6.631 7.311 -3.167 1.00 93.56 303 MET A CA 1
ATOM 2392 C C . MET A 1 303 ? 7.932 7.598 -3.929 1.00 93.56 303 MET A C 1
ATOM 2394 O O . MET A 1 303 ? 8.379 6.756 -4.702 1.00 93.56 303 MET A O 1
ATOM 2398 N N . LEU A 1 304 ? 8.554 8.766 -3.730 1.00 94.81 304 LEU A N 1
ATOM 2399 C CA . LEU A 1 304 ? 9.798 9.131 -4.419 1.00 94.81 304 LEU A CA 1
ATOM 2400 C C . LEU A 1 304 ? 10.980 8.250 -3.997 1.00 94.81 304 LEU A C 1
ATOM 2402 O O . LEU A 1 304 ? 11.797 7.895 -4.847 1.00 94.81 304 LEU A O 1
ATOM 2406 N N . LEU A 1 305 ? 11.077 7.897 -2.711 1.00 93.75 305 LEU A N 1
ATOM 2407 C CA . LEU A 1 305 ? 12.085 6.966 -2.203 1.00 93.75 305 LEU A CA 1
ATOM 2408 C C . LEU A 1 305 ? 11.895 5.576 -2.802 1.00 93.75 305 LEU A C 1
ATOM 2410 O O . LEU A 1 305 ? 12.852 5.036 -3.348 1.00 93.75 305 LEU A O 1
ATOM 2414 N N . ASP A 1 306 ? 10.676 5.038 -2.762 1.00 92.88 306 ASP A N 1
ATOM 2415 C CA . ASP A 1 306 ? 10.360 3.714 -3.300 1.00 92.88 306 ASP A CA 1
ATOM 2416 C C . ASP A 1 306 ? 10.636 3.658 -4.805 1.00 92.88 306 ASP A C 1
ATOM 2418 O O . ASP A 1 306 ? 11.307 2.745 -5.291 1.00 92.88 306 ASP A O 1
ATOM 2422 N N . ARG A 1 307 ? 10.203 4.682 -5.549 1.00 93.69 307 ARG A N 1
ATOM 2423 C CA . ARG A 1 307 ? 10.465 4.797 -6.986 1.00 93.69 307 ARG A CA 1
ATOM 2424 C C . ARG A 1 307 ? 11.962 4.878 -7.277 1.00 93.69 307 ARG A C 1
ATOM 2426 O O . ARG A 1 307 ? 12.433 4.183 -8.172 1.00 93.69 307 ARG A O 1
ATOM 2433 N N . TYR A 1 308 ? 12.727 5.669 -6.518 1.00 94.56 308 TYR A N 1
ATOM 2434 C CA . TYR A 1 308 ? 14.182 5.743 -6.676 1.00 94.56 308 TYR A CA 1
ATOM 2435 C C . TYR A 1 308 ? 14.853 4.399 -6.366 1.00 94.56 308 TYR A C 1
ATOM 2437 O O . TYR A 1 308 ? 15.646 3.907 -7.168 1.00 94.56 308 TYR A O 1
ATOM 2445 N N . ASP A 1 309 ? 14.552 3.801 -5.212 1.00 92.62 309 ASP A N 1
ATOM 2446 C CA . ASP A 1 309 ? 15.199 2.573 -4.750 1.00 92.62 309 ASP A CA 1
ATOM 2447 C C . ASP A 1 309 ? 14.868 1.380 -5.665 1.00 92.62 309 ASP A C 1
ATOM 2449 O O . ASP A 1 309 ? 15.711 0.494 -5.822 1.00 92.62 309 ASP A O 1
ATOM 2453 N N . ARG A 1 310 ? 13.703 1.376 -6.331 1.00 91.44 310 ARG A N 1
ATOM 2454 C CA . ARG A 1 310 ? 13.359 0.390 -7.371 1.00 91.44 310 ARG A CA 1
ATOM 2455 C C . ARG A 1 310 ? 14.002 0.681 -8.715 1.00 91.44 310 ARG A C 1
ATOM 2457 O O . ARG A 1 310 ? 14.729 -0.165 -9.231 1.00 91.44 310 ARG A O 1
ATOM 2464 N N . PHE A 1 311 ? 13.831 1.886 -9.245 1.00 92.50 311 PHE A N 1
ATOM 2465 C CA . PHE A 1 311 ? 14.382 2.260 -10.548 1.00 92.50 311 PHE A CA 1
ATOM 2466 C C . PHE A 1 311 ? 15.915 2.126 -10.599 1.00 92.50 311 PHE A C 1
ATOM 2468 O O . PHE A 1 311 ? 16.494 1.707 -11.604 1.00 92.50 311 PHE A O 1
ATOM 2475 N N . CYS A 1 312 ? 16.575 2.435 -9.481 1.00 92.88 312 CYS A N 1
ATOM 2476 C CA . CYS A 1 312 ? 18.026 2.398 -9.329 1.00 92.88 312 CYS A CA 1
ATOM 2477 C C . CYS A 1 312 ? 18.549 1.152 -8.614 1.00 92.88 312 CYS A C 1
ATOM 2479 O O . CYS A 1 312 ? 19.723 1.126 -8.228 1.00 92.88 312 CYS A O 1
ATOM 2481 N N . ALA A 1 313 ? 17.713 0.126 -8.435 1.00 90.81 313 ALA A N 1
ATOM 2482 C CA . ALA A 1 313 ? 18.153 -1.152 -7.902 1.00 90.81 313 ALA A CA 1
ATOM 2483 C C . ALA A 1 313 ? 19.243 -1.741 -8.806 1.00 90.81 313 ALA A C 1
ATOM 2485 O O . ALA A 1 313 ? 19.091 -1.820 -10.027 1.00 90.81 313 ALA A O 1
ATOM 2486 N N . VAL A 1 314 ? 20.348 -2.164 -8.197 1.00 88.44 314 VAL A N 1
ATOM 2487 C CA . VAL A 1 314 ? 21.453 -2.834 -8.887 1.00 88.44 314 VAL A CA 1
ATOM 2488 C C . VAL A 1 314 ? 21.660 -4.217 -8.279 1.00 88.44 314 VAL A C 1
ATOM 2490 O O . VAL A 1 314 ? 21.511 -4.368 -7.061 1.00 88.44 314 VAL A O 1
ATOM 2493 N N . PRO A 1 315 ? 22.021 -5.231 -9.080 1.00 82.56 315 PRO A N 1
ATOM 2494 C CA . PRO A 1 315 ? 22.331 -6.544 -8.541 1.00 82.56 315 PRO A CA 1
ATOM 2495 C C . PRO A 1 315 ? 23.543 -6.480 -7.591 1.00 82.56 315 PRO A C 1
ATOM 2497 O O . PRO A 1 315 ? 24.435 -5.640 -7.777 1.00 82.56 315 PRO A O 1
ATOM 2500 N N . PRO A 1 316 ? 23.608 -7.356 -6.571 1.00 78.19 316 PRO A N 1
ATOM 2501 C CA . PRO A 1 316 ? 24.736 -7.417 -5.647 1.00 78.19 316 PRO A CA 1
ATOM 2502 C C . PRO A 1 316 ? 26.075 -7.622 -6.378 1.00 78.19 316 PRO A C 1
ATOM 2504 O O . PRO A 1 316 ? 26.171 -8.380 -7.339 1.00 78.19 316 PRO A O 1
ATOM 2507 N N . LYS A 1 317 ? 27.144 -6.960 -5.912 1.00 62.72 317 LYS A N 1
ATOM 2508 C CA . LYS A 1 317 ? 28.460 -6.965 -6.590 1.00 62.72 317 LYS A CA 1
ATOM 2509 C C . LYS A 1 317 ? 29.169 -8.329 -6.609 1.00 62.72 317 LYS A C 1
ATOM 2511 O O . LYS A 1 317 ? 30.060 -8.506 -7.441 1.00 62.72 317 LYS A O 1
ATOM 2516 N N . ASP A 1 318 ? 28.743 -9.255 -5.747 1.00 57.31 318 ASP A N 1
ATOM 2517 C CA . ASP A 1 318 ? 29.392 -10.548 -5.483 1.00 57.31 318 ASP A CA 1
ATOM 2518 C C . ASP A 1 318 ? 28.517 -11.763 -5.845 1.00 57.31 318 ASP A C 1
ATOM 2520 O O . ASP A 1 318 ? 28.870 -12.904 -5.543 1.00 57.31 318 ASP A O 1
ATOM 2524 N N . THR A 1 319 ? 27.358 -11.554 -6.475 1.00 52.81 319 THR A N 1
ATOM 2525 C CA . THR A 1 319 ? 26.557 -12.668 -6.991 1.00 52.81 319 THR A CA 1
ATOM 2526 C C . THR A 1 319 ? 27.128 -13.161 -8.318 1.00 52.81 319 THR A C 1
ATOM 2528 O O . THR A 1 319 ? 27.333 -12.383 -9.242 1.00 52.81 319 THR A O 1
ATOM 2531 N N . TYR A 1 320 ? 27.354 -14.476 -8.412 1.00 47.38 320 TYR A N 1
ATOM 2532 C CA . TYR A 1 320 ? 27.708 -15.185 -9.654 1.00 47.38 320 TYR A CA 1
ATOM 2533 C C . TYR A 1 320 ? 26.600 -15.119 -10.721 1.00 47.38 320 TYR A C 1
ATOM 2535 O O . TYR A 1 320 ? 26.850 -15.441 -11.874 1.00 47.38 320 TYR A O 1
ATOM 2543 N N . LEU A 1 321 ? 25.384 -14.723 -10.326 1.00 52.00 321 LEU A N 1
ATOM 2544 C CA . LEU A 1 321 ? 24.310 -14.339 -11.233 1.00 52.00 321 LEU A CA 1
ATOM 2545 C C . LEU A 1 321 ? 24.649 -12.939 -11.740 1.00 52.00 321 LEU A C 1
ATOM 2547 O O . LEU A 1 321 ? 24.629 -11.986 -10.960 1.00 52.00 321 LEU A O 1
ATOM 2551 N N . ASP A 1 322 ? 25.036 -12.879 -13.006 1.00 51.81 322 ASP A N 1
ATOM 2552 C CA . ASP A 1 322 ? 25.632 -11.748 -13.704 1.00 51.81 322 ASP A CA 1
ATOM 2553 C C . ASP A 1 322 ? 25.140 -10.358 -13.269 1.00 51.81 322 ASP A C 1
ATOM 2555 O O . ASP A 1 322 ? 23.955 -10.105 -13.029 1.00 51.81 322 ASP A O 1
ATOM 2559 N N . ARG A 1 323 ? 26.097 -9.425 -13.203 1.00 56.09 323 ARG A N 1
ATOM 2560 C CA . ARG A 1 323 ? 25.842 -7.985 -13.065 1.00 56.09 323 ARG A CA 1
ATOM 2561 C C . ARG A 1 323 ? 24.815 -7.556 -14.117 1.00 56.09 323 ARG A C 1
ATOM 2563 O O . ARG A 1 323 ? 24.846 -8.068 -15.230 1.00 56.09 323 ARG A O 1
ATOM 2570 N N . SER A 1 324 ? 23.956 -6.590 -13.784 1.00 60.34 324 SER A N 1
ATOM 2571 C CA . SER A 1 324 ? 23.018 -6.020 -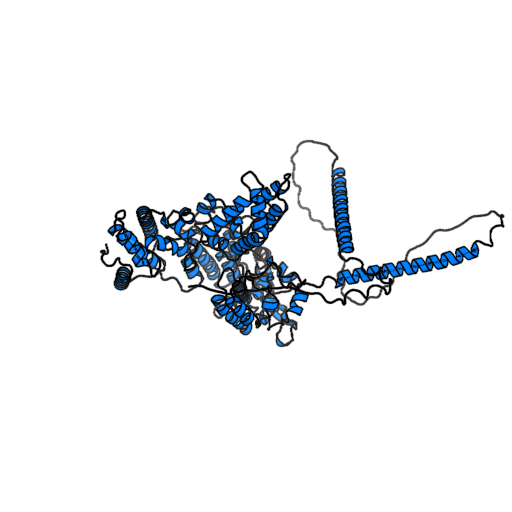14.755 1.00 60.34 324 SER A CA 1
ATOM 2572 C C . SER A 1 324 ? 23.832 -5.532 -15.946 1.00 60.34 324 SER A C 1
ATOM 2574 O O . SER A 1 324 ? 24.731 -4.701 -15.786 1.00 60.34 324 SER A O 1
ATOM 2576 N N . GLU A 1 325 ? 23.520 -6.066 -17.124 1.00 65.75 325 GLU A N 1
ATOM 2577 C CA . GLU A 1 325 ? 24.132 -5.674 -18.398 1.00 65.75 325 GLU A CA 1
ATOM 2578 C C . GLU A 1 325 ? 23.927 -4.180 -18.675 1.00 65.75 325 GLU A C 1
ATOM 2580 O O . GLU A 1 325 ? 24.723 -3.542 -19.361 1.00 65.75 325 GLU A O 1
ATOM 2585 N N . TRP A 1 326 ? 22.875 -3.627 -18.070 1.00 73.00 326 TRP A N 1
ATOM 2586 C CA . TRP A 1 326 ? 22.315 -2.304 -18.305 1.00 73.00 326 TRP A CA 1
ATOM 2587 C C . TRP A 1 326 ? 22.465 -1.375 -17.094 1.00 73.00 326 TRP A C 1
ATOM 2589 O O . TRP A 1 326 ? 21.844 -0.319 -17.016 1.00 73.00 326 TRP A O 1
ATOM 2599 N N . GLY A 1 327 ? 23.284 -1.766 -16.113 1.00 78.69 327 GLY A N 1
ATOM 2600 C CA . GLY A 1 327 ? 23.552 -0.999 -14.898 1.00 78.69 327 GLY A CA 1
ATOM 2601 C C . GLY A 1 327 ? 22.493 -1.157 -13.804 1.00 78.69 327 GLY A C 1
ATOM 2602 O O . GLY A 1 327 ? 22.870 -1.417 -12.662 1.00 78.69 327 GLY A O 1
ATOM 2603 N N . THR A 1 328 ? 21.197 -1.050 -14.126 1.00 89.56 328 THR A N 1
ATOM 2604 C CA . THR A 1 328 ? 20.081 -1.210 -13.166 1.00 89.56 328 THR A CA 1
ATOM 2605 C C . THR A 1 328 ? 19.170 -2.386 -13.518 1.00 89.56 328 THR A C 1
ATOM 2607 O O . THR A 1 328 ? 19.177 -2.877 -14.648 1.00 89.56 328 THR A O 1
ATOM 2610 N N . CYS A 1 329 ? 18.391 -2.870 -12.550 1.00 90.94 329 CYS A N 1
ATOM 2611 C CA . CYS A 1 329 ? 17.419 -3.937 -12.784 1.00 90.94 329 CYS A CA 1
ATOM 2612 C C . CYS A 1 329 ? 16.200 -3.480 -13.588 1.00 90.94 329 CYS A C 1
ATOM 2614 O O . CYS A 1 329 ? 15.721 -4.247 -14.421 1.00 90.94 329 CYS A O 1
ATOM 2616 N N . ALA A 1 330 ? 15.759 -2.230 -13.421 1.00 92.62 330 ALA A N 1
ATOM 2617 C CA . ALA A 1 330 ? 14.690 -1.663 -14.238 1.00 92.62 330 ALA A CA 1
ATOM 2618 C C . ALA A 1 330 ? 15.077 -1.614 -15.728 1.00 92.62 330 ALA A C 1
ATOM 2620 O O . ALA A 1 330 ? 14.284 -1.993 -16.587 1.00 92.62 330 ALA A O 1
ATOM 2621 N N . ALA A 1 331 ? 16.318 -1.219 -16.035 1.00 90.31 331 ALA A N 1
ATOM 2622 C CA . ALA A 1 331 ? 16.830 -1.227 -17.402 1.00 90.31 331 ALA A CA 1
ATOM 2623 C C . ALA A 1 331 ? 16.992 -2.655 -17.957 1.00 90.31 331 ALA A C 1
ATOM 2625 O O . ALA A 1 331 ? 16.663 -2.902 -19.113 1.00 90.31 331 ALA A O 1
ATOM 2626 N N . ASP A 1 332 ? 17.443 -3.611 -17.137 1.00 89.75 332 ASP A N 1
ATOM 2627 C CA . ASP A 1 332 ? 17.600 -5.011 -17.555 1.00 89.75 332 ASP A CA 1
ATOM 2628 C C . ASP A 1 332 ? 16.261 -5.674 -17.907 1.00 89.75 332 ASP A C 1
ATOM 2630 O O . ASP A 1 332 ? 16.126 -6.269 -18.977 1.00 89.75 332 ASP A O 1
ATOM 2634 N N . LEU A 1 333 ? 15.240 -5.505 -17.064 1.00 91.62 333 LEU A N 1
ATOM 2635 C CA . LEU A 1 333 ? 13.884 -6.001 -17.322 1.00 91.62 333 LEU A CA 1
ATOM 2636 C C . LEU A 1 333 ? 13.267 -5.374 -18.576 1.00 91.62 333 LEU A C 1
ATOM 2638 O O . LEU A 1 333 ? 12.670 -6.085 -19.393 1.00 91.62 333 LEU A O 1
ATOM 2642 N N . TRP A 1 334 ? 13.471 -4.070 -18.763 1.00 91.50 334 TRP A N 1
ATOM 2643 C CA . TRP A 1 334 ? 13.017 -3.354 -19.948 1.00 91.50 334 TRP A CA 1
ATOM 2644 C C . TRP A 1 334 ? 13.679 -3.891 -21.219 1.00 91.50 334 TRP A C 1
ATOM 2646 O O . TRP A 1 334 ? 13.002 -4.312 -22.153 1.00 91.50 334 TRP A O 1
ATOM 2656 N N . MET A 1 335 ? 15.008 -3.965 -21.243 1.00 87.38 335 MET A N 1
ATOM 2657 C CA . MET A 1 335 ? 15.753 -4.364 -22.438 1.00 87.38 335 MET A CA 1
ATOM 2658 C C . MET A 1 335 ? 15.588 -5.849 -22.779 1.00 87.38 335 MET A C 1
ATOM 2660 O O . MET A 1 335 ? 15.610 -6.226 -23.957 1.00 87.38 335 MET A O 1
ATOM 2664 N N . ARG A 1 336 ? 15.415 -6.711 -21.769 1.00 87.38 336 ARG A N 1
ATOM 2665 C CA . ARG A 1 336 ? 15.215 -8.151 -21.968 1.00 87.38 336 ARG A CA 1
ATOM 2666 C C . ARG A 1 336 ? 13.775 -8.494 -22.331 1.00 87.38 336 ARG A C 1
ATOM 2668 O O . ARG A 1 336 ? 13.565 -9.350 -23.192 1.00 87.38 336 ARG A O 1
ATOM 2675 N N . TRP A 1 337 ? 12.789 -7.883 -21.690 1.00 89.00 337 TRP A N 1
ATOM 2676 C CA . TRP A 1 337 ? 11.404 -8.364 -21.762 1.00 89.00 337 TRP A CA 1
ATOM 2677 C C . TRP A 1 337 ? 10.388 -7.275 -22.125 1.00 89.00 337 TRP A C 1
ATOM 2679 O O . TRP A 1 337 ? 9.227 -7.588 -22.376 1.00 89.00 337 TRP A O 1
ATOM 2689 N N . GLY A 1 338 ? 10.800 -6.008 -22.188 1.00 89.44 338 GLY A N 1
ATOM 2690 C CA . GLY A 1 338 ? 9.889 -4.869 -22.311 1.00 89.44 338 GLY A CA 1
ATOM 2691 C C . GLY A 1 338 ? 9.011 -4.704 -21.072 1.00 89.44 338 GLY A C 1
ATOM 2692 O O . GLY A 1 338 ? 7.857 -4.305 -21.191 1.00 89.44 338 GLY A O 1
ATOM 2693 N N . ILE A 1 339 ? 9.524 -5.095 -19.902 1.00 92.75 339 ILE A N 1
ATOM 2694 C CA . ILE A 1 339 ? 8.806 -5.052 -18.625 1.00 92.75 339 ILE A CA 1
ATOM 2695 C C . ILE A 1 339 ? 9.323 -3.876 -17.809 1.00 92.75 339 ILE A C 1
ATOM 2697 O O . ILE A 1 339 ? 10.530 -3.653 -17.722 1.00 92.75 339 ILE A O 1
ATOM 2701 N N . VAL A 1 340 ? 8.404 -3.150 -17.183 1.00 91.75 340 VAL A N 1
ATOM 2702 C CA . VAL A 1 340 ? 8.715 -2.043 -16.281 1.00 91.75 340 VAL A CA 1
ATOM 2703 C C . VAL A 1 340 ? 8.738 -2.569 -14.847 1.00 91.75 340 VAL A C 1
ATOM 2705 O O . VAL A 1 340 ? 7.752 -3.121 -14.358 1.00 91.75 340 VAL A O 1
ATOM 2708 N N . ASP A 1 341 ? 9.867 -2.402 -14.158 1.00 90.38 341 ASP A N 1
ATOM 2709 C CA . ASP A 1 341 ? 9.990 -2.750 -12.737 1.00 90.38 341 ASP A CA 1
ATOM 2710 C C . ASP A 1 341 ? 9.354 -1.665 -11.865 1.00 90.38 341 ASP A C 1
ATOM 2712 O O . ASP A 1 341 ? 10.023 -0.734 -11.409 1.00 90.38 341 ASP A O 1
ATOM 2716 N N . GLY A 1 342 ? 8.036 -1.757 -11.701 1.00 87.38 342 GLY A N 1
ATOM 2717 C CA . GLY A 1 342 ? 7.277 -0.800 -10.908 1.00 87.38 342 GLY A CA 1
ATOM 2718 C C . GLY A 1 342 ? 7.461 -0.954 -9.404 1.00 87.38 342 GLY A C 1
ATOM 2719 O O . GLY A 1 342 ? 7.830 -2.020 -8.899 1.00 87.38 342 GLY A O 1
ATOM 2720 N N . LYS A 1 343 ? 7.190 0.133 -8.669 1.00 89.12 343 LYS A N 1
ATOM 2721 C CA . LYS A 1 343 ? 7.257 0.123 -7.201 1.00 89.12 343 LYS A CA 1
ATOM 2722 C C . LYS A 1 343 ? 6.129 -0.687 -6.562 1.00 89.12 343 LYS A C 1
ATOM 2724 O O . LYS A 1 343 ? 6.333 -1.237 -5.481 1.00 89.12 343 LYS A O 1
ATOM 2729 N N . ASP A 1 344 ? 4.979 -0.796 -7.228 1.00 86.88 344 ASP A N 1
ATOM 2730 C CA . ASP A 1 344 ? 3.822 -1.512 -6.707 1.00 86.88 344 ASP A CA 1
ATOM 2731 C C . ASP A 1 344 ? 3.952 -3.013 -7.014 1.00 86.88 344 ASP A C 1
ATOM 2733 O O . ASP A 1 344 ? 3.643 -3.538 -8.090 1.00 86.88 344 ASP A O 1
ATOM 2737 N N . GLU A 1 345 ? 4.468 -3.745 -6.025 1.00 86.62 345 GLU A N 1
ATOM 2738 C CA . GLU A 1 345 ? 4.694 -5.195 -6.115 1.00 86.62 345 GLU A CA 1
ATOM 2739 C C . GLU A 1 345 ? 3.384 -5.989 -6.254 1.00 86.62 345 GLU A C 1
ATOM 2741 O O . GLU A 1 345 ? 3.403 -7.103 -6.769 1.00 86.62 345 GLU A O 1
ATOM 2746 N N . ASN A 1 346 ? 2.252 -5.381 -5.891 1.00 84.12 346 ASN A N 1
ATOM 2747 C CA . ASN A 1 346 ? 0.912 -5.974 -5.916 1.00 84.12 346 ASN A CA 1
ATOM 2748 C C . ASN A 1 346 ? 0.247 -5.970 -7.310 1.00 84.12 346 ASN A C 1
ATOM 2750 O O . ASN A 1 346 ? -0.876 -6.442 -7.461 1.00 84.12 346 ASN A O 1
ATOM 2754 N N . SER A 1 347 ? 0.920 -5.440 -8.333 1.00 84.81 347 SER A N 1
ATOM 2755 C CA . SER A 1 347 ? 0.464 -5.465 -9.729 1.00 84.81 347 SER A CA 1
ATOM 2756 C C . SER A 1 347 ? 1.003 -6.698 -10.474 1.00 84.81 347 SER A C 1
ATOM 2758 O O . SER A 1 347 ? 2.177 -7.040 -10.317 1.00 84.81 347 SER A O 1
ATOM 2760 N N . LEU A 1 348 ? 0.191 -7.350 -11.319 1.00 86.38 348 LEU A N 1
ATOM 2761 C CA . LEU A 1 348 ? 0.655 -8.406 -12.244 1.00 86.38 348 LEU A CA 1
ATOM 2762 C C . LEU A 1 348 ? 1.143 -7.869 -13.598 1.00 86.38 348 LEU A C 1
ATOM 2764 O O . LEU A 1 348 ? 1.519 -8.664 -14.463 1.00 86.38 348 LEU A O 1
ATOM 2768 N N . SER A 1 349 ? 1.170 -6.548 -13.792 1.00 87.06 349 SER A N 1
ATOM 2769 C CA . SER A 1 349 ? 1.633 -5.937 -15.038 1.00 87.06 349 SER A CA 1
ATOM 2770 C C . SER A 1 349 ? 3.015 -6.458 -15.441 1.00 87.06 349 SER A C 1
ATOM 2772 O O . SER A 1 349 ? 3.924 -6.608 -14.620 1.00 87.06 349 SER A O 1
ATOM 2774 N N . GLY A 1 350 ? 3.150 -6.789 -16.726 1.00 87.75 350 GLY A N 1
ATOM 2775 C CA . GLY A 1 350 ? 4.361 -7.369 -17.304 1.00 87.75 350 GLY A CA 1
ATOM 2776 C C . GLY A 1 350 ? 4.487 -8.894 -17.186 1.00 87.75 350 GLY A C 1
ATOM 2777 O O . GLY A 1 350 ? 5.282 -9.471 -17.928 1.00 87.75 350 GLY A O 1
ATOM 2778 N N . LEU A 1 351 ? 3.700 -9.580 -16.341 1.00 91.56 351 LEU A N 1
ATOM 2779 C CA . LEU A 1 351 ? 3.756 -11.048 -16.234 1.00 91.56 351 LEU A CA 1
ATOM 2780 C C . LEU A 1 351 ? 3.344 -11.734 -17.538 1.00 91.56 351 LEU A C 1
ATOM 2782 O O . LEU A 1 351 ? 4.070 -12.599 -18.025 1.00 91.56 351 LEU A O 1
ATOM 2786 N N . ASP A 1 352 ? 2.231 -11.319 -18.140 1.00 90.31 352 ASP A N 1
ATOM 2787 C CA . ASP A 1 352 ? 1.769 -11.895 -19.407 1.00 90.31 352 ASP A CA 1
ATOM 2788 C C . ASP A 1 352 ? 2.755 -11.609 -20.541 1.00 90.31 352 ASP A C 1
ATOM 2790 O O . ASP A 1 352 ? 3.031 -12.482 -21.362 1.00 90.31 352 ASP A O 1
ATOM 2794 N N . ARG A 1 353 ? 3.394 -10.432 -20.526 1.00 90.56 353 ARG A N 1
ATOM 2795 C CA . ARG A 1 353 ? 4.461 -10.084 -21.473 1.00 90.56 353 ARG A CA 1
ATOM 2796 C C . ARG A 1 353 ? 5.683 -10.987 -21.302 1.00 90.56 353 ARG A C 1
ATOM 2798 O O . ARG A 1 353 ? 6.241 -11.439 -22.298 1.00 90.56 353 ARG A O 1
ATOM 2805 N N . PHE A 1 354 ? 6.071 -11.316 -20.067 1.00 93.62 354 PHE A N 1
ATOM 2806 C CA . PHE A 1 354 ? 7.120 -12.306 -19.805 1.00 93.62 354 PHE A CA 1
ATOM 2807 C C . PHE A 1 354 ? 6.724 -13.700 -20.306 1.00 93.62 354 PHE A C 1
ATOM 2809 O O . PHE A 1 354 ? 7.516 -14.379 -20.967 1.00 93.62 354 PHE A O 1
ATOM 2816 N N . LEU A 1 355 ? 5.503 -14.140 -19.994 1.00 93.00 355 LEU A N 1
ATOM 2817 C CA . LEU A 1 355 ? 5.004 -15.459 -20.371 1.00 93.00 355 LEU A CA 1
ATOM 2818 C C . LEU A 1 355 ? 4.893 -15.611 -21.891 1.00 93.00 355 LEU A C 1
ATOM 2820 O O . LEU A 1 355 ? 5.295 -16.653 -22.403 1.00 93.00 355 LEU A O 1
ATOM 2824 N N . ALA A 1 356 ? 4.437 -14.577 -22.598 1.00 91.94 356 ALA A N 1
ATOM 2825 C CA . ALA A 1 356 ? 4.398 -14.521 -24.056 1.00 91.94 356 ALA A CA 1
ATOM 2826 C C . ALA A 1 356 ? 5.803 -14.403 -24.667 1.00 91.94 356 ALA A C 1
ATOM 2828 O O . ALA A 1 356 ? 6.103 -15.017 -25.677 1.00 91.94 356 ALA A O 1
ATOM 2829 N N . ALA A 1 357 ? 6.735 -13.674 -24.046 1.00 90.38 357 ALA A N 1
ATOM 2830 C CA . ALA A 1 357 ? 8.107 -13.605 -24.554 1.00 90.38 357 ALA A CA 1
ATOM 2831 C C . ALA A 1 357 ? 8.851 -14.956 -24.472 1.00 90.38 357 ALA A C 1
ATOM 2833 O O . ALA A 1 357 ? 9.848 -15.154 -25.179 1.00 90.38 357 ALA A O 1
ATOM 2834 N N . THR A 1 358 ? 8.379 -15.861 -23.608 1.00 92.69 358 THR A N 1
ATOM 2835 C CA . THR A 1 358 ? 9.024 -17.131 -23.239 1.00 92.69 358 THR A CA 1
ATOM 2836 C C . THR A 1 358 ? 8.150 -18.357 -23.518 1.00 92.69 358 THR A C 1
ATOM 2838 O O . THR A 1 358 ? 8.417 -19.432 -22.988 1.00 92.69 358 THR A O 1
ATOM 2841 N N . ASP A 1 359 ? 7.095 -18.219 -24.314 1.00 94.00 359 ASP A N 1
ATOM 2842 C CA . ASP A 1 359 ? 6.165 -19.296 -24.673 1.00 94.00 359 ASP A CA 1
ATOM 2843 C C . ASP A 1 359 ? 6.765 -20.318 -25.650 1.00 94.00 359 ASP A C 1
ATOM 2845 O O . ASP A 1 359 ? 6.450 -21.505 -25.585 1.00 94.00 359 ASP A O 1
ATOM 2849 N N . GLU A 1 360 ? 7.698 -19.881 -26.488 1.00 92.56 360 GLU A N 1
ATOM 2850 C CA . GLU A 1 360 ? 8.383 -20.696 -27.478 1.00 92.56 360 GLU A CA 1
ATOM 2851 C C . GLU A 1 360 ? 9.872 -20.825 -27.173 1.00 92.56 360 GLU A C 1
ATOM 2853 O O . GLU A 1 360 ? 10.541 -19.891 -26.720 1.00 92.56 360 GLU A O 1
ATOM 2858 N N . ARG A 1 361 ? 10.423 -22.009 -27.461 1.00 91.38 361 ARG A N 1
ATOM 2859 C CA . ARG A 1 361 ? 11.855 -22.249 -27.306 1.00 91.38 361 ARG A CA 1
ATOM 2860 C C . ARG A 1 361 ? 12.626 -21.563 -28.431 1.00 91.38 361 ARG A C 1
ATOM 2862 O O . ARG A 1 361 ? 12.604 -22.037 -29.563 1.00 91.38 361 ARG A O 1
ATOM 2869 N N . LYS A 1 362 ? 13.389 -20.524 -28.099 1.00 92.12 362 LYS A N 1
ATOM 2870 C CA . LYS A 1 362 ? 14.220 -19.774 -29.046 1.00 92.12 362 LYS A CA 1
ATOM 2871 C C . LYS A 1 362 ? 15.543 -19.332 -28.433 1.00 92.12 362 LYS A C 1
ATOM 2873 O O . LYS A 1 362 ? 15.645 -19.084 -27.232 1.00 92.12 362 LYS A O 1
ATO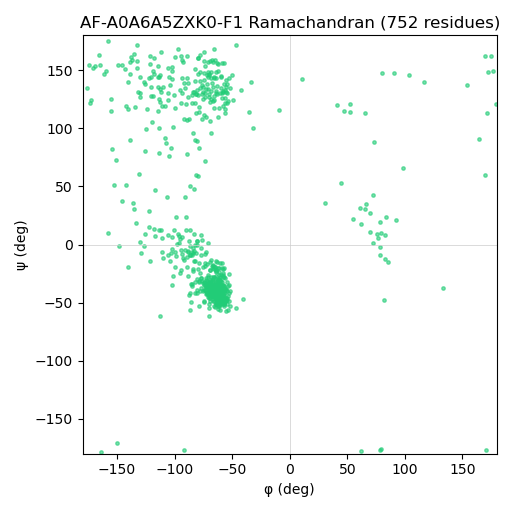M 2878 N N . THR A 1 363 ? 16.553 -19.215 -29.286 1.00 89.19 363 THR A N 1
ATOM 2879 C CA . THR A 1 363 ? 17.806 -18.530 -28.966 1.00 89.19 363 THR A CA 1
ATOM 2880 C C . THR A 1 363 ? 17.731 -17.137 -29.568 1.00 89.19 363 THR A C 1
ATOM 2882 O O . THR A 1 363 ? 17.577 -16.977 -30.774 1.00 89.19 363 THR A O 1
ATOM 2885 N N . ILE A 1 364 ? 17.782 -16.128 -28.708 1.00 87.56 364 ILE A N 1
ATOM 2886 C CA . ILE A 1 364 ? 17.819 -14.725 -29.094 1.00 87.56 364 ILE A CA 1
ATOM 2887 C C . ILE A 1 364 ? 19.292 -14.375 -29.244 1.00 87.56 364 ILE A C 1
ATOM 2889 O O . ILE A 1 364 ? 20.012 -14.298 -28.246 1.00 87.56 364 ILE A O 1
ATOM 2893 N N . GLU A 1 365 ? 19.730 -14.220 -30.490 1.00 85.12 365 GLU A N 1
ATOM 2894 C CA . GLU A 1 365 ? 21.118 -13.901 -30.803 1.00 85.12 365 GLU A CA 1
ATOM 2895 C C . GLU A 1 365 ? 21.552 -12.579 -30.165 1.00 85.12 365 GLU A C 1
ATOM 2897 O O . GLU A 1 365 ? 20.834 -11.572 -30.184 1.00 85.12 365 GLU A O 1
ATOM 2902 N N . GLY A 1 366 ? 22.743 -12.617 -29.576 1.00 80.94 366 GLY A N 1
ATOM 2903 C CA . GLY A 1 366 ? 23.422 -11.463 -29.025 1.00 80.94 366 GLY A CA 1
ATOM 2904 C C . GLY A 1 366 ? 23.993 -10.578 -30.126 1.00 80.94 366 GLY A C 1
ATOM 2905 O O . GLY A 1 366 ? 24.117 -10.969 -31.286 1.00 80.94 366 GLY A O 1
ATOM 2906 N N . GLY A 1 367 ? 24.369 -9.361 -29.763 1.00 82.38 367 GLY A N 1
ATOM 2907 C CA . GLY A 1 367 ? 24.944 -8.406 -30.695 1.00 82.38 367 GLY A CA 1
ATOM 2908 C C . GLY A 1 367 ? 25.072 -7.021 -30.091 1.00 82.38 367 GLY A C 1
ATOM 2909 O O . GLY A 1 367 ? 24.768 -6.797 -28.922 1.00 82.38 367 GLY A O 1
ATOM 2910 N N . LYS A 1 368 ? 25.524 -6.067 -30.901 1.00 81.31 368 LYS A N 1
ATOM 2911 C CA . LYS A 1 368 ? 25.486 -4.659 -30.517 1.00 81.31 368 LYS A CA 1
ATOM 2912 C C . LYS A 1 368 ? 24.103 -4.096 -30.809 1.00 81.31 368 LYS A C 1
ATOM 2914 O O . LYS A 1 368 ? 23.597 -4.267 -31.915 1.00 81.31 368 LYS A O 1
ATOM 2919 N N . ARG A 1 369 ? 23.509 -3.412 -29.838 1.00 80.12 369 ARG A N 1
ATOM 2920 C CA . ARG A 1 369 ? 22.308 -2.597 -30.042 1.00 80.12 369 ARG A CA 1
ATOM 2921 C C . ARG A 1 369 ? 22.662 -1.133 -29.850 1.00 80.12 369 ARG A C 1
ATOM 2923 O O . ARG A 1 369 ? 23.522 -0.822 -29.034 1.00 80.12 369 ARG A O 1
ATOM 2930 N N . GLU A 1 370 ? 22.024 -0.249 -30.605 1.00 81.00 370 GLU A N 1
ATOM 2931 C CA . GLU A 1 370 ? 22.021 1.173 -30.271 1.00 81.00 370 GLU A CA 1
ATOM 2932 C C . GLU A 1 370 ? 20.912 1.425 -29.252 1.00 81.00 370 GLU A C 1
ATOM 2934 O O . GLU A 1 370 ? 19.778 0.989 -29.449 1.00 81.00 370 GLU A O 1
ATOM 2939 N N . VAL A 1 371 ? 21.239 2.124 -28.170 1.00 82.06 371 VAL A N 1
ATOM 2940 C CA . VAL A 1 371 ? 20.274 2.593 -27.174 1.00 82.06 371 VAL A CA 1
ATOM 2941 C C . VAL A 1 371 ? 20.433 4.086 -26.965 1.00 82.06 371 VAL A C 1
ATOM 2943 O O . VAL A 1 371 ? 21.547 4.613 -26.917 1.00 82.06 371 VAL A O 1
ATOM 2946 N N . ASP A 1 372 ? 19.306 4.764 -26.826 1.00 82.75 372 ASP A N 1
ATOM 2947 C CA . ASP A 1 372 ? 19.258 6.177 -26.497 1.00 82.75 372 ASP A CA 1
ATOM 2948 C C . ASP A 1 372 ? 19.337 6.351 -24.981 1.00 82.75 372 ASP A C 1
ATOM 2950 O O . ASP A 1 372 ? 18.487 5.852 -24.250 1.00 82.75 372 ASP A O 1
ATOM 2954 N N . VAL A 1 373 ? 20.338 7.086 -24.501 1.00 81.06 373 VAL A N 1
ATOM 2955 C CA . VAL A 1 373 ? 20.481 7.463 -23.087 1.00 81.06 373 VAL A CA 1
ATOM 2956 C C . VAL A 1 373 ? 20.535 8.968 -22.921 1.00 81.06 373 VAL A C 1
ATOM 2958 O O . VAL A 1 373 ? 21.137 9.693 -23.716 1.00 81.06 373 VAL A O 1
ATOM 2961 N N . GLU A 1 374 ? 19.926 9.452 -21.848 1.00 79.69 374 GLU A N 1
ATOM 2962 C CA . GLU A 1 374 ? 19.913 10.872 -21.532 1.00 79.69 374 GLU A CA 1
ATOM 2963 C C . GLU A 1 374 ? 21.113 11.256 -20.655 1.00 79.69 374 GLU A C 1
ATOM 2965 O O . GLU A 1 374 ? 21.292 10.729 -19.555 1.00 79.69 374 GLU A O 1
ATOM 2970 N N . ILE A 1 375 ? 21.951 12.187 -21.136 1.00 66.75 375 ILE A N 1
ATOM 2971 C CA . ILE A 1 375 ? 23.185 12.596 -20.443 1.00 66.75 375 ILE A CA 1
ATOM 2972 C C . ILE A 1 375 ? 23.118 14.022 -19.867 1.00 66.75 375 ILE A C 1
ATOM 2974 O O . ILE A 1 375 ? 22.746 14.992 -20.530 1.00 66.75 375 ILE A O 1
ATOM 2978 N N . LEU A 1 376 ? 23.591 14.156 -18.622 1.00 59.47 376 LEU A N 1
ATOM 2979 C CA . LEU A 1 376 ? 23.613 15.393 -17.821 1.00 59.47 376 LEU A CA 1
ATOM 2980 C C . LEU A 1 376 ? 24.348 16.567 -18.487 1.00 59.47 376 LEU A C 1
ATOM 2982 O O . LEU A 1 376 ? 23.827 17.678 -18.558 1.00 59.47 376 LEU A O 1
ATOM 2986 N N . TYR A 1 377 ? 25.561 16.332 -18.991 1.00 54.94 377 TYR A N 1
ATOM 2987 C CA . TYR A 1 377 ? 26.461 17.400 -19.453 1.00 54.94 377 TYR A CA 1
ATOM 2988 C C . TYR A 1 377 ? 26.081 18.002 -20.818 1.00 54.94 377 TYR A C 1
ATOM 2990 O O . TYR A 1 377 ? 26.796 18.856 -21.337 1.00 54.94 377 TYR A O 1
ATOM 2998 N N . GLY A 1 378 ? 24.959 17.571 -21.403 1.00 46.41 378 GLY A N 1
ATOM 2999 C CA . GLY A 1 378 ? 24.452 18.071 -22.678 1.00 46.41 378 GLY A CA 1
ATOM 3000 C C . GLY A 1 378 ? 23.281 19.050 -22.581 1.00 46.41 378 GLY A C 1
ATOM 3001 O O . GLY A 1 378 ? 22.902 19.591 -23.615 1.00 46.41 378 GLY A O 1
ATOM 3002 N N . GLY A 1 379 ? 22.707 19.271 -21.391 1.00 50.28 379 GLY A N 1
ATOM 3003 C CA . GLY A 1 379 ? 21.462 20.037 -21.238 1.00 50.28 379 GLY A CA 1
ATOM 3004 C C . GLY A 1 379 ? 20.225 19.275 -21.732 1.00 50.28 379 GLY A C 1
ATOM 3005 O O . GLY A 1 379 ? 19.412 19.850 -22.446 1.00 50.28 379 GLY A O 1
ATOM 3006 N N . GLY A 1 380 ? 20.119 17.977 -21.411 1.00 55.97 380 GLY A N 1
ATOM 3007 C CA . GLY A 1 380 ? 19.024 17.112 -21.884 1.00 55.97 380 GLY A CA 1
ATOM 3008 C C . GLY A 1 380 ? 19.248 16.528 -23.284 1.00 55.97 380 GLY A C 1
ATOM 3009 O O . GLY A 1 380 ? 18.297 16.204 -23.987 1.00 55.97 380 GLY A O 1
ATOM 3010 N N . LYS A 1 381 ? 20.507 16.422 -23.734 1.00 64.44 381 LYS A N 1
ATOM 3011 C CA . LYS A 1 381 ? 20.828 15.762 -25.008 1.00 64.44 381 LYS A CA 1
ATOM 3012 C C . LYS A 1 381 ? 20.753 14.247 -24.844 1.00 64.44 381 LYS A C 1
ATOM 3014 O O . LYS A 1 381 ? 21.411 13.682 -23.970 1.00 64.44 381 LYS A O 1
ATOM 3019 N N . THR A 1 382 ? 20.019 13.609 -25.745 1.00 74.62 382 THR A N 1
ATOM 3020 C CA . THR A 1 382 ? 20.059 12.162 -25.948 1.00 74.62 382 THR A CA 1
ATOM 3021 C C . THR A 1 382 ? 21.363 11.789 -26.647 1.00 74.62 382 THR A C 1
ATOM 3023 O O . THR A 1 382 ? 21.743 12.398 -27.649 1.00 74.62 382 THR A O 1
ATOM 3026 N N . LYS A 1 383 ? 22.071 10.802 -26.105 1.00 80.50 383 LYS A N 1
ATOM 3027 C CA . LYS A 1 383 ? 23.246 10.187 -26.712 1.00 80.50 383 LYS A CA 1
ATOM 3028 C C . LYS A 1 383 ? 22.889 8.759 -27.105 1.00 80.50 383 LYS A C 1
ATOM 3030 O O . LYS A 1 383 ? 22.417 7.998 -26.271 1.00 80.50 383 LYS A O 1
ATOM 3035 N N . LYS A 1 384 ? 23.204 8.384 -28.340 1.00 82.31 384 LYS A N 1
ATOM 3036 C CA . LYS A 1 384 ? 23.207 6.985 -28.764 1.00 82.31 384 LYS A CA 1
ATOM 3037 C C . LYS A 1 384 ? 24.441 6.277 -28.208 1.00 82.31 384 LYS A C 1
ATOM 3039 O O . LYS A 1 384 ? 25.566 6.744 -28.408 1.00 82.31 384 LYS A O 1
ATOM 3044 N N . LEU A 1 385 ? 24.240 5.177 -27.493 1.00 80.25 385 LEU A N 1
ATOM 3045 C CA . LEU A 1 385 ? 25.292 4.267 -27.051 1.00 80.25 385 LEU A CA 1
ATOM 3046 C C . LEU A 1 385 ? 25.144 2.928 -27.765 1.00 80.25 385 LEU A C 1
ATOM 3048 O O . LEU A 1 385 ? 24.057 2.366 -27.812 1.00 80.25 385 LEU A O 1
ATOM 3052 N N . GLU A 1 386 ? 26.254 2.397 -28.273 1.00 80.00 386 GLU A N 1
ATOM 3053 C CA . GLU A 1 386 ? 26.320 0.984 -28.635 1.00 80.00 386 GLU A CA 1
ATOM 3054 C C . GLU A 1 386 ? 26.583 0.150 -27.384 1.00 80.00 386 GLU A C 1
ATOM 3056 O O . GLU A 1 386 ? 27.523 0.399 -26.628 1.00 80.00 386 GLU A O 1
ATOM 3061 N N . VAL A 1 387 ? 25.766 -0.872 -27.201 1.00 76.38 387 VAL A N 1
ATOM 3062 C CA . VAL A 1 387 ? 25.722 -1.720 -26.013 1.00 76.38 387 VAL A CA 1
ATOM 3063 C C . VAL A 1 387 ? 25.732 -3.173 -26.457 1.00 76.38 387 VAL A C 1
ATOM 3065 O O . VAL A 1 387 ? 25.014 -3.563 -27.379 1.00 76.38 387 VAL A O 1
ATOM 3068 N N . ALA A 1 388 ? 26.603 -3.971 -25.847 1.00 74.00 388 ALA A N 1
ATOM 3069 C CA . ALA A 1 388 ? 26.714 -5.387 -26.163 1.00 74.00 388 ALA A CA 1
ATOM 3070 C C . ALA A 1 388 ? 25.638 -6.166 -25.403 1.00 74.00 388 ALA A C 1
ATOM 3072 O O . ALA A 1 388 ? 25.598 -6.136 -24.177 1.00 74.00 388 ALA A O 1
ATOM 3073 N N . VAL A 1 389 ? 24.795 -6.874 -26.145 1.00 78.88 389 VAL A N 1
ATOM 3074 C CA . VAL A 1 389 ? 23.740 -7.744 -25.627 1.00 78.88 389 VAL A CA 1
ATOM 3075 C C . VAL A 1 389 ? 24.190 -9.188 -25.813 1.00 78.88 389 VAL A C 1
ATOM 3077 O O . VAL A 1 389 ? 24.529 -9.562 -26.939 1.00 78.88 389 VAL A O 1
ATOM 3080 N N . PRO A 1 390 ? 24.235 -10.012 -24.760 1.00 77.81 390 PRO A N 1
ATOM 3081 C CA . PRO A 1 390 ? 24.626 -11.405 -24.896 1.00 77.81 390 PRO A CA 1
ATOM 3082 C C . PRO A 1 390 ? 23.520 -12.234 -25.554 1.00 77.81 390 PRO A C 1
ATOM 3084 O O . PRO A 1 390 ? 22.331 -11.916 -25.472 1.00 77.81 390 PRO A O 1
ATOM 3087 N N . THR A 1 391 ? 23.922 -13.328 -26.204 1.00 84.06 391 THR A N 1
ATOM 3088 C CA . THR A 1 391 ? 22.978 -14.349 -26.668 1.00 84.06 391 THR A CA 1
ATOM 3089 C C . THR A 1 391 ? 22.283 -14.965 -25.458 1.00 84.06 391 THR A C 1
ATOM 3091 O O . THR A 1 391 ? 22.933 -15.283 -24.462 1.00 84.06 391 THR A O 1
ATOM 3094 N N . ARG A 1 392 ? 20.968 -15.160 -25.557 1.00 85.62 392 ARG A N 1
ATOM 3095 C CA . ARG A 1 392 ? 20.143 -15.709 -24.474 1.00 85.62 392 ARG A CA 1
ATOM 3096 C C . ARG A 1 392 ? 19.114 -16.705 -24.983 1.00 85.62 392 ARG A C 1
ATOM 3098 O O . ARG A 1 392 ? 18.714 -16.674 -26.145 1.00 85.62 392 ARG A O 1
ATOM 3105 N N . GLN A 1 393 ? 18.660 -17.574 -24.100 1.00 89.38 393 GLN A N 1
ATOM 3106 C CA . GLN A 1 393 ? 17.610 -18.551 -24.347 1.00 89.38 393 GLN A CA 1
ATOM 3107 C C . GLN A 1 393 ? 16.291 -18.083 -23.735 1.00 89.38 393 GLN A C 1
ATOM 3109 O O . GLN A 1 393 ? 16.253 -17.501 -22.650 1.00 89.38 393 GLN A O 1
ATOM 3114 N N . ALA A 1 394 ? 15.200 -18.352 -24.440 1.00 91.88 394 ALA A N 1
ATOM 3115 C CA . ALA A 1 394 ? 13.842 -18.216 -23.942 1.00 91.88 394 ALA A CA 1
ATOM 3116 C C . ALA A 1 394 ? 13.084 -19.511 -24.240 1.00 91.88 394 ALA A C 1
ATOM 3118 O O . ALA A 1 394 ? 13.323 -20.147 -25.269 1.00 91.88 394 ALA A O 1
ATOM 3119 N N . GLY A 1 395 ? 12.192 -19.916 -23.342 1.00 91.31 395 GLY A N 1
ATOM 3120 C CA . GLY A 1 395 ? 11.313 -21.054 -23.570 1.00 91.31 395 GLY A CA 1
ATOM 3121 C C . GLY A 1 395 ? 10.458 -21.434 -22.360 1.00 91.31 395 GLY A C 1
ATOM 3122 O O . GLY A 1 395 ? 10.794 -21.093 -21.221 1.00 91.31 395 GLY A O 1
ATOM 3123 N N . PRO A 1 396 ? 9.378 -22.204 -22.584 1.00 91.94 396 PRO A N 1
ATOM 3124 C CA . PRO A 1 396 ? 8.315 -22.392 -21.595 1.00 91.94 396 PRO A CA 1
ATOM 3125 C C . PRO A 1 396 ? 8.627 -23.474 -20.555 1.00 91.94 396 PRO A C 1
ATOM 3127 O O . PRO A 1 396 ? 7.932 -23.593 -19.548 1.00 91.94 396 PRO A O 1
ATOM 3130 N N . GLY A 1 397 ? 9.641 -24.304 -20.814 1.00 86.19 397 GLY A N 1
ATOM 3131 C CA . GLY A 1 397 ? 10.020 -25.407 -19.938 1.00 86.19 397 GLY A CA 1
ATOM 3132 C C . GLY A 1 397 ? 10.813 -24.951 -18.716 1.00 86.19 397 GLY A C 1
ATOM 3133 O O . GLY A 1 397 ? 11.394 -23.868 -18.697 1.00 86.19 397 GLY A O 1
ATOM 3134 N N . ILE A 1 398 ? 10.896 -25.827 -17.714 1.00 87.56 398 ILE A N 1
ATOM 3135 C CA . ILE A 1 398 ? 11.685 -25.570 -16.505 1.00 87.56 398 ILE A CA 1
ATOM 3136 C C . ILE A 1 398 ? 13.153 -25.338 -16.880 1.00 87.56 398 ILE A C 1
ATOM 3138 O O . ILE A 1 398 ? 13.760 -26.167 -17.568 1.00 87.56 398 ILE A O 1
ATOM 3142 N N . GLY A 1 399 ? 13.712 -24.214 -16.430 1.00 85.00 399 GLY A N 1
ATOM 3143 C CA . GLY A 1 399 ? 15.098 -23.837 -16.697 1.00 85.00 399 GLY A CA 1
ATOM 3144 C C . GLY A 1 399 ? 15.437 -23.659 -18.179 1.00 85.00 399 GLY A C 1
ATOM 3145 O O . GLY A 1 399 ? 16.540 -24.011 -18.595 1.00 85.00 399 GLY A O 1
ATOM 3146 N N . LYS A 1 400 ? 14.475 -23.215 -18.999 1.00 88.31 400 LYS A N 1
ATOM 3147 C CA . LYS A 1 400 ? 14.663 -22.965 -20.441 1.00 88.31 400 LYS A CA 1
ATOM 3148 C C . LYS A 1 400 ? 14.829 -21.488 -20.798 1.00 88.31 400 LYS A C 1
ATOM 3150 O O . LYS A 1 400 ? 15.048 -21.192 -21.969 1.00 88.31 400 LYS A O 1
ATOM 3155 N N . THR A 1 401 ? 14.713 -20.594 -19.820 1.00 89.44 401 THR A N 1
ATOM 3156 C CA . THR A 1 401 ? 14.799 -19.146 -20.007 1.00 89.44 401 THR A CA 1
ATOM 3157 C C . THR A 1 401 ? 15.936 -18.545 -19.183 1.00 89.44 401 THR A C 1
ATOM 3159 O O . THR A 1 401 ? 15.977 -18.698 -17.962 1.00 89.44 401 THR A O 1
ATOM 3162 N N . ASP A 1 402 ? 16.803 -17.769 -19.829 1.00 86.62 402 ASP A N 1
ATOM 3163 C CA . ASP A 1 402 ? 17.918 -17.078 -19.180 1.00 86.62 402 ASP A CA 1
ATOM 3164 C C . ASP A 1 402 ? 17.426 -15.791 -18.496 1.00 86.62 402 ASP A C 1
ATOM 3166 O O . ASP A 1 402 ? 17.396 -14.703 -19.078 1.00 86.62 402 ASP A O 1
ATOM 3170 N N . CYS A 1 403 ? 17.014 -15.908 -17.235 1.00 82.62 403 CYS A N 1
ATOM 3171 C CA . CYS A 1 403 ? 16.404 -14.803 -16.489 1.00 82.62 403 CYS A CA 1
ATOM 3172 C C . CYS A 1 403 ? 17.414 -13.794 -15.908 1.00 82.62 403 CYS A C 1
ATOM 3174 O O . CYS A 1 403 ? 17.093 -12.614 -15.785 1.00 82.62 403 CYS A O 1
ATOM 3176 N N . GLY A 1 404 ? 18.637 -14.211 -15.568 1.00 81.81 404 GLY A N 1
ATOM 3177 C CA . GLY A 1 404 ? 19.564 -13.357 -14.810 1.00 81.81 404 GLY A CA 1
ATOM 3178 C C . GLY A 1 404 ? 19.031 -12.989 -13.413 1.00 81.81 404 GLY A C 1
ATOM 3179 O O . GLY A 1 404 ? 17.963 -13.445 -12.996 1.00 81.81 404 GLY A O 1
ATOM 3180 N N . TYR A 1 405 ? 19.779 -12.168 -12.666 1.00 85.50 405 TYR A N 1
ATOM 3181 C CA . TYR A 1 405 ? 19.394 -11.775 -11.302 1.00 85.50 405 TYR A CA 1
ATOM 3182 C C . TYR A 1 405 ? 18.115 -10.928 -11.277 1.00 85.50 405 TYR A C 1
ATOM 3184 O O . TYR A 1 405 ? 17.206 -11.220 -10.507 1.00 85.50 405 TYR A O 1
ATOM 3192 N N . CYS A 1 406 ? 18.030 -9.893 -12.117 1.00 87.94 406 CYS A N 1
ATOM 3193 C CA . CYS A 1 406 ? 16.966 -8.891 -12.031 1.00 87.94 406 CYS A CA 1
ATOM 3194 C C . CYS A 1 406 ? 15.580 -9.460 -12.369 1.00 87.94 406 CYS A C 1
ATOM 3196 O O . CYS A 1 406 ? 14.617 -9.161 -11.669 1.00 87.94 406 CYS A O 1
ATOM 3198 N N . THR A 1 407 ? 15.479 -10.349 -13.365 1.00 90.94 407 THR A N 1
ATOM 3199 C CA . THR A 1 407 ? 14.210 -11.039 -13.664 1.00 90.94 407 THR A CA 1
ATOM 3200 C C . THR A 1 407 ? 13.791 -11.971 -12.526 1.00 90.94 407 THR A C 1
ATOM 3202 O O . THR A 1 407 ? 12.615 -12.008 -12.170 1.00 90.94 407 THR A O 1
ATOM 3205 N N . LEU A 1 408 ? 14.738 -12.707 -11.928 1.00 90.06 408 LEU A N 1
ATOM 3206 C CA . LEU A 1 408 ? 14.445 -13.581 -10.789 1.00 90.06 408 LEU A CA 1
ATOM 3207 C C . LEU A 1 408 ? 14.023 -12.792 -9.546 1.00 90.06 408 LEU A C 1
ATOM 3209 O O . LEU A 1 408 ? 13.069 -13.190 -8.885 1.00 90.06 408 LEU A O 1
ATOM 3213 N N . ASP A 1 409 ? 14.702 -11.685 -9.242 1.00 89.75 409 ASP A N 1
ATOM 3214 C CA . ASP A 1 409 ? 14.359 -10.798 -8.127 1.00 89.75 409 ASP A CA 1
ATOM 3215 C C . ASP A 1 409 ? 12.966 -10.181 -8.306 1.00 89.75 409 ASP A C 1
ATOM 3217 O O . ASP A 1 409 ? 12.165 -10.204 -7.374 1.00 89.75 409 ASP A O 1
ATOM 3221 N N . TRP A 1 410 ? 12.641 -9.703 -9.512 1.00 92.38 410 TRP A N 1
ATOM 3222 C CA . TRP A 1 410 ? 11.315 -9.172 -9.831 1.00 92.38 410 TRP A CA 1
ATOM 3223 C C . TRP A 1 410 ? 10.215 -10.220 -9.654 1.00 92.38 410 TRP A C 1
ATOM 3225 O O . TRP A 1 410 ? 9.260 -9.978 -8.916 1.00 92.38 410 TRP A O 1
ATOM 3235 N N . LEU A 1 411 ? 10.371 -11.410 -10.245 1.00 93.25 411 LEU A N 1
ATOM 3236 C CA . LEU A 1 411 ? 9.391 -12.485 -10.089 1.00 93.25 411 LEU A CA 1
ATOM 3237 C C . LEU A 1 411 ? 9.254 -12.932 -8.627 1.00 93.25 411 LEU A C 1
ATOM 3239 O O . LEU A 1 411 ? 8.144 -13.165 -8.149 1.00 93.25 411 LEU A O 1
ATOM 3243 N N . GLU A 1 412 ? 10.367 -13.035 -7.898 1.00 91.38 412 GLU A N 1
ATOM 3244 C CA . GLU A 1 412 ? 10.352 -13.382 -6.480 1.00 91.38 412 GLU A CA 1
ATOM 3245 C C . GLU A 1 412 ? 9.626 -12.320 -5.645 1.00 91.38 412 GLU A C 1
ATOM 3247 O O . GLU A 1 412 ? 8.823 -12.685 -4.787 1.00 91.38 412 GLU A O 1
ATOM 3252 N N . ARG A 1 413 ? 9.854 -11.024 -5.895 1.00 90.88 413 ARG A N 1
ATOM 3253 C CA . ARG A 1 413 ? 9.127 -9.931 -5.228 1.00 90.88 413 ARG A CA 1
ATOM 3254 C C . ARG A 1 413 ? 7.631 -9.999 -5.500 1.00 90.88 413 ARG A C 1
ATOM 3256 O O . ARG A 1 413 ? 6.863 -10.011 -4.542 1.00 90.88 413 ARG A O 1
ATOM 3263 N N . LYS A 1 414 ? 7.223 -10.146 -6.768 1.00 91.75 414 LYS A N 1
ATOM 3264 C CA . LYS A 1 414 ? 5.808 -10.330 -7.136 1.00 91.75 414 LYS A CA 1
ATOM 3265 C C . LYS A 1 414 ? 5.197 -11.502 -6.372 1.00 91.75 414 LYS A C 1
ATOM 3267 O O . LYS A 1 414 ? 4.160 -11.350 -5.741 1.00 91.75 414 LYS A O 1
ATOM 3272 N N . MET A 1 415 ? 5.883 -12.645 -6.335 1.00 91.44 415 MET A N 1
ATOM 3273 C CA . MET A 1 415 ? 5.395 -13.826 -5.622 1.00 91.44 415 MET A CA 1
ATOM 3274 C C . MET A 1 415 ? 5.300 -13.605 -4.101 1.00 91.44 415 MET A C 1
ATOM 3276 O O . MET A 1 415 ? 4.340 -14.038 -3.468 1.00 91.44 415 MET A O 1
ATOM 3280 N N . ARG A 1 416 ? 6.270 -12.906 -3.495 1.00 90.31 416 ARG A N 1
ATOM 3281 C CA . ARG A 1 416 ? 6.253 -12.569 -2.060 1.00 90.31 416 ARG A CA 1
ATOM 3282 C C . ARG A 1 416 ? 5.165 -11.573 -1.690 1.00 90.31 416 ARG A C 1
ATOM 3284 O O . ARG A 1 416 ? 4.755 -11.581 -0.533 1.00 90.31 416 ARG A O 1
ATOM 3291 N N . ALA A 1 417 ? 4.746 -10.717 -2.611 1.00 90.75 417 ALA A N 1
ATOM 3292 C CA . ALA A 1 417 ? 3.736 -9.696 -2.369 1.00 90.75 417 ALA A CA 1
ATOM 3293 C C . ALA A 1 417 ? 2.314 -10.268 -2.232 1.00 90.75 417 ALA A C 1
ATOM 3295 O O . ALA A 1 417 ? 1.394 -9.529 -1.896 1.00 90.75 417 ALA A O 1
ATOM 3296 N N . PHE A 1 418 ? 2.124 -11.576 -2.464 1.00 91.06 418 PHE A N 1
ATOM 3297 C CA . PHE A 1 418 ? 0.824 -12.224 -2.313 1.00 91.06 418 PHE A CA 1
ATOM 3298 C C . PHE A 1 418 ? 0.235 -12.040 -0.915 1.00 91.06 418 PHE A C 1
ATOM 3300 O O . PHE A 1 418 ? 0.837 -12.420 0.090 1.00 91.06 418 PHE A O 1
ATOM 3307 N N . GLU A 1 419 ? -0.990 -11.532 -0.909 1.00 90.56 419 GLU A N 1
ATOM 3308 C CA . GLU A 1 419 ? -1.929 -11.486 0.199 1.00 90.56 419 GLU A CA 1
ATOM 3309 C C . GLU A 1 419 ? -3.313 -11.818 -0.380 1.00 90.56 419 GLU A C 1
ATOM 3311 O O . GLU A 1 419 ? -3.607 -11.469 -1.530 1.00 90.56 419 GLU A O 1
ATOM 3316 N N . TYR A 1 420 ? -4.176 -12.482 0.392 1.00 89.56 420 TYR A N 1
ATOM 3317 C CA . TYR A 1 420 ? -5.534 -12.789 -0.068 1.00 89.56 420 TYR A CA 1
ATOM 3318 C C . TYR A 1 420 ? -6.286 -11.503 -0.429 1.00 89.56 420 TYR A C 1
ATOM 3320 O O . TYR A 1 420 ? -6.270 -10.529 0.331 1.00 89.56 420 TYR A O 1
ATOM 3328 N N . GLY A 1 421 ? -6.907 -11.501 -1.611 1.00 88.75 421 GLY A N 1
ATOM 3329 C CA . GLY A 1 421 ? -7.613 -10.348 -2.164 1.00 88.75 421 GLY A CA 1
ATOM 3330 C C . GLY A 1 421 ? -6.752 -9.320 -2.885 1.00 88.75 421 GLY A C 1
ATOM 3331 O O . GLY A 1 421 ? -7.301 -8.468 -3.573 1.00 88.75 421 GLY A O 1
ATOM 3332 N N . GLN A 1 422 ? -5.426 -9.375 -2.758 1.00 90.56 422 GLN A N 1
ATOM 3333 C CA . GLN A 1 422 ? -4.551 -8.296 -3.220 1.00 90.56 422 GLN A CA 1
ATOM 3334 C C . GLN A 1 422 ? -4.309 -8.303 -4.731 1.00 90.56 422 GLN A C 1
ATOM 3336 O O . GLN A 1 422 ? -4.125 -7.241 -5.318 1.00 90.56 422 GLN A O 1
ATOM 3341 N N . PHE A 1 423 ? -4.309 -9.481 -5.353 1.00 89.88 423 PHE A N 1
ATOM 3342 C CA . PHE A 1 423 ? -4.112 -9.641 -6.789 1.00 89.88 423 PHE A CA 1
ATOM 3343 C C . PHE A 1 423 ? -5.434 -9.976 -7.468 1.00 89.88 423 PHE A C 1
ATOM 3345 O O . PHE A 1 423 ? -6.131 -10.893 -7.036 1.00 89.88 423 PHE A O 1
ATOM 3352 N N . LEU A 1 424 ? -5.751 -9.255 -8.540 1.00 87.56 424 LEU A N 1
ATOM 3353 C CA . LEU A 1 424 ? -6.929 -9.500 -9.368 1.00 87.56 424 LEU A CA 1
ATOM 3354 C C . LEU A 1 424 ? -6.513 -10.170 -10.677 1.00 87.56 424 LEU A C 1
ATOM 3356 O O . LEU A 1 424 ? -5.460 -9.850 -11.234 1.00 87.56 424 LEU A O 1
ATOM 3360 N N . ASP A 1 425 ? -7.346 -11.075 -11.182 1.00 83.62 425 ASP A N 1
ATOM 3361 C CA . ASP A 1 425 ? -7.232 -11.528 -12.563 1.00 83.62 425 ASP A CA 1
ATOM 3362 C C . ASP A 1 425 ? -7.539 -10.337 -13.487 1.00 83.62 425 ASP A C 1
ATOM 3364 O O . ASP A 1 425 ? -8.617 -9.750 -13.373 1.00 83.62 425 ASP A O 1
ATOM 3368 N N . PRO A 1 426 ? -6.644 -9.963 -14.414 1.00 77.62 426 PRO A N 1
ATOM 3369 C CA . PRO A 1 426 ? -6.902 -8.867 -15.346 1.00 77.62 426 PRO A CA 1
ATOM 3370 C C . PRO A 1 426 ? -8.112 -9.109 -16.267 1.00 77.62 426 PRO A C 1
ATOM 3372 O O . PRO A 1 426 ? -8.693 -8.150 -16.764 1.00 77.62 426 PRO A O 1
ATOM 3375 N N . THR A 1 427 ? -8.501 -10.368 -16.496 1.00 80.50 427 THR A N 1
ATOM 3376 C CA . THR A 1 427 ? -9.591 -10.746 -17.409 1.00 80.50 427 THR A CA 1
ATOM 3377 C C . THR A 1 427 ? -10.953 -10.694 -16.727 1.00 80.50 427 THR A C 1
ATOM 3379 O O . THR A 1 427 ? -11.902 -10.139 -17.273 1.00 80.50 427 THR A O 1
ATOM 3382 N N . THR A 1 428 ? -11.069 -11.309 -15.548 1.00 83.19 428 THR A N 1
ATOM 3383 C CA . THR A 1 428 ? -12.344 -11.403 -14.815 1.00 83.19 428 THR A CA 1
ATOM 3384 C C . THR A 1 428 ? -12.505 -10.282 -13.796 1.00 83.19 428 THR A C 1
ATOM 3386 O O . THR A 1 428 ? -13.616 -9.975 -13.379 1.00 83.19 428 THR A O 1
ATOM 3389 N N . GLY A 1 429 ? -11.396 -9.673 -13.374 1.00 81.38 429 GLY A N 1
ATOM 3390 C CA . GLY A 1 429 ? -11.353 -8.753 -12.253 1.00 81.38 429 GLY A CA 1
ATOM 3391 C C . GLY A 1 429 ? -11.503 -9.438 -10.889 1.00 81.38 429 GLY A C 1
ATOM 3392 O O . GLY A 1 429 ? -11.518 -8.751 -9.869 1.00 81.38 429 GLY A O 1
ATOM 3393 N N . GLU A 1 430 ? -11.631 -10.756 -10.817 1.00 85.94 430 GLU A N 1
ATOM 3394 C CA . GLU A 1 430 ? -11.836 -11.434 -9.540 1.00 85.94 430 GLU A CA 1
ATOM 3395 C C . GLU A 1 430 ? -10.515 -11.651 -8.789 1.00 85.94 430 GLU A C 1
ATOM 3397 O O . GLU A 1 430 ? -9.460 -11.769 -9.422 1.00 85.94 430 GLU A O 1
ATOM 3402 N N . PRO A 1 431 ? -10.530 -11.693 -7.444 1.00 88.62 431 PRO A N 1
ATOM 3403 C CA . PRO A 1 431 ? -9.345 -12.021 -6.666 1.00 88.62 431 PRO A CA 1
ATOM 3404 C C . PRO A 1 431 ? -8.765 -13.388 -7.028 1.00 88.62 431 PRO A C 1
ATOM 3406 O O . PRO A 1 431 ? -9.477 -14.392 -7.047 1.00 88.62 431 PRO A O 1
ATOM 3409 N N . LEU A 1 432 ? -7.452 -13.442 -7.241 1.00 87.50 432 LEU A N 1
ATOM 3410 C CA . LEU A 1 432 ? -6.743 -14.696 -7.468 1.00 87.50 432 LEU A CA 1
ATOM 3411 C C . LEU A 1 432 ? -6.570 -15.465 -6.155 1.00 87.50 432 LEU A C 1
ATOM 3413 O O . LEU A 1 432 ? -6.067 -14.929 -5.162 1.00 87.50 432 LEU A O 1
ATOM 3417 N N . GLY A 1 433 ? -6.917 -16.751 -6.178 1.00 86.94 433 GLY A N 1
ATOM 3418 C CA . GLY A 1 433 ? -6.553 -17.689 -5.117 1.00 86.94 433 GLY A CA 1
ATOM 3419 C C . GLY A 1 433 ? -5.040 -17.926 -5.064 1.00 86.94 433 GLY A C 1
ATOM 3420 O O . GLY A 1 433 ? -4.332 -17.755 -6.059 1.00 86.94 433 GLY A O 1
ATOM 3421 N N . LEU A 1 434 ? -4.527 -18.361 -3.914 1.00 87.38 434 LEU A N 1
ATOM 3422 C CA . LEU A 1 434 ? -3.116 -18.677 -3.700 1.00 87.38 434 LEU A CA 1
ATOM 3423 C C . LEU A 1 434 ? -2.610 -19.735 -4.682 1.00 87.38 434 LEU A C 1
ATOM 3425 O O . LEU A 1 434 ? -1.504 -19.602 -5.204 1.00 87.38 434 LEU A O 1
ATOM 3429 N N . LYS A 1 435 ? -3.395 -20.784 -4.960 1.00 86.94 435 LYS A N 1
ATOM 3430 C CA . LYS A 1 435 ? -2.982 -21.844 -5.891 1.00 86.94 435 LYS A CA 1
ATOM 3431 C C . LYS A 1 435 ? -2.925 -21.327 -7.320 1.00 86.94 435 LYS A C 1
ATOM 3433 O O . LYS A 1 435 ? -1.996 -21.651 -8.055 1.00 86.94 435 LYS A O 1
ATOM 3438 N N . GLU A 1 436 ? -3.923 -20.554 -7.730 1.00 87.00 436 GLU A N 1
ATOM 3439 C CA . GLU A 1 436 ? -3.944 -19.969 -9.067 1.00 87.00 436 GLU A CA 1
ATOM 3440 C C . GLU A 1 436 ? -2.788 -18.981 -9.253 1.00 87.00 436 GLU A C 1
ATOM 3442 O O . GLU A 1 436 ? -2.050 -19.059 -10.237 1.00 87.00 436 GLU A O 1
ATOM 3447 N N . PHE A 1 437 ? -2.579 -18.112 -8.268 1.00 90.06 437 PHE A N 1
ATOM 3448 C CA . PHE A 1 437 ? -1.474 -17.170 -8.244 1.00 90.06 437 PHE A CA 1
ATOM 3449 C C . PHE A 1 437 ? -0.112 -17.879 -8.294 1.00 90.06 437 PHE A C 1
ATOM 3451 O O . PHE A 1 437 ? 0.746 -17.519 -9.105 1.00 90.06 437 PHE A O 1
ATOM 3458 N N . GLU A 1 438 ? 0.083 -18.925 -7.483 1.00 89.38 438 GLU A N 1
ATOM 3459 C CA . GLU A 1 438 ? 1.294 -19.752 -7.509 1.00 89.38 438 GLU A CA 1
ATOM 3460 C C . GLU A 1 438 ? 1.486 -20.404 -8.878 1.00 89.38 438 GLU A C 1
ATOM 3462 O O . GLU A 1 438 ? 2.592 -20.374 -9.414 1.00 89.38 438 GLU A O 1
ATOM 346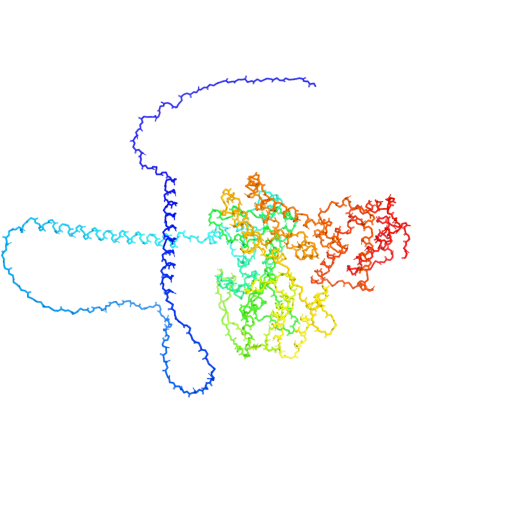7 N N . ASN A 1 439 ? 0.424 -20.921 -9.497 1.00 87.38 439 ASN A N 1
ATOM 3468 C CA . ASN A 1 439 ? 0.522 -21.498 -10.830 1.00 87.38 439 ASN A CA 1
ATOM 3469 C C . ASN A 1 439 ? 0.955 -20.454 -11.867 1.00 87.38 439 ASN A C 1
ATOM 3471 O O . ASN A 1 439 ? 1.781 -20.780 -12.720 1.00 87.38 439 ASN A O 1
ATOM 3475 N N . ARG A 1 440 ? 0.459 -19.211 -11.799 1.00 87.69 440 ARG A N 1
ATOM 3476 C CA . ARG A 1 440 ? 0.836 -18.137 -12.736 1.00 87.69 440 ARG A CA 1
ATOM 3477 C C . ARG A 1 440 ? 2.280 -17.673 -12.513 1.00 87.69 440 ARG A C 1
ATOM 3479 O O . ARG A 1 440 ? 3.132 -17.838 -13.389 1.00 87.69 440 ARG A O 1
ATOM 3486 N N . VAL A 1 441 ? 2.586 -17.147 -11.327 1.00 90.19 441 VAL A N 1
ATOM 3487 C CA . VAL A 1 441 ? 3.901 -16.550 -11.026 1.00 90.19 441 VAL A CA 1
ATOM 3488 C C . VAL A 1 441 ? 4.971 -17.624 -10.820 1.00 90.19 441 VAL A C 1
ATOM 3490 O O . VAL A 1 441 ? 6.088 -17.507 -11.323 1.00 90.19 441 VAL A O 1
ATOM 3493 N N . GLY A 1 442 ? 4.635 -18.721 -10.143 1.00 87.44 442 GLY A N 1
ATOM 3494 C CA . GLY A 1 442 ? 5.542 -19.846 -9.923 1.00 87.44 442 GLY A CA 1
ATOM 3495 C C . GLY A 1 442 ? 5.944 -20.533 -11.226 1.00 87.44 442 GLY A C 1
ATOM 3496 O O . GLY A 1 442 ? 7.100 -20.931 -11.370 1.00 87.44 442 GLY A O 1
ATOM 3497 N N . THR A 1 443 ? 5.056 -20.614 -12.225 1.00 87.50 443 THR A N 1
ATOM 3498 C CA . THR A 1 443 ? 5.435 -21.114 -13.559 1.00 87.50 443 THR A CA 1
ATOM 3499 C C . THR A 1 443 ? 6.412 -20.175 -14.254 1.00 87.50 443 THR A C 1
ATOM 3501 O O . THR A 1 443 ? 7.404 -20.658 -14.800 1.00 87.50 443 THR A O 1
ATOM 3504 N N . ALA A 1 444 ? 6.206 -18.857 -14.177 1.00 92.19 444 ALA A N 1
ATOM 3505 C CA . ALA A 1 444 ? 7.169 -17.888 -14.698 1.00 92.19 444 ALA A CA 1
ATOM 3506 C C . ALA A 1 444 ? 8.548 -18.036 -14.027 1.00 92.19 444 ALA A C 1
ATOM 3508 O O . ALA A 1 444 ? 9.559 -18.124 -14.723 1.00 92.19 444 ALA A O 1
ATOM 3509 N N . ILE A 1 445 ? 8.597 -18.183 -12.697 1.00 90.94 445 ILE A N 1
ATOM 3510 C CA . ILE A 1 445 ? 9.852 -18.418 -11.961 1.00 90.94 445 ILE A CA 1
ATOM 3511 C C . ILE A 1 445 ? 10.508 -19.735 -12.383 1.00 90.94 445 ILE A C 1
ATOM 3513 O O . ILE A 1 445 ? 11.719 -19.786 -12.578 1.00 90.94 445 ILE A O 1
ATOM 3517 N N . ARG A 1 446 ? 9.732 -20.810 -12.558 1.00 88.75 446 ARG A N 1
ATOM 3518 C CA . ARG A 1 446 ? 10.259 -22.124 -12.959 1.00 88.75 446 ARG A CA 1
ATOM 3519 C C . ARG A 1 446 ? 10.838 -22.130 -14.375 1.00 88.75 446 ARG A C 1
ATOM 3521 O O . ARG A 1 446 ? 11.742 -22.925 -14.629 1.00 88.75 446 ARG A O 1
ATOM 3528 N N . ARG A 1 447 ? 10.366 -21.266 -15.287 1.00 90.25 447 ARG A N 1
ATOM 3529 C CA . ARG A 1 447 ? 10.962 -21.110 -16.632 1.00 90.25 447 ARG A CA 1
ATOM 3530 C C . ARG A 1 447 ? 12.414 -20.654 -16.560 1.00 90.25 447 ARG A C 1
ATOM 3532 O O . ARG A 1 447 ? 13.212 -21.043 -17.413 1.00 90.25 447 ARG A O 1
ATOM 3539 N N . CYS A 1 448 ? 12.757 -19.875 -15.539 1.00 87.44 448 CYS A N 1
ATOM 3540 C CA . CYS A 1 448 ? 14.104 -19.380 -15.339 1.00 87.44 448 CYS A CA 1
ATOM 3541 C C . CYS A 1 448 ? 15.105 -20.508 -15.073 1.00 87.44 448 CYS A C 1
ATOM 3543 O O . CYS A 1 448 ? 14.886 -21.368 -14.223 1.00 87.44 448 CYS A O 1
ATOM 3545 N N . GLY A 1 449 ? 16.233 -20.486 -15.773 1.00 74.56 449 GLY A N 1
ATOM 3546 C CA . GLY A 1 449 ? 17.412 -21.281 -15.454 1.00 74.56 449 GLY A CA 1
ATOM 3547 C C . GLY A 1 449 ? 18.510 -21.091 -16.487 1.00 74.56 449 GLY A C 1
ATOM 3548 O O . GLY A 1 449 ? 18.214 -20.864 -17.652 1.00 74.56 449 GLY A O 1
ATOM 3549 N N . ASN A 1 450 ? 19.764 -21.209 -16.055 1.00 56.38 450 ASN A N 1
ATOM 3550 C CA . ASN A 1 450 ? 20.930 -21.157 -16.927 1.00 56.38 450 ASN A CA 1
ATOM 3551 C C . ASN A 1 450 ? 21.937 -22.281 -16.588 1.00 56.38 450 ASN A C 1
ATOM 3553 O O . ASN A 1 450 ? 21.858 -22.958 -15.553 1.00 56.38 450 ASN A O 1
ATOM 3557 N N . LYS A 1 451 ? 22.874 -22.549 -17.507 1.00 48.34 451 LYS A N 1
ATOM 3558 C CA . LYS A 1 451 ? 23.850 -23.654 -17.405 1.00 48.34 451 LYS A CA 1
ATOM 3559 C C . LYS A 1 451 ? 24.841 -23.449 -16.246 1.00 48.34 451 LYS A C 1
ATOM 3561 O O . LYS A 1 451 ? 25.626 -22.515 -16.270 1.00 48.34 451 LYS A O 1
ATOM 3566 N N . GLY A 1 452 ? 24.923 -24.419 -15.327 1.00 44.78 452 GLY A N 1
ATOM 3567 C CA . GLY A 1 452 ? 26.135 -24.667 -14.523 1.00 44.78 452 GLY A CA 1
ATOM 3568 C C . GLY A 1 452 ? 25.927 -24.854 -13.018 1.00 44.78 452 GLY A C 1
ATOM 3569 O O . GLY A 1 452 ? 26.569 -25.720 -12.433 1.00 44.78 452 GLY A O 1
ATOM 3570 N N . SER A 1 453 ? 25.007 -24.115 -12.389 1.00 48.50 453 SER A N 1
ATOM 3571 C CA . SER A 1 453 ? 24.832 -24.156 -10.919 1.00 48.50 453 SER A CA 1
ATOM 3572 C C . SER A 1 453 ? 23.448 -23.702 -10.412 1.00 48.50 453 SER A C 1
ATOM 3574 O O . SER A 1 453 ? 23.245 -23.526 -9.212 1.00 48.50 453 SER A O 1
ATOM 3576 N N . GLU A 1 454 ? 22.471 -23.511 -11.302 1.00 52.09 454 GLU A N 1
ATOM 3577 C CA . GLU A 1 454 ? 21.381 -22.549 -11.066 1.00 52.09 454 GLU A CA 1
ATOM 3578 C C . GLU A 1 454 ? 20.003 -23.114 -10.709 1.00 52.09 454 GLU A C 1
ATOM 3580 O O . GLU A 1 454 ? 19.147 -22.364 -10.238 1.00 52.09 454 GLU A O 1
ATOM 3585 N N . GLY A 1 455 ? 19.793 -24.431 -10.797 1.00 55.25 455 GLY A N 1
ATOM 3586 C CA . GLY A 1 455 ? 18.588 -25.046 -10.216 1.00 55.25 455 GLY A CA 1
ATOM 3587 C C . GLY A 1 455 ? 18.445 -24.728 -8.718 1.00 55.25 455 GLY A C 1
ATOM 3588 O O . GLY A 1 455 ? 17.338 -24.584 -8.199 1.00 55.25 455 GLY A O 1
ATOM 3589 N N . HIS A 1 456 ? 19.575 -24.514 -8.034 1.00 59.00 456 HIS A N 1
ATOM 3590 C CA . HIS A 1 456 ? 19.612 -24.082 -6.642 1.00 59.00 456 HIS A CA 1
ATOM 3591 C C . HIS A 1 456 ? 19.114 -22.648 -6.430 1.00 59.00 456 HIS A C 1
ATOM 3593 O O . HIS A 1 456 ? 18.463 -22.407 -5.419 1.00 59.00 456 HIS A O 1
ATOM 3599 N N . ALA A 1 457 ? 19.374 -21.697 -7.335 1.00 67.12 457 ALA A N 1
ATOM 3600 C CA . ALA A 1 457 ? 18.953 -20.304 -7.156 1.00 67.12 457 ALA A CA 1
ATOM 3601 C C . ALA A 1 457 ? 17.428 -20.165 -7.259 1.00 67.12 457 ALA A C 1
ATOM 3603 O O . ALA A 1 457 ? 16.804 -19.582 -6.373 1.00 67.12 457 ALA A O 1
ATOM 3604 N N . VAL A 1 458 ? 16.832 -20.798 -8.274 1.00 73.56 458 VAL A N 1
ATOM 3605 C CA . VAL A 1 458 ? 15.376 -20.866 -8.478 1.00 73.56 458 VAL A CA 1
ATOM 3606 C C . VAL A 1 458 ? 14.700 -21.595 -7.318 1.00 73.56 458 VAL A C 1
ATOM 3608 O O . VAL A 1 458 ? 13.774 -21.064 -6.706 1.00 73.56 458 VAL A O 1
ATOM 3611 N N . GLY A 1 459 ? 15.215 -22.773 -6.941 1.00 72.62 459 GLY A N 1
ATOM 3612 C CA . GLY A 1 459 ? 14.712 -23.518 -5.785 1.00 72.62 459 GLY A CA 1
ATOM 3613 C C . GLY A 1 459 ? 14.842 -22.741 -4.470 1.00 72.62 459 GLY A C 1
ATOM 3614 O O . GLY A 1 459 ? 13.962 -22.816 -3.615 1.00 72.62 459 GLY A O 1
ATOM 3615 N N . THR A 1 460 ? 15.898 -21.937 -4.312 1.00 79.25 460 THR A N 1
ATOM 3616 C CA . THR A 1 460 ? 16.077 -21.080 -3.131 1.00 79.25 460 THR A CA 1
ATOM 3617 C C . THR A 1 460 ? 15.099 -19.907 -3.134 1.00 79.25 460 THR A C 1
ATOM 3619 O O . THR A 1 460 ? 14.554 -19.609 -2.073 1.00 79.25 460 THR A O 1
ATOM 3622 N N . ALA A 1 461 ? 14.863 -19.257 -4.279 1.00 81.69 461 ALA A N 1
ATOM 3623 C CA . ALA A 1 461 ? 13.901 -18.162 -4.412 1.00 81.69 461 ALA A CA 1
ATOM 3624 C C . ALA A 1 461 ? 12.485 -18.636 -4.064 1.00 81.69 461 ALA A C 1
ATOM 3626 O O . ALA A 1 461 ? 11.899 -18.151 -3.098 1.00 81.69 461 ALA A O 1
ATOM 3627 N N . ILE A 1 462 ? 12.001 -19.681 -4.743 1.00 84.94 462 ILE A N 1
ATOM 3628 C CA . ILE A 1 462 ? 10.700 -20.300 -4.454 1.00 84.94 462 ILE A CA 1
ATOM 3629 C C . ILE A 1 462 ? 10.629 -20.747 -2.985 1.00 84.94 462 ILE A C 1
ATOM 3631 O O . ILE A 1 462 ? 9.684 -20.417 -2.272 1.00 84.94 462 ILE A O 1
ATOM 3635 N N . GLY A 1 463 ? 11.669 -21.417 -2.478 1.00 83.44 463 GLY A N 1
ATOM 3636 C CA . GLY A 1 463 ? 11.719 -21.859 -1.084 1.00 83.44 463 GLY A CA 1
ATOM 3637 C C . GLY A 1 463 ? 11.726 -20.715 -0.059 1.00 83.44 463 GLY A C 1
ATOM 3638 O O . GLY A 1 463 ? 11.290 -20.903 1.074 1.00 83.44 463 GLY A O 1
ATOM 3639 N N . ARG A 1 464 ? 12.217 -19.511 -0.393 1.00 84.94 464 ARG A N 1
ATOM 3640 C CA . ARG A 1 464 ? 12.064 -18.320 0.468 1.00 84.94 464 ARG A CA 1
ATOM 3641 C C . ARG A 1 464 ? 10.610 -17.856 0.510 1.00 84.94 464 ARG A C 1
ATOM 3643 O O . ARG A 1 464 ? 10.138 -17.552 1.601 1.00 84.94 464 ARG A O 1
ATOM 3650 N N . VAL A 1 465 ? 9.911 -17.855 -0.624 1.00 88.19 465 VAL A N 1
ATOM 3651 C CA . VAL A 1 465 ? 8.493 -17.468 -0.684 1.00 88.19 465 VAL A CA 1
ATOM 3652 C C . VAL A 1 465 ? 7.612 -18.464 0.057 1.00 88.19 465 VAL A C 1
ATOM 3654 O O . VAL A 1 465 ? 6.843 -18.072 0.928 1.00 88.19 465 VAL A O 1
ATOM 3657 N N . TYR A 1 466 ? 7.786 -19.760 -0.193 1.00 87.75 466 TYR A N 1
ATOM 3658 C CA . TYR A 1 466 ? 7.005 -20.780 0.501 1.00 87.75 466 TYR A CA 1
ATOM 3659 C C . TYR A 1 466 ? 7.236 -20.759 2.012 1.00 87.75 466 TYR A C 1
ATOM 3661 O O . TYR A 1 466 ? 6.271 -20.847 2.756 1.00 87.75 466 TYR A O 1
ATOM 3669 N N . ARG A 1 467 ? 8.463 -20.514 2.494 1.00 85.31 467 ARG A N 1
ATOM 3670 C CA . ARG A 1 467 ? 8.708 -20.318 3.937 1.00 85.31 467 ARG A CA 1
ATOM 3671 C C . ARG A 1 467 ? 7.970 -19.111 4.515 1.00 85.31 467 ARG A C 1
ATOM 3673 O O . ARG A 1 467 ? 7.537 -19.169 5.662 1.00 85.31 467 ARG A O 1
ATOM 3680 N N . LYS A 1 468 ? 7.821 -18.020 3.753 1.00 87.38 468 LYS A N 1
ATOM 3681 C CA . LYS A 1 468 ? 6.976 -16.886 4.158 1.00 87.38 468 LYS A CA 1
ATOM 3682 C C . LYS A 1 468 ? 5.517 -17.331 4.271 1.00 87.38 468 LYS A C 1
ATOM 3684 O O . LYS A 1 468 ? 4.899 -17.088 5.301 1.00 87.38 468 LYS A O 1
ATOM 3689 N N . TRP A 1 469 ? 4.979 -18.013 3.266 1.00 87.69 469 TRP A N 1
ATOM 3690 C CA . TRP A 1 469 ? 3.589 -18.481 3.286 1.00 87.69 469 TRP A CA 1
ATOM 3691 C C . TRP A 1 469 ? 3.325 -19.538 4.367 1.00 87.69 469 TRP A C 1
ATOM 3693 O O . TRP A 1 469 ? 2.293 -19.491 5.028 1.00 87.69 469 TRP A O 1
ATOM 3703 N N . GLU A 1 470 ? 4.279 -20.430 4.632 1.00 85.25 470 GLU A N 1
ATOM 3704 C CA . GLU A 1 470 ? 4.272 -21.339 5.787 1.00 85.25 470 GLU A CA 1
ATOM 3705 C C . GLU A 1 470 ? 4.234 -20.552 7.097 1.00 85.25 470 GLU A C 1
ATOM 3707 O O . GLU A 1 470 ? 3.500 -20.894 8.020 1.00 85.25 470 GLU A O 1
ATOM 3712 N N . SER A 1 471 ? 4.990 -19.452 7.177 1.00 82.69 471 SER A N 1
ATOM 3713 C CA . SER A 1 471 ? 5.009 -18.595 8.361 1.00 82.69 471 SER A CA 1
ATOM 3714 C C . SER A 1 471 ? 3.658 -17.923 8.644 1.00 82.69 471 SER A C 1
ATOM 3716 O O . SER A 1 471 ? 3.416 -17.550 9.796 1.00 82.69 471 SER A O 1
ATOM 3718 N N . PHE A 1 472 ? 2.802 -17.809 7.624 1.00 84.69 472 PHE A N 1
ATOM 3719 C CA . PHE A 1 472 ? 1.424 -17.319 7.695 1.00 84.69 472 PHE A CA 1
ATOM 3720 C C . PHE A 1 472 ? 0.381 -18.450 7.759 1.00 84.69 472 PHE A C 1
ATOM 3722 O O . PHE A 1 472 ? -0.812 -18.177 7.824 1.00 84.69 472 PHE A O 1
ATOM 3729 N N . GLY A 1 473 ? 0.806 -19.719 7.749 1.00 82.88 473 GLY A N 1
ATOM 3730 C CA . GLY A 1 473 ? -0.087 -20.882 7.787 1.00 82.88 473 GLY A CA 1
ATOM 3731 C C . GLY A 1 473 ? -0.801 -21.186 6.466 1.00 82.88 473 GLY A C 1
ATOM 3732 O O . GLY A 1 473 ? -1.683 -22.037 6.429 1.00 82.88 473 GLY A O 1
ATOM 3733 N N . TRP A 1 474 ? -0.437 -20.521 5.368 1.00 85.81 474 TRP A N 1
ATOM 3734 C CA . TRP A 1 474 ? -1.088 -20.718 4.069 1.00 85.81 474 TRP A CA 1
ATOM 3735 C C . TRP A 1 474 ? -0.525 -21.908 3.292 1.00 85.81 474 TRP A C 1
ATOM 3737 O O . TRP A 1 474 ? -1.189 -22.455 2.412 1.00 85.81 474 TRP A O 1
ATOM 3747 N N . TRP A 1 475 ? 0.706 -22.308 3.608 1.00 86.12 475 TRP A N 1
ATOM 3748 C CA . TRP A 1 475 ? 1.458 -23.324 2.878 1.00 86.12 475 TRP A CA 1
A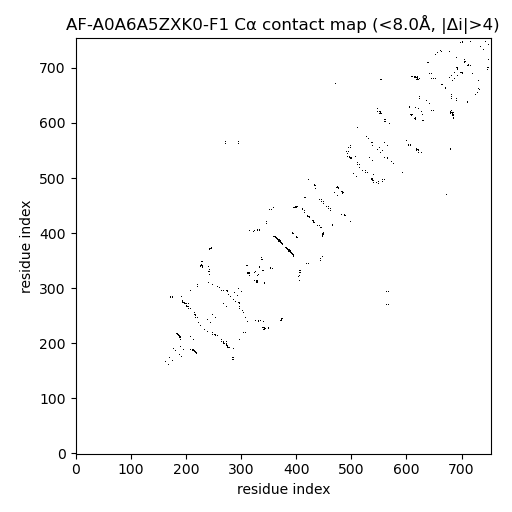TOM 3749 C C . TRP A 1 475 ? 1.944 -24.427 3.814 1.00 86.12 475 TRP A C 1
ATOM 3751 O O . TRP A 1 475 ? 2.386 -24.143 4.927 1.00 86.12 475 TRP A O 1
ATOM 3761 N N . CYS A 1 476 ? 1.841 -25.686 3.381 1.00 81.06 476 CYS A N 1
ATOM 3762 C CA . CYS A 1 476 ? 2.048 -26.839 4.255 1.00 81.06 476 CYS A CA 1
ATOM 3763 C C . CYS A 1 476 ? 3.433 -27.468 4.081 1.00 81.06 476 CYS A C 1
ATOM 3765 O O . CYS A 1 476 ? 3.846 -27.828 2.980 1.00 81.06 476 CYS A O 1
ATOM 3767 N N . THR A 1 477 ? 4.136 -27.658 5.201 1.00 66.50 477 THR A N 1
ATOM 3768 C CA . THR A 1 477 ? 5.553 -28.067 5.237 1.00 66.50 477 THR A CA 1
ATOM 3769 C C . THR A 1 477 ? 5.785 -29.579 5.088 1.00 66.50 477 THR A C 1
ATOM 3771 O O . THR A 1 477 ? 6.927 -30.034 5.092 1.00 66.50 477 THR A O 1
ATOM 3774 N N . ALA A 1 478 ? 4.739 -30.400 4.956 1.00 49.22 478 ALA A N 1
ATOM 3775 C CA . ALA A 1 478 ? 4.866 -31.859 4.967 1.00 49.22 478 ALA A CA 1
ATOM 3776 C C . ALA A 1 478 ? 4.720 -32.477 3.564 1.00 49.22 478 ALA A C 1
ATOM 3778 O O . ALA A 1 478 ? 3.706 -33.077 3.225 1.00 49.22 478 ALA A O 1
ATOM 3779 N N . GLY A 1 479 ? 5.770 -32.349 2.748 1.00 51.09 479 GLY A N 1
ATOM 3780 C CA . GLY A 1 479 ? 6.033 -33.237 1.605 1.00 51.09 479 GLY A CA 1
ATOM 3781 C C . GLY A 1 479 ? 5.236 -33.015 0.313 1.00 51.09 479 GLY A C 1
ATOM 3782 O O . GLY A 1 479 ? 5.598 -33.620 -0.693 1.00 51.09 479 GLY A O 1
ATOM 3783 N N . SER A 1 480 ? 4.210 -32.157 0.294 1.00 59.47 480 SER A N 1
ATOM 3784 C CA . SER A 1 480 ? 3.354 -31.959 -0.890 1.00 59.47 480 SER A CA 1
ATOM 3785 C C . SER A 1 480 ? 3.602 -30.671 -1.685 1.00 59.47 480 SER A C 1
ATOM 3787 O O . SER A 1 480 ? 3.133 -30.607 -2.817 1.00 59.47 480 SER A O 1
ATOM 3789 N N . TRP A 1 481 ? 4.341 -29.680 -1.156 1.00 68.25 481 TRP A N 1
ATOM 3790 C CA . TRP A 1 481 ? 4.507 -28.344 -1.772 1.00 68.25 481 TRP A CA 1
ATOM 3791 C C . TRP A 1 481 ? 3.169 -27.773 -2.277 1.00 68.25 481 TRP A C 1
ATOM 3793 O O . TRP A 1 481 ? 3.025 -27.439 -3.451 1.00 68.25 481 TRP A O 1
ATOM 3803 N N . GLN A 1 482 ? 2.169 -27.731 -1.395 1.00 76.56 482 GLN A N 1
ATOM 3804 C CA . GLN A 1 482 ? 0.804 -27.305 -1.712 1.00 76.56 482 GLN A CA 1
ATOM 3805 C C . GLN A 1 482 ? 0.238 -26.385 -0.614 1.00 76.56 482 GLN A C 1
ATOM 3807 O O . GLN A 1 482 ? 0.710 -26.435 0.531 1.00 76.56 482 GLN A O 1
ATOM 3812 N N . PRO A 1 483 ? -0.792 -25.577 -0.940 1.00 78.75 483 PRO A N 1
ATOM 3813 C CA . PRO A 1 483 ? -1.564 -24.830 0.051 1.00 78.75 483 PRO A CA 1
ATOM 3814 C C . PRO A 1 483 ? -2.105 -25.738 1.166 1.00 78.75 483 PRO A C 1
ATOM 3816 O O . PRO A 1 483 ? -2.500 -26.875 0.901 1.00 78.75 483 PRO A O 1
ATOM 3819 N N . CYS A 1 484 ? -2.148 -25.244 2.407 1.00 73.38 484 CYS A N 1
ATOM 3820 C CA . CYS A 1 484 ? -2.670 -26.010 3.551 1.00 73.38 484 CYS A CA 1
ATOM 3821 C C . CYS A 1 484 ? -4.185 -26.250 3.511 1.00 73.38 484 CYS A C 1
ATOM 3823 O O . CYS A 1 484 ? -4.680 -27.186 4.140 1.00 73.38 484 CYS A O 1
ATOM 3825 N N . HIS A 1 485 ? -4.911 -25.419 2.768 1.00 68.56 485 HIS A N 1
ATOM 3826 C CA . HIS A 1 485 ? -6.360 -25.468 2.614 1.00 68.56 485 HIS A CA 1
ATOM 3827 C C . HIS A 1 485 ? -6.712 -25.369 1.120 1.00 68.56 485 HIS A C 1
ATOM 3829 O O . HIS A 1 485 ? -5.929 -24.789 0.361 1.00 68.56 485 HIS A O 1
ATOM 3835 N N . PRO A 1 486 ? -7.848 -25.933 0.655 1.00 61.06 486 PRO A N 1
ATOM 3836 C CA . PRO A 1 486 ? -8.399 -25.535 -0.638 1.00 61.06 486 PRO A CA 1
ATOM 3837 C C . PRO A 1 486 ? -8.599 -24.019 -0.596 1.00 61.06 486 PRO A C 1
ATOM 3839 O O . PRO A 1 486 ? -9.097 -23.526 0.410 1.00 61.06 486 PRO A O 1
ATOM 3842 N N . ASP A 1 487 ? -8.129 -23.315 -1.628 1.00 64.19 487 ASP A N 1
ATOM 3843 C CA . ASP A 1 487 ? -8.071 -21.850 -1.684 1.00 64.19 487 ASP A CA 1
ATOM 3844 C C . ASP A 1 487 ? -9.263 -21.200 -0.975 1.00 64.19 487 ASP A C 1
ATOM 3846 O O . ASP A 1 487 ? -10.404 -21.368 -1.412 1.00 64.19 487 ASP A O 1
ATOM 3850 N N . ASN A 1 488 ? -9.009 -20.492 0.132 1.00 61.09 488 ASN A N 1
ATOM 3851 C CA . ASN A 1 488 ? -10.054 -19.697 0.762 1.00 61.09 488 ASN A CA 1
ATOM 3852 C C . ASN A 1 488 ? -10.457 -18.636 -0.263 1.00 61.09 488 ASN A C 1
ATOM 3854 O O . ASN A 1 488 ? -9.670 -17.738 -0.574 1.00 61.09 488 ASN A O 1
ATOM 3858 N N . ALA A 1 489 ? -11.661 -18.773 -0.821 1.00 63.25 489 ALA A N 1
ATOM 3859 C CA . ALA A 1 489 ? -12.219 -17.765 -1.701 1.00 63.25 489 ALA A CA 1
ATOM 3860 C C . ALA A 1 489 ? -12.234 -16.442 -0.936 1.00 63.25 489 ALA A C 1
ATOM 3862 O O . ALA A 1 489 ? -12.800 -16.348 0.153 1.00 63.25 489 ALA A O 1
ATOM 3863 N N . THR A 1 490 ? -11.558 -15.437 -1.483 1.00 79.00 490 THR A N 1
ATOM 3864 C CA . THR A 1 490 ? -11.643 -14.091 -0.927 1.00 79.00 490 THR A CA 1
ATOM 3865 C C . THR A 1 490 ? -13.052 -13.565 -1.172 1.00 79.00 490 THR A C 1
ATOM 3867 O O . THR A 1 490 ? -13.563 -13.689 -2.284 1.00 79.00 490 THR A O 1
ATOM 3870 N N . THR A 1 491 ? -13.688 -13.001 -0.146 1.00 84.44 491 THR A N 1
ATOM 3871 C CA . THR A 1 491 ? -15.036 -12.447 -0.281 1.00 84.44 491 THR A CA 1
ATOM 3872 C C . THR A 1 491 ? -15.037 -11.166 -1.110 1.00 84.44 491 THR A C 1
ATOM 3874 O O . THR A 1 491 ? -14.025 -10.469 -1.250 1.00 84.44 491 THR A O 1
ATOM 3877 N N . GLU A 1 492 ? -16.193 -10.848 -1.689 1.00 87.69 492 GLU A N 1
ATOM 3878 C CA . GLU A 1 492 ? -16.365 -9.658 -2.518 1.00 87.69 492 GLU A CA 1
ATOM 3879 C C . GLU A 1 492 ? -16.107 -8.380 -1.701 1.00 87.69 492 GLU A C 1
ATOM 3881 O O . GLU A 1 492 ? -15.529 -7.418 -2.201 1.00 87.69 492 GLU A O 1
ATOM 3886 N N . GLU A 1 493 ? -16.466 -8.378 -0.416 1.00 89.44 493 GLU A N 1
ATOM 3887 C CA . GLU A 1 493 ? -16.198 -7.300 0.535 1.00 89.44 493 GLU A CA 1
ATOM 3888 C C . GLU A 1 493 ? -14.700 -7.029 0.694 1.00 89.44 493 GLU A C 1
ATOM 3890 O O . GLU A 1 493 ? -14.280 -5.870 0.664 1.00 89.44 493 GLU A O 1
ATOM 3895 N N . VAL A 1 494 ? -13.877 -8.078 0.796 1.00 91.56 494 VAL A N 1
ATOM 3896 C CA . VAL A 1 494 ? -12.419 -7.921 0.869 1.00 91.56 494 VAL A CA 1
ATOM 3897 C C . VAL A 1 494 ? -11.880 -7.319 -0.428 1.00 91.56 494 VAL A C 1
ATOM 3899 O O . VAL A 1 494 ? -11.094 -6.371 -0.373 1.00 91.56 494 VAL A O 1
ATOM 3902 N N . ARG A 1 495 ? -12.349 -7.781 -1.597 1.00 92.19 495 ARG A N 1
ATOM 3903 C CA . ARG A 1 495 ? -11.985 -7.168 -2.888 1.00 92.19 495 ARG A CA 1
ATOM 3904 C C . ARG A 1 495 ? -12.340 -5.679 -2.906 1.00 92.19 495 ARG A C 1
ATOM 3906 O O . ARG A 1 495 ? -11.504 -4.858 -3.277 1.00 92.19 495 ARG A O 1
ATOM 3913 N N . LYS A 1 496 ? -13.561 -5.325 -2.498 1.00 92.56 496 LYS A N 1
ATOM 3914 C CA . LYS A 1 496 ? -14.043 -3.936 -2.458 1.00 92.56 496 LYS A CA 1
ATOM 3915 C C . LYS A 1 496 ? -13.179 -3.068 -1.551 1.00 92.56 496 LYS A C 1
ATOM 3917 O O . LYS A 1 496 ? -12.870 -1.936 -1.907 1.00 92.56 496 LYS A O 1
ATOM 3922 N N . ILE A 1 497 ? -12.775 -3.566 -0.385 1.00 93.62 497 ILE A N 1
ATOM 3923 C CA . ILE A 1 497 ? -11.921 -2.811 0.545 1.00 93.62 497 ILE A CA 1
ATOM 3924 C C . ILE A 1 497 ? -10.543 -2.555 -0.057 1.00 93.62 497 ILE A C 1
ATOM 3926 O O . ILE A 1 497 ? -10.044 -1.436 0.038 1.00 93.62 497 ILE A O 1
ATOM 3930 N N . LEU A 1 498 ? -9.948 -3.568 -0.687 1.00 92.62 498 LEU A N 1
ATOM 3931 C CA . LEU A 1 498 ? -8.588 -3.479 -1.214 1.00 92.62 498 LEU A CA 1
ATOM 3932 C C . LEU A 1 498 ? -8.487 -2.685 -2.524 1.00 92.62 498 LEU A C 1
ATOM 3934 O O . LEU A 1 498 ? -7.447 -2.082 -2.773 1.00 92.62 498 LEU A O 1
ATOM 3938 N N . HIS A 1 499 ? -9.547 -2.678 -3.341 1.00 91.06 499 HIS A N 1
ATOM 3939 C CA . HIS A 1 499 ? -9.508 -2.151 -4.716 1.00 91.06 499 HIS A CA 1
ATOM 3940 C C . HIS A 1 499 ? -10.571 -1.096 -5.036 1.00 91.06 499 HIS A C 1
ATOM 3942 O O . HIS A 1 499 ? -10.629 -0.606 -6.161 1.00 91.06 499 HIS A O 1
ATOM 3948 N N . GLY A 1 500 ? -11.437 -0.757 -4.083 1.00 92.56 500 GLY A N 1
ATOM 3949 C CA . GLY A 1 500 ? -12.565 0.142 -4.315 1.00 92.56 500 GLY A CA 1
ATOM 3950 C C . GLY A 1 500 ? -13.768 -0.528 -4.991 1.00 92.56 500 GLY A C 1
ATOM 3951 O O . GLY A 1 500 ? -13.822 -1.745 -5.206 1.00 92.56 500 GLY A O 1
ATOM 3952 N N . LEU A 1 501 ? -14.777 0.297 -5.279 1.00 92.81 501 LEU A N 1
ATOM 3953 C CA . LEU A 1 501 ? -16.056 -0.132 -5.847 1.00 92.81 501 LEU A CA 1
ATOM 3954 C C . LEU A 1 501 ? -16.058 -0.022 -7.379 1.00 92.81 501 LEU A C 1
ATOM 3956 O O . LEU A 1 501 ? -15.767 1.035 -7.938 1.00 92.81 501 LEU A O 1
ATOM 3960 N N . ARG A 1 502 ? -16.467 -1.098 -8.048 1.00 90.69 502 ARG A N 1
ATOM 3961 C CA . ARG A 1 502 ? -16.808 -1.164 -9.473 1.00 90.69 502 ARG A CA 1
ATOM 3962 C C . ARG A 1 502 ? -18.199 -0.623 -9.738 1.00 90.69 502 ARG A C 1
ATOM 3964 O O . ARG A 1 502 ? -19.034 -0.553 -8.846 1.00 90.69 502 ARG A O 1
ATOM 3971 N N . GLU A 1 503 ? -18.479 -0.261 -10.984 1.00 88.25 503 GLU A N 1
ATOM 3972 C CA . GLU A 1 503 ? -19.758 0.354 -11.350 1.00 88.25 503 GLU A CA 1
ATOM 3973 C C . GLU A 1 503 ? -20.992 -0.498 -11.024 1.00 88.25 503 GLU A C 1
ATOM 3975 O O . GLU A 1 503 ? -22.050 0.062 -10.718 1.00 88.25 503 GLU A O 1
ATOM 3980 N N . ASP A 1 504 ? -20.842 -1.817 -11.093 1.00 89.75 504 ASP A N 1
ATOM 3981 C CA . ASP A 1 504 ? -21.840 -2.847 -10.826 1.00 89.75 504 ASP A CA 1
ATOM 3982 C C . ASP A 1 504 ? -21.901 -3.285 -9.353 1.00 89.75 504 ASP A C 1
ATOM 3984 O O . ASP A 1 504 ? -22.845 -3.972 -8.952 1.00 89.75 504 ASP A O 1
ATOM 3988 N N . ASP A 1 505 ? -20.983 -2.806 -8.513 1.00 91.31 505 ASP A N 1
ATOM 3989 C CA . ASP A 1 505 ? -20.980 -3.130 -7.094 1.00 91.31 505 ASP A CA 1
ATOM 3990 C C . ASP A 1 505 ? -22.140 -2.474 -6.340 1.00 91.31 505 ASP A C 1
ATOM 3992 O O . ASP A 1 505 ? -22.537 -1.322 -6.562 1.00 91.31 505 ASP A O 1
ATOM 3996 N N . TRP A 1 506 ? -22.639 -3.186 -5.332 1.00 88.38 506 TRP A N 1
ATOM 3997 C CA . TRP A 1 506 ? -23.423 -2.566 -4.270 1.00 88.38 506 TRP A CA 1
ATOM 3998 C C . TRP A 1 506 ? -22.511 -1.703 -3.371 1.00 88.38 506 TRP A C 1
ATOM 4000 O O . TRP A 1 506 ? -21.447 -2.190 -2.978 1.00 88.38 506 TRP A O 1
ATOM 4010 N N . PRO A 1 507 ? -22.890 -0.452 -3.018 1.00 91.50 507 PRO A N 1
ATOM 4011 C CA . PRO A 1 507 ? -24.215 0.174 -3.165 1.00 91.50 507 PRO A CA 1
ATOM 4012 C C . PRO A 1 507 ? -24.435 1.041 -4.424 1.00 91.50 507 PRO A C 1
ATOM 4014 O O . PRO A 1 507 ? -25.488 1.670 -4.555 1.00 91.50 507 PRO A O 1
ATOM 4017 N N . LEU A 1 508 ? -23.482 1.119 -5.358 1.00 92.94 508 LEU A N 1
ATOM 4018 C CA . LEU A 1 508 ? -23.547 2.039 -6.508 1.00 92.94 508 LEU A CA 1
ATOM 4019 C C . LEU A 1 508 ? -24.722 1.742 -7.447 1.00 92.94 508 LEU A C 1
ATOM 4021 O O . LEU A 1 508 ? -25.358 2.667 -7.974 1.00 92.94 508 LEU A O 1
ATOM 4025 N N . THR A 1 509 ? -25.049 0.466 -7.629 1.00 91.31 509 THR A N 1
ATOM 4026 C CA . THR A 1 509 ? -26.215 0.039 -8.413 1.00 91.31 509 THR A CA 1
ATOM 4027 C C . THR A 1 509 ? -27.533 0.469 -7.773 1.00 91.31 509 THR A C 1
ATOM 4029 O O . THR A 1 509 ? -28.439 0.929 -8.472 1.00 91.31 509 THR A O 1
ATOM 4032 N N . ASP A 1 510 ? -27.644 0.408 -6.448 1.00 90.12 510 ASP A N 1
ATOM 4033 C CA . ASP A 1 510 ? -28.845 0.836 -5.730 1.00 90.12 510 ASP A CA 1
ATOM 4034 C C . ASP A 1 510 ? -28.996 2.355 -5.706 1.00 90.12 510 ASP A C 1
ATOM 4036 O O . ASP A 1 510 ? -30.104 2.859 -5.900 1.00 90.12 510 ASP A O 1
ATOM 4040 N N . ILE A 1 511 ? -27.894 3.101 -5.589 1.00 90.69 511 ILE A N 1
ATOM 4041 C CA . ILE A 1 511 ? -27.912 4.560 -5.764 1.00 90.69 511 ILE A CA 1
ATOM 4042 C C . ILE A 1 511 ? -28.419 4.916 -7.165 1.00 90.69 511 ILE A C 1
ATOM 4044 O O . ILE A 1 511 ? -29.298 5.767 -7.309 1.00 90.69 511 ILE A O 1
ATOM 4048 N N . SER A 1 512 ? -27.950 4.202 -8.193 1.00 90.06 512 SER A N 1
ATOM 4049 C CA . SER A 1 512 ? -28.410 4.390 -9.576 1.00 90.06 512 SER A CA 1
ATOM 4050 C C . SER A 1 512 ? -29.913 4.171 -9.735 1.00 90.06 512 SER A C 1
ATOM 4052 O O . SER A 1 512 ? -30.579 4.925 -10.448 1.00 90.06 512 SER A O 1
ATOM 4054 N N . LYS A 1 513 ? -30.470 3.161 -9.059 1.00 89.25 513 LYS A N 1
ATOM 4055 C CA . LYS A 1 513 ? -31.919 2.912 -9.041 1.00 89.25 513 LYS A CA 1
ATOM 4056 C C . LYS A 1 513 ? -32.663 4.028 -8.305 1.00 89.25 513 LYS A C 1
ATOM 4058 O O . LYS A 1 513 ? -33.662 4.525 -8.823 1.00 89.25 513 LYS A O 1
ATOM 4063 N N . GLN A 1 514 ? -32.166 4.468 -7.148 1.00 88.50 514 GLN A N 1
ATOM 4064 C CA . GLN A 1 514 ? -32.789 5.536 -6.357 1.00 88.50 514 GLN A CA 1
ATOM 4065 C C . GLN A 1 514 ? -32.816 6.875 -7.101 1.00 88.50 514 GLN A C 1
ATOM 4067 O O . GLN A 1 514 ? -33.825 7.571 -7.055 1.00 88.50 514 GLN A O 1
ATOM 4072 N N . MET A 1 515 ? -31.777 7.215 -7.868 1.00 88.75 515 MET A N 1
ATOM 4073 C CA . MET A 1 515 ? -31.750 8.447 -8.674 1.00 88.75 515 MET A CA 1
ATOM 4074 C C . MET A 1 515 ? -32.871 8.527 -9.724 1.00 88.75 515 MET A C 1
ATOM 4076 O O . MET A 1 515 ? -33.304 9.626 -10.095 1.00 88.75 515 MET A O 1
ATOM 4080 N N . LYS A 1 516 ? -33.352 7.372 -10.202 1.00 87.94 516 LYS A N 1
ATOM 4081 C CA . LYS A 1 516 ? -34.457 7.276 -11.168 1.00 87.94 516 LYS A CA 1
ATOM 4082 C C . LYS A 1 516 ? -35.830 7.460 -10.510 1.00 87.94 516 LYS A C 1
ATOM 4084 O O . LYS A 1 516 ? -36.796 7.737 -11.219 1.00 87.94 516 LYS A O 1
ATOM 4089 N N . ALA A 1 517 ? -35.932 7.351 -9.184 1.00 85.50 517 ALA A N 1
ATOM 4090 C CA . ALA A 1 517 ? -37.190 7.530 -8.468 1.00 85.50 517 ALA A CA 1
ATOM 4091 C C . ALA A 1 517 ? -37.660 8.998 -8.481 1.00 85.50 517 ALA A C 1
ATOM 4093 O O . ALA A 1 517 ? -36.869 9.946 -8.460 1.00 85.50 517 ALA A O 1
ATOM 4094 N N . LYS A 1 518 ? -38.982 9.197 -8.511 1.00 80.25 518 LYS A N 1
ATOM 4095 C CA . LYS A 1 518 ? -39.598 10.530 -8.494 1.00 80.25 518 LYS A CA 1
ATOM 4096 C C . LYS A 1 518 ? -39.408 11.173 -7.114 1.00 80.25 518 LYS A C 1
ATOM 4098 O O . LYS A 1 518 ? -39.773 10.574 -6.112 1.00 80.25 518 LYS A O 1
ATOM 4103 N N . GLY A 1 519 ? -38.871 12.395 -7.078 1.00 79.25 519 GLY A N 1
ATOM 4104 C CA . GLY A 1 519 ? -38.600 13.124 -5.830 1.00 79.25 519 GLY A CA 1
ATOM 4105 C C . GLY A 1 519 ? -37.285 12.749 -5.137 1.00 79.25 519 GLY A C 1
ATOM 4106 O O . GLY A 1 519 ? -37.045 13.204 -4.025 1.00 79.25 519 GLY A O 1
ATOM 4107 N N . ALA A 1 520 ? -36.428 11.943 -5.773 1.00 83.38 520 ALA A N 1
ATOM 4108 C CA . ALA A 1 520 ? -35.128 11.595 -5.212 1.00 83.38 520 ALA A CA 1
ATOM 4109 C C . ALA A 1 520 ? -34.195 12.822 -5.119 1.00 83.38 520 ALA A C 1
ATOM 4111 O O . ALA A 1 520 ? -34.177 13.643 -6.046 1.00 83.38 520 ALA A O 1
ATOM 4112 N N . PRO A 1 521 ? -33.361 12.932 -4.066 1.00 88.44 521 PRO A N 1
ATOM 4113 C CA . PRO A 1 521 ? -32.359 13.988 -3.928 1.00 88.44 521 PRO A CA 1
ATOM 4114 C C . PRO A 1 521 ? -31.178 13.735 -4.883 1.00 88.44 521 PRO A C 1
ATOM 4116 O O . PRO A 1 521 ? -30.083 13.349 -4.477 1.00 88.44 521 PRO A O 1
ATOM 4119 N N . ARG A 1 522 ? -31.414 13.926 -6.189 1.00 88.44 522 ARG A N 1
ATOM 4120 C CA . ARG A 1 522 ? -30.498 13.535 -7.275 1.00 88.44 522 ARG A CA 1
ATOM 4121 C C . ARG A 1 522 ? -29.089 14.090 -7.105 1.00 88.44 522 ARG A C 1
ATOM 4123 O O . ARG A 1 522 ? -28.144 13.331 -7.258 1.00 88.44 522 ARG A O 1
ATOM 4130 N N . LYS A 1 523 ? -28.948 15.366 -6.733 1.00 89.56 523 LYS A N 1
ATOM 4131 C CA . LYS A 1 523 ? -27.641 16.012 -6.525 1.00 89.56 523 LYS A CA 1
ATOM 4132 C C . LYS A 1 523 ? -26.807 15.283 -5.463 1.00 89.56 523 LYS A C 1
ATOM 4134 O O . LYS A 1 523 ? -25.653 14.955 -5.712 1.00 89.56 523 LYS A O 1
ATOM 4139 N N . ALA A 1 524 ? -27.409 14.982 -4.311 1.00 90.62 524 ALA A N 1
ATOM 4140 C CA . ALA A 1 524 ? -26.742 14.283 -3.215 1.00 90.62 524 ALA A CA 1
ATOM 4141 C C . ALA A 1 524 ? -26.402 12.830 -3.590 1.00 90.62 524 ALA A C 1
ATOM 4143 O O . ALA A 1 524 ? -25.301 12.362 -3.318 1.00 90.62 524 ALA A O 1
ATOM 4144 N N . LEU A 1 525 ? -27.314 12.130 -4.276 1.00 91.81 525 LEU A N 1
ATOM 4145 C CA . LEU A 1 525 ? -27.081 10.760 -4.746 1.00 91.81 525 LEU A CA 1
ATOM 4146 C C . LEU A 1 525 ? -25.968 10.687 -5.805 1.00 91.81 525 LEU A C 1
ATOM 4148 O O . LEU A 1 525 ? -25.107 9.816 -5.714 1.00 91.81 525 LEU A O 1
ATOM 4152 N N . GLN A 1 526 ? -25.947 11.614 -6.766 1.00 92.12 526 GLN A N 1
ATOM 4153 C CA . GLN A 1 526 ? -24.889 11.718 -7.777 1.00 92.12 526 GLN A CA 1
ATOM 4154 C C . GLN A 1 526 ? -23.534 12.019 -7.135 1.00 92.12 526 GLN A C 1
ATOM 4156 O O . GLN A 1 526 ? -22.541 11.378 -7.471 1.00 92.12 526 GLN A O 1
ATOM 4161 N N . ALA A 1 527 ? -23.494 12.956 -6.183 1.00 91.12 527 ALA A N 1
ATOM 4162 C CA . ALA A 1 527 ? -22.275 13.294 -5.458 1.00 91.12 527 ALA A CA 1
ATOM 4163 C C . ALA A 1 527 ? -21.737 12.104 -4.651 1.00 91.12 527 ALA A C 1
ATOM 4165 O O . ALA A 1 527 ? -20.540 11.826 -4.690 1.00 91.12 527 ALA A O 1
ATOM 4166 N N . LEU A 1 528 ? -22.622 11.371 -3.968 1.00 92.81 528 LEU A N 1
ATOM 4167 C CA . LEU A 1 528 ? -22.260 10.179 -3.209 1.00 92.81 528 LEU A CA 1
ATOM 4168 C C . LEU A 1 528 ? -21.756 9.054 -4.128 1.00 92.81 528 LEU A C 1
ATOM 4170 O O . LEU A 1 528 ? -20.728 8.446 -3.839 1.00 92.81 528 LEU A O 1
ATOM 4174 N N . GLN A 1 529 ? -22.433 8.807 -5.254 1.00 93.25 529 GLN A N 1
ATOM 4175 C CA . GLN A 1 529 ? -22.015 7.806 -6.237 1.00 93.25 529 GLN A CA 1
ATOM 4176 C C . GLN A 1 529 ? -20.649 8.135 -6.846 1.00 93.25 529 GLN A C 1
ATOM 4178 O O . GLN A 1 529 ? -19.773 7.274 -6.887 1.00 93.25 529 GLN A O 1
ATOM 4183 N N . ALA A 1 530 ? -20.464 9.371 -7.315 1.00 90.69 530 ALA A N 1
ATOM 4184 C CA . ALA A 1 530 ? -19.204 9.819 -7.899 1.00 90.69 530 ALA A CA 1
ATOM 4185 C C . ALA A 1 530 ? -18.071 9.782 -6.864 1.00 90.69 530 ALA A C 1
ATOM 4187 O O . ALA A 1 530 ? -16.978 9.308 -7.166 1.00 90.69 530 ALA A O 1
ATOM 4188 N N . GLY A 1 531 ? -18.359 10.212 -5.630 1.00 90.06 531 GLY A N 1
ATOM 4189 C CA . GLY A 1 531 ? -17.441 10.118 -4.502 1.00 90.06 531 GLY A CA 1
ATOM 4190 C C . GLY A 1 531 ? -16.978 8.683 -4.282 1.00 90.06 531 GLY A C 1
ATOM 4191 O O . GLY A 1 531 ? -15.785 8.418 -4.376 1.00 90.06 531 GLY A O 1
ATOM 4192 N N . MET A 1 532 ? -17.912 7.752 -4.083 1.00 92.19 532 MET A N 1
ATOM 4193 C CA . MET A 1 532 ? -17.604 6.340 -3.838 1.00 92.19 532 MET A CA 1
ATOM 4194 C C . MET A 1 532 ? -16.851 5.662 -4.989 1.00 92.19 532 MET A C 1
ATOM 4196 O O . MET A 1 532 ? -15.929 4.897 -4.730 1.00 92.19 532 MET A O 1
ATOM 4200 N N . ARG A 1 533 ? -17.186 5.968 -6.249 1.00 91.00 533 ARG A N 1
ATOM 4201 C CA . ARG A 1 533 ? -16.456 5.451 -7.424 1.00 91.00 533 ARG A CA 1
ATOM 4202 C C . ARG A 1 533 ? -15.004 5.923 -7.481 1.00 91.00 533 ARG A C 1
ATOM 4204 O O . ARG A 1 533 ? -14.154 5.214 -7.997 1.00 91.00 533 ARG A O 1
ATOM 4211 N N . SER A 1 534 ? -14.728 7.121 -6.971 1.00 87.00 534 SER A N 1
ATOM 4212 C CA . SER A 1 534 ? -13.374 7.688 -6.949 1.00 87.00 534 SER A CA 1
ATOM 4213 C C . SER A 1 534 ? -12.521 7.218 -5.766 1.00 87.00 534 SER A C 1
ATOM 4215 O O . SER A 1 534 ? -11.347 7.576 -5.681 1.00 87.00 534 SER A O 1
ATOM 4217 N N . MET A 1 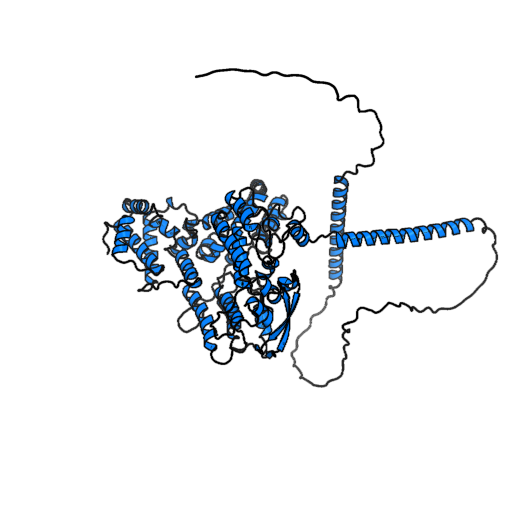535 ? -13.093 6.457 -4.826 1.00 89.38 535 MET A N 1
ATOM 4218 C CA . MET A 1 535 ? -12.357 6.005 -3.650 1.00 89.38 535 MET A CA 1
ATOM 4219 C C . MET A 1 535 ? -11.413 4.845 -4.003 1.00 89.38 535 MET A C 1
ATOM 4221 O O . MET A 1 535 ? -11.833 3.896 -4.661 1.00 89.38 535 MET A O 1
ATOM 4225 N N . PRO A 1 536 ? -10.167 4.853 -3.495 1.00 88.50 536 PRO A N 1
ATOM 4226 C CA . PRO A 1 536 ? -9.199 3.772 -3.718 1.00 88.50 536 PRO A CA 1
ATOM 4227 C C . PRO A 1 536 ? -9.511 2.500 -2.911 1.00 88.50 536 PRO A C 1
ATOM 4229 O O . PRO A 1 536 ? -8.841 1.488 -3.062 1.00 88.50 536 PRO A O 1
ATOM 4232 N N . CYS A 1 537 ? -10.485 2.579 -2.008 1.00 92.31 537 CYS A N 1
ATOM 4233 C CA . CYS A 1 537 ? -10.916 1.539 -1.088 1.00 92.31 537 CYS A CA 1
ATOM 4234 C C . CYS A 1 537 ? -12.433 1.661 -0.902 1.00 92.31 537 CYS A C 1
ATOM 4236 O O . CYS A 1 537 ? -12.997 2.753 -1.013 1.00 92.31 537 CYS A O 1
ATOM 4238 N N . SER A 1 538 ? -13.103 0.569 -0.557 1.00 93.88 538 SER A N 1
ATOM 4239 C CA . SER A 1 538 ? -14.479 0.618 -0.065 1.00 93.88 538 SER A CA 1
ATOM 4240 C C . SER A 1 538 ? -14.502 0.678 1.457 1.00 93.88 538 SER A C 1
ATOM 4242 O O . SER A 1 538 ? -13.720 0.013 2.129 1.00 93.88 538 SER A O 1
ATOM 4244 N N . ILE A 1 539 ? -15.456 1.432 1.998 1.00 93.88 539 ILE A N 1
ATOM 4245 C CA . ILE A 1 539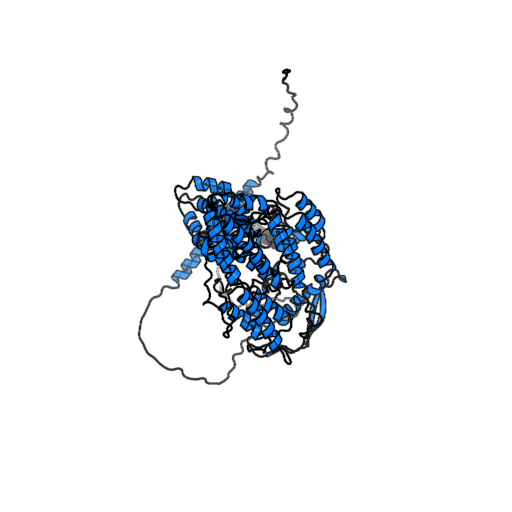 ? -15.821 1.392 3.423 1.00 93.88 539 ILE A CA 1
ATOM 4246 C C . ILE A 1 539 ? -17.101 0.595 3.673 1.00 93.88 539 ILE A C 1
ATOM 4248 O O . ILE A 1 539 ? -17.648 0.612 4.771 1.00 93.88 539 ILE A O 1
ATOM 4252 N N . TRP A 1 540 ? -17.624 -0.040 2.628 1.00 90.62 540 TRP A N 1
ATOM 4253 C CA . TRP A 1 540 ? -18.941 -0.640 2.628 1.00 90.62 540 TRP A CA 1
ATOM 4254 C C . TRP A 1 540 ? -18.829 -2.149 2.824 1.00 90.62 540 TRP A C 1
ATOM 4256 O O . TRP A 1 540 ? -18.500 -2.882 1.892 1.00 90.62 540 TRP A O 1
ATOM 4266 N N . PHE A 1 541 ? -19.080 -2.597 4.051 1.00 89.69 541 PHE A N 1
ATOM 4267 C CA . PHE A 1 541 ? -19.034 -4.001 4.446 1.00 89.69 541 PHE A CA 1
ATOM 4268 C C . PHE A 1 541 ? -20.038 -4.272 5.570 1.00 89.69 541 PHE A C 1
ATOM 4270 O O . PHE A 1 541 ? -20.428 -3.366 6.308 1.00 89.69 541 PHE A O 1
ATOM 4277 N N . SER A 1 542 ? -20.491 -5.519 5.685 1.00 86.12 542 SER A N 1
ATOM 4278 C CA . SER A 1 542 ? -21.371 -5.943 6.776 1.00 86.12 542 SER A CA 1
ATOM 4279 C C . SER A 1 542 ? -20.574 -6.205 8.056 1.00 86.12 542 SER A C 1
ATOM 4281 O O . SER A 1 542 ? -19.368 -6.436 8.015 1.00 86.12 542 SER A O 1
ATOM 4283 N N . GLU A 1 543 ? -21.239 -6.205 9.211 1.00 84.12 543 GLU A N 1
ATOM 4284 C CA . GLU A 1 543 ? -20.604 -6.593 10.478 1.00 84.12 543 GLU A CA 1
ATOM 4285 C C . GLU A 1 543 ? -20.110 -8.050 10.458 1.00 84.12 543 GLU A C 1
ATOM 4287 O O . GLU A 1 543 ? -19.031 -8.340 10.966 1.00 84.12 543 GLU A O 1
ATOM 4292 N N . ASP A 1 544 ? -20.842 -8.952 9.795 1.00 87.88 544 ASP A N 1
ATOM 4293 C CA . ASP A 1 544 ? -20.430 -10.352 9.632 1.00 87.88 544 ASP A CA 1
ATOM 4294 C C . ASP A 1 544 ? -19.136 -10.469 8.809 1.00 87.88 544 ASP A C 1
ATOM 4296 O O . ASP A 1 544 ? -18.197 -11.142 9.234 1.00 87.88 544 ASP A O 1
ATOM 4300 N N . ALA A 1 545 ? -19.044 -9.739 7.688 1.00 88.50 545 ALA A N 1
ATOM 4301 C CA . ALA A 1 545 ? -17.819 -9.654 6.891 1.00 88.50 545 ALA A CA 1
ATOM 4302 C C . ALA A 1 545 ? -16.682 -8.984 7.677 1.00 88.50 545 ALA A C 1
ATOM 4304 O O . ALA A 1 545 ? -15.530 -9.408 7.586 1.00 88.50 545 ALA A O 1
ATOM 4305 N N . ALA A 1 546 ? -17.000 -7.971 8.496 1.00 87.69 546 ALA A N 1
ATOM 4306 C CA . ALA A 1 546 ? -16.026 -7.327 9.370 1.00 87.69 546 ALA A CA 1
ATOM 4307 C C . ALA A 1 546 ? -15.372 -8.357 10.295 1.00 87.69 546 ALA A C 1
ATOM 4309 O O . ALA A 1 546 ? -14.150 -8.465 10.330 1.00 87.69 546 ALA A O 1
ATOM 4310 N N . ILE A 1 547 ? -16.197 -9.133 10.998 1.00 87.88 547 ILE A N 1
ATOM 4311 C CA . ILE A 1 547 ? -15.790 -10.126 11.994 1.00 87.88 547 ILE A CA 1
ATOM 4312 C C . ILE A 1 547 ? -15.015 -11.290 11.368 1.00 87.88 547 ILE A C 1
ATOM 4314 O O . ILE A 1 547 ? -14.011 -11.718 11.937 1.00 87.88 547 ILE A O 1
ATOM 4318 N N . LYS A 1 548 ? -15.471 -11.806 10.221 1.00 87.44 548 LYS A N 1
ATOM 4319 C CA . LYS A 1 548 ? -14.916 -13.026 9.616 1.00 87.44 548 LYS A CA 1
ATOM 4320 C C . LYS A 1 548 ? -13.720 -12.777 8.705 1.00 87.44 548 LYS A C 1
ATOM 4322 O O . LYS A 1 548 ? -12.755 -13.529 8.786 1.00 87.44 548 LYS A O 1
ATOM 4327 N N . ASP A 1 549 ? -13.775 -11.733 7.878 1.00 87.88 549 ASP A N 1
ATOM 4328 C CA . ASP A 1 549 ? -12.885 -11.610 6.716 1.00 87.88 549 ASP A CA 1
ATOM 4329 C C . ASP A 1 549 ? -12.019 -10.346 6.725 1.00 87.88 549 ASP A C 1
ATOM 4331 O O . ASP A 1 549 ? -11.080 -10.251 5.942 1.00 87.88 549 ASP A O 1
ATOM 4335 N N . ILE A 1 550 ? -12.314 -9.353 7.569 1.00 90.75 550 ILE A N 1
ATOM 4336 C CA . ILE A 1 550 ? -11.629 -8.048 7.535 1.00 90.75 550 ILE A CA 1
ATOM 4337 C C . ILE A 1 550 ? -10.777 -7.847 8.789 1.00 90.75 550 ILE A C 1
ATOM 4339 O O . ILE A 1 550 ? -9.556 -7.736 8.704 1.00 90.75 550 ILE A O 1
ATOM 4343 N N . ILE A 1 551 ? -11.416 -7.829 9.962 1.00 91.88 551 ILE A N 1
ATOM 4344 C CA . ILE A 1 551 ? -10.798 -7.603 11.275 1.00 91.88 551 ILE A CA 1
ATOM 4345 C C . ILE A 1 551 ? -9.636 -8.563 11.577 1.00 91.88 551 ILE A C 1
ATOM 4347 O O . ILE A 1 551 ? -8.630 -8.080 12.102 1.00 91.88 551 ILE A O 1
ATOM 4351 N N . PRO A 1 552 ? -9.695 -9.864 11.235 1.00 90.75 552 PRO A N 1
ATOM 4352 C CA . PRO A 1 552 ? -8.598 -10.785 11.528 1.00 90.75 552 PRO A CA 1
ATOM 4353 C C . PRO A 1 552 ? -7.288 -10.486 10.784 1.00 90.75 552 PRO A C 1
ATOM 4355 O O . PRO A 1 552 ? -6.234 -10.967 11.197 1.00 90.75 552 PRO A O 1
ATOM 4358 N N . HIS A 1 553 ? -7.328 -9.718 9.691 1.00 91.12 553 HIS A N 1
ATOM 4359 C CA . HIS A 1 553 ? -6.211 -9.603 8.755 1.00 91.12 553 HIS A CA 1
ATOM 4360 C C . HIS A 1 553 ? -5.605 -8.197 8.738 1.00 91.12 553 HIS A C 1
ATOM 4362 O O . HIS A 1 553 ? -6.211 -7.221 8.289 1.00 91.12 553 HIS A O 1
ATOM 4368 N N . GLN A 1 554 ? -4.347 -8.093 9.172 1.00 90.94 554 GLN A N 1
ATOM 4369 C CA . GLN A 1 554 ? -3.650 -6.815 9.328 1.00 90.94 554 GLN A CA 1
ATOM 4370 C C . GLN A 1 554 ? -3.458 -6.072 7.998 1.00 90.94 554 GLN A C 1
ATOM 4372 O O . GLN A 1 554 ? -3.454 -4.842 7.996 1.00 90.94 554 GLN A O 1
ATOM 4377 N N . HIS A 1 555 ? -3.294 -6.771 6.869 1.00 90.88 555 HIS A N 1
ATOM 4378 C CA . HIS A 1 555 ? -3.107 -6.121 5.563 1.00 90.88 555 HIS A CA 1
ATOM 4379 C C . HIS A 1 555 ? -4.394 -5.462 5.044 1.00 90.88 555 HIS A C 1
ATOM 4381 O O . HIS A 1 555 ? -4.337 -4.370 4.476 1.00 90.88 555 HIS A O 1
ATOM 4387 N N . ILE A 1 556 ? -5.554 -6.076 5.300 1.00 93.31 556 ILE A N 1
ATOM 4388 C CA . ILE A 1 556 ? -6.867 -5.531 4.922 1.00 93.31 556 ILE A CA 1
ATOM 4389 C C . ILE A 1 556 ? -7.171 -4.304 5.776 1.00 93.31 556 ILE A C 1
ATOM 4391 O O . ILE A 1 556 ? -7.477 -3.238 5.243 1.00 93.31 556 ILE A O 1
ATOM 4395 N N . ILE A 1 557 ? -6.990 -4.423 7.095 1.00 92.81 557 ILE A N 1
ATOM 4396 C CA . ILE A 1 557 ? -7.151 -3.300 8.023 1.00 92.81 557 ILE A CA 1
ATOM 4397 C C . ILE A 1 557 ? -6.166 -2.177 7.694 1.00 92.81 557 ILE A C 1
ATOM 4399 O O . ILE A 1 557 ? -6.562 -1.018 7.653 1.00 92.81 557 ILE A O 1
ATOM 4403 N N . GLY A 1 558 ? -4.909 -2.499 7.386 1.00 91.44 558 GLY A N 1
ATOM 4404 C CA . GLY A 1 558 ? -3.911 -1.512 6.973 1.00 91.44 558 GLY A CA 1
ATOM 4405 C C . GLY A 1 558 ? -4.315 -0.736 5.715 1.00 91.44 558 GLY A C 1
ATOM 4406 O O . GLY A 1 558 ? -4.048 0.460 5.625 1.00 91.44 558 GLY A O 1
ATOM 4407 N N . THR A 1 559 ? -5.008 -1.384 4.774 1.00 91.94 559 THR A N 1
ATOM 4408 C CA . THR A 1 559 ? -5.528 -0.731 3.562 1.00 91.94 559 THR A CA 1
ATOM 4409 C C . THR A 1 559 ? -6.742 0.143 3.874 1.00 91.94 559 THR A C 1
ATOM 4411 O O . THR A 1 559 ? -6.751 1.326 3.524 1.00 91.94 559 THR A O 1
ATOM 4414 N N . LEU A 1 560 ? -7.724 -0.398 4.604 1.00 93.50 560 LEU A N 1
ATOM 4415 C CA . LEU A 1 560 ? -8.927 0.321 5.042 1.00 93.50 560 LEU A CA 1
ATOM 4416 C C . LEU A 1 560 ? -8.586 1.563 5.881 1.00 93.50 560 LEU A C 1
ATOM 4418 O O . LEU A 1 560 ? -9.214 2.610 5.757 1.00 93.50 560 LEU A O 1
ATOM 4422 N N . CYS A 1 561 ? -7.565 1.451 6.723 1.00 91.94 561 CYS A N 1
ATOM 4423 C CA . CYS A 1 561 ? -7.131 2.497 7.639 1.00 91.94 561 CYS A CA 1
ATOM 4424 C C . CYS A 1 561 ? -5.965 3.327 7.102 1.00 91.94 561 CYS A C 1
ATOM 4426 O O . CYS A 1 561 ? -5.392 4.127 7.844 1.00 91.94 561 CYS A O 1
ATOM 4428 N N . SER A 1 562 ? -5.606 3.145 5.829 1.00 89.19 562 SER A N 1
ATOM 4429 C CA . SER A 1 562 ? -4.606 3.977 5.171 1.00 89.19 562 SER A CA 1
ATOM 4430 C C . SER A 1 562 ? -5.083 5.427 5.084 1.00 89.19 562 SER A C 1
ATOM 4432 O O . SER A 1 562 ? -6.277 5.699 4.913 1.00 89.19 562 SER A O 1
ATOM 4434 N N . ASP A 1 563 ? -4.142 6.373 5.137 1.00 86.88 563 ASP A N 1
ATOM 4435 C CA . ASP A 1 563 ? -4.457 7.797 4.984 1.00 86.88 563 ASP A CA 1
ATOM 4436 C C . ASP A 1 563 ? -5.177 8.061 3.651 1.00 86.88 563 ASP A C 1
ATOM 4438 O O . ASP A 1 563 ? -6.134 8.829 3.617 1.00 86.88 563 ASP A O 1
ATOM 4442 N N . ARG A 1 564 ? -4.816 7.336 2.582 1.00 86.88 564 ARG A N 1
ATOM 4443 C CA . ARG A 1 564 ? -5.484 7.383 1.267 1.00 86.88 564 ARG A CA 1
ATOM 4444 C C . ARG A 1 564 ? -6.968 7.037 1.338 1.00 86.88 564 ARG A C 1
ATOM 4446 O O . ARG A 1 564 ? -7.806 7.735 0.759 1.00 86.88 564 ARG A O 1
ATOM 4453 N N . CYS A 1 565 ? -7.302 5.985 2.077 1.00 90.94 565 CYS A N 1
ATOM 4454 C CA . CYS A 1 565 ? -8.677 5.547 2.246 1.00 90.94 565 CYS A CA 1
ATOM 4455 C C . CYS A 1 565 ? -9.478 6.537 3.104 1.00 90.94 565 CYS A C 1
ATOM 4457 O O . CYS A 1 565 ? -10.481 7.102 2.658 1.00 90.94 565 CYS A O 1
ATOM 4459 N N . LEU A 1 566 ? -8.981 6.831 4.308 1.00 90.94 566 LEU A N 1
ATOM 4460 C CA . LEU A 1 566 ? -9.670 7.682 5.279 1.00 90.94 566 LEU A CA 1
ATOM 4461 C C . LEU A 1 566 ? -9.793 9.140 4.810 1.00 90.94 566 LEU A C 1
ATOM 4463 O O . LEU A 1 566 ? -10.813 9.786 5.054 1.00 90.94 566 LEU A O 1
ATOM 4467 N N . ASN A 1 567 ? -8.795 9.677 4.102 1.00 88.62 567 ASN A N 1
ATOM 4468 C CA . ASN A 1 567 ? -8.883 11.025 3.535 1.00 88.62 567 ASN A CA 1
ATOM 4469 C C . ASN A 1 567 ? -9.914 11.112 2.414 1.00 88.62 567 ASN A C 1
ATOM 4471 O O . ASN A 1 567 ? -10.591 12.131 2.297 1.00 88.62 567 ASN A O 1
ATOM 4475 N N . SER A 1 568 ? -10.080 10.055 1.618 1.00 89.44 568 SER A N 1
ATOM 4476 C CA . SER A 1 568 ? -11.113 10.017 0.579 1.00 89.44 568 SER A CA 1
ATOM 4477 C C . SER A 1 568 ? -12.517 10.067 1.187 1.00 89.44 568 SER A C 1
ATOM 4479 O O . SER A 1 568 ? -13.351 10.853 0.736 1.00 89.44 568 SER A O 1
ATOM 4481 N N . VAL A 1 569 ? -12.744 9.331 2.280 1.00 92.31 569 VAL A N 1
ATOM 4482 C CA . VAL A 1 569 ? -13.984 9.404 3.072 1.00 92.31 569 VAL A CA 1
ATOM 4483 C C . VAL A 1 569 ? -14.227 10.818 3.603 1.00 92.31 569 VAL A C 1
ATOM 4485 O O . VAL A 1 569 ? -15.311 11.379 3.426 1.00 92.31 569 VAL A O 1
ATOM 4488 N N . ASP A 1 570 ? -13.213 11.415 4.230 1.00 89.75 570 ASP A N 1
ATOM 4489 C CA . ASP A 1 570 ? -13.323 12.751 4.813 1.00 89.75 570 ASP A CA 1
ATOM 4490 C C . ASP A 1 570 ? -13.574 13.828 3.761 1.00 89.75 570 ASP A C 1
ATOM 4492 O O . ASP A 1 570 ? -14.355 14.741 4.011 1.00 89.75 570 ASP A O 1
ATOM 4496 N N . ARG A 1 571 ? -12.959 13.729 2.577 1.00 86.94 571 ARG A N 1
ATOM 4497 C CA . ARG A 1 571 ? -13.192 14.666 1.469 1.00 86.94 571 ARG A CA 1
ATOM 4498 C C . ARG A 1 571 ? -14.630 14.611 0.975 1.00 86.94 571 ARG A C 1
ATOM 4500 O O . ARG A 1 571 ? -15.236 15.658 0.751 1.00 86.94 571 ARG A O 1
ATOM 4507 N N . ILE A 1 572 ? -15.178 13.407 0.817 1.00 90.38 572 ILE A N 1
ATOM 4508 C CA . ILE A 1 572 ? -16.577 13.224 0.420 1.00 90.38 572 ILE A CA 1
ATOM 4509 C C . ILE A 1 572 ? -17.491 13.868 1.465 1.00 90.38 572 ILE A C 1
ATOM 4511 O O . ILE A 1 572 ? -18.367 14.655 1.104 1.00 90.38 572 ILE A O 1
ATOM 4515 N N . GLN A 1 573 ? -17.240 13.616 2.753 1.00 91.88 573 GLN A N 1
ATOM 4516 C CA . GLN A 1 573 ? -18.036 14.216 3.819 1.00 91.88 573 GL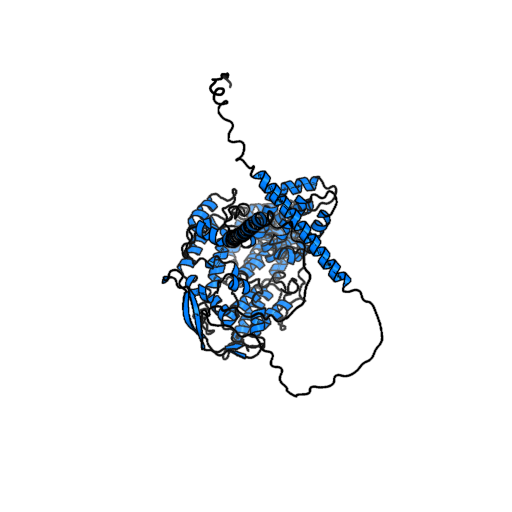N A CA 1
ATOM 4517 C C . GLN A 1 573 ? -17.885 15.738 3.883 1.00 91.88 573 GLN A C 1
ATOM 4519 O O . GLN A 1 573 ? -18.874 16.444 4.017 1.00 91.88 573 GLN A O 1
ATOM 4524 N N . GLN A 1 574 ? -16.668 16.265 3.799 1.00 88.31 574 GLN A N 1
ATOM 4525 C CA . GLN A 1 574 ? -16.426 17.703 3.889 1.00 88.31 574 GLN A CA 1
ATOM 4526 C C . GLN A 1 574 ? -17.091 18.460 2.736 1.00 88.31 574 GLN A C 1
ATOM 4528 O O . GLN A 1 574 ? -17.540 19.587 2.915 1.00 88.31 574 GLN A O 1
ATOM 4533 N N . ARG A 1 575 ? -17.141 17.852 1.546 1.00 87.56 575 ARG A N 1
ATOM 4534 C CA . ARG A 1 575 ? -17.671 18.500 0.346 1.00 87.56 575 ARG A CA 1
ATOM 4535 C C . ARG A 1 575 ? -19.187 18.380 0.206 1.00 87.56 575 ARG A C 1
ATOM 4537 O O . ARG A 1 575 ? -19.800 19.290 -0.344 1.00 87.56 575 ARG A O 1
ATOM 4544 N N . TYR A 1 576 ? -19.768 17.267 0.649 1.00 91.31 576 TYR A N 1
ATOM 4545 C CA . TYR A 1 576 ? -21.169 16.934 0.378 1.00 91.31 576 TYR A CA 1
ATOM 4546 C C . TYR A 1 576 ? -21.968 16.535 1.626 1.00 91.31 576 TYR A C 1
ATOM 4548 O O . TYR A 1 576 ? -23.146 16.218 1.508 1.00 91.31 576 TYR A O 1
ATOM 4556 N N . GLY A 1 577 ? -21.363 16.558 2.815 1.00 88.81 577 GLY A N 1
ATOM 4557 C CA . GLY A 1 577 ? -21.990 16.123 4.065 1.00 88.81 577 GLY A CA 1
ATOM 4558 C C . GLY A 1 577 ? -23.279 16.870 4.388 1.00 88.81 577 GLY A C 1
ATOM 4559 O O . GLY A 1 577 ? -24.282 16.230 4.679 1.00 88.81 577 GLY A O 1
ATOM 4560 N N . ASP A 1 578 ? -23.288 18.195 4.229 1.00 88.75 578 ASP A N 1
ATOM 4561 C CA . ASP A 1 578 ? -24.488 19.010 4.461 1.00 88.75 578 ASP A CA 1
ATOM 4562 C C . ASP A 1 578 ? -25.624 18.639 3.489 1.00 88.75 578 ASP A C 1
ATOM 4564 O O . ASP A 1 578 ? -26.786 18.527 3.886 1.00 88.75 578 ASP A O 1
ATOM 4568 N N . ASP A 1 579 ? -25.286 18.378 2.217 1.00 89.38 579 ASP A N 1
ATOM 4569 C CA . ASP A 1 579 ? -26.240 17.903 1.207 1.00 89.38 579 ASP A CA 1
ATOM 4570 C C . ASP A 1 579 ? -26.775 16.503 1.580 1.00 89.38 579 ASP A C 1
ATOM 4572 O O . ASP A 1 579 ? -27.957 16.217 1.372 1.00 89.38 579 ASP A O 1
ATOM 4576 N N . PHE A 1 580 ? -25.931 15.632 2.147 1.00 91.38 580 PHE A N 1
ATOM 4577 C CA . PHE A 1 580 ? -26.324 14.297 2.606 1.00 91.38 580 PHE A CA 1
ATOM 4578 C C . PHE A 1 580 ? -27.256 14.358 3.815 1.00 91.38 580 PHE A C 1
ATOM 4580 O O . PHE A 1 580 ? -28.261 13.651 3.830 1.00 91.38 580 PHE A O 1
ATOM 4587 N N . ASP A 1 581 ? -26.972 15.214 4.794 1.00 87.88 581 ASP A N 1
ATOM 4588 C CA . ASP A 1 581 ? -27.773 15.354 6.014 1.00 87.88 581 ASP A CA 1
ATOM 4589 C C . ASP A 1 581 ? -29.143 15.995 5.716 1.00 87.88 581 ASP A C 1
ATOM 4591 O O . ASP A 1 581 ? -30.186 15.540 6.211 1.00 87.88 581 ASP A O 1
ATOM 4595 N N . ALA A 1 582 ? -29.173 16.991 4.823 1.00 86.69 582 ALA A N 1
ATOM 4596 C CA . ALA A 1 582 ? -30.412 17.571 4.311 1.00 86.69 582 ALA A CA 1
ATOM 4597 C C . ALA A 1 582 ? -31.246 16.534 3.537 1.00 86.69 582 ALA A C 1
ATOM 4599 O O . ALA A 1 582 ? -32.452 16.397 3.766 1.00 86.69 582 ALA A O 1
ATOM 4600 N N . ALA A 1 583 ? -30.605 15.753 2.660 1.00 86.38 583 ALA A N 1
ATOM 4601 C CA . ALA A 1 583 ? -31.261 14.686 1.910 1.00 86.38 583 ALA A CA 1
ATOM 4602 C C . ALA A 1 583 ? -31.775 13.563 2.827 1.00 86.38 583 ALA A C 1
ATOM 4604 O O . ALA A 1 583 ? -32.899 13.091 2.642 1.00 86.38 583 ALA A O 1
ATOM 4605 N N . ALA A 1 584 ? -31.006 13.173 3.845 1.00 84.88 584 ALA A N 1
ATOM 4606 C CA . ALA A 1 584 ? -31.385 12.149 4.813 1.00 84.88 584 ALA A CA 1
ATOM 4607 C C . ALA A 1 584 ? -32.653 12.532 5.588 1.00 84.88 584 ALA A C 1
ATOM 4609 O O . ALA A 1 584 ? -33.516 11.688 5.816 1.00 84.88 584 ALA A O 1
ATOM 4610 N N . SER A 1 585 ? -32.794 13.812 5.934 1.00 79.25 585 SER A N 1
ATOM 4611 C CA . SER A 1 585 ? -33.965 14.343 6.644 1.00 79.25 585 SER A CA 1
ATOM 4612 C C . SER A 1 585 ? -35.240 14.349 5.788 1.00 79.25 585 SER A C 1
ATOM 4614 O O . SER A 1 585 ? -36.348 14.355 6.319 1.00 79.25 585 SER A O 1
ATOM 4616 N N . SER A 1 586 ? -35.094 14.334 4.459 1.00 73.25 586 SER A N 1
ATOM 4617 C CA . SER A 1 586 ? -36.209 14.364 3.502 1.00 73.25 586 SER A CA 1
ATOM 4618 C C . SER A 1 586 ? -36.753 12.981 3.110 1.00 73.25 586 SER A C 1
ATOM 4620 O O . SER A 1 586 ? -37.805 12.896 2.475 1.00 73.25 586 SER A O 1
ATOM 4622 N N . LEU A 1 587 ? -36.062 11.894 3.481 1.00 69.75 587 LEU A N 1
ATOM 4623 C CA . LEU A 1 587 ? -36.397 10.524 3.078 1.00 69.75 587 LEU A CA 1
ATOM 4624 C C . LEU A 1 587 ? -36.975 9.713 4.261 1.00 69.75 587 LEU A C 1
ATOM 4626 O O . LEU A 1 587 ? -36.269 9.497 5.243 1.00 69.75 587 LEU A O 1
ATOM 4630 N N . PRO A 1 588 ? -38.228 9.217 4.178 1.00 56.53 588 PRO A N 1
ATOM 4631 C CA . PRO A 1 588 ? -38.946 8.620 5.315 1.00 56.53 588 PRO A CA 1
ATOM 4632 C C . PRO A 1 588 ? -38.602 7.150 5.656 1.00 56.53 588 PRO A C 1
ATOM 4634 O O . PRO A 1 588 ? -39.201 6.588 6.568 1.00 56.53 588 PRO A O 1
ATOM 4637 N N . THR A 1 589 ? -37.655 6.504 4.969 1.00 55.91 589 THR A N 1
ATOM 4638 C CA . THR A 1 589 ? -37.234 5.100 5.206 1.00 55.91 589 THR A CA 1
ATOM 4639 C C . THR A 1 589 ? -35.715 4.966 5.129 1.00 55.91 589 THR A C 1
ATOM 4641 O O . THR A 1 589 ? -35.094 5.845 4.538 1.00 55.91 589 THR A O 1
ATOM 4644 N N . ALA A 1 590 ? -35.143 3.878 5.683 1.00 60.31 590 ALA A N 1
ATOM 4645 C CA . ALA A 1 590 ? -33.705 3.554 5.687 1.00 60.31 590 ALA A CA 1
ATOM 4646 C C . ALA A 1 590 ? -33.000 4.069 4.422 1.00 60.31 590 ALA A C 1
ATOM 4648 O O . ALA A 1 590 ? -33.148 3.504 3.336 1.00 60.31 590 ALA A O 1
ATOM 4649 N N . ASN A 1 591 ? -32.319 5.207 4.559 1.00 78.56 591 ASN A N 1
ATOM 4650 C CA . ASN A 1 591 ? -31.793 5.946 3.421 1.00 78.56 591 ASN A CA 1
ATOM 4651 C C . ASN A 1 591 ? -30.288 5.700 3.289 1.00 78.56 591 ASN A C 1
ATOM 4653 O O . ASN A 1 591 ? -29.580 5.462 4.268 1.00 78.56 591 ASN A O 1
ATOM 4657 N N . ILE A 1 592 ? -29.792 5.743 2.054 1.00 88.75 592 ILE A N 1
ATOM 4658 C CA . ILE A 1 592 ? -28.391 5.435 1.751 1.00 88.75 592 ILE A CA 1
ATOM 4659 C C . ILE A 1 592 ? -27.406 6.370 2.480 1.00 88.75 592 ILE A C 1
ATOM 4661 O O . ILE A 1 592 ? -26.287 5.971 2.783 1.00 88.75 592 ILE A O 1
ATOM 4665 N N . PHE A 1 593 ? -27.835 7.587 2.825 1.00 90.50 593 PHE A N 1
ATOM 4666 C CA . PHE A 1 593 ? -27.028 8.568 3.554 1.00 90.50 593 PHE A CA 1
ATOM 4667 C C . PHE A 1 593 ? -26.840 8.195 5.036 1.00 90.50 593 PHE A C 1
ATOM 4669 O O . PHE A 1 593 ? -25.754 8.372 5.583 1.00 90.50 593 PHE A O 1
ATOM 4676 N N . GLN A 1 594 ? -27.848 7.599 5.682 1.00 87.75 594 GLN A N 1
ATOM 4677 C CA . GLN A 1 594 ? -27.709 7.001 7.013 1.00 87.75 594 GLN A CA 1
ATOM 4678 C C . GLN A 1 594 ? -26.744 5.815 6.977 1.00 87.75 594 GLN A C 1
ATOM 4680 O O . GLN A 1 594 ? -25.876 5.717 7.840 1.00 87.75 594 GLN A O 1
ATOM 4685 N N . ALA A 1 595 ? -26.847 4.953 5.960 1.00 89.69 595 ALA A N 1
ATOM 4686 C CA . ALA A 1 595 ? -25.923 3.834 5.783 1.00 89.69 595 ALA A CA 1
ATOM 4687 C C . ALA A 1 595 ? -24.476 4.309 5.538 1.00 89.69 595 ALA A C 1
ATOM 4689 O O . ALA A 1 595 ? -23.551 3.761 6.129 1.00 89.69 595 ALA A O 1
ATOM 4690 N N . TRP A 1 596 ? -24.282 5.386 4.769 1.00 92.25 596 TRP A N 1
ATOM 4691 C CA . TRP A 1 596 ? -22.984 6.055 4.619 1.00 92.25 596 TRP A CA 1
ATOM 4692 C C . TRP A 1 596 ? -22.422 6.530 5.963 1.00 92.25 596 TRP A C 1
ATOM 4694 O O . TRP A 1 596 ? -21.269 6.248 6.290 1.00 92.25 596 TRP A O 1
ATOM 4704 N N . ASN A 1 597 ? -23.236 7.204 6.777 1.00 90.56 597 ASN A N 1
ATOM 4705 C CA . ASN A 1 597 ? -22.811 7.657 8.100 1.00 90.56 597 ASN A CA 1
ATOM 4706 C C . ASN A 1 597 ? -22.472 6.483 9.036 1.00 90.56 597 ASN A C 1
ATOM 4708 O O . ASN A 1 597 ? -21.467 6.550 9.744 1.00 90.56 597 ASN A O 1
ATOM 4712 N N . LEU A 1 598 ? -23.244 5.393 9.005 1.00 89.00 598 LEU A N 1
ATOM 4713 C CA . LEU A 1 598 ? -22.948 4.176 9.770 1.00 89.00 598 LEU A CA 1
ATOM 4714 C C . LEU A 1 598 ? -21.631 3.526 9.327 1.00 89.00 598 LEU A C 1
ATOM 4716 O O . LEU A 1 598 ? -20.784 3.257 10.177 1.00 89.00 598 LEU A O 1
ATOM 4720 N N . ALA A 1 599 ? -21.411 3.361 8.020 1.00 91.88 599 ALA A N 1
ATOM 4721 C CA . ALA A 1 599 ? -20.169 2.816 7.471 1.00 91.88 599 ALA A CA 1
ATOM 4722 C C . ALA A 1 599 ? -18.947 3.646 7.903 1.00 91.88 599 ALA A C 1
ATOM 4724 O O . ALA A 1 599 ? -17.931 3.106 8.338 1.00 91.88 599 ALA A O 1
ATOM 4725 N N . ARG A 1 600 ? -19.063 4.981 7.884 1.00 92.62 600 ARG A N 1
ATOM 4726 C CA . ARG A 1 600 ? -18.011 5.885 8.379 1.00 92.62 600 ARG A CA 1
ATOM 4727 C C . ARG A 1 600 ? -17.699 5.680 9.857 1.00 92.62 600 ARG A C 1
ATOM 4729 O O . ARG A 1 600 ? -16.530 5.641 10.238 1.00 92.62 600 ARG A O 1
ATOM 4736 N N . VAL A 1 601 ? -18.727 5.569 10.699 1.00 89.44 601 VAL A N 1
ATOM 4737 C CA . VAL A 1 601 ? -18.553 5.312 12.137 1.00 89.44 601 VAL A CA 1
ATOM 4738 C C . VAL A 1 601 ? -17.879 3.959 12.358 1.00 89.44 601 VAL A C 1
ATOM 4740 O O . VAL A 1 601 ? -16.921 3.880 13.126 1.00 89.44 601 VAL A O 1
ATOM 4743 N N . GLN A 1 602 ? -18.317 2.927 11.638 1.00 88.69 602 GLN A N 1
ATOM 4744 C CA . GLN A 1 602 ? -17.759 1.581 11.720 1.00 88.69 602 GLN A CA 1
ATOM 4745 C C . GLN A 1 602 ? -16.281 1.546 11.311 1.00 88.69 602 GLN A C 1
ATOM 4747 O O . GLN A 1 602 ? -15.460 0.955 12.014 1.00 88.69 602 GLN A O 1
ATOM 4752 N N . VAL A 1 603 ? -15.903 2.235 10.229 1.00 91.50 603 VAL A N 1
ATOM 4753 C CA . VAL A 1 603 ? -14.497 2.363 9.815 1.00 91.50 603 VAL A CA 1
ATOM 4754 C C . VAL A 1 603 ? -13.676 3.118 10.850 1.00 91.50 603 VAL A C 1
ATOM 4756 O O . VAL A 1 603 ? -12.607 2.649 11.227 1.00 91.50 603 VAL A O 1
ATOM 4759 N N . ASN A 1 604 ? -14.177 4.229 11.392 1.00 88.62 604 ASN A N 1
ATOM 4760 C CA . ASN A 1 604 ? -13.471 4.961 12.448 1.00 88.62 604 ASN A CA 1
ATOM 4761 C C . ASN A 1 604 ? -13.240 4.105 13.703 1.00 88.62 604 ASN A C 1
ATOM 4763 O O . ASN A 1 604 ? -12.190 4.208 14.335 1.00 88.62 604 ASN A O 1
ATOM 4767 N N . GLN A 1 605 ? -14.199 3.248 14.065 1.00 86.56 605 GLN A N 1
ATOM 4768 C CA . GLN A 1 605 ? -14.039 2.295 15.164 1.00 86.56 605 GLN A CA 1
ATOM 4769 C C . GLN A 1 605 ? -13.017 1.205 14.823 1.00 86.56 605 GLN A C 1
ATOM 4771 O O . GLN A 1 605 ? -12.141 0.920 15.635 1.00 86.56 605 GLN A O 1
ATOM 4776 N N . THR A 1 606 ? -13.080 0.657 13.610 1.00 88.50 606 THR A N 1
ATOM 4777 C CA . THR A 1 606 ? -12.165 -0.384 13.113 1.00 88.50 606 THR A CA 1
ATOM 4778 C C . THR A 1 606 ? -10.719 0.114 13.036 1.00 88.50 606 THR A C 1
ATOM 4780 O O . THR A 1 606 ? -9.784 -0.590 13.413 1.00 88.50 606 THR A O 1
ATOM 4783 N N . CYS A 1 607 ? -10.537 1.369 12.625 1.00 89.44 607 CYS A N 1
ATOM 4784 C CA . CYS A 1 607 ? -9.241 2.017 12.470 1.00 89.44 607 CYS A CA 1
ATOM 4785 C C . CYS A 1 607 ? -8.663 2.598 13.758 1.00 89.44 607 CYS A C 1
ATOM 4787 O O . CYS A 1 607 ? -7.623 3.262 13.712 1.00 89.44 607 CYS A O 1
ATOM 4789 N N . LYS A 1 608 ? -9.277 2.318 14.917 1.00 82.38 608 LYS A N 1
ATOM 4790 C CA . LYS A 1 608 ? -8.654 2.595 16.212 1.00 82.38 608 LYS A CA 1
ATOM 4791 C C . LYS A 1 608 ? -7.273 1.939 16.254 1.00 82.38 608 LYS A C 1
ATOM 4793 O O . LYS A 1 608 ? -7.116 0.731 16.058 1.00 82.38 608 LYS A O 1
ATOM 4798 N N . ALA A 1 609 ? -6.269 2.765 16.507 1.00 73.00 609 ALA A N 1
ATOM 4799 C CA . ALA A 1 609 ? -4.888 2.344 16.642 1.00 73.00 609 ALA A CA 1
ATOM 4800 C C . ALA A 1 609 ? -4.376 2.687 18.039 1.00 73.00 609 ALA A C 1
ATOM 4802 O O . ALA A 1 609 ? -4.773 3.688 18.639 1.00 73.00 609 ALA A O 1
ATOM 4803 N N . SER A 1 610 ? -3.453 1.869 18.535 1.00 63.94 610 SER A N 1
ATOM 4804 C CA . SER A 1 610 ? -2.688 2.200 19.733 1.00 63.94 610 SER A CA 1
ATOM 4805 C C . SER A 1 610 ? -1.776 3.404 19.487 1.00 63.94 610 SER A C 1
ATOM 4807 O O . SER A 1 610 ? -1.485 3.793 18.351 1.00 63.94 610 SER A O 1
ATOM 4809 N N . ARG A 1 611 ? -1.211 3.938 20.572 1.00 53.94 611 ARG A N 1
ATOM 4810 C CA . ARG A 1 611 ? -0.160 4.966 20.532 1.00 53.94 611 ARG A CA 1
ATOM 4811 C C . ARG A 1 611 ? 1.043 4.579 19.654 1.00 53.94 611 ARG A C 1
ATOM 4813 O O . ARG A 1 611 ? 1.721 5.457 19.127 1.00 53.94 611 ARG A O 1
ATOM 4820 N N . TRP A 1 612 ? 1.286 3.282 19.468 1.00 55.12 612 TRP A N 1
ATOM 4821 C CA . TRP A 1 612 ? 2.362 2.731 18.636 1.00 55.12 612 TRP A CA 1
ATOM 4822 C C . TRP A 1 612 ? 1.950 2.505 17.175 1.00 55.12 612 TRP A C 1
ATOM 4824 O O . TRP A 1 612 ? 2.664 1.836 16.433 1.00 55.12 612 TRP A O 1
ATOM 4834 N N . LYS A 1 613 ? 0.802 3.056 16.754 1.00 64.81 613 LYS A N 1
ATOM 4835 C CA . LYS A 1 613 ? 0.218 2.917 15.409 1.00 64.81 613 LYS A CA 1
ATOM 4836 C C . LYS A 1 613 ? -0.134 1.475 15.015 1.00 64.81 613 LYS A C 1
ATOM 4838 O O . LYS A 1 613 ? -0.335 1.192 13.840 1.00 64.81 613 LYS A O 1
ATOM 4843 N N . THR A 1 614 ? -0.237 0.555 15.975 1.00 73.31 614 THR A N 1
ATOM 4844 C CA . THR A 1 614 ? -0.757 -0.799 15.723 1.00 73.31 614 THR A CA 1
ATOM 4845 C C . THR A 1 614 ? -2.280 -0.764 15.722 1.00 73.31 614 THR A C 1
ATOM 4847 O O . THR A 1 614 ? -2.862 -0.249 16.678 1.00 73.31 614 THR A O 1
ATOM 4850 N N . HIS A 1 615 ? -2.918 -1.316 14.688 1.00 85.94 615 HIS A N 1
ATOM 4851 C CA . HIS A 1 615 ? -4.375 -1.441 14.633 1.00 85.94 615 HIS A CA 1
ATOM 4852 C C . HIS A 1 615 ? -4.878 -2.414 15.703 1.00 85.94 615 HIS A C 1
ATOM 4854 O O . HIS A 1 615 ? -4.302 -3.486 15.902 1.00 85.94 615 HIS A O 1
ATOM 4860 N N . CYS A 1 616 ? -5.949 -2.030 16.398 1.00 87.94 616 CYS A N 1
ATOM 4861 C CA . CYS A 1 616 ? -6.484 -2.815 17.507 1.00 87.94 616 CYS A CA 1
ATOM 4862 C C . CYS A 1 616 ? -7.331 -4.004 17.046 1.00 87.94 616 CYS A C 1
ATOM 4864 O O . CYS A 1 616 ? -7.335 -5.041 17.707 1.00 87.94 616 CYS A O 1
ATOM 4866 N N . ALA A 1 617 ? -8.017 -3.859 15.909 1.00 90.81 617 ALA A N 1
ATOM 4867 C CA . ALA A 1 617 ? -8.963 -4.840 15.387 1.00 90.81 617 ALA A CA 1
ATOM 4868 C C . ALA A 1 617 ? -8.377 -6.272 15.299 1.00 90.81 617 ALA A C 1
ATOM 4870 O O . ALA A 1 617 ? -8.946 -7.162 15.939 1.00 90.81 617 ALA A O 1
ATOM 4871 N N . PRO A 1 618 ? -7.213 -6.517 14.660 1.00 91.94 618 PRO A N 1
ATOM 4872 C CA . PRO A 1 618 ? -6.650 -7.871 14.600 1.00 91.94 618 PRO A CA 1
ATOM 4873 C C . PRO A 1 618 ? -6.292 -8.457 15.971 1.00 91.94 618 PRO A C 1
ATOM 4875 O O . PRO A 1 618 ? -6.411 -9.661 16.185 1.00 91.94 618 PRO A O 1
ATOM 4878 N N . GLY A 1 619 ? -5.924 -7.608 16.937 1.00 91.38 619 GLY A N 1
ATOM 4879 C CA . GLY A 1 619 ? -5.645 -8.031 18.309 1.00 91.38 619 GLY A CA 1
ATOM 4880 C C . GLY A 1 619 ? -6.882 -8.554 19.038 1.00 91.38 619 GLY A C 1
ATOM 4881 O O . GLY A 1 619 ? -6.807 -9.570 19.723 1.00 91.38 619 GLY A O 1
ATOM 4882 N N . TYR A 1 620 ? -8.030 -7.895 18.868 1.00 92.38 620 TYR A N 1
ATOM 4883 C CA . TYR A 1 620 ? -9.300 -8.363 19.437 1.00 92.38 620 TYR A CA 1
ATOM 4884 C C . TYR A 1 620 ? -9.807 -9.626 18.738 1.00 92.38 620 TYR A C 1
ATOM 4886 O O . TYR A 1 620 ? -10.288 -10.546 19.400 1.00 92.38 620 TYR A O 1
ATOM 4894 N N . SER A 1 621 ? -9.584 -9.739 17.426 1.00 93.69 621 SER A N 1
ATOM 4895 C CA . SER A 1 621 ? -9.828 -10.986 16.697 1.00 93.69 621 SER A CA 1
ATOM 4896 C C . SER A 1 621 ? -9.035 -12.161 17.261 1.00 93.69 621 SER A C 1
ATOM 4898 O O . SER A 1 621 ? -9.577 -13.252 17.415 1.00 93.69 621 SER A O 1
ATOM 4900 N N . ALA A 1 622 ? -7.757 -11.948 17.587 1.00 93.12 622 ALA A N 1
ATOM 4901 C CA . ALA A 1 622 ? -6.884 -12.988 18.125 1.00 93.12 622 ALA A CA 1
ATOM 4902 C C . ALA A 1 622 ? -7.288 -13.455 19.535 1.00 93.12 622 ALA A C 1
ATOM 4904 O O . ALA A 1 622 ? -6.891 -14.538 19.961 1.00 93.12 622 ALA A O 1
ATOM 4905 N N . LEU A 1 623 ? -8.087 -12.659 20.250 1.00 92.88 623 LEU A N 1
ATOM 4906 C CA . LEU A 1 623 ? -8.715 -13.038 21.517 1.00 92.88 623 LEU A CA 1
ATOM 4907 C C . LEU A 1 623 ? -10.024 -13.819 21.316 1.00 92.88 623 LEU A C 1
ATOM 4909 O O . LEU A 1 623 ? -10.627 -14.241 22.295 1.00 92.88 623 LEU A O 1
ATOM 4913 N N . GLY A 1 624 ? -10.470 -14.017 20.072 1.00 92.38 624 GLY A N 1
ATOM 4914 C CA . GLY A 1 624 ? -11.757 -14.637 19.752 1.00 92.38 624 GLY A CA 1
ATOM 4915 C C . GLY A 1 624 ? -12.952 -13.691 19.885 1.00 92.38 624 GLY A C 1
ATOM 4916 O O . GLY A 1 624 ? -14.085 -14.156 19.809 1.00 92.38 624 GLY A O 1
ATOM 4917 N N . HIS A 1 625 ? -12.699 -12.390 20.062 1.00 92.38 625 HIS A N 1
ATOM 4918 C CA . HIS A 1 625 ? -13.720 -11.370 20.298 1.00 92.38 625 HIS A CA 1
ATOM 4919 C C . HIS A 1 625 ? -13.549 -10.140 19.385 1.00 92.38 625 HIS A C 1
ATOM 4921 O O . HIS A 1 625 ? -13.322 -9.022 19.865 1.00 92.38 625 HIS A O 1
ATOM 4927 N N . PRO A 1 626 ? -13.609 -10.306 18.050 1.00 91.06 626 PRO A N 1
ATOM 4928 C CA . PRO A 1 626 ? -13.486 -9.193 17.107 1.00 91.06 626 PRO A CA 1
ATOM 4929 C C . PRO A 1 626 ? -14.549 -8.103 17.322 1.00 91.06 626 PRO A C 1
ATOM 4931 O O . PRO A 1 626 ? -14.274 -6.931 17.069 1.00 91.06 626 PRO A O 1
ATOM 4934 N N . GLU A 1 627 ? -15.724 -8.450 17.854 1.00 88.94 627 GLU A N 1
ATOM 4935 C CA . GLU A 1 627 ? -16.812 -7.521 18.171 1.00 88.94 627 GLU A CA 1
ATOM 4936 C C . GLU A 1 627 ? -16.436 -6.475 19.231 1.00 88.94 627 GLU A C 1
ATOM 4938 O O . GLU A 1 627 ? -17.041 -5.401 19.287 1.00 88.94 627 GLU A O 1
ATOM 4943 N N . TRP A 1 628 ? -15.394 -6.722 20.037 1.00 89.56 628 TRP A N 1
ATOM 4944 C CA . TRP A 1 628 ? -14.953 -5.769 21.059 1.00 89.56 628 TRP A CA 1
ATOM 4945 C C . TRP A 1 628 ? -14.498 -4.427 20.478 1.00 89.56 628 TRP A C 1
ATOM 4947 O O . TRP A 1 628 ? -14.533 -3.417 21.182 1.00 89.56 628 TRP A O 1
ATOM 4957 N N . ILE A 1 629 ? -14.153 -4.373 19.186 1.00 86.88 629 ILE A N 1
ATOM 4958 C CA . ILE A 1 629 ? -13.791 -3.126 18.496 1.00 86.88 629 ILE A CA 1
ATOM 4959 C C . ILE A 1 629 ? -14.944 -2.104 18.460 1.00 86.88 629 ILE A C 1
ATOM 4961 O O . ILE A 1 629 ? -14.706 -0.886 18.485 1.00 86.88 629 ILE A O 1
ATOM 4965 N N . PHE A 1 630 ? -16.185 -2.602 18.448 1.00 83.12 630 PHE A N 1
ATOM 4966 C CA . PHE A 1 630 ? -17.417 -1.813 18.393 1.00 83.12 630 PHE A CA 1
ATOM 4967 C C . PHE A 1 630 ? -17.973 -1.486 19.786 1.00 83.12 630 PHE A C 1
ATOM 4969 O O . PHE A 1 630 ? -18.820 -0.605 19.923 1.00 83.12 630 PHE A O 1
ATOM 4976 N N . THR A 1 631 ? -17.466 -2.146 20.831 1.00 81.56 631 THR A N 1
ATOM 4977 C CA . THR A 1 631 ? -17.878 -1.918 22.223 1.00 81.56 631 THR A CA 1
ATOM 4978 C C . THR A 1 631 ? -17.001 -0.887 22.930 1.00 81.56 631 THR A C 1
ATOM 4980 O O . THR A 1 631 ? -15.853 -0.634 22.553 1.00 81.56 631 THR A O 1
ATOM 4983 N N . ASN A 1 632 ? -17.537 -0.276 23.985 1.00 76.00 632 ASN A N 1
ATOM 4984 C CA . ASN A 1 632 ? -16.745 0.555 24.877 1.00 76.00 632 ASN A CA 1
ATOM 4985 C C . ASN A 1 632 ? -15.958 -0.342 25.847 1.00 76.00 632 ASN A C 1
ATOM 4987 O O . ASN A 1 632 ? -16.538 -1.083 26.637 1.00 76.00 632 ASN A O 1
ATOM 4991 N N . THR A 1 633 ? -14.627 -0.281 25.807 1.00 70.12 633 THR A N 1
ATOM 4992 C CA . THR A 1 633 ? -13.754 -1.216 26.540 1.00 70.12 633 THR A CA 1
ATOM 4993 C C . THR A 1 633 ? -13.888 -1.119 28.061 1.00 70.12 633 THR A C 1
ATOM 4995 O O . THR A 1 633 ? -13.611 -2.094 28.756 1.00 70.12 633 THR A O 1
ATOM 4998 N N . SER A 1 634 ? -14.356 0.017 28.593 1.00 68.25 634 SER A N 1
ATOM 4999 C CA . SER A 1 634 ? -14.645 0.187 30.024 1.00 68.25 634 SER A CA 1
ATOM 5000 C C . SER A 1 634 ? -15.849 -0.625 30.515 1.00 68.25 634 SER A C 1
ATOM 5002 O O . SER A 1 634 ? -16.032 -0.758 31.721 1.00 68.25 634 SER A O 1
ATOM 5004 N N . GLU A 1 635 ? -16.678 -1.142 29.606 1.00 76.94 635 GLU A N 1
ATOM 5005 C CA . GLU A 1 635 ? -17.890 -1.911 29.922 1.00 76.94 635 GLU A CA 1
ATOM 5006 C C . GLU A 1 635 ? -17.638 -3.428 29.950 1.00 76.94 635 GLU A C 1
ATOM 5008 O O . GLU A 1 635 ? -18.497 -4.195 30.385 1.00 76.94 635 GLU A O 1
ATOM 5013 N N . LEU A 1 636 ? -16.449 -3.878 29.530 1.00 86.00 636 LEU A N 1
ATOM 5014 C CA . LEU A 1 636 ? -16.080 -5.292 29.544 1.00 86.00 636 LEU A CA 1
ATOM 5015 C C . LEU A 1 636 ? -15.793 -5.764 30.975 1.00 86.00 636 LEU A C 1
ATOM 5017 O O . LEU A 1 636 ? -14.963 -5.198 31.690 1.00 86.00 636 LEU A O 1
ATOM 5021 N N . ALA A 1 637 ? -16.453 -6.846 31.391 1.00 89.94 637 ALA A N 1
ATOM 5022 C CA . ALA A 1 637 ? -16.257 -7.426 32.714 1.00 89.94 637 ALA A CA 1
ATOM 5023 C C . ALA A 1 637 ? -14.829 -7.987 32.868 1.00 89.94 637 ALA A C 1
ATOM 5025 O O . ALA A 1 637 ? -14.391 -8.822 32.074 1.00 89.94 637 ALA A O 1
ATOM 5026 N N . LYS A 1 638 ? -14.109 -7.588 33.926 1.00 91.75 638 LYS A N 1
ATOM 5027 C CA . LYS A 1 638 ? -12.730 -8.048 34.183 1.00 91.75 638 LYS A CA 1
ATOM 5028 C C . LYS A 1 638 ? -12.570 -9.579 34.251 1.00 91.75 638 LYS A C 1
ATOM 5030 O O . LYS A 1 638 ? -11.586 -10.070 33.700 1.00 91.75 638 LYS A O 1
ATOM 5035 N N . PRO A 1 639 ? -13.510 -10.360 34.826 1.00 92.94 639 PRO A N 1
ATOM 5036 C CA . PRO A 1 639 ? -13.419 -11.824 34.798 1.00 92.94 639 PRO A CA 1
ATOM 5037 C C . PRO A 1 639 ? -13.489 -12.415 33.379 1.00 92.94 639 PRO A C 1
ATOM 5039 O O . PRO A 1 639 ? -12.806 -13.396 33.073 1.00 92.94 639 PRO A O 1
ATOM 5042 N N . LEU A 1 640 ? -14.278 -11.800 32.488 1.00 93.25 640 LEU A N 1
ATOM 5043 C CA . LEU A 1 640 ? -14.345 -12.198 31.080 1.00 93.25 640 LEU A CA 1
ATOM 5044 C C . LEU A 1 640 ? -13.015 -11.909 30.379 1.00 93.25 640 LEU A C 1
ATOM 5046 O O . LEU A 1 640 ? -12.490 -12.777 29.687 1.00 93.25 640 LEU A O 1
ATOM 5050 N N . LEU A 1 641 ? -12.433 -10.728 30.610 1.00 92.62 641 LEU A N 1
ATOM 5051 C CA . LEU A 1 641 ? -11.108 -10.392 30.084 1.00 92.62 641 LEU A CA 1
ATOM 5052 C C . LEU A 1 641 ? -10.064 -11.414 30.548 1.00 92.62 641 LEU A C 1
ATOM 5054 O O . LEU A 1 641 ? -9.369 -11.992 29.718 1.00 92.62 641 LEU A O 1
ATOM 5058 N N . LEU A 1 642 ? -9.989 -11.696 31.852 1.00 94.75 642 LEU A N 1
ATOM 5059 C CA . LEU A 1 642 ? -9.005 -12.632 32.398 1.00 94.75 642 LEU A CA 1
ATOM 5060 C C . LEU A 1 642 ? -9.118 -14.031 31.773 1.00 94.75 642 LEU A C 1
ATOM 5062 O O . LEU A 1 642 ? -8.121 -14.567 31.289 1.00 94.75 642 LEU A O 1
ATOM 5066 N N . SER A 1 643 ? -10.322 -14.607 31.745 1.00 95.06 643 SER A N 1
ATOM 5067 C CA . SER A 1 643 ? -10.546 -15.949 31.183 1.00 95.06 643 SER A CA 1
ATOM 5068 C C . SER A 1 643 ? -10.229 -16.028 29.684 1.00 95.06 643 SER A C 1
ATOM 5070 O O . SER A 1 643 ? -9.616 -17.001 29.230 1.00 95.06 643 SER A O 1
ATOM 5072 N N . THR A 1 644 ? -10.567 -14.979 28.932 1.00 95.44 644 THR A N 1
ATOM 5073 C CA . THR A 1 644 ? -10.253 -14.859 27.501 1.00 95.44 644 THR A CA 1
ATOM 5074 C C . THR A 1 644 ? -8.744 -14.813 27.269 1.00 95.44 644 THR A C 1
ATOM 5076 O O . THR A 1 644 ? -8.207 -15.601 26.490 1.00 95.44 644 THR A O 1
ATOM 5079 N N . PHE A 1 645 ? -8.035 -13.928 27.980 1.00 95.88 645 PHE A N 1
ATOM 5080 C CA . PHE A 1 645 ? -6.583 -13.800 27.852 1.00 95.88 645 PHE A CA 1
ATOM 5081 C C . PHE A 1 645 ? -5.864 -15.078 28.264 1.00 95.88 645 PHE A C 1
ATOM 5083 O O . PHE A 1 645 ? -4.974 -15.517 27.543 1.00 95.88 645 PHE A O 1
ATOM 5090 N N . SER A 1 646 ? -6.259 -15.692 29.379 1.00 95.19 646 SER A N 1
ATOM 5091 C CA . SER A 1 646 ? -5.676 -16.950 29.851 1.00 95.19 646 SER A CA 1
ATOM 5092 C C . SER A 1 646 ? -5.745 -18.032 28.767 1.00 95.19 646 SER A C 1
ATOM 5094 O O . SER A 1 646 ? -4.716 -18.565 28.349 1.00 95.19 646 SER A O 1
ATOM 5096 N N . THR A 1 647 ? -6.932 -18.238 28.186 1.00 95.94 647 THR A N 1
ATOM 5097 C CA . THR A 1 647 ? -7.148 -19.210 27.102 1.00 95.94 647 THR A CA 1
ATOM 5098 C C . THR A 1 647 ? -6.310 -18.894 25.861 1.00 95.94 647 THR A C 1
ATOM 5100 O O . THR A 1 647 ? -5.669 -19.775 25.285 1.00 95.94 647 THR A O 1
ATOM 5103 N N . ALA A 1 648 ? -6.295 -17.631 25.435 1.00 95.75 648 ALA A N 1
ATOM 5104 C CA . ALA A 1 648 ? -5.643 -17.232 24.195 1.00 95.75 648 ALA A CA 1
ATOM 5105 C C . ALA A 1 648 ? -4.101 -17.203 24.318 1.00 95.75 648 ALA A C 1
ATOM 5107 O O . ALA A 1 648 ? -3.391 -17.547 23.370 1.00 95.75 648 ALA A O 1
ATOM 5108 N N . ILE A 1 649 ? -3.562 -16.866 25.496 1.00 96.19 649 ILE A N 1
ATOM 5109 C CA . ILE A 1 649 ? -2.124 -16.954 25.800 1.00 96.19 649 ILE A CA 1
ATOM 5110 C C . ILE A 1 649 ? -1.675 -18.415 25.849 1.00 96.19 649 ILE A C 1
ATOM 5112 O O . ILE A 1 649 ? -0.612 -18.732 25.318 1.00 96.19 649 ILE A O 1
ATOM 5116 N N . ASP A 1 650 ? -2.472 -19.303 26.447 1.00 95.12 650 ASP A N 1
ATOM 5117 C CA . ASP A 1 650 ? -2.188 -20.740 26.485 1.00 95.12 650 ASP A CA 1
ATOM 5118 C C . ASP A 1 650 ? -2.130 -21.333 25.074 1.00 95.12 650 ASP A C 1
ATOM 5120 O O . ASP A 1 650 ? -1.187 -22.057 24.735 1.00 95.12 650 ASP A O 1
ATOM 5124 N N . ALA A 1 651 ? -3.094 -20.964 24.226 1.00 94.44 651 ALA A N 1
ATOM 5125 C CA . ALA A 1 651 ? -3.109 -21.351 22.822 1.00 94.44 651 ALA A CA 1
ATOM 5126 C C . ALA A 1 651 ? -1.863 -20.838 22.080 1.00 94.44 651 ALA A C 1
ATOM 5128 O O . ALA A 1 651 ? -1.200 -21.613 21.387 1.00 94.44 651 ALA A O 1
ATOM 5129 N N . LEU A 1 652 ? -1.490 -19.563 22.261 1.00 94.06 652 LEU A N 1
ATOM 5130 C CA . LEU A 1 652 ? -0.286 -19.009 21.643 1.00 94.06 652 LEU A CA 1
ATOM 5131 C C . LEU A 1 652 ? 0.979 -19.725 22.137 1.00 94.06 652 LEU A C 1
ATOM 5133 O O . LEU A 1 652 ? 1.801 -20.140 21.322 1.00 94.06 652 LEU A O 1
ATOM 5137 N N . GLU A 1 653 ? 1.145 -19.912 23.447 1.00 93.88 653 GLU A N 1
ATOM 5138 C CA . GLU A 1 653 ? 2.327 -20.559 24.023 1.00 93.88 653 GLU A CA 1
ATOM 5139 C C . GLU A 1 653 ? 2.553 -21.961 23.444 1.00 93.88 653 GLU A C 1
ATOM 5141 O O . GLU A 1 653 ? 3.697 -22.299 23.117 1.00 93.88 653 GLU A O 1
ATOM 5146 N N . ALA A 1 654 ? 1.477 -22.737 23.267 1.00 93.00 654 ALA A N 1
ATOM 5147 C CA . ALA A 1 654 ? 1.521 -24.083 22.700 1.00 93.00 654 ALA A CA 1
ATOM 5148 C C . ALA A 1 654 ? 2.064 -24.114 21.260 1.00 93.00 654 ALA A C 1
ATOM 5150 O O . ALA A 1 654 ? 2.694 -25.095 20.860 1.00 93.00 654 ALA A O 1
ATOM 5151 N N . THR A 1 655 ? 1.871 -23.037 20.491 1.00 88.88 655 THR A N 1
ATOM 5152 C CA . THR A 1 655 ? 2.397 -22.912 19.118 1.00 88.88 655 THR A CA 1
ATOM 5153 C C . THR A 1 655 ? 3.845 -22.420 19.065 1.00 88.88 655 THR A C 1
ATOM 5155 O O . THR A 1 655 ? 4.543 -22.639 18.071 1.00 88.88 655 THR A O 1
ATOM 5158 N N . LEU A 1 656 ? 4.335 -21.760 20.121 1.00 89.44 656 LEU A N 1
ATOM 5159 C CA . LEU A 1 656 ? 5.662 -21.148 20.118 1.00 89.44 656 LEU A CA 1
ATOM 5160 C C . LEU A 1 656 ? 6.771 -22.181 20.387 1.00 89.44 656 LEU A C 1
ATOM 5162 O O . LEU A 1 656 ? 6.727 -22.903 21.390 1.00 89.44 656 LEU A O 1
ATOM 5166 N N . PRO A 1 657 ? 7.863 -22.181 19.596 1.00 86.31 657 PRO A N 1
ATOM 5167 C CA . PRO A 1 657 ? 8.951 -23.142 19.756 1.00 86.31 657 PRO A CA 1
ATOM 5168 C C . PRO A 1 657 ? 9.582 -23.033 21.144 1.00 86.31 657 PRO A C 1
ATOM 5170 O O . PRO A 1 657 ? 9.727 -21.939 21.679 1.00 86.31 657 PR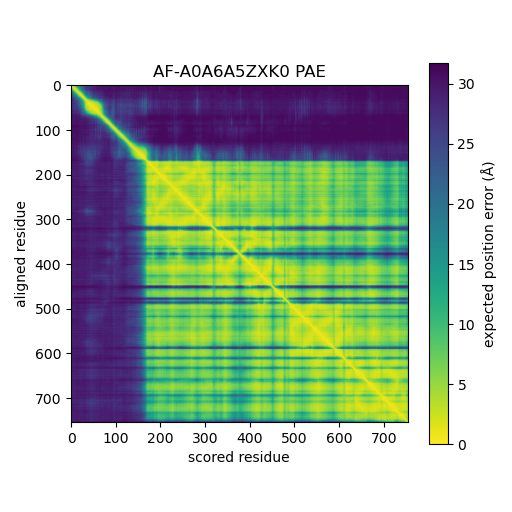O A O 1
ATOM 5173 N N . ARG A 1 658 ? 10.015 -24.154 21.734 1.00 82.62 658 ARG A N 1
ATOM 5174 C CA . ARG A 1 658 ? 10.607 -24.173 23.089 1.00 82.62 658 ARG A CA 1
ATOM 5175 C C . ARG A 1 658 ? 11.761 -23.176 23.260 1.00 82.62 658 ARG A C 1
ATOM 5177 O O . ARG A 1 658 ? 11.908 -22.595 24.333 1.00 82.62 658 ARG A O 1
ATOM 5184 N N . TYR A 1 659 ? 12.545 -22.968 22.205 1.00 81.94 659 TYR A N 1
ATOM 5185 C CA . TYR A 1 659 ? 13.608 -21.971 22.153 1.00 81.94 659 TYR A CA 1
ATOM 5186 C C . TYR A 1 659 ? 13.220 -20.859 21.171 1.00 81.94 659 TYR A C 1
ATOM 5188 O O . TYR A 1 659 ? 13.033 -21.162 19.988 1.00 81.94 659 TYR A O 1
ATOM 5196 N N . PRO A 1 660 ? 13.093 -19.598 21.629 1.00 82.38 660 PRO A N 1
ATOM 5197 C CA . PRO A 1 660 ? 12.804 -18.487 20.736 1.00 82.38 660 PRO A CA 1
ATOM 5198 C C . PRO A 1 660 ? 13.971 -18.301 19.767 1.00 82.38 660 PRO A C 1
ATOM 5200 O O . PRO A 1 660 ? 15.133 -18.257 20.177 1.00 82.38 660 PRO A O 1
ATOM 5203 N N . GLN A 1 661 ? 13.667 -18.208 18.475 1.00 79.62 661 GLN A N 1
ATOM 5204 C CA . GLN A 1 661 ? 14.652 -17.802 17.481 1.00 79.62 661 GLN A CA 1
ATOM 5205 C C . GLN A 1 661 ? 14.624 -16.284 17.387 1.00 79.62 661 GLN A C 1
ATOM 5207 O O . GLN A 1 661 ? 13.558 -15.702 17.186 1.00 79.62 661 GLN A O 1
ATOM 5212 N N . LYS A 1 662 ? 15.790 -15.645 17.538 1.00 83.75 662 LYS A N 1
ATOM 5213 C CA . LYS A 1 662 ? 15.891 -14.203 17.327 1.00 83.75 662 LYS A CA 1
ATOM 5214 C C . LYS A 1 662 ? 15.483 -13.907 15.874 1.00 83.75 662 LYS A C 1
ATOM 5216 O O . LYS A 1 662 ? 16.007 -14.578 14.976 1.00 83.75 662 LYS A O 1
ATOM 5221 N N . PRO A 1 663 ? 14.583 -12.939 15.627 1.00 80.69 663 PRO A N 1
ATOM 5222 C CA . PRO A 1 663 ? 14.246 -12.544 14.272 1.00 80.69 663 PRO A CA 1
ATOM 5223 C C . PRO A 1 663 ? 15.519 -12.061 13.585 1.00 80.69 663 PRO A C 1
ATOM 5225 O O . PRO A 1 663 ? 16.387 -11.454 14.217 1.00 80.69 663 PRO A O 1
ATOM 5228 N N . LYS A 1 664 ? 15.644 -12.337 12.292 1.00 86.12 664 LYS A N 1
ATOM 5229 C CA . LYS A 1 664 ? 16.715 -11.730 11.509 1.00 86.12 664 LYS A CA 1
ATOM 5230 C C . LYS A 1 664 ? 16.437 -10.234 11.372 1.00 86.12 664 LYS A C 1
ATOM 5232 O O . LYS A 1 664 ? 15.284 -9.815 11.290 1.00 86.12 664 LYS A O 1
ATOM 5237 N N . ASP A 1 665 ? 17.499 -9.444 11.293 1.00 82.69 665 ASP A N 1
ATOM 5238 C CA . ASP A 1 665 ? 17.403 -7.987 11.143 1.00 82.69 665 ASP A CA 1
ATOM 5239 C C . ASP A 1 665 ? 17.046 -7.563 9.698 1.00 82.69 665 ASP A C 1
ATOM 5241 O O . ASP A 1 665 ? 17.090 -6.382 9.363 1.00 82.69 665 ASP A O 1
ATOM 5245 N N . ASP A 1 666 ? 16.698 -8.510 8.817 1.00 86.75 666 ASP A N 1
ATOM 5246 C CA . ASP A 1 666 ? 16.243 -8.208 7.460 1.00 86.75 666 ASP A CA 1
ATOM 5247 C C . ASP A 1 666 ? 14.776 -7.747 7.433 1.00 86.75 666 ASP A C 1
ATOM 5249 O O . ASP A 1 666 ? 13.949 -8.178 8.238 1.00 86.75 666 ASP A O 1
ATOM 5253 N N . ILE A 1 667 ? 14.455 -6.876 6.472 1.00 82.56 667 ILE A N 1
ATOM 5254 C CA . ILE A 1 667 ? 13.149 -6.207 6.354 1.00 82.56 667 ILE A CA 1
ATOM 5255 C C . ILE A 1 667 ? 11.989 -7.209 6.294 1.00 82.56 667 ILE A C 1
ATOM 5257 O O . ILE A 1 667 ? 10.944 -6.968 6.895 1.00 82.56 667 ILE A O 1
ATOM 5261 N N . GLU A 1 668 ? 12.157 -8.336 5.601 1.00 83.62 668 GLU A N 1
ATOM 5262 C CA . GLU A 1 668 ? 11.081 -9.312 5.424 1.00 83.62 668 GLU A CA 1
ATOM 5263 C C . GLU A 1 668 ? 10.783 -10.050 6.730 1.00 83.62 668 GLU A C 1
ATOM 5265 O O . GLU A 1 668 ? 9.627 -10.153 7.139 1.00 83.62 668 GLU A O 1
ATOM 5270 N N . SER A 1 669 ? 11.825 -10.493 7.434 1.00 85.88 669 SER A N 1
ATOM 5271 C CA . SER A 1 669 ? 11.684 -11.107 8.755 1.00 85.88 669 SER A CA 1
ATOM 5272 C C . SER A 1 669 ? 11.008 -10.163 9.756 1.00 85.88 669 SER A C 1
ATOM 5274 O O . SER A 1 669 ? 10.163 -10.602 10.538 1.00 85.88 669 SER A O 1
ATOM 5276 N N . GLN A 1 670 ? 11.324 -8.865 9.705 1.00 88.75 670 GLN A N 1
ATOM 5277 C CA . GLN A 1 670 ? 10.679 -7.852 10.547 1.00 88.75 670 GLN A CA 1
ATOM 5278 C C . GLN A 1 670 ? 9.208 -7.630 10.171 1.00 88.75 670 GLN A C 1
ATOM 5280 O O . GLN A 1 670 ? 8.367 -7.525 11.061 1.00 88.75 670 GLN A O 1
ATOM 5285 N N . ARG A 1 671 ? 8.861 -7.623 8.875 1.00 87.12 671 ARG A N 1
ATOM 5286 C CA . ARG A 1 671 ? 7.463 -7.537 8.408 1.00 87.12 671 ARG A CA 1
ATOM 5287 C C . ARG A 1 671 ? 6.637 -8.739 8.860 1.00 87.12 671 ARG A C 1
ATOM 5289 O O . ARG A 1 671 ? 5.541 -8.558 9.386 1.00 87.12 671 ARG A O 1
ATOM 5296 N N . ILE A 1 672 ? 7.177 -9.950 8.711 1.00 88.50 672 ILE A N 1
ATOM 5297 C CA . ILE A 1 672 ? 6.533 -11.186 9.178 1.00 88.50 672 ILE A CA 1
ATOM 5298 C C . ILE A 1 672 ? 6.306 -11.124 10.691 1.00 88.50 672 ILE A C 1
ATOM 5300 O O . ILE A 1 672 ? 5.217 -11.450 11.161 1.00 88.50 672 ILE A O 1
ATOM 5304 N N . LEU A 1 673 ? 7.309 -10.687 11.460 1.00 89.50 673 LEU A N 1
ATOM 5305 C CA . LEU A 1 673 ? 7.173 -10.542 12.906 1.00 89.50 673 LEU A CA 1
ATOM 5306 C C . LEU A 1 673 ? 6.110 -9.503 13.277 1.00 89.50 673 LEU A C 1
ATOM 5308 O O . LEU A 1 673 ? 5.252 -9.794 14.105 1.00 89.50 673 LEU A O 1
ATOM 5312 N N . ALA A 1 674 ? 6.145 -8.322 12.657 1.00 89.38 674 ALA A N 1
ATOM 5313 C CA . ALA A 1 674 ? 5.190 -7.251 12.920 1.00 89.38 674 ALA A CA 1
ATOM 5314 C C . ALA A 1 674 ? 3.749 -7.699 12.645 1.00 89.38 674 ALA A C 1
ATOM 5316 O O . ALA A 1 674 ? 2.875 -7.471 13.481 1.00 89.38 674 ALA A O 1
ATOM 5317 N N . ARG A 1 675 ? 3.513 -8.400 11.526 1.00 90.44 675 ARG A N 1
ATOM 5318 C CA . ARG A 1 675 ? 2.206 -8.993 11.216 1.00 90.44 675 ARG A CA 1
ATOM 5319 C C . ARG A 1 675 ? 1.790 -10.005 12.273 1.00 90.44 675 ARG A C 1
ATOM 5321 O O . ARG A 1 675 ? 0.710 -9.875 12.832 1.00 90.44 675 ARG A O 1
ATOM 5328 N N . ARG A 1 676 ? 2.658 -10.975 12.581 1.00 90.50 676 ARG A N 1
ATOM 5329 C CA . ARG A 1 676 ? 2.367 -12.005 13.586 1.00 90.50 676 ARG A CA 1
ATOM 5330 C C . ARG A 1 676 ? 1.979 -11.378 14.918 1.00 90.50 676 ARG A C 1
ATOM 5332 O O . ARG A 1 676 ? 1.002 -11.800 15.514 1.00 90.50 676 ARG A O 1
ATOM 5339 N N . VAL A 1 677 ? 2.720 -10.368 15.376 1.00 91.81 677 VAL A N 1
ATOM 5340 C CA . VAL A 1 677 ? 2.409 -9.661 16.626 1.00 91.81 677 VAL A CA 1
ATOM 5341 C C . VAL A 1 677 ? 1.056 -8.956 16.526 1.00 91.81 677 VAL A C 1
ATOM 5343 O O . VAL A 1 677 ? 0.246 -9.095 17.440 1.00 91.81 677 VAL A O 1
ATOM 5346 N N . ALA A 1 678 ? 0.787 -8.249 15.424 1.00 91.25 678 ALA A N 1
ATOM 5347 C CA . ALA A 1 678 ? -0.478 -7.548 15.214 1.00 91.25 678 ALA A CA 1
ATOM 5348 C C . ALA A 1 678 ? -1.690 -8.497 15.202 1.00 91.25 678 ALA A C 1
ATOM 5350 O O . ALA A 1 678 ? -2.702 -8.171 15.816 1.00 91.25 678 ALA A O 1
ATOM 5351 N N . GLU A 1 679 ? -1.567 -9.667 14.575 1.00 92.50 679 GLU A N 1
ATOM 5352 C CA . GLU A 1 679 ? -2.607 -10.703 14.440 1.00 92.50 679 GLU A CA 1
ATOM 5353 C C . GLU A 1 679 ? -2.588 -11.721 15.602 1.00 92.50 679 GLU A C 1
ATOM 5355 O O . GLU A 1 679 ? -3.020 -12.863 15.460 1.00 92.50 679 GLU A O 1
ATOM 5360 N N . SER A 1 680 ? -2.059 -11.337 16.767 1.00 93.56 680 SER A N 1
ATOM 5361 C CA . SER A 1 680 ? -1.979 -12.206 17.947 1.00 93.56 680 SER A CA 1
ATOM 5362 C C . SER A 1 680 ? -2.452 -11.503 19.212 1.00 93.56 680 SER A C 1
ATOM 5364 O O . SER A 1 680 ? -2.602 -10.281 19.254 1.00 93.56 680 SER A O 1
ATOM 5366 N N . VAL A 1 681 ? -2.581 -12.271 20.297 1.00 94.00 681 VAL A N 1
ATOM 5367 C CA . VAL A 1 681 ? -2.872 -11.734 21.636 1.00 94.00 681 VAL A CA 1
ATOM 5368 C C . VAL A 1 681 ? -1.829 -10.722 22.115 1.00 94.00 681 VAL A C 1
ATOM 5370 O O . VAL A 1 681 ? -2.127 -9.908 22.981 1.00 94.00 681 VAL A O 1
ATOM 5373 N N . CYS A 1 682 ? -0.620 -10.745 21.541 1.00 93.75 682 CYS A N 1
ATOM 5374 C CA . CYS A 1 682 ? 0.473 -9.824 21.850 1.00 93.75 682 CYS A CA 1
ATOM 5375 C C . CYS A 1 682 ? 0.352 -8.463 21.153 1.00 93.75 682 CYS A C 1
ATOM 5377 O O . CYS A 1 682 ? 1.251 -7.627 21.277 1.00 93.75 682 CYS A O 1
ATOM 5379 N N . ASN A 1 683 ? -0.735 -8.231 20.414 1.00 92.88 683 ASN A N 1
ATOM 5380 C CA . ASN A 1 683 ? -1.078 -6.925 19.878 1.00 92.88 683 ASN A CA 1
ATOM 5381 C C . ASN A 1 683 ? -1.127 -5.880 21.008 1.00 92.88 683 ASN A C 1
ATOM 5383 O O . ASN A 1 683 ? -1.683 -6.128 22.080 1.00 92.88 683 ASN A O 1
ATOM 5387 N N . GLY A 1 684 ? -0.582 -4.687 20.755 1.00 87.31 684 GLY A N 1
ATOM 5388 C CA . GLY A 1 684 ? -0.490 -3.627 21.762 1.00 87.31 684 GLY A CA 1
ATOM 5389 C C . GLY A 1 684 ? -1.836 -3.212 22.371 1.00 87.31 684 GLY A C 1
ATOM 5390 O O . GLY A 1 684 ? -1.896 -2.980 23.576 1.00 87.31 684 GLY A O 1
ATOM 5391 N N . CYS A 1 685 ? -2.914 -3.167 21.579 1.00 86.94 685 CYS A N 1
ATOM 5392 C CA . CYS A 1 685 ? -4.250 -2.832 22.087 1.00 86.94 685 CYS A CA 1
ATOM 5393 C C . CYS A 1 685 ? -4.883 -3.978 22.883 1.00 86.94 685 CYS A C 1
ATOM 5395 O O . CYS A 1 685 ? -5.643 -3.731 23.815 1.00 86.94 685 CYS A O 1
ATOM 5397 N N . GLY A 1 686 ? -4.580 -5.230 22.518 1.00 84.75 686 GLY A N 1
ATOM 5398 C CA . GLY A 1 686 ? -4.971 -6.395 23.309 1.00 84.75 686 GLY A CA 1
ATOM 5399 C C . GLY A 1 686 ? -4.304 -6.332 24.680 1.00 84.75 686 GLY A C 1
ATOM 5400 O O . GLY A 1 686 ? -4.983 -6.269 25.701 1.00 84.75 686 GLY A O 1
ATOM 5401 N N . GLY A 1 687 ? -2.975 -6.225 24.705 1.00 87.56 687 GLY A N 1
ATOM 5402 C CA . GLY A 1 687 ? -2.206 -6.105 25.944 1.00 87.56 687 GLY A CA 1
ATOM 5403 C C . GLY A 1 687 ? -2.700 -4.995 26.874 1.00 87.56 687 GLY A C 1
ATOM 5404 O O . GLY A 1 687 ? -2.791 -5.209 28.079 1.00 87.56 687 GLY A O 1
ATOM 5405 N N . GLU A 1 688 ? -3.091 -3.839 26.334 1.00 88.62 688 GLU A N 1
ATOM 5406 C CA . GLU A 1 688 ? -3.643 -2.733 27.123 1.00 88.62 688 GLU A CA 1
ATOM 5407 C C . GLU A 1 688 ? -4.881 -3.117 27.950 1.00 88.62 688 GLU A C 1
ATOM 5409 O O . GLU A 1 688 ? -5.012 -2.657 29.085 1.00 88.62 688 GLU A O 1
ATOM 5414 N N . LEU A 1 689 ? -5.759 -3.990 27.441 1.00 88.94 689 LEU A N 1
ATOM 5415 C CA . LEU A 1 689 ? -6.944 -4.430 28.185 1.00 88.94 689 LEU A CA 1
ATOM 5416 C C . LEU A 1 689 ? -6.569 -5.169 29.475 1.00 88.94 689 LEU A C 1
ATOM 5418 O O . LEU A 1 689 ? -7.230 -4.969 30.501 1.00 88.94 689 LEU A O 1
ATOM 5422 N N . LEU A 1 690 ? -5.512 -5.988 29.404 1.00 90.44 690 LEU A N 1
ATOM 5423 C CA . LEU A 1 690 ? -5.037 -6.845 30.488 1.00 90.44 690 LEU A CA 1
ATOM 5424 C C . LEU A 1 690 ? -4.074 -6.108 31.427 1.00 90.44 690 LEU A C 1
ATOM 5426 O O . LEU A 1 690 ? -4.315 -6.056 32.624 1.00 90.44 690 LEU A O 1
ATOM 5430 N N . ILE A 1 691 ? -2.988 -5.544 30.892 1.00 89.00 691 ILE A N 1
ATOM 5431 C CA . ILE A 1 691 ? -1.862 -5.003 31.675 1.00 89.00 691 ILE A CA 1
ATOM 5432 C C . ILE A 1 691 ? -1.746 -3.474 31.628 1.00 89.00 691 ILE A C 1
ATOM 5434 O O . ILE A 1 691 ? -0.919 -2.918 32.343 1.00 89.00 691 ILE A O 1
ATOM 5438 N N . GLY A 1 692 ? -2.550 -2.784 30.813 1.00 85.62 692 GLY A N 1
ATOM 5439 C CA . GLY A 1 692 ? -2.483 -1.330 30.621 1.00 85.62 692 GLY A CA 1
ATOM 5440 C C . GLY A 1 692 ? -1.347 -0.871 29.700 1.00 85.62 692 GLY A C 1
ATOM 5441 O O . GLY A 1 692 ? -0.607 -1.676 29.133 1.00 85.62 692 GLY A O 1
ATOM 5442 N N . GLN A 1 693 ? -1.203 0.447 29.539 1.00 81.81 693 GLN A N 1
ATOM 5443 C CA . GLN A 1 693 ? -0.122 1.064 28.757 1.00 81.81 693 GLN A CA 1
ATOM 5444 C C . GLN A 1 693 ? 0.977 1.620 29.665 1.00 81.81 693 GLN A C 1
ATOM 5446 O O . GLN A 1 693 ? 0.703 2.040 30.778 1.00 81.81 693 GLN A O 1
ATOM 5451 N N . ASN A 1 694 ? 2.223 1.700 29.194 1.00 77.00 694 ASN A N 1
ATOM 5452 C CA . ASN A 1 694 ? 3.280 2.459 29.878 1.00 77.00 694 ASN A CA 1
ATOM 5453 C C . ASN A 1 694 ? 2.991 3.976 29.764 1.00 77.00 694 ASN A C 1
ATOM 5455 O O . ASN A 1 694 ? 2.780 4.442 28.636 1.00 77.00 694 ASN A O 1
ATOM 5459 N N . PRO A 1 695 ? 3.009 4.758 30.865 1.00 77.12 695 PRO A N 1
ATOM 5460 C CA . PRO A 1 695 ? 3.521 4.438 32.213 1.00 77.12 695 PRO A CA 1
ATOM 5461 C C . PRO A 1 695 ? 2.491 3.957 33.246 1.00 77.12 695 PRO A C 1
ATOM 5463 O O . PRO A 1 695 ? 2.843 3.766 34.409 1.00 77.12 695 PRO A O 1
ATOM 5466 N N . ASP A 1 696 ? 1.253 3.709 32.839 1.00 80.81 696 ASP A N 1
ATOM 5467 C CA . ASP A 1 696 ? 0.093 3.455 33.705 1.00 80.81 696 ASP A CA 1
ATOM 5468 C C . ASP A 1 696 ? -0.228 1.966 33.944 1.00 80.81 696 ASP A C 1
ATOM 5470 O O . ASP A 1 696 ? -1.152 1.623 34.676 1.00 80.81 696 ASP A O 1
ATOM 5474 N N . TRP A 1 697 ? 0.564 1.054 33.389 1.00 85.50 697 TRP A N 1
ATOM 5475 C CA . TRP A 1 697 ? 0.529 -0.392 33.634 1.00 85.50 697 TRP A CA 1
ATOM 5476 C C . TRP A 1 697 ? 0.313 -0.803 35.105 1.00 85.50 697 TRP A C 1
ATOM 5478 O O . TRP A 1 697 ? -0.563 -1.609 35.396 1.00 85.50 697 TRP A O 1
ATOM 5488 N N . ALA A 1 698 ? 1.037 -0.205 36.057 1.00 86.56 698 ALA A N 1
ATOM 5489 C CA . ALA A 1 698 ? 0.898 -0.495 37.484 1.00 86.56 698 ALA A CA 1
ATOM 5490 C C . ALA A 1 698 ? -0.479 -0.099 38.049 1.00 86.56 698 ALA A C 1
ATOM 5492 O O . ALA A 1 698 ? -0.948 -0.702 39.012 1.00 86.56 698 ALA A O 1
ATOM 5493 N N . ILE A 1 699 ? -1.130 0.913 37.466 1.00 89.38 699 ILE A N 1
ATOM 5494 C CA . ILE A 1 699 ? -2.497 1.304 37.826 1.00 89.38 699 ILE A CA 1
ATOM 5495 C C . ILE A 1 699 ? -3.453 0.216 37.349 1.00 89.38 699 ILE A C 1
ATOM 5497 O O . ILE A 1 699 ? -4.210 -0.318 38.154 1.00 89.38 699 ILE A O 1
ATOM 5501 N N . ARG A 1 700 ? -3.352 -0.178 36.075 1.00 89.69 700 ARG A N 1
ATOM 5502 C CA . ARG A 1 700 ? -4.222 -1.203 35.493 1.00 89.69 700 ARG A CA 1
ATOM 5503 C C . ARG A 1 700 ? -4.067 -2.560 36.177 1.00 89.69 700 ARG A C 1
ATOM 5505 O O . ARG A 1 700 ? -5.056 -3.211 36.488 1.00 89.69 700 ARG A O 1
ATOM 5512 N N . VAL A 1 701 ? -2.833 -2.958 36.478 1.00 91.56 701 VAL A N 1
ATOM 5513 C CA . VAL A 1 701 ? -2.536 -4.170 37.251 1.00 91.56 701 VAL A CA 1
ATOM 5514 C C . VAL A 1 701 ? -3.209 -4.126 38.618 1.00 91.56 701 VAL A C 1
ATOM 5516 O O . VAL A 1 701 ? -3.874 -5.087 38.998 1.00 91.56 701 VAL A O 1
ATOM 5519 N N . ARG A 1 702 ? -3.103 -3.002 39.331 1.00 91.19 702 ARG A N 1
ATOM 5520 C CA . ARG A 1 702 ? -3.751 -2.828 40.633 1.00 91.19 702 ARG A CA 1
ATOM 5521 C C . ARG A 1 702 ? -5.276 -2.893 40.532 1.00 91.19 702 ARG A C 1
ATOM 5523 O O . ARG A 1 702 ? -5.896 -3.538 41.362 1.00 91.19 702 ARG A O 1
ATOM 5530 N N . GLU A 1 703 ? -5.876 -2.312 39.492 1.00 91.00 703 GLU A N 1
ATOM 5531 C CA . GLU A 1 703 ? -7.326 -2.398 39.269 1.00 91.00 703 GLU A CA 1
ATOM 5532 C C . GLU A 1 703 ? -7.833 -3.838 39.156 1.00 91.00 703 GLU A C 1
ATOM 5534 O O . GLU A 1 703 ? -8.962 -4.098 39.562 1.00 91.00 703 GLU A O 1
ATOM 5539 N N . PHE A 1 704 ? -7.056 -4.756 38.577 1.00 92.31 704 PHE A N 1
ATOM 5540 C CA . PHE A 1 704 ? -7.417 -6.175 38.516 1.00 92.31 704 PHE A CA 1
ATOM 5541 C C . PHE A 1 704 ? -7.167 -6.893 39.842 1.00 92.31 704 PHE A C 1
ATOM 5543 O O . PHE A 1 704 ? -7.988 -7.709 40.245 1.00 92.31 704 PHE A O 1
ATOM 5550 N N . LEU A 1 705 ? -6.059 -6.586 40.521 1.00 92.25 705 LEU A N 1
ATOM 5551 C CA . LEU A 1 705 ? -5.711 -7.205 41.804 1.00 92.25 705 LEU A CA 1
ATOM 5552 C C . LEU A 1 705 ? -6.663 -6.808 42.942 1.00 92.25 705 LEU A C 1
ATOM 5554 O O . LEU A 1 705 ? -6.946 -7.637 43.803 1.00 92.25 705 LEU A O 1
ATOM 5558 N N . ASP A 1 706 ? -7.158 -5.569 42.932 1.00 92.31 706 ASP A N 1
ATOM 5559 C CA . ASP A 1 706 ? -8.075 -5.033 43.945 1.00 92.31 706 ASP A CA 1
ATOM 5560 C C . ASP A 1 706 ? -9.550 -5.385 43.654 1.00 92.31 706 ASP A C 1
ATOM 5562 O O . ASP A 1 706 ? -10.437 -5.100 44.463 1.00 92.31 706 ASP A O 1
ATOM 5566 N N . ASP A 1 707 ? -9.847 -5.986 42.497 1.00 90.75 707 ASP A N 1
ATOM 5567 C CA . ASP A 1 707 ? -11.211 -6.342 42.114 1.00 90.75 707 ASP A CA 1
ATOM 5568 C C . ASP A 1 707 ? -11.654 -7.655 42.764 1.00 90.75 707 ASP A C 1
ATOM 5570 O O . ASP A 1 707 ? -11.187 -8.734 42.413 1.00 90.75 707 ASP A O 1
ATOM 5574 N N . SER A 1 708 ? -12.635 -7.576 43.665 1.00 91.00 708 SER A N 1
ATOM 5575 C CA . SER A 1 708 ? -13.189 -8.749 44.357 1.00 91.00 708 SER A CA 1
ATOM 5576 C C . SER A 1 708 ? -13.820 -9.811 43.443 1.00 91.00 708 SER A C 1
ATOM 5578 O O . SER A 1 708 ? -14.073 -10.925 43.897 1.00 91.00 708 SER A O 1
ATOM 5580 N N . THR A 1 709 ? -14.110 -9.482 42.179 1.00 92.56 709 THR A N 1
ATOM 5581 C CA . THR A 1 709 ? -14.677 -10.421 41.199 1.00 92.56 709 THR A CA 1
ATOM 5582 C C . THR A 1 709 ? -13.615 -11.229 40.453 1.00 92.56 709 THR A C 1
ATOM 5584 O O . THR A 1 709 ? -13.959 -12.163 39.729 1.00 92.56 709 THR A O 1
ATOM 5587 N N . VAL A 1 710 ? -12.337 -10.888 40.626 1.00 92.50 710 VAL A N 1
ATOM 5588 C CA . VAL A 1 710 ? -11.198 -11.500 39.943 1.00 92.50 710 VAL A CA 1
ATOM 5589 C C . VAL A 1 710 ? -10.325 -12.226 40.965 1.00 92.50 710 VAL A C 1
ATOM 5591 O O . VAL A 1 710 ? -10.012 -11.693 42.026 1.00 92.50 710 VAL A O 1
ATOM 5594 N N . ASP A 1 711 ? -9.890 -13.446 40.645 1.00 93.19 711 ASP A N 1
ATOM 5595 C CA . ASP A 1 711 ? -8.844 -14.105 41.427 1.00 93.19 711 ASP A CA 1
ATOM 5596 C C . ASP A 1 711 ? -7.498 -13.427 41.129 1.00 93.19 711 ASP A C 1
ATOM 5598 O O . ASP A 1 711 ? -6.942 -13.547 40.034 1.00 93.19 711 ASP A O 1
ATOM 5602 N N . SER A 1 712 ? -6.976 -12.696 42.114 1.00 90.94 712 SER A N 1
ATOM 5603 C CA . SER A 1 712 ? -5.723 -11.947 42.002 1.00 90.94 712 SER A CA 1
ATOM 5604 C C . SER A 1 712 ? -4.516 -12.839 41.700 1.00 90.94 712 SER A C 1
ATOM 5606 O O . SER A 1 712 ? -3.603 -12.410 40.990 1.00 90.94 712 SER A O 1
ATOM 5608 N N . SER A 1 713 ? -4.522 -14.093 42.164 1.00 91.12 713 SER A N 1
ATOM 5609 C CA . SER A 1 713 ? -3.456 -15.060 41.878 1.00 91.12 713 SER A CA 1
ATOM 5610 C C . SER A 1 713 ? -3.526 -15.537 40.430 1.00 91.12 713 SER A C 1
ATOM 5612 O O . SER A 1 713 ? -2.501 -15.605 39.747 1.00 91.12 713 SER A O 1
ATOM 5614 N N . ASP A 1 714 ? -4.735 -15.809 39.935 1.00 92.62 714 ASP A N 1
ATOM 5615 C CA . ASP A 1 714 ? -4.949 -16.206 38.542 1.00 92.62 714 ASP A CA 1
ATOM 5616 C C . ASP A 1 714 ? -4.624 -15.067 37.565 1.00 92.62 714 ASP A C 1
ATOM 5618 O O . ASP A 1 714 ? -3.950 -15.273 36.549 1.00 92.62 714 ASP A O 1
ATOM 5622 N N . TYR A 1 715 ? -5.010 -13.837 37.914 1.00 95.06 715 TYR A N 1
ATOM 5623 C CA . TYR A 1 715 ? -4.617 -12.649 37.167 1.00 95.06 715 TYR A CA 1
ATOM 5624 C C . TYR A 1 715 ? -3.097 -12.478 37.132 1.00 95.06 715 TYR A C 1
ATOM 5626 O O . TYR A 1 715 ? -2.525 -12.336 36.049 1.00 95.06 715 TYR A O 1
ATOM 5634 N N . ALA A 1 716 ? -2.420 -12.545 38.285 1.00 94.12 716 ALA A N 1
ATOM 5635 C CA . ALA A 1 716 ? -0.969 -12.402 38.345 1.00 94.12 716 ALA A CA 1
ATOM 5636 C C . ALA A 1 716 ? -0.260 -13.467 37.495 1.00 94.12 716 ALA A C 1
ATOM 5638 O O . ALA A 1 716 ? 0.659 -13.147 36.737 1.00 94.12 716 ALA A O 1
ATOM 5639 N N . ARG A 1 717 ? -0.718 -14.723 37.559 1.00 93.75 717 ARG A N 1
ATOM 5640 C CA . ARG A 1 717 ? -0.210 -15.823 36.732 1.00 93.75 717 ARG A CA 1
ATOM 5641 C C . ARG A 1 717 ? -0.407 -15.549 35.242 1.00 93.75 717 ARG A C 1
ATOM 5643 O O . ARG A 1 717 ? 0.553 -15.653 34.477 1.00 93.75 717 ARG A O 1
ATOM 5650 N N . THR A 1 718 ? -1.611 -15.153 34.839 1.00 95.00 718 THR A N 1
ATOM 5651 C CA . THR A 1 718 ? -1.949 -14.861 33.438 1.00 95.00 718 THR A CA 1
ATOM 5652 C C . THR A 1 718 ? -1.142 -13.681 32.899 1.00 95.00 718 THR A C 1
ATOM 5654 O O . THR A 1 718 ? -0.541 -13.781 31.831 1.00 95.00 718 THR A O 1
ATOM 5657 N N . ALA A 1 719 ? -1.036 -12.588 33.654 1.00 94.25 719 ALA A N 1
ATOM 5658 C CA . ALA A 1 719 ? -0.258 -11.416 33.267 1.00 94.25 719 ALA A CA 1
ATOM 5659 C C . ALA A 1 719 ? 1.246 -11.730 33.163 1.00 94.25 719 ALA A C 1
ATOM 5661 O O . ALA A 1 719 ? 1.897 -11.348 32.189 1.00 94.25 719 ALA A O 1
ATOM 5662 N N . LYS A 1 720 ? 1.815 -12.497 34.103 1.00 94.12 720 LYS A N 1
ATOM 5663 C CA . LYS A 1 720 ? 3.209 -12.955 33.987 1.00 94.12 720 LYS A CA 1
ATOM 5664 C C . LYS A 1 720 ? 3.414 -13.838 32.754 1.00 94.12 720 LYS A C 1
ATOM 5666 O O . LYS A 1 720 ? 4.389 -13.680 32.011 1.00 94.12 720 LYS A O 1
ATOM 5671 N N . LYS A 1 721 ? 2.479 -14.755 32.503 1.00 93.81 721 LYS A N 1
ATOM 5672 C CA . LYS A 1 721 ? 2.503 -15.640 31.337 1.00 93.81 721 LYS A CA 1
ATOM 5673 C C . LYS A 1 721 ? 2.397 -14.865 30.024 1.00 93.81 721 LYS A C 1
ATOM 5675 O O . LYS A 1 721 ? 3.143 -15.171 29.094 1.00 93.81 721 LYS A O 1
ATOM 5680 N N . TYR A 1 722 ? 1.560 -13.829 29.969 1.00 94.19 722 TYR A N 1
ATOM 5681 C CA . TYR A 1 722 ? 1.452 -12.903 28.840 1.00 94.19 722 TYR A CA 1
ATOM 5682 C C . TYR A 1 722 ? 2.818 -12.307 28.481 1.00 94.19 722 TYR A C 1
ATOM 5684 O O . TYR A 1 722 ? 3.303 -12.487 27.364 1.00 94.19 722 TYR A O 1
ATOM 5692 N N . PHE A 1 723 ? 3.494 -11.673 29.446 1.00 91.56 723 PHE A N 1
ATOM 5693 C CA . PHE A 1 723 ? 4.805 -11.055 29.222 1.00 91.56 723 PHE A CA 1
ATOM 5694 C C . PHE A 1 723 ? 5.846 -12.067 28.734 1.00 91.56 723 PHE A C 1
ATOM 5696 O O . PHE A 1 723 ? 6.565 -11.791 27.771 1.00 91.56 723 PHE A O 1
ATOM 5703 N N . ARG A 1 724 ? 5.911 -13.255 29.349 1.00 92.75 724 ARG A N 1
ATOM 5704 C CA . ARG A 1 724 ? 6.825 -14.330 28.927 1.00 92.75 724 ARG A CA 1
ATOM 5705 C C . ARG A 1 724 ? 6.541 -14.780 27.493 1.00 92.75 724 ARG A C 1
ATOM 5707 O O . ARG A 1 724 ? 7.463 -14.852 26.679 1.00 92.75 724 ARG A O 1
ATOM 5714 N N . THR A 1 725 ? 5.276 -15.037 27.177 1.00 94.19 725 THR A N 1
ATOM 5715 C CA . THR A 1 725 ? 4.826 -15.552 25.875 1.00 94.19 725 THR A CA 1
ATOM 5716 C C . THR A 1 725 ? 5.055 -14.531 24.766 1.00 94.19 725 THR A C 1
ATOM 5718 O O . THR A 1 725 ? 5.665 -14.856 23.748 1.00 94.19 725 THR A O 1
ATOM 5721 N N . CYS A 1 726 ? 4.678 -13.271 24.983 1.00 93.69 726 CYS A N 1
ATOM 5722 C CA . CYS A 1 726 ? 4.876 -12.212 23.998 1.00 93.69 726 CYS A CA 1
ATOM 5723 C C . CYS A 1 726 ? 6.351 -11.857 23.803 1.00 93.69 726 CYS A C 1
ATOM 5725 O O . CYS A 1 726 ? 6.795 -11.646 22.675 1.00 93.69 726 CYS A O 1
ATOM 5727 N N . THR A 1 727 ? 7.159 -11.895 24.865 1.00 92.31 727 THR A N 1
ATOM 5728 C CA . THR A 1 727 ? 8.613 -11.711 24.734 1.00 92.31 727 THR A CA 1
ATOM 5729 C C . THR A 1 727 ? 9.255 -12.849 23.937 1.00 92.31 727 THR A C 1
ATOM 5731 O O . THR A 1 727 ? 10.088 -12.606 23.061 1.00 92.31 727 THR A O 1
ATOM 5734 N N . LYS A 1 728 ? 8.811 -14.088 24.175 1.00 92.88 728 LYS A N 1
ATOM 5735 C CA . LYS A 1 728 ? 9.231 -15.274 23.418 1.00 92.88 728 LYS A CA 1
ATOM 5736 C C . LYS A 1 728 ? 8.835 -15.178 21.942 1.00 92.88 728 LYS A C 1
ATOM 5738 O O . LYS A 1 728 ? 9.640 -15.528 21.083 1.00 92.88 728 LYS A O 1
ATOM 5743 N N . MET A 1 729 ? 7.642 -14.669 21.641 1.00 91.50 729 MET A N 1
ATOM 5744 C CA . MET A 1 729 ? 7.170 -14.429 20.275 1.00 91.50 729 MET A CA 1
ATOM 5745 C C . MET A 1 729 ? 8.029 -13.399 19.530 1.00 91.50 729 MET A C 1
ATOM 5747 O O . MET A 1 729 ? 8.361 -13.606 18.366 1.00 91.50 729 MET A O 1
ATOM 5751 N N . MET A 1 730 ? 8.467 -12.343 20.221 1.00 90.88 730 MET A N 1
ATOM 5752 C CA . MET A 1 730 ? 9.429 -11.363 19.697 1.00 90.88 730 MET A CA 1
ATOM 5753 C C . MET A 1 730 ? 10.862 -11.920 19.570 1.00 90.88 730 MET A C 1
ATOM 5755 O O . MET A 1 730 ? 11.775 -11.212 19.156 1.00 90.88 730 MET A O 1
ATOM 5759 N N . GLY A 1 731 ? 11.077 -13.196 19.908 1.00 89.94 731 GLY A N 1
ATOM 5760 C CA . GLY A 1 731 ? 12.362 -13.880 19.793 1.00 89.94 731 GLY A CA 1
ATOM 5761 C C . GLY A 1 731 ? 13.350 -13.549 20.913 1.00 89.94 731 GLY A C 1
ATOM 5762 O O . GLY A 1 731 ? 14.552 -13.780 20.769 1.00 89.94 731 GLY A O 1
ATOM 5763 N N . HIS A 1 732 ? 12.856 -13.029 22.036 1.00 90.00 732 HIS A N 1
ATOM 5764 C CA . HIS A 1 732 ? 13.651 -12.707 23.213 1.00 90.00 732 HIS A CA 1
ATOM 5765 C C . HIS A 1 732 ? 13.417 -13.725 24.333 1.00 90.00 732 HIS A C 1
ATOM 5767 O O . HIS A 1 732 ? 12.352 -14.330 24.459 1.00 90.00 732 HIS A O 1
ATOM 5773 N N . ARG A 1 733 ? 14.431 -13.911 25.183 1.00 86.12 733 ARG A N 1
ATOM 5774 C CA . ARG A 1 733 ? 14.328 -14.704 26.409 1.00 86.12 733 ARG A CA 1
ATOM 5775 C C . ARG A 1 733 ? 14.742 -13.831 27.579 1.00 86.12 733 ARG A C 1
ATOM 5777 O O . ARG A 1 733 ? 15.898 -13.429 27.646 1.00 86.12 733 ARG A O 1
ATOM 5784 N N . LEU A 1 734 ? 13.808 -13.584 28.488 1.00 85.88 734 LEU A N 1
ATOM 5785 C CA . LEU A 1 734 ? 14.097 -12.869 29.722 1.00 85.88 734 LEU A CA 1
ATOM 5786 C C . LEU A 1 734 ? 14.898 -13.778 30.657 1.00 85.88 734 LEU A C 1
ATOM 5788 O O . LEU A 1 734 ? 14.586 -14.958 30.844 1.00 85.88 734 LEU A O 1
ATOM 5792 N N . SER A 1 735 ? 15.961 -13.236 31.234 1.00 89.56 735 SER A N 1
ATOM 5793 C CA . SER A 1 735 ? 16.618 -13.826 32.392 1.00 89.56 735 SER A CA 1
ATOM 5794 C C . SER A 1 735 ? 15.712 -13.711 33.620 1.00 89.56 735 SER A C 1
ATOM 5796 O O . SER A 1 735 ? 14.874 -12.816 33.712 1.00 89.56 735 SER A O 1
ATOM 5798 N N . ARG A 1 736 ? 15.927 -14.567 34.627 1.00 88.81 736 ARG A N 1
ATOM 5799 C CA . ARG A 1 736 ? 15.186 -14.482 35.902 1.00 88.81 736 ARG A CA 1
ATOM 5800 C C . ARG A 1 736 ? 15.290 -13.101 36.559 1.00 88.81 736 ARG A C 1
ATOM 5802 O O . ARG A 1 736 ? 14.357 -12.669 37.225 1.00 88.81 736 ARG A O 1
ATOM 5809 N N . GLN A 1 737 ? 16.422 -12.416 36.386 1.00 90.38 737 GLN A N 1
ATOM 5810 C CA . GLN A 1 737 ? 16.617 -11.078 36.936 1.00 90.38 737 GLN A CA 1
ATOM 5811 C C . GLN A 1 737 ? 15.787 -10.032 36.184 1.00 90.38 737 GLN A C 1
ATOM 5813 O O . GLN A 1 737 ? 15.181 -9.175 36.820 1.00 90.38 737 GLN A O 1
ATOM 5818 N N . GLU A 1 738 ? 15.741 -10.105 34.852 1.00 91.06 738 GLU A N 1
ATOM 5819 C CA . GLU A 1 738 ? 14.908 -9.217 34.034 1.00 91.06 738 GLU A CA 1
ATOM 5820 C C . GLU A 1 738 ? 13.423 -9.439 34.313 1.00 91.06 738 GLU A C 1
ATOM 5822 O O . GLU A 1 738 ? 12.703 -8.466 34.509 1.00 91.06 738 GLU A O 1
ATOM 5827 N N . GLU A 1 739 ? 12.981 -10.697 34.427 1.00 90.62 739 GLU A N 1
ATOM 5828 C CA . GLU A 1 739 ? 11.609 -11.024 34.831 1.00 90.62 739 GLU A CA 1
ATOM 5829 C C . GLU A 1 739 ? 11.275 -10.406 36.189 1.00 90.62 739 GLU A C 1
ATOM 5831 O O . GLU A 1 739 ? 10.308 -9.660 36.298 1.00 90.62 739 GLU A O 1
ATOM 5836 N N . LYS A 1 740 ? 12.117 -10.623 37.208 1.00 89.38 740 LYS A N 1
ATOM 5837 C CA . LYS A 1 740 ? 11.907 -10.051 38.544 1.00 89.38 740 LYS A CA 1
ATOM 5838 C C . LYS A 1 740 ? 11.846 -8.523 38.520 1.00 89.38 740 LYS A C 1
ATOM 5840 O O . LYS A 1 740 ? 11.015 -7.932 39.206 1.00 89.38 740 LYS A O 1
ATOM 5845 N N . ASN A 1 741 ? 12.708 -7.881 37.734 1.00 90.06 741 ASN A N 1
ATOM 5846 C CA . ASN A 1 741 ? 12.683 -6.431 37.571 1.00 90.06 741 ASN A CA 1
ATOM 5847 C C . ASN A 1 741 ? 11.360 -5.980 36.933 1.00 90.06 741 ASN A C 1
ATOM 5849 O O . ASN A 1 741 ? 10.738 -5.051 37.442 1.00 90.06 741 ASN A O 1
ATOM 5853 N N . ILE A 1 742 ? 10.893 -6.657 35.879 1.00 89.00 742 ILE A N 1
ATOM 5854 C CA . ILE A 1 742 ? 9.603 -6.365 35.240 1.00 89.00 742 ILE A CA 1
ATOM 5855 C C . ILE A 1 742 ? 8.462 -6.558 36.243 1.00 89.00 742 ILE A C 1
ATOM 5857 O O . ILE A 1 742 ? 7.694 -5.621 36.427 1.00 89.00 742 ILE A O 1
ATOM 5861 N N . TRP A 1 743 ? 8.403 -7.692 36.955 1.00 91.75 743 TRP A N 1
ATOM 5862 C CA . TRP A 1 743 ? 7.386 -8.004 37.973 1.00 91.75 743 TRP A CA 1
ATOM 5863 C C . TRP A 1 743 ? 7.297 -6.941 39.061 1.00 91.75 743 TRP A C 1
ATOM 5865 O O . TRP A 1 743 ? 6.205 -6.480 39.385 1.00 91.75 743 TRP A O 1
ATOM 5875 N N . ASN A 1 744 ? 8.436 -6.501 39.588 1.00 88.69 744 ASN A N 1
ATOM 5876 C CA . ASN A 1 744 ? 8.464 -5.441 40.592 1.00 88.69 744 ASN A CA 1
ATOM 5877 C C . ASN A 1 744 ? 7.949 -4.114 40.039 1.00 88.69 744 ASN A C 1
ATOM 5879 O O . ASN A 1 744 ? 7.293 -3.365 40.755 1.00 88.69 744 ASN A O 1
ATOM 5883 N N . THR A 1 745 ? 8.236 -3.825 38.772 1.00 87.00 745 THR A N 1
ATOM 5884 C CA . THR A 1 745 ? 7.895 -2.532 38.186 1.00 87.00 745 THR A CA 1
ATOM 5885 C C . THR A 1 745 ? 6.424 -2.481 37.730 1.00 87.00 745 THR A C 1
ATOM 5887 O O . THR A 1 745 ? 5.791 -1.440 37.880 1.00 87.00 745 THR A O 1
ATOM 5890 N N . ILE A 1 746 ? 5.839 -3.604 37.275 1.00 86.44 746 ILE A N 1
ATOM 5891 C CA . ILE A 1 746 ? 4.390 -3.728 36.986 1.00 86.44 746 ILE A CA 1
ATOM 5892 C C . ILE A 1 746 ? 3.532 -3.853 38.250 1.00 86.44 746 ILE A C 1
ATOM 5894 O O . ILE A 1 746 ? 2.325 -3.660 38.176 1.00 86.44 746 ILE A O 1
ATOM 5898 N N . GLY A 1 747 ? 4.122 -4.238 39.388 1.00 85.94 747 GLY A N 1
ATOM 5899 C CA . GLY A 1 747 ? 3.384 -4.507 40.628 1.00 85.94 747 GLY A CA 1
ATOM 5900 C C . GLY A 1 747 ? 2.942 -5.965 40.843 1.00 85.94 747 GLY A C 1
ATOM 5901 O O . GLY A 1 747 ? 2.039 -6.201 41.633 1.00 85.94 747 GLY A O 1
ATOM 5902 N N . LEU A 1 748 ? 3.567 -6.949 40.182 1.00 89.50 748 LEU A N 1
ATOM 5903 C CA . LEU A 1 748 ? 3.323 -8.393 40.386 1.00 89.50 748 LEU A CA 1
ATOM 5904 C C . LEU A 1 748 ? 4.449 -9.110 41.157 1.00 89.50 748 LEU A C 1
ATOM 5906 O O . LEU A 1 748 ? 4.462 -10.339 41.234 1.00 89.50 748 LEU A O 1
ATOM 5910 N N . GLY A 1 749 ? 5.419 -8.368 41.699 1.00 82.81 749 GLY A N 1
ATOM 5911 C CA . GLY A 1 749 ? 6.607 -8.926 42.363 1.00 82.81 749 GLY A CA 1
ATOM 5912 C C . GLY A 1 749 ? 6.324 -9.736 43.634 1.00 82.81 749 GLY A C 1
ATOM 5913 O O . GLY A 1 749 ? 7.132 -10.585 44.002 1.00 82.81 749 GLY A O 1
ATOM 5914 N N . GLU A 1 750 ? 5.186 -9.492 44.287 1.00 82.25 750 GLU A N 1
ATOM 5915 C CA . GLU A 1 750 ? 4.778 -10.160 45.533 1.00 82.25 750 GLU A CA 1
ATOM 5916 C C . GLU A 1 750 ? 4.136 -11.537 45.303 1.00 82.25 750 GLU A C 1
ATOM 5918 O O . GLU A 1 750 ? 4.033 -12.339 46.230 1.00 82.25 750 GLU A O 1
ATOM 5923 N N . PHE A 1 751 ? 3.750 -11.843 44.063 1.00 81.31 751 PHE A N 1
ATOM 5924 C CA . PHE A 1 751 ? 3.159 -13.125 43.691 1.00 81.31 751 PHE A CA 1
ATOM 5925 C C . PHE A 1 751 ? 4.262 -14.121 43.325 1.00 81.31 751 PHE A C 1
ATOM 5927 O O . PHE A 1 751 ? 5.226 -13.761 42.642 1.00 81.31 751 PHE A O 1
ATOM 5934 N N . ALA A 1 752 ? 4.124 -15.381 43.745 1.00 70.75 752 ALA A N 1
ATOM 5935 C CA . ALA A 1 752 ? 5.086 -16.432 43.419 1.00 70.75 752 ALA A CA 1
ATOM 5936 C C . ALA A 1 752 ? 5.162 -16.689 41.899 1.00 70.75 752 ALA A C 1
ATOM 5938 O O . ALA A 1 752 ? 4.242 -16.366 41.142 1.00 70.75 752 ALA A O 1
ATOM 5939 N N . ASP A 1 753 ? 6.303 -17.210 41.447 1.00 64.88 753 ASP A N 1
ATOM 5940 C CA . ASP A 1 753 ? 6.425 -17.819 40.123 1.00 64.88 753 ASP A CA 1
ATOM 5941 C C . ASP A 1 753 ? 6.130 -19.311 40.299 1.00 64.88 753 ASP A C 1
ATOM 5943 O O . ASP A 1 753 ? 6.947 -20.009 40.903 1.00 64.88 753 ASP A O 1
ATOM 5947 N N . ASP A 1 754 ? 4.970 -19.765 39.823 1.00 55.88 754 ASP A N 1
ATOM 5948 C CA . ASP A 1 754 ? 4.647 -21.196 39.737 1.00 55.88 754 ASP A CA 1
ATOM 5949 C C . ASP A 1 754 ? 5.445 -21.893 38.623 1.00 55.88 754 ASP A C 1
ATOM 5951 O O . ASP A 1 754 ? 5.607 -21.291 37.526 1.00 55.88 754 ASP A O 1
#

pLDDT: mean 77.63, std 19.89, range [27.42, 96.19]

Nearest PDB structures (foldseek):
  7wtx-assembly1_K  TM=1.616E-01  e=4.003E+00  Homo sapiens

Radius of gyration: 37.37 Å; Cα contacts (8 Å, |Δi|>4): 895; chains: 1; bounding box: 69×105×132 Å

Foldseek 3Di:
DDDDDDDDDDDDDDDPPPPPPDDDDDPVPPDDDPVVVVVVVVVVVVVVVVVVVVVVVVVVVVVVVVPDDDDDDDDDDDDDDDDDDDDDDDDDDDDDDDDDDDDDDDDDDDDDDDDDDDDDDDDDDDDDPDPVPVVVVVVVVVVVVVVVVVVVVVVVVVVVVVCCVVPVPDPLQVVLCVQQPADFQFGQVPSQFFQADPPAFPLLNVLCNPLSGGAGAGCLLVDLLQALFALVSCVVVVSQLLQCQVRGQDPSRLVSLVSSQPSCVVRVVDLSQFGDPVPACPVVHHNDDSLSDDGHSNRVSVSSNLSSCQSQAWPDPPDPLDTQLRNHLQNSCCVQQVTGRHSPLLHCHSLVSLCVVQAAWDKDAKDWDWDWYFDDVPSRDTDTDTGTGHIWIGYQAFQRGAQTDSNLVSLLSSLLPDDFLSHADPVPRFTDFNVRSCVRSVSSLRRHHDPDPPVVVSVVSVVVSLVLCVLVQQADDPDDRDGPDDGPRQDPLLNCFQAFDDCPDPPNVVLVVQCPDPPALNVLSVLVNVLRRSQRGDLDDDPVCCLPHQLLFQVSLCSLLPSSRLVSLVVSCVVCVVVLVVNVVVDPDDDVSVVSVVSNVVSVLQCDADPVSQGCQLLCSLLVHSVCSVPDLVPDDLVVLLVSLLVSLVVLQVPFDPAQAAQDPDPSSVVSLSRVCSNHCNNPNNLCSQQNDPPCSLVNLVVQLVDPVHDNLSSLQSNLSSVQSSCSSNRHHDDPVNSLVVCVNSVNNVHDDD

Sequence (754 aa):
MAPNHDSTPYTDDDPAAAASDALSLHTIADQADPYASQEQEDADFALALQLEEEDARNHVDSQRQSQSQPQVESGEEVEALPPYSDDPEAVTESFPPYRDDPNAPFTEDDHVDVEATATSATAAQKRIKSCFRILRQIGRIWACLGLVTFVVTITVIVVVFLVIWKFGKTDPKRAAWTASSSRDYDLKLPNLYPQLEQGANPECKQMWEKYAGSLSCHRVILSPSWDDGVTEEVEKEGTDPMRYSEAICKSRCRDSIRHFDNPMHNGCYRRTDRFDFTNYGKDGKQYFAKESLPEGPLDLVKMLLDRYDRFCAVPPKDTYLDRSEWGTCAADLWMRWGIVDGKDENSLSGLDRFLAATDERKTIEGGKREVDVEILYGGGKTKKLEVAVPTRQAGPGIGKTDCGYCTLDWLERKMRAFEYGQFLDPTTGEPLGLKEFENRVGTAIRRCGNKGSEGHAVGTAIGRVYRKWESFGWWCTAGSWQPCHPDNATTEEVRKILHGLREDDWPLTDISKQMKAKGAPRKALQALQAGMRSMPCSIWFSEDAAIKDIIPHQHIIGTLCSDRCLNSVDRIQQRYGDDFDAAASSLPTANIFQAWNLARVQVNQTCKASRWKTHCAPGYSALGHPEWIFTNTSELAKPLLLSTFSTAIDALEATLPRYPQKPKDDIESQRILARRVAESVCNGCGGELLIGQNPDWAIRVREFLDDSTVDSSDYARTAKKYFRTCTKMMGHRLSRQEEKNIWNTIGLGEFADD

Organism: NCBI:txid690887

Solvent-accessible surface area (backbone atoms only — not comparable to full-atom values): 43536 Å² total; per-residue (Å²): 137,87,83,90,84,88,88,86,85,90,88,86,89,84,93,81,88,85,82,80,92,80,82,76,100,78,70,95,82,81,76,80,58,74,65,62,58,49,56,49,52,53,50,53,50,54,50,52,53,51,52,51,53,50,53,53,49,55,53,53,53,57,54,56,70,73,70,74,81,87,89,81,91,79,80,90,87,89,83,81,89,82,78,93,77,93,82,90,80,90,80,87,78,83,73,85,80,87,83,90,76,99,83,80,86,91,81,89,88,89,84,88,86,87,90,82,89,88,88,80,91,85,83,87,83,92,82,89,83,76,75,69,63,62,60,55,51,53,52,50,52,54,50,49,51,50,49,52,51,48,51,50,49,51,51,50,50,51,51,50,49,50,46,48,64,71,62,62,67,67,55,26,40,60,51,18,46,63,74,32,70,44,44,74,47,38,31,25,44,64,52,53,46,53,54,66,33,89,80,25,48,69,59,21,52,53,42,45,58,66,46,37,51,55,31,44,31,36,64,69,75,72,52,65,46,44,37,55,5,42,45,70,48,22,65,74,72,66,59,50,48,59,27,41,41,74,50,48,62,39,70,59,23,56,51,37,54,54,63,35,35,59,51,26,62,72,40,30,71,51,88,56,36,25,45,30,71,85,68,48,39,75,86,58,42,31,56,65,58,80,89,76,53,62,58,21,66,42,52,42,42,52,52,47,49,45,44,47,58,40,47,51,29,54,64,64,96,82,49,90,52,57,65,42,90,58,63,16,32,19,17,35,34,30,75,74,54,62,24,42,60,29,59,44,45,60,45,69,51,42,50,65,49,47,51,63,68,20,58,54,80,44,75,47,80,44,44,77,43,80,44,61,31,40,40,76,95,60,80,76,36,75,41,80,41,83,42,81,43,74,62,42,42,25,12,62,46,75,44,36,14,58,45,59,45,49,48,49,51,51,50,45,46,40,59,57,50,69,50,89,32,58,38,59,37,90,86,80,63,46,60,46,38,67,64,58,45,43,56,57,52,49,48,57,50,41,12,35,27,59,95,89,74,36,73,57,56,50,52,48,48,54,50,52,41,48,53,52,37,36,75,71,62,51,32,39,91,79,88,67,84,43,62,61,57,81,62,73,77,65,51,69,54,49,35,23,26,64,63,13,49,55,81,82,32,85,64,46,45,56,47,57,55,46,53,71,42,89,89,44,60,43,69,44,48,51,50,50,45,54,42,49,55,69,26,67,28,35,70,74,68,53,71,66,50,37,56,71,69,31,35,50,35,62,69,55,45,50,46,52,54,24,68,67,32,49,49,46,54,49,51,45,42,75,75,41,38,71,51,35,55,57,44,43,76,73,47,97,56,100,40,72,50,57,52,50,53,48,32,52,52,52,50,57,42,50,52,38,51,38,98,83,70,44,55,27,29,14,5,30,29,41,51,76,39,38,67,54,50,81,47,67,75,89,74,60,56,64,53,58,52,50,56,38,49,43,55,39,48,53,56,51,48,74,72,49,63,96,66,52,63,63,68,55,94,48,70,66,50,45,50,54,48,52,48,53,36,34,46,20,56,63,9,71,47,34,38,32,77,67,43,32,49,91,91,47,20,41,57,39,36,45,58,48,53,74,30,89,82,36,61,41,67,59,47,49,51,41,54,54,47,43,56,53,45,43,39,31,71,69,20,42,80,79,50,75,65,55,47,50,52,49,28,52,67,41,69,47,55,90,56,84,87,130

Mean predicted aligned error: 15.67 Å

Secondary structure (DSSP, 8-state):
----------------SSSS--S----TTS---HHHHHHHHHHHHHHHHHHHHHHHHHHHHHHHHTS---------------------------PPPP---S-------------------------S-SSHHHHHHHHHHHHHHHHHHHHHHHHHHHHHHHHHHHHS---HHHHHHHHHT-BTTBB-GGGTSPPBPTTS-HHHHHHHHHHSS-B-S-GGGG-GGGTS--HHHHHHHT--HHHHHHHH--HHHHHHHHHHHHHHHHH--STT--B-TTTTTTTS--SS-GGGS-SSHHHHHHHHHHHHHHHT----TT-SS---TTSSHHHHHHHHHS----S-TT--TTHHHHHHHTSS-EEE--EEEEEEEEEGGGTSEEEEEEEEE--EEE-SSTT-B--HHHHHHHHHHHHHT--TTT-B-TTT-PBPPHHHHIIIIIHHHHHB--TTTTHHHHHHHHHHHHHHHHHTTSB--SSS-SBSSS--PPPHHHHHHHH---TTSTTHHHHHHHHHSTT--HHHHHHHHHHHHT-SS-----HHHIIIIITT-HHHHHHHTSHHHHHHHHHHHHHHHHHHHHHHHH-SSS-HHHHHHHHHHHHHHHT-B-TTS-BSHHHHHHTT-GGGGGS-GGGS-HHHHHHHHHHHHHHHHHHS-SSPPPPPSSHHHHHHHHHHHHTSTTSHHHHHHHH--TTTHHHHHHHHHT-TTS-HHHHHHHHHHHHHHHHHHTT----HHHHHHHHHHHT-TTS---